Protein AF-A0A8B9VS44-F1 (afdb_monomer_lite)

Organism: NCBI:txid75864

Radius of gyration: 39.91 Å; chains: 1; bounding box: 122×141×110 Å

Foldseek 3Di:
DDDDDDDDDDDDDDDDDDDDDDDQLCPPPQWDADPPAWIARNQVRDIGNHRVSSVCVCPDPVNVVSVVVQVVVVQQLLQKKKKFFDDFVDDQVQVQVQLCVLAHWPDWAADPPTRGIIITGHPDSSSLVSVVPDPWDDDPRTTMDIDRRDDDPSDDPDPDDPDPPPQQPLVNLLLQLLVDFWQLSSLVSLLVSWADDPVRLVVLVVVLVLLVVLVCLVAPPKHKAWFDQSQLLQHGRQDAGAIEIERVVSLVVVVVCVPDPPPPPHPCPVPNPVPDDPVRVQVVSLVSQVPPRPQKDPWDWDCVDPFTWTWIAGRPNRHIYTYGYPPVLRRLLSLVSNLLCQLAVLLNSLLSLQQLLCVLQVQEDDPVQADQHAYSSLSSLLSLLLQLPDVVHQDPAQLVQQVLFDPVQFDADPNWTSGGDSHSVSDDGGPDDDRSLRSNLVSLVCLLPDQQQQWARASNVSDTHGPVVLDPLADGASGHYADNTNSNDRSNRSHHVVSSNSSNNLSPLLNVLSPDCQQGGNDPVSDRGNSSLSSHHPSSDVPVPDPWLKFKFFDDPLLDDPDPDPSVVLLLVLLVCCQCQLQVKPKDWDDDDDDDDDDDDDDDDDDDDDDDDDDDDDDDDDDDDDDDDDDDDDDDDDDDDDDDDDDDDDDDDDDDDDDDDPDPPPDPFDKTKIKIFAQFLLLPPLVVQLVVVVVPDDPPDDPPDSDDSVSSSVSSVVRCVVVDVDRDPDTPWIWMWMWTWDDDDDDGIIIMITIGTPPDDDPSNVSVSVSCSVPVNVSSCNVQVVDPPDHGDD

pLDDT: mean 75.35, std 22.22, range [22.8, 98.75]

Sequence (794 aa):
MDGDGGPGPEPVTAAGPSPAPELPPEADPDVEPLPRGGFRCRLCQVAAANRPSLAEHLRGKKHQRLQSLRAERRAQEQRSLFVSGFARGTAAEELAAYFGAFGEVVAVVMDKEKGAYAIVELREAASRERALAQPQHALAGRSLRVRPREQKDFARPSPGRGAHREPLGAGQLERALCQANDVDAQMEQLVGLLELSEGERRLRHLLVALFQEVFSEFFPGCSVLPFGSSVNGFDAHGCDLDLLLDLEPTKSLQSSARGSPGAEESILSDIDLASASPPELLELVAAVLRRCVPGVRRVHAVPTARRPVVKFSHKQSGLAGDISVDNRLALHNTRFLRLCGEADERVRPLGYAVRLWAKQQGLAGNPAGGGPLLTNYALTLLVLFFLQTRSPPVLPAVAQLRELAGDEDRVVVAGWDCSFPRDAALLEPSANSESPSSLLAEFFRVFGDFDFSGQVLSLREGRALPLPEAGELFKQGSLNLQDPFELSHNVAANVTEKTAARLGHCCRAAAKYCRSLQYRCKSTKGRGWGLARLFQPGAVEPGAGAASFLISIPVPAPWCPEEPGGGFKEICAGIAFVLRDVLRCSCTPGKPPKQLGAPRAGQSLPQDPVGGKEPPGDTAGVEEEPLQPPTASKRPQPDGTDGAATPRAKRPRVNGPEQEEEEDEEEEEVVASWSCTVWHHVWTGRRRLRRQLLHGASPEEPEEGGDSLELEQKVSEAIVQHEGADRPPEPLLRFEASARLAGGGRREPRVLLRLTPSPAPGPLFRDFFHFLQAFLPPALRRRLGWGPGAAPQS

Secondary structure (DSSP, 8-state):
-----------PPPPPPPPPPPPPTTS-TTEEE-GGG-EEETTTTEEESSHHHHHHHHTSHHHHHHHHHHHHHHHHHHTEEEEE-PPTT--HHHHHHHHHTTS-EEEEEE-TTT--EEEEEES-HHHHHHHHT-S-EEETTEEEEEEEPPP-------SS---------HHHHHHHHTTSSSHHHHHHHHHHHHSPPHHHHHHHHHHHHHHHHHHHHHSTT-EEEE-GGGTSS---TT----EEEE-HHHHHHHHHHTT-TTGGGSTTSS--TTTS-HHHHHHHHHHHHHHTSTTEEEEEEETTSSS-EEEEEETTT--EEEEEES-HHHHHHHHHHHHHHHH-TTHHHHHHHHHHHHHHTTSB--TBSBSSSBPHHHHHHHHHHHHHTSSS-SS--HHHHHHT--GGG--EETTEE----S-GGGSPPP-----HHHHHHHHHHHTTS--TTTEEEETTTTEEEEGGGG-TT----SS-BB-SS-TT-BTTTT--HHHHHHHHHHHHHHHHHHTSHHHHS--TTS---THHHHTSTTTTSTT-SS--EEEEEEPPGGGS-SSSSHHHHHHHHHHHHIIIIIS--EEEEPPPPPP-PPP------------------------------------------------------------------------EEEEEEE-S-TTSSHHHHHHHHHTTS-S-S-S--TT-HHHHHHHHHHHHHHH-SSPPSS-SEEEEEEEEEE--SSS--EEEEEEEESSS--HHHHHHHHHHHHHHHHHHHHHTT-STTPPPP-

Structure (mmCIF, N/CA/C/O backbone):
data_AF-A0A8B9VS44-F1
#
_entry.id   AF-A0A8B9VS44-F1
#
loop_
_atom_site.group_PDB
_atom_site.id
_atom_site.type_symbol
_atom_site.label_atom_id
_atom_site.label_alt_id
_atom_site.label_comp_id
_atom_site.label_asym_id
_atom_site.label_entity_id
_atom_site.label_seq_id
_atom_site.pdbx_PDB_ins_code
_atom_site.Cartn_x
_atom_site.Cartn_y
_atom_site.Cartn_z
_atom_site.occupancy
_atom_site.B_iso_or_equiv
_atom_site.auth_seq_id
_atom_site.auth_comp_id
_atom_site.auth_asym_id
_atom_site.auth_atom_id
_atom_site.pdbx_PDB_model_num
ATOM 1 N N . MET A 1 1 ? -38.003 -90.894 -26.493 1.00 36.47 1 MET A N 1
ATOM 2 C CA . MET A 1 1 ? -37.063 -92.023 -26.610 1.00 36.47 1 MET A CA 1
ATOM 3 C C . MET A 1 1 ? -35.666 -91.457 -26.682 1.00 36.47 1 MET A C 1
ATOM 5 O O . MET A 1 1 ? -35.505 -90.287 -27.011 1.00 36.47 1 MET A O 1
ATOM 9 N N . ASP A 1 2 ? -34.723 -92.290 -26.294 1.00 38.78 2 ASP A N 1
ATOM 10 C CA . ASP A 1 2 ? -33.295 -92.055 -26.127 1.00 38.78 2 ASP A CA 1
ATOM 11 C C . ASP A 1 2 ? -32.606 -91.815 -27.495 1.00 38.78 2 ASP A C 1
ATOM 13 O O . ASP A 1 2 ? -33.174 -92.144 -28.535 1.00 38.78 2 ASP A O 1
ATOM 17 N N . GLY A 1 3 ? -31.405 -91.235 -27.571 1.00 37.53 3 GLY A N 1
ATOM 18 C CA . GLY A 1 3 ? -30.534 -90.827 -26.468 1.00 37.53 3 GLY A CA 1
ATOM 19 C C . GLY A 1 3 ? -29.226 -90.171 -26.938 1.00 37.53 3 GLY A C 1
ATOM 20 O O . GLY A 1 3 ? -29.191 -89.505 -27.967 1.00 37.53 3 GLY A O 1
ATOM 21 N N . ASP A 1 4 ? -28.188 -90.361 -26.122 1.00 40.94 4 ASP A N 1
ATOM 22 C CA . ASP A 1 4 ? -26.822 -89.810 -26.186 1.00 40.94 4 ASP A CA 1
ATOM 23 C C . ASP A 1 4 ? -26.069 -89.982 -27.533 1.00 40.94 4 ASP A C 1
ATOM 25 O O . ASP A 1 4 ? -26.388 -90.858 -28.338 1.00 40.94 4 ASP A O 1
ATOM 29 N N . GLY A 1 5 ? -25.035 -89.159 -27.764 1.00 34.69 5 GLY A N 1
ATOM 30 C CA . GLY A 1 5 ? -24.206 -89.196 -28.978 1.00 34.69 5 GLY A CA 1
ATOM 31 C C . GLY A 1 5 ? -23.326 -87.961 -29.235 1.00 34.69 5 GLY A C 1
ATOM 32 O O . GLY A 1 5 ? -23.391 -87.383 -30.319 1.00 34.69 5 GLY A O 1
ATOM 33 N N . GLY A 1 6 ? -22.514 -87.524 -28.266 1.00 40.75 6 GLY A N 1
ATOM 34 C CA . GLY A 1 6 ? -21.604 -86.377 -28.441 1.00 40.75 6 GLY A CA 1
ATOM 35 C C . GLY A 1 6 ? -20.426 -86.635 -29.413 1.00 40.75 6 GLY A C 1
ATOM 36 O O . GLY A 1 6 ? -19.712 -87.622 -29.230 1.00 40.75 6 GLY A O 1
ATOM 37 N N . PRO A 1 7 ? -20.166 -85.766 -30.417 1.00 42.78 7 PRO A N 1
ATOM 38 C CA . PRO A 1 7 ? -19.037 -85.904 -31.343 1.00 42.78 7 PRO A CA 1
ATOM 39 C C . PRO A 1 7 ? -17.755 -85.178 -30.885 1.00 42.78 7 PRO A C 1
ATOM 41 O O . PRO A 1 7 ? -17.789 -84.247 -30.082 1.00 42.78 7 PRO A O 1
ATOM 44 N N . GLY A 1 8 ? -16.617 -85.612 -31.442 1.00 32.16 8 GLY A N 1
ATOM 45 C CA . GLY A 1 8 ? -15.280 -85.042 -31.221 1.00 32.16 8 GLY A CA 1
ATOM 46 C C . GLY A 1 8 ? -14.982 -83.725 -31.973 1.00 32.16 8 GLY A C 1
ATOM 47 O O . GLY A 1 8 ? -15.881 -83.147 -32.581 1.00 32.16 8 GLY A O 1
ATOM 48 N N . PRO A 1 9 ? -13.728 -83.229 -31.897 1.00 50.62 9 PRO A N 1
ATOM 49 C CA . PRO A 1 9 ? -13.396 -81.808 -32.080 1.00 50.62 9 PRO A CA 1
ATOM 50 C C . PRO A 1 9 ? -12.918 -81.406 -33.496 1.00 50.62 9 PRO A C 1
ATOM 52 O O . PRO A 1 9 ? -12.885 -82.228 -34.406 1.00 50.62 9 PRO A O 1
ATOM 55 N N . GLU A 1 10 ? -12.451 -80.146 -33.589 1.00 33.62 10 GLU A N 1
ATOM 56 C CA . GLU A 1 10 ? -11.809 -79.436 -34.722 1.00 33.62 10 GLU A CA 1
ATOM 57 C C . GLU A 1 10 ? -12.776 -78.699 -35.683 1.00 33.62 10 GLU A C 1
ATOM 59 O O . GLU A 1 10 ? -13.931 -79.106 -35.814 1.00 33.62 10 GLU A O 1
ATOM 64 N N . PRO A 1 11 ? -12.347 -77.607 -36.368 1.00 36.19 11 PRO A N 1
ATOM 65 C CA . PRO A 1 11 ? -11.006 -77.001 -36.396 1.00 36.19 11 PRO A CA 1
ATOM 66 C C . PRO A 1 11 ? -10.914 -75.581 -35.788 1.00 36.19 11 PRO A C 1
ATOM 68 O O . PRO A 1 11 ? -11.909 -74.897 -35.550 1.00 36.19 11 PRO A O 1
ATOM 71 N N . VAL A 1 12 ? -9.681 -75.108 -35.579 1.00 42.94 12 VAL A N 1
ATOM 72 C CA . VAL A 1 12 ? -9.376 -73.774 -35.026 1.00 42.94 12 VAL A CA 1
ATOM 73 C C . VAL A 1 12 ? -9.478 -72.676 -36.095 1.00 42.94 12 VAL A C 1
ATOM 75 O O . VAL A 1 12 ? -8.687 -72.639 -37.035 1.00 42.94 12 VAL A O 1
ATOM 78 N N . THR A 1 13 ? -10.389 -71.716 -35.916 1.00 35.66 13 THR A N 1
ATOM 79 C CA . THR A 1 13 ? -10.424 -70.466 -36.700 1.00 35.66 13 THR A CA 1
ATOM 80 C C . THR A 1 13 ? -9.610 -69.364 -36.019 1.00 35.66 13 THR A C 1
ATOM 82 O O . THR A 1 13 ? -9.805 -69.099 -34.833 1.00 35.66 13 THR A O 1
ATOM 85 N N . ALA A 1 14 ? -8.722 -68.699 -36.761 1.00 36.72 14 ALA A N 1
ATOM 86 C CA . ALA A 1 14 ? -7.784 -67.721 -36.206 1.00 36.72 14 ALA A CA 1
ATOM 87 C C . ALA A 1 14 ? -8.470 -66.477 -35.605 1.00 36.72 14 ALA A C 1
ATOM 89 O O . ALA A 1 14 ? -9.231 -65.781 -36.279 1.00 36.72 14 ALA A O 1
ATOM 90 N N . ALA A 1 15 ? -8.132 -66.158 -34.353 1.00 35.97 15 ALA A N 1
ATOM 91 C CA . ALA A 1 15 ? -8.428 -64.863 -33.747 1.00 35.97 15 ALA A CA 1
ATOM 92 C C . ALA A 1 15 ? -7.415 -63.799 -34.214 1.00 35.97 15 ALA A C 1
ATOM 94 O O . ALA A 1 15 ? -6.250 -64.105 -34.472 1.00 35.97 15 ALA A O 1
ATOM 95 N N . GLY A 1 16 ? -7.864 -62.544 -34.321 1.00 33.81 16 GLY A N 1
ATOM 96 C CA . GLY A 1 16 ? -7.010 -61.410 -34.690 1.00 33.81 16 GLY A CA 1
ATOM 97 C C . GLY A 1 16 ? -5.966 -61.051 -33.618 1.00 33.81 16 GLY A C 1
ATOM 98 O O . GLY A 1 16 ? -6.014 -61.578 -32.505 1.00 33.81 16 GLY A O 1
ATOM 99 N N . PRO A 1 17 ? -5.020 -60.143 -33.927 1.00 34.78 17 PRO A N 1
ATOM 100 C CA . PRO A 1 17 ? -3.938 -59.787 -33.014 1.00 34.78 17 PRO A CA 1
ATOM 101 C C . PRO A 1 17 ? -4.473 -59.169 -31.716 1.00 34.78 17 PRO A C 1
ATOM 103 O O . PRO A 1 17 ? -5.157 -58.144 -31.738 1.00 34.78 17 PRO A O 1
ATOM 106 N N . SER A 1 18 ? -4.126 -59.782 -30.583 1.00 32.41 18 SER A N 1
ATOM 107 C CA . SER A 1 18 ? -4.429 -59.255 -29.251 1.00 32.41 18 SER A CA 1
ATOM 108 C C . SER A 1 18 ? -3.856 -57.843 -29.067 1.00 32.41 18 SER A C 1
ATOM 110 O O . SER A 1 18 ? -2.734 -57.584 -29.515 1.00 32.41 18 SER A O 1
ATOM 112 N N . PRO A 1 19 ? -4.568 -56.931 -28.378 1.00 38.47 19 PRO A N 1
ATOM 113 C CA . PRO A 1 19 ? -4.016 -55.626 -28.038 1.00 38.47 19 PRO A CA 1
ATOM 114 C C . PRO A 1 19 ? -2.779 -55.778 -27.141 1.00 38.47 19 PRO A C 1
ATOM 116 O O . PRO A 1 19 ? -2.698 -56.687 -26.312 1.00 38.47 19 PRO A O 1
ATOM 119 N N . ALA A 1 20 ? -1.818 -54.866 -27.306 1.00 37.78 20 ALA A N 1
ATOM 120 C CA . ALA A 1 20 ? -0.643 -54.780 -26.443 1.00 37.78 20 ALA A CA 1
ATOM 121 C C . ALA A 1 20 ? -1.060 -54.581 -24.967 1.00 37.78 20 ALA A C 1
ATOM 123 O O . ALA A 1 20 ? -2.099 -53.964 -24.716 1.00 37.78 20 ALA A O 1
ATOM 124 N N . PRO A 1 21 ? -0.276 -55.077 -23.989 1.00 40.16 21 PRO A N 1
ATOM 125 C CA . PRO A 1 21 ? -0.634 -54.977 -22.576 1.00 40.16 21 PRO A CA 1
ATOM 126 C C . PRO A 1 21 ? -0.822 -53.514 -22.152 1.00 40.16 21 PRO A C 1
ATOM 128 O O . PRO A 1 21 ? 0.089 -52.700 -22.313 1.00 40.16 21 PRO A O 1
ATOM 131 N N . GLU A 1 22 ? -1.997 -53.184 -21.602 1.00 47.12 22 GLU A N 1
ATOM 132 C CA . GLU A 1 22 ? -2.263 -51.850 -21.054 1.00 47.12 22 GLU A CA 1
ATOM 133 C C . GLU A 1 22 ? -1.254 -51.553 -19.933 1.00 47.12 22 GLU A C 1
ATOM 135 O O . GLU A 1 22 ? -1.196 -52.261 -18.924 1.00 47.12 22 GLU A O 1
ATOM 140 N N . LEU A 1 23 ? -0.454 -50.496 -20.106 1.00 56.31 23 LEU A N 1
ATOM 141 C CA . LEU A 1 23 ? 0.411 -49.984 -19.043 1.00 56.31 23 LEU A CA 1
ATOM 142 C C . LEU A 1 23 ? -0.448 -49.599 -17.825 1.00 56.31 23 LEU A C 1
ATOM 144 O O . LEU A 1 23 ? -1.539 -49.046 -18.002 1.00 56.31 23 LEU A O 1
ATOM 148 N N . PRO A 1 24 ? 0.017 -49.853 -16.587 1.00 65.06 24 PRO A N 1
ATOM 149 C CA . PRO A 1 24 ? -0.754 -49.515 -15.399 1.00 65.06 24 PRO A CA 1
ATOM 150 C C . PRO A 1 24 ? -1.034 -48.001 -15.366 1.00 65.06 24 PRO A C 1
ATOM 152 O O . PRO A 1 24 ? -0.127 -47.215 -15.643 1.00 65.06 24 PRO A O 1
ATOM 155 N N . PRO A 1 25 ? -2.244 -47.555 -14.973 1.00 60.00 25 PRO A N 1
ATOM 156 C CA . PRO A 1 25 ? -2.655 -46.144 -15.047 1.00 60.00 25 PRO A CA 1
ATOM 157 C C . PRO A 1 25 ? -1.865 -45.201 -14.119 1.00 60.00 25 PRO A C 1
ATOM 159 O O . PRO A 1 25 ? -2.067 -43.993 -14.145 1.00 60.00 25 PRO A O 1
ATOM 162 N N . GLU A 1 26 ? -0.970 -45.749 -13.296 1.00 61.25 26 GLU A N 1
ATOM 163 C CA . GLU A 1 26 ? -0.022 -45.020 -12.446 1.00 61.25 26 GLU A CA 1
ATOM 164 C C . GLU A 1 26 ? 1.255 -44.601 -13.200 1.00 61.25 26 GLU A C 1
ATOM 166 O O . GLU A 1 26 ? 2.016 -43.786 -12.691 1.00 61.25 26 GLU A O 1
ATOM 171 N N . ALA A 1 27 ? 1.489 -45.143 -14.402 1.00 59.97 27 ALA A N 1
ATOM 172 C CA . ALA A 1 27 ? 2.627 -44.816 -15.266 1.00 59.97 27 ALA A CA 1
ATOM 173 C C . ALA A 1 27 ? 2.344 -43.663 -16.255 1.00 59.97 27 ALA A C 1
ATOM 175 O O . ALA A 1 27 ? 3.215 -43.307 -17.049 1.00 59.97 27 ALA A O 1
ATOM 176 N N . ASP A 1 28 ? 1.141 -43.080 -16.232 1.00 70.62 28 ASP A N 1
ATOM 177 C CA . ASP A 1 28 ? 0.814 -41.893 -17.028 1.00 70.62 28 ASP A CA 1
ATOM 178 C C . ASP A 1 28 ? 1.504 -40.644 -16.421 1.00 70.62 28 ASP A C 1
ATOM 180 O O . ASP A 1 28 ? 1.327 -40.368 -15.231 1.00 70.62 28 ASP A O 1
ATOM 184 N N . PRO A 1 29 ? 2.283 -39.860 -17.195 1.00 70.44 29 PRO A N 1
ATOM 185 C CA . PRO A 1 29 ? 3.050 -38.719 -16.675 1.00 70.44 29 PRO A CA 1
ATOM 186 C C . PRO A 1 29 ? 2.177 -37.564 -16.150 1.00 70.44 29 PRO A C 1
ATOM 188 O O . PRO A 1 29 ? 2.658 -36.714 -15.389 1.00 70.44 29 PRO A O 1
ATOM 191 N N . ASP A 1 30 ? 0.895 -37.526 -16.525 1.00 73.94 30 ASP A N 1
ATOM 192 C CA . ASP A 1 30 ? -0.095 -36.589 -16.002 1.00 73.94 30 ASP A CA 1
ATOM 193 C C . ASP A 1 30 ? -0.814 -37.113 -14.747 1.00 73.94 30 ASP A C 1
ATOM 195 O O . ASP A 1 30 ? -1.770 -36.477 -14.297 1.00 73.94 30 ASP A O 1
ATOM 199 N N . VAL A 1 31 ? -0.371 -38.217 -14.137 1.00 82.06 31 VAL A N 1
ATOM 200 C CA . VAL A 1 31 ? -0.886 -38.720 -12.854 1.00 82.06 31 VAL A CA 1
ATOM 201 C C . VAL A 1 31 ? 0.088 -38.429 -11.709 1.00 82.06 31 VAL A C 1
ATOM 203 O O . VA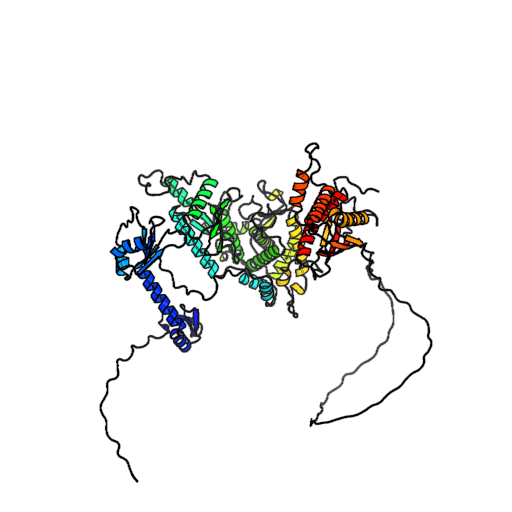L A 1 31 ? 1.302 -38.568 -11.817 1.00 82.06 31 VAL A O 1
ATOM 206 N N . GLU A 1 32 ? -0.471 -37.997 -10.582 1.00 83.50 32 GLU A N 1
ATOM 207 C CA . GLU A 1 32 ? 0.239 -37.667 -9.349 1.00 83.50 32 GLU A CA 1
ATOM 208 C C . GLU A 1 32 ? -0.380 -38.455 -8.183 1.00 83.50 32 GLU A C 1
ATOM 210 O O . GLU A 1 32 ? -1.587 -38.328 -7.953 1.00 83.50 32 GLU A O 1
ATOM 215 N N . PRO A 1 33 ? 0.381 -39.287 -7.449 1.00 83.44 33 PRO A N 1
ATOM 216 C CA . PRO A 1 33 ? -0.141 -39.989 -6.281 1.00 83.44 33 PRO A CA 1
ATOM 217 C C . PRO A 1 33 ? -0.401 -39.005 -5.132 1.00 83.44 33 PRO A C 1
ATOM 219 O O . PRO A 1 33 ? 0.385 -38.091 -4.885 1.00 83.44 33 PRO A O 1
ATOM 222 N N . LEU A 1 34 ? -1.502 -39.205 -4.409 1.00 82.56 34 LEU A N 1
ATOM 223 C CA . LEU A 1 34 ? -1.881 -38.423 -3.231 1.00 82.56 34 LEU A CA 1
ATOM 224 C C . LEU A 1 34 ? -1.802 -39.276 -1.951 1.00 82.56 34 LEU A C 1
ATOM 226 O O . LEU A 1 34 ? -1.942 -40.504 -2.007 1.00 82.56 34 LEU A O 1
ATOM 230 N N . PRO A 1 35 ? -1.656 -38.647 -0.767 1.00 74.81 35 PRO A N 1
ATOM 231 C CA . PRO A 1 35 ? -1.774 -39.340 0.512 1.00 74.81 35 PRO A CA 1
ATOM 232 C C . PRO A 1 35 ? -3.065 -40.167 0.621 1.00 74.81 35 PRO A C 1
ATOM 234 O O . PRO A 1 35 ? -4.110 -39.788 0.092 1.00 74.81 35 PRO A O 1
ATOM 237 N N . ARG A 1 36 ? -2.995 -41.283 1.360 1.00 75.56 36 ARG A N 1
ATOM 238 C CA . ARG A 1 36 ? -4.095 -42.253 1.561 1.00 75.56 36 ARG A CA 1
ATOM 239 C C . ARG A 1 36 ? -4.559 -43.003 0.295 1.00 75.56 36 ARG A C 1
ATOM 241 O O . ARG A 1 36 ? -5.658 -43.542 0.289 1.00 75.56 36 ARG A O 1
ATOM 248 N N . GLY A 1 37 ? -3.724 -43.088 -0.747 1.00 75.62 37 GLY A N 1
ATOM 249 C CA . GLY A 1 37 ? -3.979 -43.941 -1.923 1.00 75.62 37 GLY A CA 1
ATOM 250 C C . GLY A 1 37 ? -4.913 -43.336 -2.977 1.00 75.62 37 GLY A C 1
ATOM 251 O O . GLY A 1 37 ? -5.416 -44.057 -3.839 1.00 75.62 37 GLY A O 1
ATOM 252 N N . GLY A 1 38 ? -5.147 -42.023 -2.907 1.00 82.00 38 GLY A N 1
ATOM 253 C CA . GLY A 1 38 ? -5.786 -41.267 -3.982 1.00 82.00 38 GLY A CA 1
ATOM 254 C C . GLY A 1 38 ? -4.797 -40.880 -5.085 1.00 82.00 38 GLY A C 1
ATOM 255 O O . GLY A 1 38 ? -3.585 -41.026 -4.946 1.00 82.00 38 GLY A O 1
ATOM 256 N N . PHE A 1 39 ? -5.321 -40.322 -6.172 1.00 86.38 39 PHE A N 1
ATOM 257 C CA . PHE A 1 39 ? -4.554 -39.875 -7.337 1.00 86.38 39 PHE A CA 1
ATOM 258 C C . PHE A 1 39 ? -5.087 -38.531 -7.832 1.00 86.38 39 PHE A C 1
ATOM 260 O O . PHE A 1 39 ? -6.278 -38.253 -7.708 1.00 86.38 39 PHE A O 1
ATOM 267 N N . ARG A 1 40 ? -4.239 -37.706 -8.443 1.00 83.81 40 ARG A N 1
ATOM 268 C CA . ARG A 1 40 ? -4.608 -36.454 -9.111 1.00 83.81 40 ARG A CA 1
ATOM 269 C C . ARG A 1 40 ? -4.157 -36.500 -10.563 1.00 83.81 40 ARG A C 1
ATOM 271 O O . ARG A 1 40 ? -2.971 -36.617 -10.840 1.00 83.81 40 ARG A O 1
ATOM 278 N N . CYS A 1 41 ? -5.089 -36.336 -11.496 1.00 80.81 41 CYS A N 1
ATOM 279 C CA . CYS A 1 41 ? -4.733 -36.088 -12.888 1.00 80.81 41 CYS A CA 1
ATOM 280 C C . CYS A 1 41 ? -4.374 -34.605 -13.071 1.00 80.81 41 CYS A C 1
ATOM 282 O O . CYS A 1 41 ? -5.252 -33.741 -12.996 1.00 80.81 41 CYS A O 1
ATOM 284 N N . ARG A 1 42 ? -3.103 -34.309 -13.348 1.00 75.81 42 ARG A N 1
ATOM 285 C CA . ARG A 1 42 ? -2.540 -32.972 -13.606 1.00 75.81 42 ARG A CA 1
ATOM 286 C C . ARG A 1 42 ? -3.179 -32.291 -14.820 1.00 75.81 42 ARG A C 1
ATOM 288 O O . ARG A 1 42 ? -3.483 -31.100 -14.764 1.00 75.81 42 ARG A O 1
ATOM 295 N N . LEU A 1 43 ? -3.461 -33.055 -15.878 1.00 73.00 43 LEU A N 1
ATOM 296 C CA . LEU A 1 43 ? -4.094 -32.573 -17.114 1.00 73.00 43 LEU A CA 1
ATOM 297 C C . LEU A 1 43 ? -5.546 -32.107 -16.911 1.00 73.00 43 LEU A C 1
ATOM 299 O O . LEU A 1 43 ? -5.992 -31.129 -17.515 1.00 73.00 43 LEU A O 1
ATOM 303 N N . CYS A 1 44 ? -6.300 -32.805 -16.058 1.00 73.19 44 CYS A N 1
ATOM 304 C CA . CYS A 1 44 ? -7.715 -32.513 -15.817 1.00 73.19 44 CYS A CA 1
ATOM 305 C C . CYS A 1 44 ? -7.985 -31.713 -14.534 1.00 73.19 44 CYS A C 1
ATOM 307 O O . CYS A 1 44 ? -9.054 -31.101 -14.433 1.00 73.19 44 CYS A O 1
ATOM 309 N N . GLN A 1 45 ? -7.040 -31.721 -13.587 1.00 77.31 45 GLN A N 1
ATOM 310 C CA . GLN A 1 45 ? -7.185 -31.287 -12.191 1.00 77.31 45 GLN A CA 1
ATOM 311 C C . GLN A 1 45 ? -8.366 -31.979 -11.488 1.00 77.31 45 GLN A C 1
ATOM 313 O O . GLN A 1 45 ? -9.197 -31.351 -10.835 1.00 77.31 45 GLN A O 1
ATOM 318 N N . VAL A 1 46 ? -8.452 -33.301 -11.668 1.00 78.00 46 VAL A N 1
ATOM 319 C CA . VAL A 1 46 ? -9.439 -34.182 -11.025 1.00 78.00 46 VAL A CA 1
ATOM 320 C C . VAL A 1 46 ? -8.709 -35.101 -10.053 1.00 78.00 46 VAL A C 1
ATOM 322 O O . VAL A 1 46 ? -7.713 -35.720 -10.429 1.00 78.00 46 VAL A O 1
ATOM 325 N N . ALA A 1 47 ? -9.215 -35.196 -8.823 1.00 84.75 47 ALA A N 1
ATOM 326 C CA . ALA A 1 47 ? -8.788 -36.203 -7.861 1.00 84.75 47 ALA A CA 1
ATOM 327 C C . ALA A 1 47 ? -9.660 -37.463 -7.993 1.00 84.75 47 ALA A C 1
ATOM 329 O O . ALA A 1 47 ? -10.886 -37.367 -8.023 1.00 84.75 47 ALA A O 1
ATOM 330 N N . ALA A 1 48 ? -9.026 -38.631 -8.055 1.00 84.56 48 ALA A N 1
ATOM 331 C CA . ALA A 1 48 ? -9.657 -39.943 -7.991 1.00 84.56 48 ALA A CA 1
ATOM 332 C C . ALA A 1 48 ? -9.315 -40.598 -6.645 1.00 84.56 48 ALA A C 1
ATOM 334 O O . ALA A 1 48 ? -8.161 -40.586 -6.221 1.00 84.56 48 ALA A O 1
ATOM 335 N N . ALA A 1 49 ? -10.307 -41.176 -5.967 1.00 82.62 49 ALA A N 1
ATOM 336 C CA . ALA A 1 49 ? -10.122 -41.741 -4.627 1.00 82.62 49 ALA A CA 1
ATOM 337 C C . ALA A 1 49 ? -9.405 -43.107 -4.611 1.00 82.62 49 ALA A C 1
ATOM 339 O O . ALA A 1 49 ? -9.017 -43.573 -3.546 1.00 82.62 49 ALA A O 1
ATOM 340 N N . ASN A 1 50 ? -9.279 -43.770 -5.765 1.00 83.62 50 ASN A N 1
ATOM 341 C CA . ASN A 1 50 ? -8.696 -45.105 -5.912 1.00 83.62 50 ASN A CA 1
ATOM 342 C C . ASN A 1 50 ? -8.314 -45.391 -7.383 1.00 83.62 50 ASN A C 1
ATOM 344 O O . ASN A 1 50 ? -8.672 -44.634 -8.291 1.00 83.62 50 ASN A O 1
ATOM 348 N N . ARG A 1 51 ? -7.616 -46.514 -7.612 1.00 80.88 51 ARG A N 1
ATOM 349 C CA . ARG A 1 51 ? -7.156 -46.977 -8.937 1.00 80.88 51 ARG A CA 1
ATOM 350 C C . ARG A 1 51 ? -8.298 -47.192 -9.959 1.00 80.88 51 ARG A C 1
ATOM 352 O O . ARG A 1 51 ? -8.164 -46.669 -11.065 1.00 80.88 51 ARG A O 1
ATOM 359 N N . PRO A 1 52 ? -9.422 -47.877 -9.645 1.00 82.56 52 PRO A N 1
ATOM 360 C CA . PRO A 1 52 ? -10.575 -47.961 -10.551 1.00 82.56 52 PRO A CA 1
ATOM 361 C C . PRO A 1 52 ? -11.105 -46.601 -11.026 1.00 82.56 52 PRO A C 1
ATOM 363 O O . PRO A 1 52 ? -11.224 -46.383 -12.231 1.00 82.56 52 PRO A O 1
ATOM 366 N N . SER A 1 53 ? -11.347 -45.658 -10.108 1.00 82.44 53 SER A N 1
ATOM 367 C CA . SER A 1 53 ? -11.832 -44.314 -10.450 1.00 82.44 53 SER A CA 1
ATOM 368 C C . SER A 1 53 ? -10.812 -43.499 -11.255 1.00 82.44 53 SER A C 1
ATOM 370 O O . SER A 1 53 ? -11.205 -42.650 -12.054 1.00 82.44 53 SER A O 1
ATOM 372 N N . LEU A 1 54 ? -9.508 -43.756 -11.092 1.00 83.12 54 LEU A N 1
ATOM 373 C CA . LEU A 1 54 ? -8.478 -43.185 -11.963 1.00 83.12 54 LEU A CA 1
ATOM 374 C C . LEU A 1 54 ? -8.577 -43.762 -13.384 1.00 83.12 54 LEU A C 1
ATOM 376 O O . LEU A 1 54 ? -8.627 -43.000 -14.344 1.00 83.12 54 LEU A O 1
ATOM 380 N N . ALA A 1 55 ? -8.653 -45.086 -13.533 1.00 82.50 55 ALA A N 1
ATOM 381 C CA . ALA A 1 55 ? -8.741 -45.734 -14.844 1.00 82.50 55 ALA A CA 1
ATOM 382 C C . ALA A 1 55 ? -10.025 -45.351 -15.611 1.00 82.50 55 ALA A C 1
ATOM 384 O O . ALA A 1 55 ? -10.005 -45.189 -16.832 1.00 82.50 55 ALA A O 1
ATOM 385 N N . GLU A 1 56 ? -11.142 -45.160 -14.905 1.00 82.94 56 GLU A N 1
ATOM 386 C CA . GLU A 1 56 ? -12.371 -44.591 -15.466 1.00 82.94 56 GLU A CA 1
ATOM 387 C C . GLU A 1 56 ? -12.188 -43.117 -15.871 1.00 82.94 56 GLU A C 1
ATOM 389 O O . GLU A 1 56 ? -12.591 -42.724 -16.967 1.00 82.94 56 GLU A O 1
ATOM 394 N N . HIS A 1 57 ? -11.519 -42.307 -15.041 1.00 83.44 57 HIS A N 1
ATOM 395 C CA . HIS A 1 57 ? -11.226 -40.910 -15.359 1.00 83.44 57 HIS A CA 1
ATOM 396 C C . HIS A 1 57 ? -10.370 -40.752 -16.629 1.00 83.44 57 HIS A C 1
ATOM 398 O O . HIS A 1 57 ? -10.726 -39.946 -17.492 1.00 83.44 57 HIS A O 1
ATOM 404 N N . LEU A 1 58 ? -9.281 -41.521 -16.758 1.00 81.12 58 LEU A N 1
ATOM 405 C CA . LEU A 1 58 ? -8.367 -41.473 -17.909 1.00 81.12 58 LEU A CA 1
ATOM 406 C C . LEU A 1 58 ? -9.069 -41.907 -19.211 1.00 81.12 58 LEU A C 1
ATOM 408 O O . LEU A 1 58 ? -8.947 -41.240 -20.239 1.00 81.12 58 LEU A O 1
ATOM 412 N N . ARG A 1 59 ? -9.896 -42.963 -19.156 1.00 84.12 59 ARG A N 1
ATOM 413 C CA . ARG A 1 59 ? -10.748 -43.405 -20.282 1.00 84.12 59 ARG A CA 1
ATOM 414 C C . ARG A 1 59 ? -11.957 -42.494 -20.539 1.00 84.12 59 ARG A C 1
ATOM 416 O O . ARG A 1 59 ? -12.676 -42.677 -21.520 1.00 84.12 59 ARG A O 1
ATOM 423 N N . GLY A 1 60 ? -12.195 -41.494 -19.694 1.00 80.31 60 GLY A N 1
ATOM 424 C CA . GLY A 1 60 ? -13.286 -40.544 -19.854 1.00 80.31 60 GLY A CA 1
ATOM 425 C C . GLY A 1 60 ? -13.080 -39.622 -21.060 1.00 80.31 60 GLY A C 1
ATOM 426 O O . GLY A 1 60 ? -12.054 -38.952 -21.178 1.00 80.31 60 GLY A O 1
ATOM 427 N N . LYS A 1 61 ? -14.114 -39.473 -21.902 1.00 70.00 61 LYS A N 1
ATOM 428 C CA . LYS A 1 61 ? -14.114 -38.631 -23.126 1.00 70.00 61 LYS A CA 1
ATOM 429 C C . LYS A 1 61 ? -13.575 -37.201 -22.916 1.00 70.00 61 LYS A C 1
ATOM 431 O O . LYS A 1 61 ? -13.035 -36.587 -23.833 1.00 70.00 61 LYS A O 1
ATOM 436 N N . LYS A 1 62 ? -13.719 -36.654 -21.702 1.00 66.81 62 LYS A N 1
ATOM 437 C CA . LYS A 1 62 ? -13.203 -35.337 -21.286 1.00 66.81 62 LYS A CA 1
ATOM 438 C C . LYS A 1 62 ? -11.678 -35.313 -21.111 1.00 66.81 62 LYS A C 1
ATOM 440 O O . LYS A 1 62 ? -11.065 -34.314 -21.479 1.00 66.81 62 LYS A O 1
ATOM 445 N N . HIS A 1 63 ? -11.091 -36.375 -20.557 1.00 76.62 63 HIS A N 1
ATOM 446 C CA . HIS A 1 63 ? -9.644 -36.526 -20.413 1.00 76.62 63 HIS A CA 1
ATOM 447 C C . HIS A 1 63 ? -9.009 -36.726 -21.790 1.00 76.62 63 HIS A C 1
ATOM 449 O O . HIS A 1 63 ? -8.190 -35.910 -22.205 1.00 76.62 63 HIS A O 1
ATOM 455 N N . GLN A 1 64 ? -9.489 -37.721 -22.543 1.00 79.44 64 GLN A N 1
ATOM 456 C CA . GLN A 1 64 ? -9.026 -38.033 -23.901 1.00 79.44 64 GLN A CA 1
ATOM 457 C C . GLN A 1 64 ? -9.022 -36.791 -24.806 1.00 79.44 64 GLN A C 1
ATOM 459 O O . GLN A 1 64 ? -8.013 -36.491 -25.435 1.00 79.44 64 GLN A O 1
ATOM 464 N N . ARG A 1 65 ? -10.092 -35.978 -24.790 1.00 69.75 65 ARG A N 1
ATOM 465 C CA . ARG A 1 65 ? -10.146 -34.719 -25.556 1.00 69.75 65 ARG A CA 1
ATOM 466 C C . ARG A 1 65 ? -9.076 -33.701 -25.138 1.00 69.75 65 ARG A C 1
ATOM 468 O O . ARG A 1 65 ? -8.539 -33.012 -26.000 1.00 69.75 65 ARG A O 1
ATOM 475 N N . LEU A 1 66 ? -8.771 -33.567 -23.844 1.00 64.75 66 LEU A N 1
ATOM 476 C CA . LEU A 1 66 ? -7.703 -32.673 -23.372 1.00 64.75 66 LEU A CA 1
ATOM 477 C C . LEU A 1 66 ? -6.314 -33.207 -23.747 1.00 64.75 66 LEU A C 1
ATOM 479 O O . LEU A 1 66 ? -5.447 -32.416 -24.111 1.00 64.75 66 LEU A O 1
ATOM 483 N N . GLN A 1 67 ? -6.127 -34.526 -23.722 1.00 73.56 67 GLN A N 1
ATOM 484 C CA . GLN A 1 67 ? -4.891 -35.198 -24.125 1.00 73.56 67 GLN A CA 1
ATOM 485 C C . GLN A 1 67 ? -4.635 -35.010 -25.631 1.00 73.56 67 GLN A C 1
ATOM 487 O O . GLN A 1 67 ? -3.549 -34.579 -26.017 1.00 73.56 67 GLN A O 1
ATOM 492 N N . SER A 1 68 ? -5.663 -35.194 -26.472 1.00 70.38 68 SER A N 1
ATOM 493 C CA . SER A 1 68 ? -5.611 -34.898 -27.911 1.00 70.38 68 SER A CA 1
ATOM 494 C C . SER A 1 68 ? -5.265 -33.431 -28.186 1.00 70.38 68 SER A C 1
ATOM 496 O O . SER A 1 68 ? -4.336 -33.163 -28.940 1.00 70.38 68 SER A O 1
ATOM 498 N N . LEU A 1 69 ? -5.938 -32.478 -27.526 1.00 63.81 69 LEU A N 1
ATOM 499 C CA . LEU A 1 69 ? -5.659 -31.041 -27.677 1.00 63.81 69 LEU A CA 1
ATOM 500 C C . LEU A 1 69 ? -4.241 -30.653 -27.209 1.00 63.81 69 LEU A C 1
ATOM 502 O O . LEU A 1 69 ? -3.657 -29.702 -27.732 1.00 63.81 69 LEU A O 1
ATOM 506 N N . ARG A 1 70 ? -3.670 -31.372 -26.231 1.00 72.69 70 ARG A N 1
ATOM 507 C CA . ARG A 1 70 ? -2.281 -31.183 -25.783 1.00 72.69 70 ARG A CA 1
ATOM 508 C C . ARG A 1 70 ? -1.277 -31.715 -26.799 1.00 72.69 70 ARG A C 1
ATOM 510 O O . ARG A 1 70 ? -0.294 -31.031 -27.079 1.00 72.69 70 ARG A O 1
ATOM 517 N N . ALA A 1 71 ? -1.525 -32.900 -27.353 1.00 69.44 71 ALA A N 1
ATOM 518 C CA . ALA A 1 71 ? -0.703 -33.479 -28.412 1.00 69.44 71 ALA A CA 1
ATOM 519 C C . ALA A 1 71 ? -0.739 -32.610 -29.680 1.00 69.44 71 ALA A C 1
ATOM 521 O O . ALA A 1 71 ? 0.310 -32.271 -30.222 1.00 69.44 71 ALA A O 1
ATOM 522 N N . GLU A 1 72 ? -1.929 -32.164 -30.089 1.00 67.94 72 GLU A N 1
ATOM 523 C CA . GLU A 1 72 ? -2.144 -31.272 -31.231 1.00 67.94 72 GLU A CA 1
ATOM 524 C C . GLU A 1 72 ? -1.389 -29.945 -31.071 1.00 67.94 72 GLU A C 1
ATOM 526 O O . GLU A 1 72 ? -0.658 -29.554 -31.980 1.00 67.94 72 GLU A O 1
ATOM 531 N N . ARG A 1 73 ? -1.475 -29.286 -29.903 1.00 66.25 73 ARG A N 1
ATOM 532 C CA . ARG A 1 73 ? -0.709 -28.055 -29.630 1.00 66.25 73 ARG A CA 1
ATOM 533 C C . ARG A 1 73 ? 0.800 -28.272 -29.604 1.00 66.25 73 ARG A C 1
ATOM 535 O O . ARG A 1 73 ? 1.512 -27.470 -30.196 1.00 66.25 73 ARG A O 1
ATOM 542 N N . ARG A 1 74 ? 1.291 -29.348 -28.979 1.00 70.25 74 ARG A N 1
ATOM 543 C CA . ARG A 1 74 ? 2.729 -29.673 -28.979 1.00 70.25 74 ARG A CA 1
ATOM 544 C C . ARG A 1 74 ? 3.247 -29.916 -30.396 1.00 70.25 74 ARG A C 1
ATOM 546 O O . ARG A 1 74 ? 4.277 -29.364 -30.766 1.00 70.25 74 ARG A O 1
ATOM 553 N N . ALA A 1 75 ? 2.496 -30.655 -31.210 1.00 73.38 75 ALA A N 1
ATOM 554 C CA . ALA A 1 75 ? 2.815 -30.861 -32.618 1.00 73.38 75 ALA A CA 1
ATOM 555 C C . ALA A 1 75 ? 2.731 -29.554 -33.432 1.00 73.38 75 ALA A C 1
ATOM 557 O O . ALA A 1 75 ? 3.530 -29.363 -34.345 1.00 73.38 75 ALA A O 1
ATOM 558 N N . GLN A 1 76 ? 1.807 -28.642 -33.097 1.00 68.69 76 GLN A N 1
ATOM 559 C CA . GLN A 1 76 ? 1.719 -27.304 -33.693 1.00 68.69 76 GLN A CA 1
ATOM 560 C C . GLN A 1 76 ? 2.945 -26.449 -33.345 1.00 68.69 76 GLN A C 1
ATOM 562 O O . GLN A 1 76 ? 3.519 -25.799 -34.213 1.00 68.69 76 GLN A O 1
ATOM 567 N N . GLU A 1 77 ? 3.374 -26.458 -32.084 1.00 72.69 77 GLU A N 1
ATOM 568 C CA . GLU A 1 77 ? 4.548 -25.729 -31.594 1.00 72.69 77 GLU A CA 1
ATOM 569 C C . GLU A 1 77 ? 5.834 -26.243 -32.246 1.00 72.69 77 GLU A C 1
ATOM 571 O O . GLU A 1 77 ? 6.605 -25.450 -32.785 1.00 72.69 77 GLU A O 1
ATOM 576 N N . GLN A 1 78 ? 5.994 -27.565 -32.334 1.00 80.00 78 GLN A N 1
ATOM 577 C CA . GLN A 1 78 ? 7.125 -28.227 -32.993 1.00 80.00 78 GLN A CA 1
ATOM 578 C C . GLN A 1 78 ? 7.230 -27.971 -34.506 1.00 80.00 78 GLN A C 1
ATOM 580 O O . GLN A 1 78 ? 8.296 -28.220 -35.065 1.00 80.00 78 GLN A O 1
ATOM 585 N N . ARG A 1 79 ? 6.181 -27.450 -35.162 1.00 84.88 79 ARG A N 1
ATOM 586 C CA . ARG A 1 79 ? 6.160 -27.070 -36.593 1.00 84.88 79 ARG A CA 1
ATOM 587 C C . ARG A 1 79 ? 5.895 -25.573 -36.848 1.00 84.88 79 ARG A C 1
ATOM 589 O O . ARG A 1 79 ? 5.730 -25.171 -37.995 1.00 84.88 79 ARG A O 1
ATOM 596 N N . SER A 1 80 ? 5.875 -24.738 -35.803 1.00 82.31 80 SER A N 1
ATOM 597 C CA . SER A 1 80 ? 5.652 -23.284 -35.911 1.00 82.31 80 SER A CA 1
ATOM 598 C C . SER A 1 80 ? 6.936 -22.456 -35.790 1.00 82.31 80 SER A C 1
ATOM 600 O O . SER A 1 80 ? 7.733 -22.642 -34.868 1.00 82.31 80 SER A O 1
ATOM 602 N N . LEU A 1 81 ? 7.060 -21.438 -36.634 1.00 83.69 81 LEU A N 1
ATOM 603 C CA . LEU A 1 81 ? 8.024 -20.345 -36.503 1.00 83.69 81 LEU A CA 1
ATOM 604 C C . LEU A 1 81 ? 7.349 -19.108 -35.899 1.00 83.69 81 LEU A C 1
ATOM 606 O O . LEU A 1 81 ? 6.186 -18.827 -36.190 1.00 83.69 81 LEU A O 1
ATOM 610 N N . PHE A 1 82 ? 8.093 -18.335 -35.112 1.00 83.62 82 PHE A N 1
ATOM 611 C CA . PHE A 1 82 ? 7.772 -16.938 -34.817 1.00 83.62 82 PHE A CA 1
ATOM 612 C C . PHE A 1 82 ? 8.625 -16.051 -35.727 1.00 83.62 82 PHE A C 1
ATOM 614 O O . PHE A 1 82 ? 9.840 -16.235 -35.802 1.00 83.62 82 PHE A O 1
ATOM 621 N N . VAL A 1 83 ? 8.002 -15.078 -36.389 1.00 83.44 83 VAL A N 1
ATOM 622 C CA . VAL A 1 83 ? 8.650 -14.183 -37.357 1.00 83.44 83 VAL A CA 1
ATOM 623 C C . VAL A 1 83 ? 8.335 -12.730 -37.008 1.00 83.44 83 VAL A C 1
ATOM 625 O O . VAL A 1 83 ? 7.176 -12.389 -36.786 1.00 83.44 83 VAL A O 1
ATOM 628 N N . SER A 1 84 ? 9.335 -11.852 -36.999 1.00 83.81 84 SER A N 1
ATOM 629 C CA . SER A 1 84 ? 9.156 -10.394 -36.904 1.00 83.81 84 SER A CA 1
ATOM 630 C C . SER A 1 84 ? 10.169 -9.642 -37.782 1.00 83.81 84 SER A C 1
ATOM 632 O O . SER A 1 84 ? 11.006 -10.255 -38.440 1.00 83.81 84 SER A O 1
ATOM 634 N N . GLY A 1 85 ? 10.074 -8.308 -37.850 1.00 80.38 85 GLY A N 1
ATOM 635 C CA . GLY A 1 85 ? 10.984 -7.450 -38.637 1.00 80.38 85 GLY A CA 1
ATOM 636 C C . GLY A 1 85 ? 10.496 -7.080 -40.047 1.00 80.38 85 GLY A C 1
ATOM 637 O O . GLY A 1 85 ? 11.014 -6.136 -40.647 1.00 80.38 85 GLY A O 1
ATOM 638 N N . PHE A 1 86 ? 9.449 -7.746 -40.546 1.00 84.69 86 PHE A N 1
ATOM 639 C CA . PHE A 1 86 ? 8.786 -7.393 -41.807 1.00 84.69 86 PHE A CA 1
ATOM 640 C C . PHE A 1 86 ? 8.148 -5.986 -41.772 1.00 84.69 86 PHE A C 1
ATOM 642 O O . PHE A 1 86 ? 8.017 -5.349 -40.722 1.00 84.69 86 PHE A O 1
ATOM 649 N N . ALA A 1 87 ? 7.781 -5.455 -42.941 1.00 80.12 87 ALA A N 1
ATOM 650 C CA . ALA A 1 87 ? 7.202 -4.117 -43.052 1.00 80.12 87 ALA A CA 1
ATOM 651 C C . ALA A 1 87 ? 5.767 -4.067 -42.495 1.00 80.12 87 ALA A C 1
ATOM 653 O O . ALA A 1 87 ? 4.981 -4.999 -42.675 1.00 80.12 87 ALA A O 1
ATOM 654 N N . ARG A 1 88 ? 5.375 -2.951 -41.866 1.00 74.56 88 ARG A N 1
ATOM 655 C CA . ARG A 1 88 ? 3.969 -2.739 -41.483 1.00 74.56 88 ARG A CA 1
ATOM 656 C C . ARG A 1 88 ? 3.116 -2.656 -42.748 1.00 74.56 88 ARG A C 1
ATOM 658 O O . ARG A 1 88 ? 3.333 -1.756 -43.552 1.00 74.56 88 ARG A O 1
ATOM 665 N N . GLY A 1 89 ? 2.169 -3.579 -42.895 1.00 72.56 89 GLY A N 1
ATOM 666 C CA . GLY A 1 89 ? 1.358 -3.739 -44.106 1.00 72.56 89 GLY A CA 1
ATOM 667 C C . GLY A 1 89 ? 1.723 -4.954 -44.968 1.00 72.56 89 GLY A C 1
ATOM 668 O O . GLY A 1 89 ? 0.962 -5.247 -45.879 1.00 72.56 89 GLY A O 1
ATOM 669 N N . THR A 1 90 ? 2.810 -5.679 -44.656 1.00 82.19 90 THR A N 1
ATOM 670 C CA . THR A 1 90 ? 3.122 -6.988 -45.274 1.00 82.19 90 THR A CA 1
ATOM 671 C C . THR A 1 90 ? 1.928 -7.929 -45.102 1.00 82.19 90 THR A C 1
ATOM 673 O O . THR A 1 90 ? 1.461 -8.125 -43.974 1.00 82.19 90 THR A O 1
ATOM 676 N N . ALA A 1 91 ? 1.437 -8.503 -46.195 1.00 84.81 91 ALA A N 1
ATOM 677 C CA . ALA A 1 91 ? 0.314 -9.429 -46.200 1.00 84.81 91 ALA A CA 1
ATOM 678 C C . ALA A 1 91 ? 0.695 -10.802 -45.607 1.00 84.81 91 ALA A C 1
ATOM 680 O O . ALA A 1 91 ? 1.869 -11.183 -45.553 1.00 84.81 91 ALA A O 1
ATOM 681 N N . ALA A 1 92 ? -0.300 -11.581 -45.171 1.00 83.94 92 ALA A N 1
ATOM 682 C CA . ALA A 1 92 ? -0.059 -12.937 -44.664 1.00 83.94 92 ALA A CA 1
ATOM 683 C C . ALA A 1 92 ? 0.450 -13.864 -45.785 1.00 83.94 92 ALA A C 1
ATOM 685 O O . ALA A 1 92 ? 1.262 -14.759 -45.560 1.00 83.94 92 ALA A O 1
ATOM 686 N N . GLU A 1 93 ? -0.001 -13.584 -47.004 1.00 87.69 93 GLU A N 1
ATOM 687 C CA . GLU A 1 93 ? 0.291 -14.251 -48.263 1.00 87.69 93 GLU A CA 1
ATOM 688 C C . GLU A 1 93 ? 1.752 -14.049 -48.698 1.00 87.69 93 GLU A C 1
ATOM 690 O O . GLU A 1 93 ? 2.377 -14.988 -49.186 1.00 87.69 93 GLU A O 1
ATOM 695 N N . GLU A 1 94 ? 2.338 -12.869 -48.459 1.00 88.00 94 GLU A N 1
ATOM 696 C CA . GLU A 1 94 ? 3.761 -12.597 -48.729 1.00 88.00 94 GLU A CA 1
ATOM 697 C C . GLU A 1 94 ? 4.672 -13.448 -47.834 1.00 88.00 94 GLU A C 1
ATOM 699 O O . GLU A 1 94 ? 5.656 -14.030 -48.294 1.00 88.00 94 GLU A O 1
ATOM 704 N N . LEU A 1 95 ? 4.315 -13.567 -46.551 1.00 85.75 95 LEU A N 1
ATOM 705 C CA . LEU A 1 95 ? 5.021 -14.424 -45.602 1.00 85.75 95 LEU A CA 1
ATOM 706 C C . LEU A 1 95 ? 4.792 -15.909 -45.918 1.00 85.75 95 LEU A C 1
ATOM 708 O O . LEU A 1 95 ? 5.740 -16.689 -45.854 1.00 85.75 95 LEU A O 1
ATOM 712 N N . ALA A 1 96 ? 3.580 -16.306 -46.319 1.00 89.19 96 ALA A N 1
ATOM 713 C CA . ALA A 1 96 ? 3.298 -17.672 -46.759 1.00 89.19 96 ALA A CA 1
ATOM 714 C C . ALA A 1 96 ? 4.131 -18.057 -47.994 1.00 89.19 96 ALA A C 1
ATOM 716 O O . ALA A 1 96 ? 4.727 -19.132 -48.016 1.00 89.19 96 ALA A O 1
ATOM 717 N N . ALA A 1 97 ? 4.238 -17.166 -48.984 1.00 90.81 97 ALA A N 1
ATOM 718 C CA . ALA A 1 97 ? 5.063 -17.372 -50.171 1.00 90.81 97 ALA A CA 1
ATOM 719 C C . ALA A 1 97 ? 6.560 -17.462 -49.829 1.00 90.81 97 ALA A C 1
ATOM 721 O O . ALA A 1 97 ? 7.244 -18.363 -50.314 1.00 90.81 97 ALA A O 1
ATOM 722 N N . TYR A 1 98 ? 7.065 -16.582 -48.955 1.00 92.19 98 TYR A N 1
ATOM 723 C CA . TYR A 1 98 ? 8.465 -16.604 -48.522 1.00 92.19 98 TYR A CA 1
ATOM 724 C C . TYR A 1 98 ? 8.822 -17.885 -47.753 1.00 92.19 98 TYR A C 1
ATOM 726 O O . TYR A 1 98 ? 9.806 -18.551 -48.074 1.00 92.19 98 TYR A O 1
ATOM 734 N N . PHE A 1 99 ? 8.015 -18.271 -46.758 1.00 91.56 99 PHE A N 1
ATOM 735 C CA . PHE A 1 99 ? 8.284 -19.480 -45.973 1.00 91.56 99 PHE A CA 1
ATOM 736 C C . PHE A 1 99 ? 7.937 -20.782 -46.713 1.00 91.56 99 PHE A C 1
ATOM 738 O O . PHE A 1 99 ? 8.493 -21.828 -46.377 1.00 91.56 99 PHE A O 1
ATOM 745 N N . GLY A 1 100 ? 7.136 -20.706 -47.782 1.00 88.62 100 GLY A N 1
ATOM 746 C CA . GLY A 1 100 ? 6.881 -21.803 -48.719 1.00 88.62 100 GLY A CA 1
ATOM 747 C C . GLY A 1 100 ? 8.150 -22.403 -49.339 1.00 88.62 100 GLY A C 1
ATOM 748 O O . GLY A 1 100 ? 8.181 -23.594 -49.639 1.00 88.62 100 GLY A O 1
ATOM 749 N N . ALA A 1 101 ? 9.232 -21.621 -49.449 1.00 89.38 101 ALA A N 1
ATOM 750 C CA . ALA A 1 101 ? 10.540 -22.099 -49.906 1.00 89.38 101 ALA A CA 1
ATOM 751 C C . ALA A 1 101 ? 11.193 -23.136 -48.964 1.00 89.38 101 ALA A C 1
ATOM 753 O O . ALA A 1 101 ? 12.056 -23.899 -49.393 1.00 89.38 101 ALA A O 1
ATOM 754 N N . PHE A 1 102 ? 10.782 -23.190 -47.691 1.00 90.00 102 PHE A N 1
ATOM 755 C CA . PHE A 1 102 ? 11.315 -24.124 -46.688 1.00 90.00 102 PHE A CA 1
ATOM 756 C C . PHE A 1 102 ? 10.411 -25.354 -46.488 1.00 90.00 102 PHE A C 1
ATOM 758 O O . PHE A 1 102 ? 10.885 -26.397 -46.019 1.00 90.00 102 PHE A O 1
ATOM 765 N N . GLY A 1 103 ? 9.132 -25.254 -46.866 1.00 88.50 103 GLY A N 1
ATOM 766 C CA . GLY A 1 103 ? 8.138 -26.329 -46.874 1.00 88.50 103 GLY A CA 1
ATOM 767 C C . GLY A 1 103 ? 6.702 -25.801 -46.951 1.00 88.50 103 GLY A C 1
ATOM 768 O O . GLY A 1 103 ? 6.472 -24.598 -46.877 1.00 88.50 103 GLY A O 1
ATOM 769 N N . GLU A 1 104 ? 5.721 -26.699 -47.076 1.00 92.06 104 GLU A N 1
ATOM 770 C CA . GLU A 1 104 ? 4.294 -26.339 -47.133 1.00 92.06 104 GLU A CA 1
ATOM 771 C C . GLU A 1 104 ? 3.870 -25.537 -45.886 1.00 92.06 104 GLU A C 1
ATOM 773 O O . GLU A 1 104 ? 3.967 -26.024 -44.756 1.00 92.06 104 GLU A O 1
ATOM 778 N N . VAL A 1 105 ? 3.379 -24.311 -46.093 1.00 89.69 105 VAL A N 1
ATOM 779 C CA . VAL A 1 105 ? 2.817 -23.452 -45.040 1.00 89.69 105 VAL A CA 1
ATOM 780 C C . VAL A 1 105 ? 1.333 -23.778 -44.870 1.00 89.69 105 VAL A C 1
ATOM 782 O O . VAL A 1 105 ? 0.538 -23.585 -45.783 1.00 89.69 105 VAL A O 1
ATOM 785 N N . VAL A 1 106 ? 0.961 -24.252 -43.681 1.00 84.62 106 VAL A N 1
ATOM 786 C CA . VAL A 1 106 ? -0.414 -24.625 -43.312 1.00 84.62 106 VAL A CA 1
ATOM 787 C C . VAL A 1 106 ? -1.226 -23.403 -42.881 1.00 84.62 106 VAL A C 1
ATOM 789 O O . VAL A 1 106 ? -2.415 -23.315 -43.179 1.00 84.62 106 VAL A O 1
ATOM 792 N N . ALA A 1 107 ? -0.601 -22.456 -42.174 1.00 82.12 107 ALA A N 1
ATOM 793 C CA . ALA A 1 107 ? -1.245 -21.216 -41.750 1.00 82.12 107 ALA A CA 1
ATOM 794 C C . ALA A 1 107 ? -0.226 -20.102 -41.471 1.00 82.12 107 ALA A C 1
ATOM 796 O O . ALA A 1 107 ? 0.850 -20.354 -40.930 1.00 82.12 107 ALA A O 1
ATOM 797 N N . VAL A 1 108 ? -0.610 -18.853 -41.746 1.00 81.56 108 VAL A N 1
ATOM 798 C CA . VAL A 1 108 ? 0.095 -17.655 -41.263 1.00 81.56 108 VAL A CA 1
ATOM 799 C C . VAL A 1 108 ? -0.854 -16.861 -40.372 1.00 81.56 108 VAL A C 1
ATOM 801 O O . VAL A 1 108 ? -1.883 -16.359 -40.821 1.00 81.56 108 VAL A O 1
ATOM 804 N N . VAL A 1 109 ? -0.521 -16.756 -39.087 1.00 77.00 109 VAL A N 1
ATOM 805 C CA . VAL A 1 109 ? -1.315 -16.031 -38.088 1.00 77.00 109 VAL A CA 1
ATOM 806 C C . VAL A 1 109 ? -0.619 -14.713 -37.763 1.00 77.00 109 VAL A C 1
ATOM 808 O O . VAL A 1 109 ? 0.345 -14.674 -36.999 1.00 77.00 109 VAL A O 1
ATOM 811 N N . MET A 1 110 ? -1.122 -13.632 -38.356 1.00 76.12 110 MET A N 1
ATOM 812 C CA . MET A 1 110 ? -0.638 -12.265 -38.138 1.00 76.12 110 MET A CA 1
ATOM 813 C C . MET A 1 110 ? -1.120 -11.693 -36.796 1.00 76.12 110 MET A C 1
ATOM 815 O O . MET A 1 110 ? -2.237 -11.975 -36.350 1.00 76.12 110 MET A O 1
ATOM 819 N N . ASP A 1 111 ? -0.310 -10.831 -36.175 1.00 72.00 111 ASP A N 1
ATOM 820 C CA . ASP A 1 111 ? -0.725 -10.041 -35.013 1.00 72.00 111 ASP A CA 1
ATOM 821 C C . ASP A 1 111 ? -1.890 -9.090 -35.345 1.00 72.00 111 ASP A C 1
ATOM 823 O O . ASP A 1 111 ? -1.739 -8.136 -36.111 1.00 72.00 111 ASP A O 1
ATOM 827 N N . LYS A 1 112 ? -3.050 -9.332 -34.722 1.00 49.31 112 LYS A N 1
ATOM 828 C CA . LYS A 1 112 ? -4.330 -8.685 -35.061 1.00 49.31 112 LYS A CA 1
ATOM 829 C C . LYS A 1 112 ? -4.444 -7.206 -34.680 1.00 49.31 112 LYS A C 1
ATOM 831 O O . LYS A 1 112 ? -5.393 -6.567 -35.123 1.00 49.31 112 LYS A O 1
ATOM 836 N N . GLU A 1 113 ? -3.548 -6.667 -33.850 1.00 50.59 113 GLU A N 1
ATOM 837 C CA . GLU A 1 113 ? -3.632 -5.266 -33.398 1.00 50.59 113 GLU A CA 1
ATOM 838 C C . GLU A 1 113 ? -2.550 -4.349 -33.987 1.00 50.59 113 GLU A C 1
ATOM 840 O O . GLU A 1 113 ? -2.775 -3.140 -34.045 1.00 50.59 113 GLU A O 1
ATOM 845 N N . LYS A 1 114 ? -1.383 -4.868 -34.403 1.00 56.53 114 LYS A N 1
ATOM 846 C CA . LYS A 1 114 ? -0.266 -4.034 -34.891 1.00 56.53 114 LYS A CA 1
ATOM 847 C C . LYS A 1 114 ? 0.518 -4.605 -36.078 1.00 56.53 114 LYS A C 1
ATOM 849 O O . LYS A 1 114 ? 1.356 -3.877 -36.611 1.00 56.53 114 LYS A O 1
ATOM 854 N N . GLY A 1 115 ? 0.309 -5.866 -36.474 1.00 60.53 115 GLY A N 1
ATOM 855 C CA . GLY A 1 115 ? 1.079 -6.504 -37.552 1.00 60.53 115 GLY A CA 1
ATOM 856 C C . GLY A 1 115 ? 2.594 -6.499 -37.302 1.00 60.53 115 GLY A C 1
ATOM 857 O O . GLY A 1 115 ? 3.370 -6.308 -38.233 1.00 60.53 115 GLY A O 1
ATOM 858 N N . ALA A 1 116 ? 3.020 -6.613 -36.038 1.00 67.00 116 ALA A N 1
ATOM 859 C CA . ALA A 1 116 ? 4.429 -6.497 -35.639 1.00 67.00 116 ALA A CA 1
ATOM 860 C C . ALA A 1 116 ? 5.198 -7.834 -35.661 1.00 67.00 116 ALA A C 1
ATOM 862 O O . ALA A 1 116 ? 6.430 -7.848 -35.672 1.00 67.00 116 ALA A O 1
ATOM 863 N N . TYR A 1 117 ? 4.469 -8.950 -35.638 1.00 80.06 117 TYR A N 1
ATOM 864 C CA . TYR A 1 117 ? 4.986 -10.311 -35.732 1.00 80.06 117 TYR A CA 1
ATOM 865 C C . TYR A 1 117 ? 3.920 -11.228 -36.351 1.00 80.06 117 TYR A C 1
ATOM 867 O O . TYR A 1 117 ? 2.737 -10.878 -36.425 1.00 80.06 117 TYR A O 1
ATOM 875 N N . ALA A 1 118 ? 4.358 -12.399 -36.797 1.00 79.31 118 ALA A N 1
ATOM 876 C CA . ALA A 1 118 ? 3.540 -13.459 -37.361 1.00 79.31 118 ALA A CA 1
ATOM 877 C C . ALA A 1 118 ? 3.960 -14.813 -36.775 1.00 79.31 118 ALA A C 1
ATOM 879 O O . ALA A 1 118 ? 5.121 -15.014 -36.410 1.00 79.31 118 ALA A O 1
ATOM 880 N N . ILE A 1 119 ? 3.019 -15.751 -36.710 1.00 82.25 119 ILE A N 1
ATOM 881 C CA . ILE A 1 119 ? 3.298 -17.166 -36.455 1.00 82.25 119 ILE A CA 1
ATOM 882 C C . ILE A 1 119 ? 3.067 -17.910 -37.768 1.00 82.25 119 ILE A C 1
ATOM 884 O O . ILE A 1 119 ? 1.956 -17.888 -38.293 1.00 82.25 119 ILE A O 1
ATOM 888 N N . VAL A 1 120 ? 4.110 -18.549 -38.294 1.00 85.06 120 VAL A N 1
ATOM 889 C CA . VAL A 1 120 ? 4.045 -19.345 -39.526 1.00 85.06 120 VAL A CA 1
ATOM 890 C C . VAL A 1 120 ? 4.032 -20.815 -39.131 1.00 85.06 120 VAL A C 1
ATOM 892 O O . VAL A 1 120 ? 5.010 -21.318 -38.581 1.00 85.06 120 VAL A O 1
ATOM 895 N N . GLU A 1 121 ? 2.920 -21.497 -39.373 1.00 86.75 121 GLU A N 1
ATOM 896 C CA . GLU A 1 121 ? 2.784 -22.934 -39.158 1.00 86.75 121 GLU A CA 1
ATOM 897 C C . GLU A 1 121 ? 3.125 -23.682 -40.448 1.00 86.75 121 GLU A C 1
ATOM 899 O O . GLU A 1 121 ? 2.479 -23.483 -41.477 1.00 86.75 121 GLU A O 1
ATOM 904 N N . LEU A 1 122 ? 4.130 -24.552 -40.388 1.00 89.19 122 LEU A N 1
ATOM 905 C CA . LEU A 1 122 ? 4.545 -25.418 -41.489 1.00 89.19 122 LEU A CA 1
ATOM 906 C C . LEU A 1 122 ? 3.941 -26.817 -41.323 1.00 89.19 122 LEU A C 1
ATOM 908 O O . LEU A 1 122 ? 3.612 -27.236 -40.214 1.00 89.19 122 LEU A O 1
ATOM 912 N N . ARG A 1 123 ? 3.822 -27.573 -42.417 1.00 88.12 123 ARG A N 1
ATOM 913 C CA . ARG A 1 123 ? 3.274 -28.940 -42.406 1.00 88.12 123 ARG A CA 1
ATOM 914 C C . ARG A 1 123 ? 4.116 -29.908 -41.574 1.00 88.12 123 ARG A C 1
ATOM 916 O O . ARG A 1 123 ? 3.575 -30.786 -40.905 1.00 88.12 123 ARG A O 1
ATOM 923 N N . GLU A 1 124 ? 5.433 -29.724 -41.594 1.00 89.12 124 GLU A N 1
ATOM 924 C CA . GLU A 1 124 ? 6.417 -30.633 -41.006 1.00 89.12 124 GLU A CA 1
ATOM 925 C C . GLU A 1 124 ? 7.382 -29.902 -40.068 1.00 89.12 124 GLU A C 1
ATOM 927 O O . GLU A 1 124 ? 7.874 -28.817 -40.387 1.00 89.12 124 GLU A O 1
ATOM 932 N N . ALA A 1 125 ? 7.780 -30.556 -38.973 1.00 85.94 125 ALA A N 1
ATOM 933 C CA . ALA A 1 125 ? 8.855 -30.060 -38.112 1.00 85.94 125 ALA A CA 1
ATOM 934 C C . ALA A 1 125 ? 10.195 -29.918 -38.868 1.00 85.94 125 ALA A C 1
ATOM 936 O O . ALA A 1 125 ? 10.914 -28.946 -38.660 1.00 85.94 125 ALA A O 1
ATOM 937 N N . ALA A 1 126 ? 10.495 -30.812 -39.820 1.00 88.38 126 ALA A N 1
ATOM 938 C CA . ALA A 1 126 ? 11.695 -30.717 -40.657 1.00 88.38 126 ALA A CA 1
ATOM 939 C C . ALA A 1 126 ? 11.743 -29.422 -41.494 1.00 88.38 126 ALA A C 1
ATOM 941 O O . ALA A 1 126 ? 12.815 -28.857 -41.694 1.00 88.38 126 ALA A O 1
ATOM 942 N N . SER A 1 127 ? 10.586 -28.912 -41.933 1.00 90.44 127 SER A N 1
ATOM 943 C CA . SER A 1 127 ? 10.491 -27.626 -42.640 1.00 90.44 127 SER A CA 1
ATOM 944 C C . SER A 1 127 ? 10.830 -26.445 -41.722 1.00 90.44 127 SER A C 1
ATOM 946 O O . SER A 1 127 ? 11.514 -25.511 -42.137 1.00 90.44 127 SER A O 1
ATOM 948 N N . ARG A 1 128 ? 10.403 -26.508 -40.452 1.00 89.62 128 ARG A N 1
ATOM 949 C CA . ARG A 1 128 ? 10.726 -25.508 -39.422 1.00 89.62 128 ARG A CA 1
ATOM 950 C C . ARG A 1 128 ? 12.225 -25.485 -39.117 1.00 89.62 128 ARG A C 1
ATOM 952 O O . ARG A 1 128 ? 12.800 -24.404 -39.072 1.00 89.62 128 ARG A O 1
ATOM 959 N N . GLU A 1 129 ? 12.861 -26.644 -38.945 1.00 88.56 129 GLU A N 1
ATOM 960 C CA . GLU A 1 129 ? 14.308 -26.690 -38.678 1.00 88.56 129 GLU A CA 1
ATOM 961 C C . GLU A 1 129 ? 15.134 -26.231 -39.895 1.00 88.56 129 GLU A C 1
ATOM 963 O O . GLU A 1 129 ? 16.115 -25.515 -39.717 1.00 88.56 129 GLU A O 1
ATOM 968 N N . ARG A 1 130 ? 14.704 -26.525 -41.138 1.00 90.31 130 ARG A N 1
ATOM 969 C CA . ARG A 1 130 ? 15.324 -25.949 -42.354 1.00 90.31 130 ARG A CA 1
ATOM 970 C C . ARG A 1 130 ? 15.268 -24.421 -42.381 1.00 90.31 130 ARG A C 1
ATOM 972 O O . ARG A 1 130 ? 16.240 -23.798 -42.791 1.00 90.31 130 ARG A O 1
ATOM 979 N N . ALA A 1 131 ? 14.157 -23.823 -41.948 1.00 88.12 131 ALA A N 1
ATOM 980 C CA . ALA A 1 131 ? 14.056 -22.371 -41.831 1.00 88.12 131 ALA A CA 1
ATOM 981 C C . ALA A 1 131 ? 14.978 -21.827 -40.727 1.00 88.12 131 ALA A C 1
ATOM 983 O O . ALA A 1 131 ? 15.740 -20.907 -40.983 1.00 88.12 131 ALA A O 1
ATOM 984 N N . LEU A 1 132 ? 14.978 -22.431 -39.532 1.00 88.19 132 LEU A N 1
ATOM 985 C CA . LEU A 1 132 ? 15.831 -21.996 -38.413 1.00 88.19 132 LEU A CA 1
ATOM 986 C C . LEU A 1 132 ? 17.338 -22.172 -38.670 1.00 88.19 132 LEU A C 1
ATOM 988 O O . LEU A 1 132 ? 18.139 -21.483 -38.046 1.00 88.19 132 LEU A O 1
ATOM 992 N N . ALA A 1 133 ? 17.727 -23.066 -39.581 1.00 88.62 133 ALA A N 1
ATOM 993 C CA . ALA A 1 133 ? 19.116 -23.263 -39.990 1.00 88.62 133 ALA A CA 1
ATOM 994 C C . ALA A 1 133 ? 19.646 -22.185 -40.959 1.00 88.62 133 ALA A C 1
ATOM 996 O O . ALA A 1 133 ? 20.853 -22.139 -41.204 1.00 88.62 133 ALA A O 1
ATOM 997 N N . GLN A 1 134 ? 18.791 -21.323 -41.525 1.00 88.12 134 GLN A N 1
ATOM 998 C CA . GLN A 1 134 ? 19.233 -20.248 -42.412 1.00 88.12 134 GLN A CA 1
ATOM 999 C C . GLN A 1 134 ? 19.705 -19.025 -41.594 1.00 88.12 134 GLN A C 1
ATOM 1001 O O . GLN A 1 134 ? 18.912 -18.438 -40.860 1.00 88.12 134 GLN A O 1
ATOM 1006 N N . PRO A 1 135 ? 20.969 -18.572 -41.733 1.00 76.62 135 PRO A N 1
ATOM 1007 C CA . PRO A 1 135 ? 21.544 -17.554 -40.845 1.00 76.62 135 PRO A CA 1
ATOM 1008 C C . PRO A 1 135 ? 20.994 -16.135 -41.062 1.00 76.62 135 PRO A C 1
ATOM 1010 O O . PRO A 1 135 ? 21.142 -15.281 -40.192 1.00 76.62 135 PRO A O 1
ATOM 1013 N N . GLN A 1 136 ? 20.389 -15.856 -42.221 1.00 83.75 136 GLN A N 1
ATOM 1014 C CA . GLN A 1 136 ? 19.789 -14.561 -42.544 1.00 83.75 136 GLN A CA 1
ATOM 1015 C C . GLN A 1 136 ? 18.523 -14.752 -43.380 1.00 83.75 136 GLN A C 1
ATOM 1017 O O . GLN A 1 136 ? 18.558 -15.374 -44.442 1.00 83.75 136 GLN A O 1
ATOM 1022 N N . HIS A 1 137 ? 17.415 -14.164 -42.940 1.00 89.75 137 HIS A N 1
ATOM 1023 C CA . HIS A 1 137 ? 16.179 -14.076 -43.713 1.00 89.75 137 HIS A CA 1
ATOM 1024 C C . HIS A 1 137 ? 15.944 -12.632 -44.143 1.00 89.75 137 HIS A C 1
ATOM 1026 O O . HIS A 1 137 ? 16.179 -11.715 -43.360 1.00 89.75 137 HIS A O 1
ATOM 1032 N N . ALA A 1 138 ? 15.436 -12.420 -45.356 1.00 87.06 138 ALA A N 1
ATOM 1033 C CA . ALA A 1 138 ? 15.096 -11.091 -45.846 1.00 87.06 138 ALA A CA 1
ATOM 1034 C C . ALA A 1 138 ? 13.856 -11.124 -46.745 1.00 87.06 138 ALA A C 1
ATOM 1036 O O . ALA A 1 138 ? 13.744 -11.979 -47.620 1.00 87.06 138 ALA A O 1
ATOM 1037 N N . LEU A 1 139 ? 12.950 -10.165 -46.544 1.00 85.75 139 LEU A N 1
ATOM 1038 C CA . LEU A 1 139 ? 11.729 -9.973 -47.328 1.00 85.75 139 LEU A CA 1
ATOM 1039 C C . LEU A 1 139 ? 11.555 -8.476 -47.612 1.00 85.75 139 LEU A C 1
ATOM 1041 O O . LEU A 1 139 ? 11.729 -7.654 -46.712 1.00 85.75 139 LEU A O 1
ATOM 1045 N N . ALA A 1 140 ? 11.260 -8.115 -48.866 1.00 79.62 140 ALA A N 1
ATOM 1046 C CA . ALA A 1 140 ? 11.116 -6.722 -49.318 1.00 79.62 140 ALA A CA 1
ATOM 1047 C C . ALA A 1 140 ? 12.265 -5.782 -48.862 1.00 79.62 140 ALA A C 1
ATOM 1049 O O . ALA A 1 140 ? 12.039 -4.644 -48.451 1.00 79.62 140 ALA A O 1
ATOM 1050 N N . GLY A 1 141 ? 13.510 -6.276 -48.884 1.00 75.38 141 GLY A N 1
ATOM 1051 C CA . GLY A 1 141 ? 14.701 -5.519 -48.471 1.00 75.38 141 GLY A CA 1
ATOM 1052 C C . GLY A 1 141 ? 14.885 -5.341 -46.956 1.00 75.38 141 GLY A C 1
ATOM 1053 O O . GLY A 1 141 ? 15.785 -4.615 -46.542 1.00 75.38 141 GLY A O 1
ATOM 1054 N N . ARG A 1 142 ? 14.069 -5.990 -46.113 1.00 79.19 142 ARG A N 1
ATOM 1055 C CA . ARG A 1 142 ? 14.202 -5.976 -44.646 1.00 79.19 142 ARG A CA 1
ATOM 1056 C C . ARG A 1 142 ? 14.611 -7.338 -44.106 1.00 79.19 142 ARG A C 1
ATOM 1058 O O . ARG A 1 142 ? 14.056 -8.351 -44.520 1.00 79.19 142 ARG A O 1
ATOM 1065 N N . SER A 1 143 ? 15.528 -7.343 -43.139 1.00 85.31 143 SER A N 1
ATOM 1066 C CA . SER A 1 143 ? 15.900 -8.552 -42.397 1.00 85.31 143 SER A CA 1
ATOM 1067 C C . SER A 1 143 ? 14.740 -9.030 -41.514 1.00 85.31 143 SER A C 1
ATOM 1069 O O . SER A 1 143 ? 14.122 -8.229 -40.807 1.00 85.31 143 SER A O 1
ATOM 1071 N N . LEU A 1 144 ? 14.439 -10.329 -41.560 1.00 86.12 144 LEU A N 1
ATOM 1072 C CA . LEU A 1 144 ? 13.421 -10.969 -40.727 1.00 86.12 144 LEU A CA 1
ATOM 1073 C C . LEU A 1 144 ? 14.079 -11.690 -39.548 1.00 86.12 144 LEU A C 1
ATOM 1075 O O . LEU A 1 144 ? 14.950 -12.539 -39.733 1.00 86.12 144 LEU A O 1
ATOM 1079 N N . ARG A 1 145 ? 13.606 -11.417 -38.329 1.00 84.62 145 ARG A N 1
ATOM 1080 C CA . ARG A 1 145 ? 13.985 -12.177 -37.133 1.00 84.62 145 ARG A CA 1
ATOM 1081 C C . ARG A 1 145 ? 13.071 -13.396 -37.029 1.00 84.62 145 ARG A C 1
ATOM 1083 O O . ARG A 1 145 ? 11.912 -13.277 -36.632 1.00 84.62 145 ARG A O 1
ATOM 1090 N N . VAL A 1 146 ? 13.597 -14.558 -37.404 1.00 87.25 146 VAL A N 1
ATOM 1091 C CA . VAL A 1 146 ? 12.921 -15.859 -37.300 1.00 87.25 146 VAL A CA 1
ATOM 1092 C C . VAL A 1 146 ? 13.451 -16.585 -36.064 1.00 87.25 146 VAL A C 1
ATOM 1094 O O . VAL A 1 146 ? 14.659 -16.673 -35.868 1.00 87.25 146 VAL A O 1
ATOM 1097 N N . ARG A 1 147 ? 12.556 -17.076 -35.202 1.00 83.50 147 ARG A N 1
ATOM 1098 C CA . ARG A 1 147 ? 12.906 -17.827 -33.983 1.00 83.50 147 ARG A CA 1
ATOM 1099 C C . ARG A 1 147 ? 11.935 -18.996 -33.768 1.00 83.50 147 ARG A C 1
ATOM 1101 O O . ARG A 1 147 ? 10.802 -18.933 -34.260 1.00 83.50 147 ARG A O 1
ATOM 1108 N N . PRO A 1 148 ? 12.324 -20.071 -33.054 1.00 83.56 148 PRO A N 1
ATOM 1109 C CA . PRO A 1 148 ? 11.380 -21.120 -32.675 1.00 83.56 148 PRO A CA 1
ATOM 1110 C C . PRO A 1 148 ? 10.207 -20.527 -31.881 1.00 83.56 148 PRO A C 1
ATOM 1112 O O . PRO A 1 148 ? 10.388 -19.603 -31.086 1.00 83.56 148 PRO A O 1
ATOM 1115 N N . ARG A 1 149 ? 8.995 -21.057 -32.082 1.00 74.81 149 ARG A N 1
ATOM 1116 C CA . ARG A 1 149 ? 7.843 -20.691 -31.249 1.00 74.81 149 ARG A CA 1
ATOM 1117 C C . ARG A 1 149 ? 8.109 -21.118 -29.803 1.00 74.81 149 ARG A C 1
ATOM 1119 O O . ARG A 1 149 ? 8.415 -22.278 -29.545 1.00 74.81 149 ARG A O 1
ATOM 1126 N N . GLU A 1 150 ? 7.961 -20.174 -28.875 1.00 67.50 150 GLU A N 1
ATOM 1127 C CA . GLU A 1 150 ? 8.031 -20.414 -27.428 1.00 67.50 150 GLU A CA 1
ATOM 1128 C C . GLU A 1 150 ? 7.132 -21.595 -27.035 1.00 67.50 150 GLU A C 1
ATOM 1130 O O . GLU A 1 150 ? 5.919 -21.557 -27.269 1.00 67.50 150 GLU A O 1
ATOM 1135 N N . GLN A 1 151 ? 7.717 -22.624 -26.416 1.00 57.47 151 GLN A N 1
ATOM 1136 C CA . GLN A 1 151 ? 6.949 -23.714 -25.818 1.00 57.47 151 GLN A CA 1
ATOM 1137 C C . GLN A 1 151 ? 6.164 -23.157 -24.629 1.00 57.47 151 GLN A C 1
ATOM 1139 O O . GLN A 1 151 ? 6.735 -22.489 -23.766 1.00 57.47 151 GLN A O 1
ATOM 1144 N N . LYS A 1 152 ? 4.854 -23.414 -24.578 1.00 53.97 152 LYS A N 1
ATOM 1145 C CA . LYS A 1 152 ? 4.007 -22.993 -23.456 1.00 53.97 152 LYS A CA 1
ATOM 1146 C C . LYS A 1 152 ? 3.306 -24.208 -22.892 1.00 53.97 152 LYS A C 1
ATOM 1148 O O . LYS A 1 152 ? 2.662 -24.958 -23.623 1.00 53.97 152 LYS A O 1
ATOM 1153 N N . ASP A 1 153 ? 3.431 -24.399 -21.582 1.00 50.50 153 ASP A N 1
ATOM 1154 C CA . ASP A 1 153 ? 2.758 -25.501 -20.913 1.00 50.50 153 ASP A CA 1
ATOM 1155 C C . ASP A 1 153 ? 1.257 -25.484 -21.192 1.00 50.50 153 ASP A C 1
ATOM 1157 O O . ASP A 1 153 ? 0.629 -24.429 -21.337 1.00 50.50 153 ASP A O 1
ATOM 1161 N N . PHE A 1 154 ? 0.678 -26.682 -21.275 1.00 42.12 154 PHE A N 1
ATOM 1162 C CA . PHE A 1 154 ? -0.720 -26.871 -21.641 1.00 42.12 154 PHE A CA 1
ATOM 1163 C C . PHE A 1 154 ? -1.652 -26.478 -20.487 1.00 42.12 154 PHE A C 1
ATOM 1165 O O . PHE A 1 154 ? -2.293 -27.305 -19.841 1.00 42.12 154 PHE A O 1
ATOM 1172 N N . ALA A 1 155 ? -1.752 -25.174 -20.246 1.00 47.50 155 ALA A N 1
ATOM 1173 C CA . ALA A 1 155 ? -2.807 -24.585 -19.453 1.00 47.50 155 ALA A CA 1
ATOM 1174 C C . ALA A 1 155 ? -4.141 -24.842 -20.167 1.00 47.50 155 ALA A C 1
ATOM 1176 O O . ALA A 1 155 ? -4.438 -24.266 -21.220 1.00 47.50 155 ALA A O 1
ATOM 1177 N N . ARG A 1 156 ? -4.948 -25.735 -19.585 1.00 40.44 156 ARG A N 1
ATOM 1178 C CA . ARG A 1 156 ? -6.325 -26.001 -20.008 1.00 40.44 156 ARG A CA 1
ATOM 1179 C C . ARG A 1 156 ? -7.082 -24.669 -20.144 1.00 40.44 156 ARG A C 1
ATOM 1181 O O . ARG A 1 156 ? -7.136 -23.921 -19.169 1.00 40.44 156 ARG A O 1
ATOM 1188 N N . PRO A 1 157 ? -7.742 -24.387 -21.285 1.00 37.88 157 PRO A N 1
ATOM 1189 C CA . PRO A 1 157 ? -8.665 -23.263 -21.379 1.00 37.88 157 PRO A CA 1
ATOM 1190 C C . PRO A 1 157 ? -9.796 -23.446 -20.359 1.00 37.88 157 PRO A C 1
ATOM 1192 O O . PRO A 1 157 ? -10.605 -24.370 -20.480 1.00 37.88 157 PRO A O 1
ATOM 1195 N N . SER A 1 158 ? -9.826 -22.606 -19.323 1.00 34.81 158 SER A N 1
ATOM 1196 C CA . SER A 1 158 ? -10.848 -22.664 -18.276 1.00 34.81 158 SER A CA 1
ATOM 1197 C C . SER A 1 158 ? -12.227 -22.349 -18.867 1.00 34.81 158 SER A C 1
ATOM 1199 O O . SER A 1 158 ? -12.430 -21.236 -19.360 1.00 34.81 158 SER A O 1
ATOM 1201 N N . PRO A 1 159 ? -13.199 -23.283 -18.827 1.00 34.41 159 PRO A N 1
ATOM 1202 C CA . PRO A 1 159 ? -14.551 -23.024 -19.304 1.00 34.41 159 PRO A CA 1
ATOM 1203 C C . PRO A 1 159 ? -15.299 -22.178 -18.267 1.00 34.41 159 PRO A C 1
ATOM 1205 O O . PRO A 1 159 ? -16.031 -22.697 -17.430 1.00 34.41 159 PRO A O 1
ATOM 1208 N N . GLY A 1 160 ? -15.066 -20.867 -18.307 1.00 31.92 160 GLY A N 1
ATOM 1209 C CA . GLY A 1 160 ? -15.693 -19.902 -17.413 1.00 31.92 160 GLY A CA 1
ATOM 1210 C C . GLY A 1 160 ? -14.762 -18.750 -17.057 1.00 31.92 160 GLY A C 1
ATOM 1211 O O . GLY A 1 160 ? -13.905 -18.919 -16.203 1.00 31.92 160 GLY A O 1
ATOM 1212 N N . ARG A 1 161 ? -15.024 -17.591 -17.682 1.00 32.38 161 ARG A N 1
ATOM 1213 C CA . ARG A 1 161 ? -14.605 -16.219 -17.324 1.00 32.38 161 ARG A CA 1
ATOM 1214 C C . ARG A 1 161 ? -13.102 -15.983 -17.091 1.00 32.38 161 ARG A C 1
ATOM 1216 O O . ARG A 1 161 ? -12.474 -16.571 -16.221 1.00 32.38 161 ARG A O 1
ATOM 1223 N N . GLY A 1 162 ? -12.562 -14.970 -17.774 1.00 33.00 162 GLY A N 1
ATOM 1224 C CA . GLY A 1 162 ? -11.371 -14.269 -17.292 1.00 33.00 162 GLY A CA 1
ATOM 1225 C C . GLY A 1 162 ? -11.713 -13.583 -15.972 1.00 33.00 162 GLY A C 1
ATOM 1226 O O . GLY A 1 162 ? -12.254 -12.480 -15.969 1.00 33.00 162 GLY A O 1
ATOM 1227 N N . ALA A 1 163 ? -11.484 -14.281 -14.862 1.00 34.88 163 ALA A N 1
ATOM 1228 C CA . ALA A 1 163 ? -11.854 -13.813 -13.542 1.00 34.88 163 ALA A CA 1
ATOM 1229 C C . ALA A 1 163 ? -10.887 -12.719 -13.073 1.00 34.88 163 ALA A C 1
ATOM 1231 O O . ALA A 1 163 ? -9.976 -12.961 -12.285 1.00 34.88 163 ALA A O 1
ATOM 1232 N N . HIS A 1 164 ? -11.218 -11.475 -13.426 1.00 38.38 164 HIS A N 1
ATOM 1233 C CA . HIS A 1 164 ? -11.388 -10.520 -12.340 1.00 38.38 164 HIS A CA 1
ATOM 1234 C C . HIS A 1 164 ? -12.284 -11.201 -11.291 1.00 38.38 164 HIS A C 1
ATOM 1236 O O . HIS A 1 164 ? -13.493 -11.331 -11.491 1.00 38.38 164 HIS A O 1
ATOM 1242 N N . ARG A 1 165 ? -11.694 -11.654 -10.177 1.00 39.31 165 ARG A N 1
ATOM 1243 C CA . ARG A 1 165 ? -12.415 -11.571 -8.908 1.00 39.31 165 ARG A CA 1
ATOM 1244 C C . ARG A 1 165 ? -12.708 -10.084 -8.754 1.00 39.31 165 ARG A C 1
ATOM 1246 O O . ARG A 1 165 ? -11.791 -9.299 -8.520 1.00 39.31 165 ARG A O 1
ATOM 1253 N N . GLU A 1 166 ? -13.960 -9.688 -8.960 1.00 41.31 166 GLU A N 1
ATOM 1254 C CA . GLU A 1 166 ? -14.408 -8.412 -8.412 1.00 41.31 166 GLU A CA 1
ATOM 1255 C C . GLU A 1 166 ? -14.084 -8.437 -6.910 1.00 41.31 166 GLU A C 1
ATOM 1257 O O . GLU A 1 166 ? -14.258 -9.493 -6.286 1.00 41.31 166 GLU A O 1
ATOM 1262 N N . PRO A 1 167 ? -13.574 -7.337 -6.323 1.00 52.72 167 PRO A N 1
ATOM 1263 C CA . PRO A 1 167 ? -13.314 -7.286 -4.890 1.00 52.72 167 PRO A CA 1
ATOM 1264 C C . PRO A 1 167 ? -14.563 -7.750 -4.144 1.00 52.72 167 PRO A C 1
ATOM 1266 O O . PRO A 1 167 ? -15.645 -7.239 -4.438 1.00 52.72 167 PRO A O 1
ATOM 1269 N N . LEU A 1 168 ? -14.415 -8.730 -3.239 1.00 61.41 168 LEU A N 1
ATOM 1270 C CA . LEU A 1 168 ? -15.532 -9.395 -2.557 1.00 61.41 168 LEU A CA 1
ATOM 1271 C C . LEU A 1 168 ? -16.565 -8.357 -2.116 1.00 61.41 168 LEU A C 1
ATOM 1273 O O . LEU A 1 168 ? -16.306 -7.565 -1.207 1.00 61.41 168 LEU A O 1
ATOM 1277 N N . GLY A 1 169 ? -17.717 -8.339 -2.797 1.00 63.25 169 GLY A N 1
ATOM 1278 C CA . GLY A 1 169 ? -18.734 -7.315 -2.568 1.00 63.25 169 GLY A CA 1
ATOM 1279 C C . GLY A 1 169 ? -19.109 -7.288 -1.090 1.00 63.25 169 GLY A C 1
ATOM 1280 O O . GLY A 1 169 ? -19.128 -8.342 -0.459 1.00 63.25 169 GLY A O 1
ATOM 1281 N N . ALA A 1 170 ? -19.396 -6.116 -0.517 1.00 67.62 170 ALA A N 1
ATOM 1282 C CA . ALA A 1 170 ? -19.478 -5.954 0.942 1.00 67.62 170 ALA A CA 1
ATOM 1283 C C . ALA A 1 170 ? -20.365 -7.015 1.635 1.00 67.62 170 ALA A C 1
ATOM 1285 O O . ALA A 1 170 ? -19.945 -7.634 2.608 1.00 67.62 170 ALA A O 1
ATOM 1286 N N . GLY A 1 171 ? -21.535 -7.323 1.060 1.00 74.62 171 GLY A N 1
ATOM 1287 C CA . GLY A 1 171 ? -22.442 -8.367 1.555 1.00 74.62 171 GLY A CA 1
ATOM 1288 C C . GLY A 1 171 ? -22.023 -9.823 1.278 1.00 74.62 171 GLY A C 1
ATOM 1289 O O . GLY A 1 171 ? -22.701 -10.738 1.732 1.00 74.62 171 GLY A O 1
ATOM 1290 N N . GLN A 1 172 ? -20.962 -10.091 0.513 1.00 80.44 172 GLN A N 1
ATOM 1291 C CA . GLN A 1 172 ? -20.280 -11.395 0.457 1.00 80.44 172 GLN A CA 1
ATOM 1292 C C . GLN A 1 172 ? -19.249 -11.504 1.586 1.00 80.44 172 GLN A C 1
ATOM 1294 O O . GLN A 1 172 ? -19.252 -12.503 2.300 1.00 80.44 172 GLN A O 1
ATOM 1299 N N . LEU A 1 173 ? -18.432 -10.463 1.787 1.00 86.38 173 LEU A N 1
ATOM 1300 C CA . LEU A 1 173 ? -17.439 -10.414 2.862 1.00 86.38 173 LEU A CA 1
ATOM 1301 C C . LEU A 1 173 ? -18.099 -10.484 4.249 1.00 86.38 173 LEU A C 1
ATOM 1303 O O . LEU A 1 173 ? -17.703 -11.307 5.067 1.00 86.38 173 LEU A O 1
ATOM 1307 N N . GLU A 1 174 ? -19.164 -9.710 4.486 1.00 86.56 174 GLU A N 1
ATOM 1308 C CA . GLU A 1 174 ? -19.963 -9.787 5.721 1.00 86.56 174 GLU A CA 1
ATOM 1309 C C . GLU A 1 174 ? -20.514 -11.202 5.961 1.00 86.56 174 GLU A C 1
ATOM 1311 O O . GLU A 1 174 ? -20.385 -11.737 7.061 1.00 86.56 174 GLU A O 1
ATOM 1316 N N . ARG A 1 175 ? -21.067 -11.857 4.929 1.00 87.50 175 ARG A N 1
ATOM 1317 C CA . ARG A 1 175 ? -21.569 -13.238 5.048 1.00 87.50 175 ARG A CA 1
ATOM 1318 C C . ARG A 1 175 ? -20.470 -14.255 5.338 1.00 87.50 175 ARG A C 1
ATOM 1320 O O . ARG A 1 175 ? -20.760 -15.229 6.024 1.00 87.50 175 ARG A O 1
ATOM 1327 N N . ALA A 1 176 ? -19.258 -14.053 4.825 1.00 89.75 176 ALA A N 1
ATOM 1328 C CA . ALA A 1 176 ? -18.128 -14.931 5.101 1.00 89.75 176 ALA A CA 1
ATOM 1329 C C . ALA A 1 176 ? -17.646 -14.768 6.552 1.00 89.75 176 ALA A C 1
ATOM 1331 O O . ALA A 1 176 ? -17.616 -15.751 7.286 1.00 89.75 176 ALA A O 1
ATOM 1332 N N . LEU A 1 177 ? -17.386 -13.532 6.996 1.00 92.00 177 LEU A N 1
ATOM 1333 C CA . LEU A 1 177 ? -16.944 -13.231 8.366 1.00 92.00 177 LEU A CA 1
ATOM 1334 C C . LEU A 1 177 ? -17.982 -13.645 9.424 1.00 92.00 177 LEU A C 1
ATOM 1336 O O . LEU A 1 177 ? -17.628 -14.095 10.510 1.00 92.00 177 LEU A O 1
ATOM 1340 N N . CYS A 1 178 ? -19.280 -13.560 9.125 1.00 90.88 178 CYS A N 1
ATOM 1341 C CA . CYS A 1 178 ? -20.320 -14.021 10.049 1.00 90.88 178 CYS A CA 1
ATOM 1342 C C . CYS A 1 178 ? -20.333 -15.549 10.287 1.00 90.88 178 CYS A C 1
ATOM 1344 O O . CYS A 1 178 ? -21.016 -15.990 11.215 1.00 90.88 178 CYS A O 1
ATOM 1346 N N . GLN A 1 179 ? -19.607 -16.352 9.493 1.00 90.38 179 GLN A N 1
ATOM 1347 C CA . GLN A 1 179 ? -19.524 -17.813 9.655 1.00 90.38 179 GLN A CA 1
ATOM 1348 C C . GLN A 1 179 ? -18.494 -18.253 10.706 1.00 90.38 179 GLN A C 1
ATOM 1350 O O . GLN A 1 179 ? -18.735 -19.271 11.360 1.00 90.38 179 GLN A O 1
ATOM 1355 N N . ALA A 1 180 ? -17.414 -17.486 10.911 1.00 92.88 180 ALA A N 1
ATOM 1356 C CA . ALA A 1 180 ? -16.392 -17.712 11.944 1.00 92.88 180 ALA A CA 1
ATOM 1357 C C . ALA A 1 180 ? -16.982 -17.801 13.366 1.00 92.88 180 ALA A C 1
ATOM 1359 O O . ALA A 1 180 ? -18.136 -17.435 13.593 1.00 92.88 180 ALA A O 1
ATOM 1360 N N . ASN A 1 181 ? -16.235 -18.337 14.333 1.00 92.56 181 ASN A N 1
ATOM 1361 C CA . ASN A 1 181 ? -16.752 -18.611 15.685 1.00 92.56 181 ASN A CA 1
ATOM 1362 C C . ASN A 1 181 ? -16.574 -17.436 16.655 1.00 92.56 181 ASN A C 1
ATOM 1364 O O . ASN A 1 181 ? -17.488 -17.125 17.419 1.00 92.56 181 ASN A O 1
ATOM 1368 N N . ASP A 1 182 ? -15.440 -16.761 16.545 1.00 95.31 182 ASP A N 1
ATOM 1369 C CA . ASP A 1 182 ? -14.961 -15.647 17.360 1.00 95.31 182 ASP A CA 1
ATOM 1370 C C . ASP A 1 182 ? -14.322 -14.577 16.445 1.00 95.31 182 ASP A C 1
ATOM 1372 O O . ASP A 1 182 ? -14.363 -14.691 15.216 1.00 95.31 182 ASP A O 1
ATOM 1376 N N . VAL A 1 183 ? -13.795 -13.496 17.026 1.00 97.12 183 VAL A N 1
ATOM 1377 C CA . VAL A 1 183 ? -13.223 -12.378 16.253 1.00 97.12 183 VAL A CA 1
ATOM 1378 C C . VAL A 1 183 ? -11.808 -12.686 15.750 1.00 97.12 183 VAL A C 1
ATOM 1380 O O . VAL A 1 183 ? -11.427 -12.171 14.701 1.00 97.12 183 VAL A O 1
ATOM 1383 N N . ASP A 1 184 ? -11.051 -13.550 16.426 1.00 97.31 184 ASP A N 1
ATOM 1384 C CA . ASP A 1 184 ? -9.692 -13.913 16.010 1.00 97.31 184 ASP A CA 1
ATOM 1385 C C . ASP A 1 184 ? -9.755 -14.732 14.707 1.00 97.31 184 ASP A C 1
ATOM 1387 O O . ASP A 1 184 ? -9.174 -14.336 13.692 1.00 97.31 184 ASP A O 1
ATOM 1391 N N . ALA A 1 185 ? -10.640 -15.733 14.656 1.00 96.75 185 ALA A N 1
ATOM 1392 C CA . ALA A 1 185 ? -10.980 -16.473 13.442 1.00 96.75 185 ALA A CA 1
ATOM 1393 C C . ALA A 1 185 ? -11.572 -15.580 12.328 1.00 96.75 185 ALA A C 1
ATOM 1395 O O . ALA A 1 185 ? -11.374 -15.855 11.143 1.00 96.75 185 ALA A O 1
ATOM 1396 N N . GLN A 1 186 ? -12.273 -14.483 12.659 1.00 97.19 186 GLN A N 1
ATOM 1397 C CA . GLN A 1 186 ? -12.672 -13.487 11.650 1.00 97.19 186 GLN A CA 1
ATOM 1398 C C . GLN A 1 186 ? -11.468 -12.733 11.070 1.00 97.19 186 GLN A C 1
ATOM 1400 O O . GLN A 1 186 ? -11.482 -12.411 9.881 1.00 97.19 186 GLN A O 1
ATOM 1405 N N . MET A 1 187 ? -10.447 -12.424 11.874 1.00 97.81 187 MET A N 1
ATOM 1406 C CA . MET A 1 187 ? -9.247 -11.717 11.415 1.00 97.81 187 MET A CA 1
ATOM 1407 C C . MET A 1 187 ? -8.344 -12.629 10.571 1.00 97.81 187 MET A C 1
ATOM 1409 O O . MET A 1 187 ? -7.847 -12.185 9.538 1.00 97.81 187 MET A O 1
ATOM 1413 N N . GLU A 1 188 ? -8.210 -13.909 10.926 1.00 96.75 188 GLU A N 1
ATOM 1414 C CA . GLU A 1 188 ? -7.562 -14.933 10.090 1.00 96.75 188 GLU A CA 1
ATOM 1415 C C . GLU A 1 188 ? -8.280 -15.104 8.743 1.00 96.75 188 GLU A C 1
ATOM 1417 O O . GLU A 1 188 ? -7.679 -14.971 7.672 1.00 96.75 188 GLU A O 1
ATOM 1422 N N . GLN A 1 189 ? -9.599 -15.335 8.782 1.00 96.06 189 GLN A N 1
ATOM 1423 C CA . GLN A 1 189 ? -10.418 -15.508 7.583 1.00 96.06 189 GLN A CA 1
ATOM 1424 C C . GLN A 1 189 ? -10.372 -14.260 6.687 1.00 96.06 189 GLN A C 1
ATOM 1426 O O . GLN A 1 189 ? -10.406 -14.379 5.463 1.00 96.06 189 GLN A O 1
ATOM 1431 N N . LEU A 1 190 ? -10.253 -13.060 7.268 1.00 96.06 190 LEU A N 1
ATOM 1432 C CA . LEU A 1 190 ? -10.094 -11.816 6.517 1.00 96.06 190 LEU A CA 1
ATOM 1433 C C . LEU A 1 190 ? -8.801 -11.781 5.689 1.00 96.06 190 LEU A C 1
ATOM 1435 O O . LEU A 1 190 ? -8.844 -11.288 4.561 1.00 96.06 190 LEU A O 1
ATOM 1439 N N . VAL A 1 191 ? -7.681 -12.303 6.205 1.00 96.31 191 VAL A N 1
ATOM 1440 C CA . VAL A 1 191 ? -6.415 -12.379 5.452 1.00 96.31 191 VAL A CA 1
ATOM 1441 C C . VAL A 1 191 ? -6.600 -13.281 4.231 1.00 96.31 191 VAL A C 1
ATOM 1443 O O . VAL A 1 191 ? -6.452 -12.809 3.105 1.00 96.31 191 VAL A O 1
ATOM 1446 N N . GLY A 1 192 ? -7.049 -14.527 4.424 1.00 94.25 192 GLY A N 1
ATOM 1447 C CA . GLY A 1 192 ? -7.248 -15.496 3.332 1.00 94.25 192 GLY A CA 1
ATOM 1448 C C . GLY A 1 192 ? -8.360 -15.141 2.325 1.00 94.25 192 GLY A C 1
ATOM 1449 O O . GLY A 1 192 ? -8.417 -15.703 1.230 1.00 94.25 192 GLY A O 1
ATOM 1450 N N . LEU A 1 193 ? -9.256 -14.206 2.666 1.00 92.31 193 LEU A N 1
ATOM 1451 C CA . LEU A 1 193 ? -10.267 -13.653 1.751 1.00 92.31 193 LEU A CA 1
ATOM 1452 C C . LEU A 1 193 ? -9.768 -12.453 0.931 1.00 92.31 193 LEU A C 1
ATOM 1454 O O . LEU A 1 193 ? -10.399 -12.111 -0.073 1.00 92.31 193 LEU A O 1
ATOM 1458 N N . LEU A 1 194 ? -8.693 -11.790 1.363 1.00 92.81 194 LEU A N 1
ATOM 1459 C CA . LEU A 1 194 ? -8.186 -10.564 0.747 1.00 92.81 194 LEU A CA 1
ATOM 1460 C C . LEU A 1 194 ? -6.831 -10.725 0.062 1.00 92.81 194 LEU A C 1
ATOM 1462 O O . LEU A 1 194 ? -6.600 -10.017 -0.917 1.00 92.81 194 LEU A O 1
ATOM 1466 N N . GLU A 1 195 ? -5.953 -11.595 0.561 1.00 94.62 195 GLU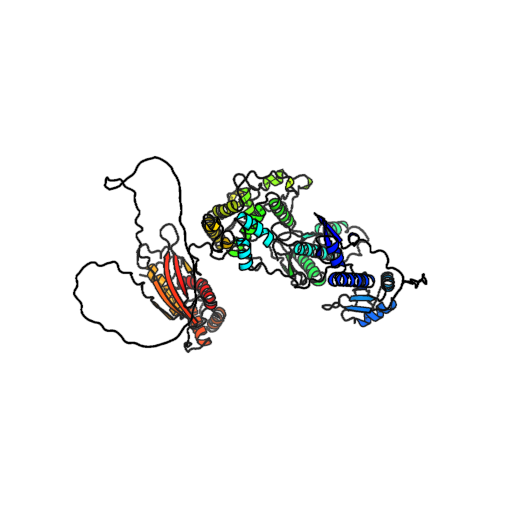 A N 1
ATOM 1467 C CA . GLU A 1 195 ? -4.604 -11.787 0.026 1.00 94.62 195 GLU A CA 1
ATOM 1468 C C . GLU A 1 195 ? -4.609 -12.346 -1.410 1.00 94.62 195 GLU A C 1
ATOM 1470 O O . GLU A 1 195 ? -5.556 -12.990 -1.869 1.00 94.62 195 GLU A O 1
ATOM 1475 N N . LEU A 1 196 ? -3.525 -12.101 -2.144 1.00 90.81 196 LEU A N 1
ATOM 1476 C CA . LEU A 1 196 ? -3.349 -12.585 -3.507 1.00 90.81 196 LEU A CA 1
ATOM 1477 C C . LEU A 1 196 ? -3.334 -14.115 -3.536 1.00 90.81 196 LEU A C 1
ATOM 1479 O O . LEU A 1 196 ? -2.496 -14.767 -2.903 1.00 90.81 196 LEU A O 1
ATOM 1483 N N . SER A 1 197 ? -4.193 -14.688 -4.376 1.00 87.50 197 SER A N 1
ATOM 1484 C CA . SER A 1 197 ? -4.138 -16.111 -4.696 1.00 87.50 197 SER A CA 1
ATOM 1485 C C . SER A 1 197 ? -2.817 -16.465 -5.384 1.00 87.50 197 SER A C 1
ATOM 1487 O O . SER A 1 197 ? -2.208 -15.634 -6.065 1.00 87.50 197 SER A O 1
ATOM 1489 N N . GLU A 1 198 ? -2.400 -17.732 -5.310 1.00 82.75 198 GLU A N 1
ATOM 1490 C CA . GLU A 1 198 ? -1.237 -18.212 -6.068 1.00 82.75 198 GLU A CA 1
ATOM 1491 C C . GLU A 1 198 ? -1.312 -17.874 -7.571 1.00 82.75 198 GLU A C 1
ATOM 1493 O O . GLU A 1 198 ? -0.285 -17.686 -8.218 1.00 82.75 198 GLU A O 1
ATOM 1498 N N . GLY A 1 199 ? -2.521 -17.818 -8.146 1.00 76.75 199 GLY A N 1
ATOM 1499 C CA . GLY A 1 199 ? -2.735 -17.455 -9.547 1.00 76.75 199 GLY A CA 1
ATOM 1500 C C . GLY A 1 199 ? -2.337 -16.010 -9.840 1.00 76.75 199 GLY A C 1
ATOM 1501 O O . GLY A 1 199 ? -1.626 -15.755 -10.810 1.00 76.75 199 GLY A O 1
ATOM 1502 N N . GLU A 1 200 ? -2.723 -15.075 -8.971 1.00 82.81 200 GLU A N 1
ATOM 1503 C CA . GLU A 1 200 ? -2.301 -13.673 -9.060 1.00 82.81 200 GLU A CA 1
ATOM 1504 C C . GLU A 1 200 ? -0.809 -13.512 -8.759 1.00 82.81 200 GLU A C 1
ATOM 1506 O O . GLU A 1 200 ? -0.130 -12.760 -9.456 1.00 82.81 200 GLU A O 1
ATOM 1511 N N . ARG A 1 201 ? -0.271 -14.248 -7.774 1.00 84.56 201 ARG A N 1
ATOM 1512 C CA . ARG A 1 201 ? 1.171 -14.247 -7.480 1.00 84.56 201 ARG A CA 1
ATOM 1513 C C . ARG A 1 201 ? 1.965 -14.740 -8.693 1.00 84.56 201 ARG A C 1
ATOM 1515 O O . ARG A 1 201 ? 2.869 -14.036 -9.136 1.00 84.56 201 ARG A O 1
ATOM 1522 N N . ARG A 1 202 ? 1.604 -15.877 -9.302 1.00 78.50 202 ARG A N 1
ATOM 1523 C CA . ARG A 1 202 ? 2.230 -16.382 -10.545 1.00 78.50 202 ARG A CA 1
ATOM 1524 C C . ARG A 1 202 ? 2.103 -15.384 -11.702 1.00 78.50 202 ARG A C 1
ATOM 1526 O O . ARG A 1 202 ? 3.083 -15.148 -12.401 1.00 78.50 202 ARG A O 1
ATOM 1533 N N . LEU A 1 203 ? 0.943 -14.743 -11.867 1.00 77.81 203 LEU A N 1
ATOM 1534 C CA . LEU A 1 203 ? 0.736 -13.712 -12.890 1.00 77.81 203 LEU A CA 1
ATOM 1535 C C . LEU A 1 203 ? 1.653 -12.492 -12.692 1.00 77.81 203 LEU A C 1
ATOM 1537 O O . LEU A 1 203 ? 2.199 -11.993 -13.671 1.00 77.81 203 LEU A O 1
ATOM 1541 N N . ARG A 1 204 ? 1.875 -12.039 -11.450 1.00 89.00 204 ARG A N 1
ATOM 1542 C CA . ARG A 1 204 ? 2.834 -10.959 -11.150 1.00 89.00 204 ARG A CA 1
ATOM 1543 C C . ARG A 1 204 ? 4.269 -11.364 -11.490 1.00 89.00 204 ARG A C 1
ATOM 1545 O O . ARG A 1 204 ? 4.943 -10.597 -12.166 1.00 89.00 204 ARG A O 1
ATOM 1552 N N . HIS A 1 205 ? 4.709 -12.569 -11.116 1.00 81.44 205 HIS A N 1
ATOM 1553 C CA . HIS A 1 205 ? 6.052 -13.065 -11.464 1.00 81.44 205 HIS A CA 1
ATOM 1554 C C . HIS A 1 205 ? 6.273 -13.138 -12.984 1.00 81.44 205 HIS A C 1
ATOM 1556 O O . HIS A 1 205 ? 7.321 -12.718 -13.466 1.00 81.44 205 HIS A O 1
ATOM 1562 N N . LEU A 1 206 ? 5.276 -13.592 -13.755 1.00 78.25 206 LEU A N 1
ATOM 1563 C CA . LEU A 1 206 ? 5.351 -13.615 -15.223 1.00 78.25 206 LEU A CA 1
ATOM 1564 C C . LEU A 1 206 ? 5.460 -12.209 -15.840 1.00 78.25 206 LEU A C 1
ATOM 1566 O O . LEU A 1 206 ? 6.126 -12.044 -16.858 1.00 78.25 206 LEU A O 1
ATOM 1570 N N . LEU A 1 207 ? 4.843 -11.189 -15.231 1.00 79.69 207 LEU A N 1
ATOM 1571 C CA . LEU A 1 207 ? 4.998 -9.800 -15.679 1.00 79.69 207 LEU A CA 1
ATOM 1572 C C . LEU A 1 207 ? 6.345 -9.203 -15.270 1.00 79.69 207 LEU A C 1
ATOM 1574 O O . LEU A 1 207 ? 6.949 -8.513 -16.081 1.00 79.69 207 LEU A O 1
ATOM 1578 N N . VAL A 1 208 ? 6.846 -9.497 -14.067 1.00 89.94 208 VAL A N 1
ATOM 1579 C CA . VAL A 1 208 ? 8.206 -9.109 -13.651 1.00 89.94 208 VAL A CA 1
ATOM 1580 C C . VAL A 1 208 ? 9.239 -9.691 -14.619 1.00 89.94 208 VAL A C 1
ATOM 1582 O O . VAL A 1 208 ? 10.089 -8.952 -15.102 1.00 89.94 208 VAL A O 1
ATOM 1585 N N . ALA A 1 209 ? 9.113 -10.972 -14.986 1.00 80.62 209 ALA A N 1
ATOM 1586 C CA . ALA A 1 209 ? 9.986 -11.621 -15.965 1.00 80.62 209 ALA A CA 1
ATOM 1587 C C . ALA A 1 209 ? 9.894 -10.985 -17.366 1.00 80.62 209 ALA A C 1
ATOM 1589 O O . ALA A 1 209 ? 10.923 -10.703 -17.969 1.00 80.62 209 ALA A O 1
ATOM 1590 N N . LEU A 1 210 ? 8.685 -10.687 -17.860 1.00 80.44 210 LEU A N 1
ATOM 1591 C CA . LEU A 1 210 ? 8.488 -9.983 -19.137 1.00 80.44 210 LEU A CA 1
ATOM 1592 C C . LEU A 1 210 ? 9.114 -8.578 -19.133 1.00 80.44 210 LEU A C 1
ATOM 1594 O O . LEU A 1 210 ? 9.691 -8.143 -20.126 1.00 80.44 210 LEU A O 1
ATOM 1598 N N . PHE A 1 211 ? 8.975 -7.843 -18.028 1.00 84.19 211 PHE A N 1
ATOM 1599 C CA . PHE A 1 211 ? 9.534 -6.499 -17.906 1.00 84.19 211 PHE A CA 1
ATOM 1600 C C . PHE A 1 211 ? 11.064 -6.574 -17.797 1.00 84.19 211 PHE A C 1
ATOM 1602 O O . PHE A 1 211 ? 11.737 -5.761 -18.420 1.00 84.19 211 PHE A O 1
ATOM 1609 N N . GLN A 1 212 ? 11.611 -7.570 -17.091 1.00 88.50 212 GLN A N 1
ATOM 1610 C CA . GLN A 1 212 ? 13.047 -7.860 -17.053 1.00 88.50 212 GLN A CA 1
ATOM 1611 C C . GLN A 1 212 ? 13.602 -8.197 -18.443 1.00 88.50 212 GLN A C 1
ATOM 1613 O O . GLN A 1 212 ? 14.602 -7.609 -18.829 1.00 88.50 212 GLN A O 1
ATOM 1618 N N . GLU A 1 213 ? 12.955 -9.086 -19.204 1.00 79.56 213 GLU A N 1
ATOM 1619 C CA . GLU A 1 213 ? 13.382 -9.465 -20.561 1.00 79.56 213 GLU A CA 1
ATOM 1620 C C . GLU A 1 213 ? 13.487 -8.235 -21.473 1.00 79.56 213 GLU A C 1
ATOM 1622 O O . GLU A 1 213 ? 14.528 -8.003 -22.085 1.00 79.56 213 GLU A O 1
ATOM 1627 N N . VAL A 1 214 ? 12.441 -7.400 -21.504 1.00 79.69 214 VAL A N 1
ATOM 1628 C CA . VAL A 1 214 ? 12.444 -6.184 -22.327 1.00 79.69 214 VAL A CA 1
ATOM 1629 C C . VAL A 1 214 ? 13.446 -5.158 -21.800 1.00 79.69 214 VAL A C 1
ATOM 1631 O O . VAL A 1 214 ? 14.205 -4.610 -22.591 1.00 79.69 214 VAL A O 1
ATOM 1634 N N . PHE A 1 215 ? 13.504 -4.881 -20.494 1.00 82.69 215 PHE A N 1
ATOM 1635 C CA . PHE A 1 215 ? 14.464 -3.898 -19.980 1.00 82.69 215 PHE A CA 1
ATOM 1636 C C . PHE A 1 215 ? 15.919 -4.356 -20.126 1.00 82.69 215 PHE A C 1
ATOM 1638 O O . PHE A 1 215 ? 16.768 -3.504 -20.354 1.00 82.69 215 PHE A O 1
ATOM 1645 N N . SER A 1 216 ? 16.223 -5.657 -20.118 1.00 81.25 216 SER A N 1
ATOM 1646 C CA . SER A 1 216 ? 17.567 -6.166 -20.422 1.00 81.25 216 SER A CA 1
ATOM 1647 C C . SER A 1 216 ? 18.014 -5.908 -21.870 1.00 81.25 216 SER A C 1
ATOM 1649 O O . SER A 1 216 ? 19.213 -5.755 -22.088 1.00 81.25 216 SER A O 1
ATOM 1651 N N . GLU A 1 217 ? 17.095 -5.794 -22.841 1.00 75.81 217 GLU A N 1
ATOM 1652 C CA . GLU A 1 217 ? 17.413 -5.380 -24.226 1.00 75.81 217 GLU A CA 1
ATOM 1653 C C . GLU A 1 217 ? 17.815 -3.890 -24.305 1.00 75.81 217 GLU A C 1
ATOM 1655 O O . GLU A 1 217 ? 18.622 -3.514 -25.152 1.00 75.81 217 GLU A O 1
ATOM 1660 N N . PHE A 1 218 ? 17.302 -3.046 -23.397 1.00 75.00 218 PHE A N 1
ATOM 1661 C CA . PHE A 1 218 ? 17.557 -1.593 -23.365 1.00 75.00 218 PHE A CA 1
ATOM 1662 C C . PHE A 1 218 ? 18.506 -1.130 -22.249 1.00 75.00 218 PHE A C 1
ATOM 1664 O O . PHE A 1 218 ? 18.900 0.030 -22.251 1.00 75.00 218 PHE A O 1
ATOM 1671 N N . PHE A 1 219 ? 18.870 -1.998 -21.303 1.00 81.12 219 PHE A N 1
ATOM 1672 C CA . PHE A 1 219 ? 19.723 -1.689 -20.152 1.00 81.12 219 PHE A CA 1
ATOM 1673 C C . PHE A 1 219 ? 20.491 -2.955 -19.698 1.00 81.12 219 PHE A C 1
ATOM 1675 O O . PHE A 1 219 ? 20.023 -3.693 -18.822 1.00 81.12 219 PHE A O 1
ATOM 1682 N N . PRO A 1 220 ? 21.672 -3.251 -20.275 1.00 79.25 220 PRO A N 1
ATOM 1683 C CA . PRO A 1 220 ? 22.487 -4.404 -19.902 1.00 79.25 220 PRO A CA 1
ATOM 1684 C C . PRO A 1 220 ? 22.781 -4.455 -18.399 1.00 79.25 220 PRO A C 1
ATOM 1686 O O . PRO A 1 220 ? 23.211 -3.469 -17.800 1.00 79.25 220 PRO A O 1
ATOM 1689 N N . GLY A 1 221 ? 22.528 -5.608 -17.780 1.00 82.44 221 GLY A N 1
ATOM 1690 C CA . GLY A 1 221 ? 22.733 -5.822 -16.344 1.00 82.44 221 GLY A CA 1
ATOM 1691 C C . GLY A 1 221 ? 21.694 -5.181 -15.411 1.00 82.44 221 GLY A C 1
ATOM 1692 O O . GLY A 1 221 ? 21.836 -5.324 -14.198 1.00 82.44 221 GLY A O 1
ATOM 1693 N N . CYS A 1 222 ? 20.654 -4.505 -15.919 1.00 90.06 222 CYS A N 1
ATOM 1694 C CA . CYS A 1 222 ? 19.601 -3.958 -15.057 1.00 90.06 222 CYS A CA 1
ATOM 1695 C C . CYS A 1 222 ? 18.804 -5.054 -14.330 1.00 90.06 222 CYS A C 1
ATOM 1697 O O . CYS A 1 222 ? 18.701 -6.189 -14.804 1.00 90.06 222 CYS A O 1
ATOM 1699 N N . SER A 1 223 ? 18.186 -4.701 -13.201 1.00 93.94 223 SER A N 1
ATOM 1700 C CA . SER A 1 223 ? 17.297 -5.602 -12.453 1.00 93.94 223 SER A CA 1
ATOM 1701 C C . SER A 1 223 ? 15.914 -4.994 -12.222 1.00 93.94 223 SER A C 1
ATOM 1703 O O . SER A 1 223 ? 15.793 -3.864 -11.752 1.00 93.94 223 SER A O 1
ATOM 1705 N N . VAL A 1 224 ? 14.861 -5.762 -12.511 1.00 95.00 224 VAL A N 1
ATOM 1706 C CA . VAL A 1 224 ? 13.456 -5.395 -12.276 1.00 95.00 224 VAL A CA 1
ATOM 1707 C C . VAL A 1 224 ? 12.965 -6.081 -11.004 1.00 95.00 224 VAL A C 1
ATOM 1709 O O . VAL A 1 224 ? 12.640 -7.268 -10.994 1.00 95.00 224 VAL A O 1
ATOM 1712 N N . LEU A 1 225 ? 12.913 -5.327 -9.910 1.00 96.62 225 LEU A N 1
ATOM 1713 C CA . LEU A 1 225 ? 12.638 -5.844 -8.572 1.00 96.62 225 LEU A CA 1
ATOM 1714 C C . LEU A 1 225 ? 11.236 -5.412 -8.107 1.00 96.62 225 LEU A C 1
ATOM 1716 O O . LEU A 1 225 ? 11.006 -4.215 -7.923 1.00 96.62 225 LEU A O 1
ATOM 1720 N N . PRO A 1 226 ? 10.279 -6.335 -7.892 1.00 97.00 226 PRO A N 1
ATOM 1721 C CA . PRO A 1 226 ? 8.973 -5.972 -7.354 1.00 97.00 226 PRO A CA 1
ATOM 1722 C C . PRO A 1 226 ? 9.113 -5.469 -5.914 1.00 97.00 226 PRO A C 1
ATOM 1724 O O . PRO A 1 226 ? 9.855 -6.044 -5.115 1.00 97.00 226 PRO A O 1
ATOM 1727 N N . PHE A 1 227 ? 8.371 -4.418 -5.571 1.00 97.00 227 PHE A N 1
ATOM 1728 C CA . PHE A 1 227 ? 8.322 -3.867 -4.219 1.00 97.00 227 PHE A CA 1
ATOM 1729 C C . PHE A 1 227 ? 6.877 -3.604 -3.769 1.00 97.00 227 PHE A C 1
ATOM 1731 O O . PHE A 1 227 ? 5.910 -4.017 -4.416 1.00 97.00 227 PHE A O 1
ATOM 1738 N N . GLY A 1 228 ? 6.724 -2.973 -2.607 1.00 95.25 228 GLY A N 1
ATOM 1739 C CA . GLY A 1 228 ? 5.451 -2.441 -2.146 1.00 95.25 228 GLY A CA 1
ATOM 1740 C C . GLY A 1 228 ? 4.398 -3.524 -1.947 1.00 95.25 228 GLY A C 1
ATOM 1741 O O . GLY A 1 228 ? 4.651 -4.578 -1.354 1.00 95.25 228 GLY A O 1
ATOM 1742 N N . SER A 1 229 ? 3.189 -3.250 -2.433 1.00 94.12 229 SER A N 1
ATOM 1743 C CA . SER A 1 229 ? 2.010 -4.053 -2.094 1.00 94.12 229 SER A CA 1
ATOM 1744 C C . SER A 1 229 ? 2.007 -5.459 -2.697 1.00 94.12 229 SER A C 1
ATOM 1746 O O . SER A 1 229 ? 1.205 -6.280 -2.281 1.00 94.12 229 SER A O 1
ATOM 1748 N N . SER A 1 230 ? 2.890 -5.770 -3.650 1.00 94.81 230 SER A N 1
ATOM 1749 C CA . SER A 1 230 ? 2.951 -7.105 -4.265 1.00 94.81 230 SER A CA 1
ATOM 1750 C C . SER A 1 230 ? 3.720 -8.144 -3.438 1.00 94.81 230 SER A C 1
ATOM 1752 O O . SER A 1 230 ? 3.622 -9.335 -3.731 1.00 94.81 230 SER A O 1
ATOM 1754 N N . VAL A 1 231 ? 4.529 -7.709 -2.462 1.00 96.50 231 VAL A N 1
ATOM 1755 C CA . VAL A 1 231 ? 5.599 -8.536 -1.859 1.00 96.50 231 VAL A CA 1
ATOM 1756 C C . VAL A 1 231 ? 5.894 -8.253 -0.375 1.00 96.50 231 VAL A C 1
ATOM 1758 O O . VAL A 1 231 ? 6.758 -8.923 0.197 1.00 96.50 231 VAL A O 1
ATOM 1761 N N . ASN A 1 232 ? 5.196 -7.306 0.260 1.00 95.88 232 ASN A N 1
ATOM 1762 C CA . ASN A 1 232 ? 5.404 -6.901 1.660 1.00 95.88 232 ASN A CA 1
ATOM 1763 C C . ASN A 1 232 ? 4.599 -7.708 2.708 1.00 95.88 232 ASN A C 1
ATOM 1765 O O . ASN A 1 232 ? 4.495 -7.267 3.846 1.00 95.88 232 ASN A O 1
ATOM 1769 N N . GLY A 1 233 ? 3.958 -8.822 2.332 1.00 94.75 233 GLY A N 1
ATOM 1770 C CA . GLY A 1 233 ? 3.101 -9.636 3.217 1.00 94.75 233 GLY A CA 1
ATOM 1771 C C . GLY A 1 233 ? 1.675 -9.097 3.440 1.00 94.75 233 GLY A C 1
ATOM 1772 O O . GLY A 1 233 ? 0.776 -9.854 3.831 1.00 94.75 233 GLY A O 1
ATOM 1773 N N . PHE A 1 234 ? 1.428 -7.822 3.122 1.00 96.81 234 PHE A N 1
ATOM 1774 C CA . PHE A 1 234 ? 0.122 -7.157 3.206 1.00 96.81 234 PHE A CA 1
ATOM 1775 C C . PHE A 1 234 ? -0.474 -6.854 1.819 1.00 96.81 234 PHE A C 1
ATOM 1777 O O . PHE A 1 234 ? -1.043 -5.778 1.578 1.00 96.81 234 PHE A O 1
ATOM 1784 N N . ASP A 1 235 ? -0.299 -7.797 0.900 1.00 95.31 235 ASP A N 1
ATOM 1785 C CA . ASP A 1 235 ? -0.870 -7.764 -0.441 1.00 95.31 235 ASP A CA 1
ATOM 1786 C C . ASP A 1 235 ? -2.405 -7.903 -0.445 1.00 95.31 235 ASP A C 1
ATOM 1788 O O . ASP A 1 235 ? -3.023 -8.222 0.569 1.00 95.31 235 ASP A O 1
ATOM 1792 N N . ALA A 1 236 ? -3.055 -7.571 -1.565 1.00 91.50 236 ALA A N 1
ATOM 1793 C CA . ALA A 1 236 ? -4.510 -7.680 -1.675 1.00 91.50 236 ALA A CA 1
ATOM 1794 C C . ALA A 1 236 ? -4.981 -7.895 -3.118 1.00 91.50 236 ALA A C 1
ATOM 1796 O O . ALA A 1 236 ? -4.371 -7.378 -4.057 1.00 91.50 236 ALA A O 1
ATOM 1797 N N . HIS A 1 237 ? -6.115 -8.577 -3.300 1.00 88.06 237 HIS A N 1
ATOM 1798 C CA . HIS A 1 237 ? -6.802 -8.713 -4.586 1.00 88.06 237 HIS A CA 1
ATOM 1799 C C . HIS A 1 237 ? -6.909 -7.370 -5.327 1.00 88.06 237 HIS A C 1
ATOM 1801 O O . HIS A 1 237 ? -7.531 -6.417 -4.851 1.00 88.06 237 HIS A O 1
ATOM 1807 N N . GLY A 1 238 ? -6.299 -7.308 -6.513 1.00 85.12 238 GLY A N 1
ATOM 1808 C CA . GLY A 1 238 ? -6.276 -6.108 -7.353 1.00 85.12 238 GLY A CA 1
ATOM 1809 C C . GLY A 1 238 ? -5.369 -4.962 -6.879 1.00 85.12 238 GLY A C 1
ATOM 1810 O O . GLY A 1 238 ? -5.539 -3.854 -7.377 1.00 85.12 238 GLY A O 1
ATOM 1811 N N . CYS A 1 239 ? -4.427 -5.181 -5.950 1.00 90.88 239 CYS A N 1
ATOM 1812 C CA . CYS A 1 239 ? -3.420 -4.170 -5.600 1.00 90.88 239 CYS A CA 1
ATOM 1813 C C . CYS A 1 239 ? -2.424 -3.914 -6.747 1.00 90.88 239 CYS A C 1
ATOM 1815 O O . CYS A 1 239 ? -2.240 -4.760 -7.630 1.00 90.88 239 CYS A O 1
ATOM 1817 N N . ASP A 1 240 ? -1.759 -2.764 -6.722 1.00 92.88 240 ASP A N 1
ATOM 1818 C CA . ASP A 1 240 ? -0.824 -2.344 -7.767 1.00 92.88 240 ASP A CA 1
ATOM 1819 C C . ASP A 1 240 ? 0.442 -3.228 -7.837 1.00 92.88 240 ASP A C 1
ATOM 1821 O O . ASP A 1 240 ? 0.782 -3.969 -6.907 1.00 92.88 240 ASP A O 1
ATOM 1825 N N . LEU A 1 241 ? 1.108 -3.221 -8.993 1.00 95.00 241 LEU A N 1
ATOM 1826 C CA . LEU A 1 241 ? 2.376 -3.908 -9.247 1.00 95.00 241 LEU A CA 1
ATOM 1827 C C . LEU A 1 241 ? 3.513 -2.881 -9.280 1.00 95.00 241 LEU A C 1
ATOM 1829 O O . LEU A 1 241 ? 3.903 -2.399 -10.341 1.00 95.00 241 LEU A O 1
ATOM 1833 N N . ASP A 1 242 ? 4.006 -2.542 -8.093 1.00 96.56 242 ASP A N 1
ATOM 1834 C CA . ASP A 1 242 ? 5.090 -1.584 -7.889 1.00 96.56 242 ASP A CA 1
ATOM 1835 C C . ASP A 1 242 ? 6.439 -2.236 -8.255 1.00 96.56 242 ASP A C 1
ATOM 1837 O O . ASP A 1 242 ? 6.788 -3.293 -7.719 1.00 96.56 242 ASP A O 1
ATOM 1841 N N . LEU A 1 243 ? 7.195 -1.638 -9.182 1.00 97.56 243 LEU A N 1
ATOM 1842 C CA . LEU A 1 243 ? 8.460 -2.179 -9.701 1.00 97.56 243 LEU A CA 1
ATOM 1843 C C . LEU A 1 243 ? 9.604 -1.179 -9.520 1.00 97.56 243 LEU A C 1
ATOM 1845 O O . LEU A 1 243 ? 9.483 -0.010 -9.880 1.00 97.56 243 LEU A O 1
ATOM 1849 N N . LEU A 1 244 ? 10.741 -1.637 -9.011 1.00 96.81 244 LEU A N 1
ATOM 1850 C CA . LEU A 1 244 ? 11.990 -0.893 -9.068 1.00 96.81 244 LEU A CA 1
ATOM 1851 C C . LEU A 1 244 ? 12.775 -1.346 -10.299 1.00 96.81 244 LEU A C 1
ATOM 1853 O O . LEU A 1 244 ? 12.982 -2.544 -10.480 1.00 96.81 244 LEU A O 1
ATOM 1857 N N . LEU A 1 245 ? 13.217 -0.395 -11.120 1.00 95.94 245 LEU A N 1
ATOM 1858 C CA . LEU A 1 245 ? 14.230 -0.626 -12.145 1.00 95.94 245 LEU A CA 1
ATOM 1859 C C . LEU A 1 245 ? 15.577 -0.163 -11.580 1.00 95.94 245 LEU A C 1
ATOM 1861 O O . LEU A 1 245 ? 15.765 1.028 -11.329 1.00 95.94 245 LEU A O 1
ATOM 1865 N N . ASP A 1 246 ? 16.470 -1.117 -11.333 1.00 93.25 246 ASP A N 1
ATOM 1866 C CA . ASP A 1 246 ? 17.817 -0.890 -10.813 1.00 93.25 246 ASP A CA 1
ATOM 1867 C C . ASP A 1 246 ? 18.777 -0.744 -11.995 1.00 93.25 246 ASP A C 1
ATOM 1869 O O . ASP A 1 246 ? 19.018 -1.713 -12.723 1.00 93.25 246 ASP A O 1
ATOM 1873 N N . LEU A 1 247 ? 19.284 0.470 -12.213 1.00 90.31 247 LEU A N 1
ATOM 1874 C CA . LEU A 1 247 ? 20.183 0.800 -13.326 1.00 90.31 247 LEU A CA 1
ATOM 1875 C C . LEU A 1 247 ? 21.640 0.961 -12.887 1.00 90.31 247 LEU A C 1
ATOM 1877 O O . LEU A 1 247 ? 22.517 1.137 -13.730 1.00 90.31 247 LEU A O 1
ATOM 1881 N N . GLU A 1 248 ? 21.918 0.869 -11.587 1.00 86.00 248 GLU A N 1
ATOM 1882 C CA . GLU A 1 248 ? 23.268 0.990 -11.032 1.00 86.00 248 GLU A CA 1
ATOM 1883 C C . GLU A 1 248 ? 24.305 0.058 -11.699 1.00 86.00 248 GLU A C 1
ATOM 1885 O O . GLU A 1 248 ? 25.365 0.561 -12.079 1.00 86.00 248 GLU A O 1
ATOM 1890 N N . PRO A 1 249 ? 24.018 -1.238 -11.974 1.00 84.31 249 PRO A N 1
ATOM 1891 C CA . PRO A 1 249 ? 24.956 -2.093 -12.708 1.00 84.31 249 PRO A CA 1
ATOM 1892 C C . PRO A 1 249 ? 25.217 -1.587 -14.134 1.00 84.31 249 PRO A C 1
ATOM 1894 O O . PRO A 1 249 ? 26.357 -1.587 -14.595 1.00 84.31 249 PRO A O 1
ATOM 1897 N N . THR A 1 250 ? 24.180 -1.105 -14.827 1.00 81.50 250 THR A N 1
ATOM 1898 C CA . THR A 1 250 ? 24.282 -0.568 -16.193 1.00 81.50 250 THR A CA 1
ATOM 1899 C C . THR A 1 250 ? 25.138 0.702 -16.233 1.00 81.50 250 THR A C 1
ATOM 1901 O O . THR A 1 250 ? 25.984 0.833 -17.118 1.00 81.50 250 THR A O 1
ATOM 1904 N N . LYS A 1 251 ? 24.999 1.600 -15.245 1.00 82.50 251 LYS A N 1
ATOM 1905 C CA . LYS A 1 251 ? 25.865 2.786 -15.096 1.00 82.50 251 LYS A CA 1
ATOM 1906 C C . LYS A 1 251 ? 27.322 2.392 -14.857 1.00 82.50 251 LYS A C 1
ATOM 1908 O O . LYS A 1 251 ? 28.209 2.954 -15.495 1.00 82.50 251 LYS A O 1
ATOM 1913 N N . SER A 1 252 ? 27.577 1.420 -13.973 1.00 82.06 252 SER A N 1
ATOM 1914 C CA . SER A 1 252 ? 28.935 0.921 -13.708 1.00 82.06 252 SER A CA 1
ATOM 1915 C C . SER A 1 252 ? 29.575 0.263 -14.940 1.00 82.06 252 SER A C 1
ATOM 1917 O O . SER A 1 252 ? 30.781 0.398 -15.157 1.00 82.06 252 SER A O 1
ATOM 1919 N N . LEU A 1 253 ? 28.780 -0.407 -15.782 1.00 76.38 253 LEU A N 1
ATOM 1920 C CA . LEU A 1 253 ? 29.247 -0.947 -17.062 1.00 76.38 253 LEU A CA 1
ATOM 1921 C C . LEU A 1 253 ? 29.561 0.170 -18.071 1.00 76.38 253 LEU A C 1
ATOM 1923 O O . LEU A 1 253 ? 30.632 0.142 -18.674 1.00 76.38 253 LEU A O 1
ATOM 1927 N N . GLN A 1 254 ? 28.695 1.181 -18.218 1.00 73.38 254 GLN A N 1
ATOM 1928 C CA . GLN A 1 254 ? 28.949 2.325 -19.109 1.00 73.38 254 GLN A CA 1
ATOM 1929 C C . GLN A 1 254 ? 30.191 3.132 -18.697 1.00 73.38 254 GLN A C 1
ATOM 1931 O O . GLN A 1 254 ? 30.995 3.492 -19.558 1.00 73.38 254 GLN A O 1
ATOM 1936 N N . SER A 1 255 ? 30.395 3.390 -17.399 1.00 69.25 255 SER A N 1
ATOM 1937 C CA . SER A 1 255 ? 31.595 4.094 -16.924 1.00 69.25 255 SER A CA 1
ATOM 1938 C C . SER A 1 255 ? 32.881 3.289 -17.141 1.00 69.25 255 SER A C 1
ATOM 1940 O O . SER A 1 255 ? 33.894 3.874 -17.519 1.00 69.25 255 SER A O 1
ATOM 1942 N N . SER A 1 256 ? 32.834 1.961 -16.997 1.00 67.62 256 SER A N 1
ATOM 1943 C CA . SER A 1 256 ? 33.980 1.080 -17.272 1.00 67.62 256 SER A CA 1
ATOM 1944 C C . SER A 1 256 ? 34.281 0.935 -18.771 1.00 67.62 256 SER A C 1
ATOM 1946 O O . SER A 1 256 ? 35.440 0.810 -19.163 1.00 67.62 256 SER A O 1
ATOM 1948 N N . ALA A 1 257 ? 33.257 0.968 -19.632 1.00 62.03 257 ALA A N 1
ATOM 1949 C CA . ALA A 1 257 ? 33.405 0.746 -21.073 1.00 62.03 257 ALA A CA 1
ATOM 1950 C C . ALA A 1 257 ? 34.090 1.909 -21.819 1.00 62.03 257 ALA A C 1
ATOM 1952 O O . ALA A 1 257 ? 34.635 1.700 -22.904 1.00 62.03 257 ALA A O 1
ATOM 1953 N N . ARG A 1 258 ? 34.132 3.114 -21.228 1.00 55.94 258 ARG A N 1
ATOM 1954 C CA . ARG A 1 258 ? 34.683 4.364 -21.806 1.00 55.94 258 ARG A CA 1
ATOM 1955 C C . ARG A 1 258 ? 36.198 4.361 -22.119 1.00 55.94 258 ARG A C 1
ATOM 1957 O O . ARG A 1 258 ? 36.752 5.414 -22.420 1.00 55.94 258 ARG A O 1
ATOM 1964 N N . GLY A 1 259 ? 36.866 3.205 -22.082 1.00 49.88 259 GLY A N 1
ATOM 1965 C CA . GLY A 1 259 ? 38.293 3.040 -22.385 1.00 49.88 259 GLY A CA 1
ATOM 1966 C C . GLY A 1 259 ? 38.663 1.839 -23.269 1.00 49.88 259 GLY A C 1
ATOM 1967 O O . GLY A 1 259 ? 39.848 1.531 -23.360 1.00 49.88 259 GLY A O 1
ATOM 1968 N N . SER A 1 260 ? 37.704 1.138 -23.894 1.00 44.50 260 SER A N 1
ATOM 1969 C CA . SER A 1 260 ? 37.977 -0.069 -24.704 1.00 44.50 260 SER A CA 1
ATOM 1970 C C . SER A 1 260 ? 37.509 0.063 -26.166 1.00 44.50 260 SER A C 1
ATOM 1972 O O . SER A 1 260 ? 36.314 0.263 -26.392 1.00 44.50 260 SER A O 1
ATOM 1974 N N . PRO A 1 261 ? 38.394 -0.093 -27.175 1.00 40.38 261 PRO A N 1
ATOM 1975 C CA . PRO A 1 261 ? 37.989 -0.109 -28.581 1.00 40.38 261 PRO A CA 1
ATOM 1976 C C . PRO A 1 261 ? 37.262 -1.423 -28.909 1.00 40.38 261 PRO A C 1
ATOM 1978 O O . PRO A 1 261 ? 37.855 -2.497 -28.841 1.00 40.38 261 PRO A O 1
ATOM 1981 N N . GLY A 1 262 ? 35.972 -1.332 -29.250 1.00 46.72 262 GLY A N 1
ATOM 1982 C CA . GLY A 1 262 ? 35.110 -2.490 -29.541 1.00 46.72 262 GLY A CA 1
ATOM 1983 C C . GLY A 1 262 ? 33.687 -2.417 -28.970 1.00 46.72 262 GLY A C 1
ATOM 1984 O O . GLY A 1 262 ? 32.889 -3.310 -29.224 1.00 46.72 262 GLY A O 1
ATOM 1985 N N . ALA A 1 263 ? 33.335 -1.366 -28.221 1.00 42.84 263 ALA A N 1
ATOM 1986 C CA . ALA A 1 263 ? 32.013 -1.211 -27.595 1.00 42.84 263 ALA A CA 1
ATOM 1987 C C . ALA A 1 263 ? 30.880 -0.724 -28.541 1.00 42.84 263 ALA A C 1
ATOM 1989 O O . ALA A 1 263 ? 29.822 -0.314 -28.067 1.00 42.84 263 ALA A O 1
ATOM 1990 N N . GLU A 1 264 ? 31.084 -0.746 -29.863 1.00 42.75 264 GLU A N 1
ATOM 1991 C CA . GLU A 1 264 ? 30.218 -0.070 -30.851 1.00 42.75 264 GLU A CA 1
ATOM 1992 C C . GLU A 1 264 ? 28.951 -0.856 -31.261 1.00 42.75 264 GLU A C 1
ATOM 1994 O O . GLU A 1 264 ? 28.102 -0.320 -31.967 1.00 42.75 264 GLU A O 1
ATOM 1999 N N . GLU A 1 265 ? 28.764 -2.099 -30.799 1.00 42.88 265 GLU A N 1
ATOM 2000 C CA . GLU A 1 265 ? 27.584 -2.926 -31.141 1.00 42.88 265 GLU A CA 1
ATOM 2001 C C . GLU A 1 265 ? 26.386 -2.775 -30.173 1.00 42.88 265 GLU A C 1
ATOM 2003 O O . GLU A 1 265 ? 25.417 -3.534 -30.248 1.00 42.88 265 GLU A O 1
ATOM 2008 N N . SER A 1 266 ? 26.411 -1.798 -29.258 1.00 42.88 266 SER A N 1
ATOM 2009 C CA . SER A 1 266 ? 25.320 -1.543 -28.304 1.00 42.88 266 SER A CA 1
ATOM 2010 C C . SER A 1 266 ? 24.547 -0.265 -28.632 1.00 42.88 266 SER A C 1
ATOM 2012 O O . SER A 1 266 ? 25.133 0.803 -28.769 1.00 42.88 266 SER A O 1
ATOM 2014 N N . ILE A 1 267 ? 23.210 -0.344 -28.633 1.00 45.16 267 ILE A N 1
ATOM 2015 C CA . ILE A 1 267 ? 22.261 0.756 -28.937 1.00 45.16 267 ILE A CA 1
ATOM 2016 C C . ILE A 1 267 ? 22.315 1.898 -27.880 1.00 45.16 267 ILE A C 1
ATOM 2018 O O . ILE A 1 267 ? 21.561 2.864 -27.934 1.00 45.16 267 ILE A O 1
ATOM 2022 N N . LEU A 1 268 ? 23.200 1.784 -26.885 1.00 48.09 268 LEU A N 1
ATOM 2023 C CA . LEU A 1 268 ? 23.332 2.669 -25.723 1.00 48.09 268 LEU A CA 1
ATOM 2024 C C . LEU A 1 268 ? 24.661 3.439 -25.698 1.00 48.09 268 LEU A C 1
ATOM 2026 O O . LEU A 1 268 ? 25.025 3.994 -24.661 1.00 48.09 268 LEU A O 1
ATOM 2030 N N . SER A 1 269 ? 25.379 3.486 -26.823 1.00 49.81 269 SER A N 1
ATOM 2031 C CA . SER A 1 269 ? 26.480 4.433 -27.056 1.00 49.81 269 SER A CA 1
ATOM 2032 C C . SER A 1 269 ? 26.040 5.893 -26.882 1.00 49.81 269 SER A C 1
ATOM 2034 O O . SER A 1 269 ? 26.812 6.725 -26.411 1.00 49.81 269 SER A O 1
ATOM 2036 N N . ASP A 1 270 ? 24.784 6.182 -27.231 1.00 51.38 270 ASP A N 1
ATOM 2037 C CA . ASP A 1 270 ? 24.286 7.541 -27.472 1.00 51.38 270 ASP A CA 1
ATOM 2038 C C . ASP A 1 270 ? 23.623 8.188 -26.239 1.00 51.38 270 ASP A C 1
ATOM 2040 O O . ASP A 1 270 ? 23.317 9.380 -26.260 1.00 51.38 270 ASP A O 1
ATOM 2044 N N . ILE A 1 271 ? 23.380 7.425 -25.163 1.00 61.84 271 ILE A N 1
ATOM 2045 C CA . ILE A 1 271 ? 22.746 7.919 -23.928 1.00 61.84 271 ILE A CA 1
ATOM 2046 C C . ILE A 1 271 ? 23.609 7.552 -22.718 1.00 61.84 271 ILE A C 1
ATOM 2048 O O . ILE A 1 271 ? 23.638 6.406 -22.271 1.00 61.84 271 ILE A O 1
ATOM 2052 N N . ASP A 1 272 ? 24.273 8.556 -22.150 1.00 69.25 272 ASP A N 1
ATOM 2053 C CA . ASP A 1 272 ? 25.029 8.439 -20.904 1.00 69.25 272 ASP A CA 1
ATOM 2054 C C . ASP A 1 272 ? 24.083 8.431 -19.691 1.00 69.25 272 ASP A C 1
ATOM 2056 O O . ASP A 1 272 ? 23.637 9.477 -19.217 1.00 69.25 272 ASP A O 1
ATOM 2060 N N . LEU A 1 273 ? 23.788 7.242 -19.158 1.00 74.81 273 LEU A N 1
ATOM 2061 C CA . LEU A 1 273 ? 22.884 7.070 -18.014 1.00 74.81 273 LEU A CA 1
ATOM 2062 C C . LEU A 1 273 ? 23.486 7.579 -16.690 1.00 74.81 273 LEU A C 1
ATOM 2064 O O . LEU A 1 273 ? 22.779 7.613 -15.683 1.00 74.81 273 LEU A O 1
ATOM 2068 N N . ALA A 1 274 ? 24.767 7.968 -16.672 1.00 71.31 274 ALA A N 1
ATOM 2069 C CA . ALA A 1 274 ? 25.412 8.591 -15.519 1.00 71.31 274 ALA A CA 1
ATOM 2070 C C . ALA A 1 274 ? 25.314 10.130 -15.525 1.00 71.31 274 ALA A C 1
ATOM 2072 O O . ALA A 1 274 ? 25.503 10.739 -14.473 1.00 71.31 274 ALA A O 1
ATOM 2073 N N . SER A 1 275 ? 25.001 10.761 -16.668 1.00 74.50 275 SER A N 1
ATOM 2074 C CA . SER A 1 275 ? 24.769 12.215 -16.769 1.00 74.50 275 SER A CA 1
ATOM 2075 C C . SER A 1 275 ? 23.337 12.611 -17.162 1.00 74.50 275 SER A C 1
ATOM 2077 O O . SER A 1 275 ? 22.959 13.764 -16.953 1.00 74.50 275 SER A O 1
ATOM 2079 N N . ALA A 1 276 ? 22.515 11.675 -17.650 1.00 79.12 276 ALA A N 1
ATOM 2080 C CA . ALA A 1 276 ? 21.089 11.889 -17.906 1.00 79.12 276 ALA A CA 1
ATOM 2081 C C . ALA A 1 276 ? 20.328 12.353 -16.647 1.00 79.12 276 ALA A C 1
ATOM 2083 O O . ALA A 1 276 ? 20.464 11.773 -15.566 1.00 79.12 276 ALA A O 1
ATOM 2084 N N . SER A 1 277 ? 19.475 13.373 -16.781 1.00 83.06 277 SER A N 1
ATOM 2085 C CA . SER A 1 277 ? 18.683 13.860 -15.648 1.00 83.06 277 SER A CA 1
ATOM 2086 C C . SER A 1 277 ? 17.532 12.897 -15.296 1.00 83.06 277 SER A C 1
ATOM 2088 O O . SER A 1 277 ? 17.018 12.187 -16.169 1.00 83.06 277 SER A O 1
ATOM 2090 N N . PRO A 1 278 ? 17.048 12.875 -14.035 1.00 83.81 278 PRO A N 1
ATOM 2091 C CA . PRO A 1 278 ? 15.961 11.977 -13.641 1.00 83.81 278 PRO A CA 1
ATOM 2092 C C . PRO A 1 278 ? 14.681 12.087 -14.498 1.00 83.81 278 PRO A C 1
ATOM 2094 O O . PRO A 1 278 ? 14.106 11.043 -14.805 1.00 83.81 278 PRO A O 1
ATOM 2097 N N . PRO A 1 279 ? 14.218 13.279 -14.942 1.00 85.88 279 PRO A N 1
ATOM 2098 C CA . PRO A 1 279 ? 13.072 13.382 -15.852 1.00 85.88 279 PRO A CA 1
ATOM 2099 C C . PRO A 1 279 ? 13.304 12.742 -17.229 1.00 85.88 279 PRO A C 1
ATOM 2101 O O . PRO A 1 279 ? 12.401 12.085 -17.746 1.00 85.88 279 PRO A O 1
ATOM 2104 N N . GLU A 1 280 ? 14.499 12.894 -17.809 1.00 85.62 280 GLU A N 1
ATOM 2105 C CA . GLU A 1 280 ? 14.859 12.293 -19.104 1.00 85.62 280 GLU A CA 1
ATOM 2106 C C . GLU A 1 280 ? 14.912 10.768 -18.997 1.00 85.62 280 GLU A C 1
ATOM 2108 O O . GLU A 1 280 ? 14.336 10.061 -19.825 1.00 85.62 280 GLU A O 1
ATOM 2113 N N . LEU A 1 281 ? 15.519 10.261 -17.920 1.00 86.81 281 LEU A N 1
ATOM 2114 C CA . LEU A 1 281 ? 15.586 8.834 -17.619 1.00 86.81 281 LEU A CA 1
ATOM 2115 C C . LEU A 1 281 ? 14.185 8.226 -17.416 1.00 86.81 281 LEU A C 1
ATOM 2117 O O . LEU A 1 281 ? 13.902 7.132 -17.908 1.00 86.81 281 LEU A O 1
ATOM 2121 N N . LEU A 1 282 ? 13.269 8.956 -16.768 1.00 90.00 282 LEU A N 1
ATOM 2122 C CA . LEU A 1 282 ? 11.868 8.547 -16.644 1.00 90.00 282 LEU A CA 1
ATOM 2123 C C . LEU A 1 282 ? 11.130 8.517 -17.992 1.00 90.00 282 LEU A C 1
ATOM 2125 O O . LEU A 1 282 ? 10.392 7.565 -18.248 1.00 90.00 282 LEU A O 1
ATOM 2129 N N . GLU A 1 283 ? 11.300 9.515 -18.864 1.00 87.25 283 GLU A N 1
ATOM 2130 C CA . GLU A 1 283 ? 10.661 9.498 -20.190 1.00 87.25 283 GLU A CA 1
ATOM 2131 C C . GLU A 1 283 ? 11.277 8.445 -21.128 1.00 87.25 283 GLU A C 1
ATOM 2133 O O . GLU A 1 283 ? 10.541 7.858 -21.927 1.00 87.25 283 GLU A O 1
ATOM 2138 N N . LEU A 1 284 ? 12.567 8.112 -20.981 1.00 85.12 284 LEU A N 1
ATOM 2139 C CA . LEU A 1 284 ? 13.210 6.976 -21.654 1.00 85.12 284 LEU A CA 1
ATOM 2140 C C . LEU A 1 284 ? 12.585 5.642 -21.213 1.00 85.12 284 LEU A C 1
ATOM 2142 O O . LEU A 1 284 ? 12.117 4.873 -22.056 1.00 85.12 284 LEU A O 1
ATOM 2146 N N . VAL A 1 285 ? 12.472 5.397 -19.902 1.00 90.00 285 VAL A N 1
ATOM 2147 C CA . VAL A 1 285 ? 11.772 4.218 -19.355 1.00 90.00 285 VAL A CA 1
ATOM 2148 C C . VAL A 1 285 ? 10.317 4.183 -19.838 1.00 90.00 285 VAL A C 1
ATOM 2150 O O . VAL A 1 285 ? 9.832 3.148 -20.303 1.00 90.00 285 VAL A O 1
ATOM 2153 N N . ALA A 1 286 ? 9.626 5.325 -19.839 1.00 88.50 286 ALA A N 1
ATOM 2154 C CA . ALA A 1 286 ? 8.276 5.437 -20.376 1.00 88.50 286 ALA A CA 1
ATOM 2155 C C . ALA A 1 286 ? 8.223 5.174 -21.894 1.00 88.50 286 ALA A C 1
ATOM 2157 O O . ALA A 1 286 ? 7.232 4.640 -22.394 1.00 88.50 286 ALA A O 1
ATOM 2158 N N . ALA A 1 287 ? 9.253 5.526 -22.669 1.00 80.69 287 ALA A N 1
ATOM 2159 C CA . ALA A 1 287 ? 9.335 5.248 -24.103 1.00 80.69 287 ALA A CA 1
ATOM 2160 C C . ALA A 1 287 ? 9.502 3.746 -24.380 1.00 80.69 287 ALA A C 1
ATOM 2162 O O . ALA A 1 287 ? 8.769 3.215 -25.217 1.00 80.69 287 ALA A O 1
ATOM 2163 N N . VAL A 1 288 ? 10.367 3.054 -23.629 1.00 79.62 288 VAL A N 1
ATOM 2164 C CA . VAL A 1 288 ? 10.521 1.588 -23.683 1.00 79.62 288 VAL A CA 1
ATOM 2165 C C . VAL A 1 288 ? 9.198 0.893 -23.331 1.00 79.62 288 VAL A C 1
ATOM 2167 O O . VAL A 1 288 ? 8.705 0.077 -24.112 1.00 79.62 288 VAL A O 1
ATOM 2170 N N . LEU A 1 289 ? 8.531 1.292 -22.239 1.00 82.25 289 LEU A N 1
ATOM 2171 C CA . LEU A 1 289 ? 7.206 0.764 -21.872 1.00 82.25 289 LEU A CA 1
ATOM 2172 C C . LEU A 1 289 ? 6.129 1.007 -22.946 1.00 82.25 289 LEU A C 1
ATOM 2174 O O . LEU A 1 289 ? 5.286 0.143 -23.176 1.00 82.25 289 LEU A O 1
ATOM 2178 N N . ARG A 1 290 ? 6.128 2.176 -23.606 1.00 81.12 290 ARG A N 1
ATOM 2179 C CA . ARG A 1 290 ? 5.149 2.528 -24.658 1.00 81.12 290 ARG A CA 1
ATOM 2180 C C . ARG A 1 290 ? 5.366 1.758 -25.964 1.00 81.12 290 ARG A C 1
ATOM 2182 O O . ARG A 1 290 ? 4.402 1.553 -26.705 1.00 81.12 290 ARG A O 1
ATOM 2189 N N . ARG A 1 291 ? 6.614 1.400 -26.288 1.00 74.81 291 ARG A N 1
ATOM 2190 C CA . ARG A 1 291 ? 7.009 0.899 -27.619 1.00 74.81 291 ARG A CA 1
ATOM 2191 C C . ARG A 1 291 ? 7.319 -0.597 -27.643 1.00 74.81 291 ARG A C 1
ATOM 2193 O O . ARG A 1 291 ? 7.000 -1.230 -28.648 1.00 74.81 291 ARG A O 1
ATOM 2200 N N . CYS A 1 292 ? 7.893 -1.135 -26.569 1.00 73.00 292 CYS A N 1
ATOM 2201 C CA . CYS A 1 292 ? 8.543 -2.447 -26.566 1.00 73.00 292 CYS A CA 1
ATOM 2202 C C . CYS A 1 292 ? 7.796 -3.485 -25.713 1.00 73.00 292 CYS A C 1
ATOM 2204 O O . CYS A 1 292 ? 7.598 -4.606 -26.174 1.00 73.00 292 CYS A O 1
ATOM 2206 N N . VAL A 1 293 ? 7.308 -3.125 -24.516 1.00 73.31 293 VAL A N 1
ATOM 2207 C CA . VAL A 1 293 ? 6.598 -4.093 -23.655 1.00 73.31 293 VAL A CA 1
ATOM 2208 C C . VAL A 1 293 ? 5.203 -4.416 -24.224 1.00 73.31 293 VAL A C 1
ATOM 2210 O O . VAL A 1 293 ? 4.358 -3.519 -24.347 1.00 73.31 293 VAL A O 1
ATOM 2213 N N . PRO A 1 294 ? 4.900 -5.684 -24.567 1.00 69.75 294 PRO A N 1
ATOM 2214 C CA . PRO A 1 294 ? 3.607 -6.049 -25.131 1.00 69.75 294 PRO A CA 1
ATOM 2215 C C . PRO A 1 294 ? 2.483 -5.888 -24.099 1.00 69.75 294 PRO A C 1
ATOM 2217 O O . PRO A 1 294 ? 2.665 -6.081 -22.902 1.00 69.75 294 PRO A O 1
ATOM 2220 N N . GLY A 1 295 ? 1.288 -5.515 -24.564 1.00 73.75 295 GLY A N 1
ATOM 2221 C CA . GLY A 1 295 ? 0.100 -5.357 -23.713 1.00 73.75 295 GLY A CA 1
ATOM 2222 C C . GLY A 1 295 ? 0.069 -4.117 -22.809 1.00 73.75 295 GLY A C 1
ATOM 2223 O O . GLY A 1 295 ? -0.999 -3.774 -22.296 1.00 73.75 295 GLY A O 1
ATOM 2224 N N . VAL A 1 296 ? 1.187 -3.414 -22.617 1.00 78.06 296 VAL A N 1
ATOM 2225 C CA . VAL A 1 296 ? 1.241 -2.200 -21.792 1.00 78.06 296 VAL A CA 1
ATOM 2226 C C . VAL A 1 296 ? 0.534 -1.019 -22.479 1.00 78.06 296 VAL A C 1
ATOM 2228 O O . VAL A 1 296 ? 0.560 -0.848 -23.699 1.00 78.06 296 VAL A O 1
ATOM 2231 N N . ARG A 1 297 ? -0.172 -0.223 -21.671 1.00 84.25 297 ARG A N 1
ATOM 2232 C CA . ARG A 1 297 ? -0.989 0.943 -22.042 1.00 84.25 297 ARG A CA 1
ATOM 2233 C C . ARG A 1 297 ? -1.040 1.943 -20.879 1.00 84.25 297 ARG A C 1
ATOM 2235 O O . ARG A 1 297 ? -0.632 1.620 -19.768 1.00 84.25 297 ARG A O 1
ATOM 2242 N N . ARG A 1 298 ? -1.604 3.138 -21.120 1.00 87.38 298 ARG A N 1
ATOM 2243 C CA . ARG A 1 298 ? -1.747 4.219 -20.114 1.00 87.38 298 ARG A CA 1
ATOM 2244 C C . ARG A 1 298 ? -0.421 4.564 -19.411 1.00 87.38 298 ARG A C 1
ATOM 2246 O O . ARG A 1 298 ? -0.398 4.773 -18.204 1.00 87.38 298 ARG A O 1
ATOM 2253 N N . VAL A 1 299 ? 0.673 4.583 -20.173 1.00 91.12 299 VAL A N 1
ATOM 2254 C CA . VAL A 1 299 ? 2.007 4.899 -19.650 1.00 91.12 299 VAL A CA 1
ATOM 2255 C C . VAL A 1 299 ? 2.158 6.409 -19.477 1.00 91.12 299 VAL A C 1
ATOM 2257 O O . VAL A 1 299 ? 1.892 7.149 -20.424 1.00 91.12 299 VAL A O 1
ATOM 2260 N N . HIS A 1 300 ? 2.596 6.857 -18.301 1.00 90.31 300 HIS A N 1
ATOM 2261 C CA . HIS A 1 300 ? 2.797 8.275 -17.993 1.00 90.31 300 HIS A CA 1
ATOM 2262 C C . HIS A 1 300 ? 3.891 8.461 -16.930 1.00 90.31 300 HIS A C 1
ATOM 2264 O O . HIS A 1 300 ? 3.781 7.909 -15.835 1.00 90.31 300 HIS A O 1
ATOM 2270 N N . ALA A 1 301 ? 4.933 9.237 -17.242 1.00 92.06 301 ALA A N 1
ATOM 2271 C CA . ALA A 1 301 ? 5.931 9.653 -16.262 1.00 92.06 301 ALA A CA 1
ATOM 2272 C C . ALA A 1 301 ? 5.387 10.767 -15.354 1.00 92.06 301 ALA A C 1
ATOM 2274 O O . ALA A 1 301 ? 4.757 11.715 -15.821 1.00 92.06 301 ALA A O 1
ATOM 2275 N N . VAL A 1 302 ? 5.677 10.671 -14.057 1.00 90.25 302 VAL A N 1
ATOM 2276 C CA . VAL A 1 302 ? 5.319 11.655 -13.028 1.00 90.25 302 VAL A CA 1
ATOM 2277 C C . VAL A 1 302 ? 6.608 12.132 -12.336 1.00 90.25 302 VAL A C 1
ATOM 2279 O O . VAL A 1 302 ? 6.893 11.730 -11.205 1.00 90.25 302 VAL A O 1
ATOM 2282 N N . PRO A 1 303 ? 7.430 12.967 -13.006 1.00 88.19 303 PRO A N 1
ATOM 2283 C CA . PRO A 1 303 ? 8.714 13.428 -12.469 1.00 88.19 303 PRO A CA 1
ATOM 2284 C C . PRO A 1 303 ? 8.570 14.424 -11.307 1.00 88.19 303 PRO A C 1
ATOM 2286 O O . PRO A 1 303 ? 9.518 14.636 -10.562 1.00 88.19 303 PRO A O 1
ATOM 2289 N N . THR A 1 304 ? 7.389 15.023 -11.128 1.00 86.31 304 THR A N 1
ATOM 2290 C CA . THR A 1 304 ? 7.084 15.998 -10.064 1.00 86.31 304 THR A CA 1
ATOM 2291 C C . THR A 1 304 ? 6.683 15.363 -8.727 1.00 86.31 304 THR A C 1
ATOM 2293 O O . THR A 1 304 ? 6.456 16.076 -7.750 1.00 86.31 304 THR A O 1
ATOM 2296 N N . ALA A 1 305 ? 6.580 14.032 -8.651 1.00 84.31 305 ALA A N 1
ATOM 2297 C CA . ALA A 1 305 ? 6.321 13.325 -7.400 1.00 84.31 305 ALA A CA 1
ATOM 2298 C C . ALA A 1 305 ? 7.588 13.248 -6.527 1.00 84.31 305 ALA A C 1
ATOM 2300 O O . ALA A 1 305 ? 8.691 13.083 -7.040 1.00 84.31 305 ALA A O 1
ATOM 2301 N N . ARG A 1 306 ? 7.428 13.266 -5.190 1.00 84.00 306 ARG A N 1
ATOM 2302 C CA . ARG A 1 306 ? 8.539 13.138 -4.213 1.00 84.00 306 ARG A CA 1
ATOM 2303 C C . ARG A 1 306 ? 9.461 11.941 -4.494 1.00 84.00 306 ARG A C 1
ATOM 2305 O O . ARG A 1 306 ? 10.659 12.012 -4.244 1.00 84.00 306 ARG A O 1
ATOM 2312 N N . ARG A 1 307 ? 8.890 10.837 -4.975 1.00 87.44 307 ARG A N 1
ATOM 2313 C CA . ARG A 1 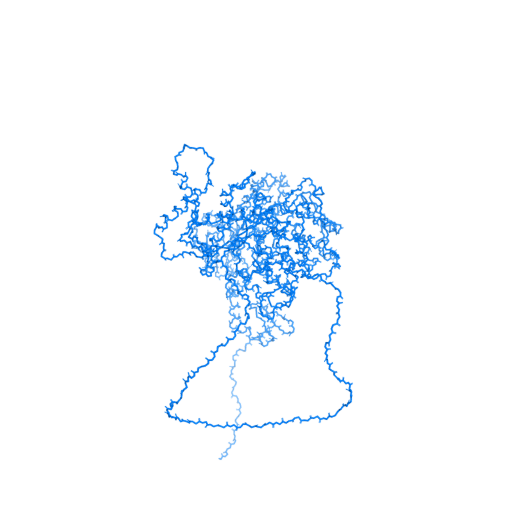307 ? 9.613 9.724 -5.591 1.00 87.44 307 ARG A CA 1
ATOM 2314 C C . ARG A 1 307 ? 9.129 9.661 -7.046 1.00 87.44 307 ARG A C 1
ATOM 2316 O O . ARG A 1 307 ? 7.965 9.307 -7.243 1.00 87.44 307 ARG A O 1
ATOM 2323 N N . PRO A 1 308 ? 9.949 10.050 -8.037 1.00 90.88 308 PRO A N 1
ATOM 2324 C CA . PRO A 1 308 ? 9.577 9.964 -9.443 1.00 90.88 308 PRO A CA 1
ATOM 2325 C C . PRO A 1 308 ? 9.199 8.533 -9.850 1.00 90.88 308 PRO A C 1
ATOM 2327 O O . PRO A 1 308 ? 9.866 7.563 -9.471 1.00 90.88 308 PRO A O 1
ATOM 2330 N N . VAL A 1 309 ? 8.115 8.407 -10.621 1.00 94.50 309 VAL A N 1
ATOM 2331 C CA . VAL A 1 309 ? 7.596 7.123 -11.118 1.00 94.50 309 VAL A CA 1
ATOM 2332 C C . VAL A 1 309 ? 7.058 7.216 -12.545 1.00 94.50 309 VAL A C 1
ATOM 2334 O O . VAL A 1 309 ? 6.554 8.256 -12.964 1.00 94.50 309 VAL A O 1
ATOM 2337 N N . VAL A 1 310 ? 7.094 6.101 -13.273 1.00 95.94 310 VAL A N 1
ATOM 2338 C CA . VAL A 1 310 ? 6.376 5.890 -14.534 1.00 95.94 310 VAL A CA 1
ATOM 2339 C C . VAL A 1 310 ? 5.192 4.962 -14.278 1.00 95.94 310 VAL A C 1
ATOM 2341 O O . VAL A 1 310 ? 5.364 3.769 -14.037 1.00 95.94 310 VAL A O 1
ATOM 2344 N N . LYS A 1 311 ? 3.977 5.508 -14.332 1.00 94.56 311 LYS A N 1
ATOM 2345 C CA . LYS A 1 311 ? 2.731 4.748 -14.156 1.00 94.56 311 LYS A CA 1
ATOM 2346 C C . LYS A 1 311 ? 2.431 3.926 -15.405 1.00 94.56 311 LYS A C 1
ATOM 2348 O O . LYS A 1 311 ? 2.679 4.405 -16.512 1.00 94.56 311 LYS A O 1
ATOM 2353 N N . PHE A 1 312 ? 1.860 2.730 -15.255 1.00 92.94 312 PHE A N 1
ATOM 2354 C CA . PHE A 1 312 ? 1.462 1.860 -16.368 1.00 92.94 312 PHE A CA 1
ATOM 2355 C C . PHE A 1 312 ? 0.206 1.022 -16.063 1.00 92.94 312 PHE A C 1
ATOM 2357 O O . PHE A 1 312 ? -0.226 0.874 -14.921 1.00 92.94 312 PHE A O 1
ATOM 2364 N N . SER A 1 313 ? -0.387 0.428 -17.104 1.00 89.50 313 SER A N 1
ATOM 2365 C CA . SER A 1 313 ? -1.391 -0.638 -16.990 1.00 89.50 313 SER A CA 1
ATOM 2366 C C . SER A 1 313 ? -1.174 -1.697 -18.067 1.00 89.50 313 SER A C 1
ATOM 2368 O O . SER A 1 313 ? -0.961 -1.361 -19.229 1.00 89.50 313 SER A O 1
ATOM 2370 N N . HIS A 1 314 ? -1.267 -2.978 -17.713 1.00 83.31 314 HIS A N 1
ATOM 2371 C CA . HIS A 1 3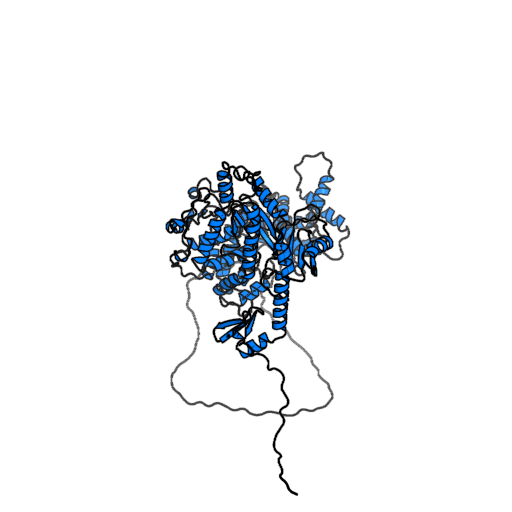14 ? -1.121 -4.092 -18.650 1.00 83.31 314 HIS A CA 1
ATOM 2372 C C . HIS A 1 314 ? -2.493 -4.687 -19.020 1.00 83.31 314 HIS A C 1
ATOM 2374 O O . HIS A 1 314 ? -3.271 -5.124 -18.169 1.00 83.31 314 HIS A O 1
ATOM 2380 N N . LYS A 1 315 ? -2.819 -4.676 -20.318 1.00 79.25 315 LYS A N 1
ATOM 2381 C CA . LYS A 1 315 ? -4.157 -4.966 -20.861 1.00 79.25 315 LYS A CA 1
ATOM 2382 C C . LYS A 1 315 ? -4.627 -6.400 -20.601 1.00 79.25 315 LYS A C 1
ATOM 2384 O O . LYS A 1 315 ? -5.804 -6.575 -20.303 1.00 79.25 315 LYS A O 1
ATOM 2389 N N . GLN A 1 316 ? -3.743 -7.393 -20.691 1.00 74.06 316 GLN A N 1
ATOM 2390 C CA . GLN A 1 316 ? -4.106 -8.814 -20.605 1.00 74.06 316 GLN A CA 1
ATOM 2391 C C . GLN A 1 316 ? -4.211 -9.335 -19.163 1.00 74.06 316 GLN A C 1
ATOM 2393 O O . GLN A 1 316 ? -4.933 -10.298 -18.930 1.00 74.06 316 GLN A O 1
ATOM 2398 N N . SER A 1 317 ? -3.515 -8.719 -18.199 1.00 71.50 317 SER A N 1
ATOM 2399 C CA . SER A 1 317 ? -3.607 -9.090 -16.773 1.00 71.50 317 SER A CA 1
ATOM 2400 C C . SER A 1 317 ? -4.603 -8.241 -15.982 1.00 71.50 317 SER A C 1
ATOM 2402 O O . SER A 1 317 ? -4.942 -8.601 -14.861 1.00 71.50 317 SER A O 1
ATOM 2404 N N . GLY A 1 318 ? -5.019 -7.090 -16.521 1.00 77.19 318 GLY A N 1
ATOM 2405 C CA . GLY A 1 318 ? -5.842 -6.110 -15.808 1.00 77.19 318 GLY A CA 1
ATOM 2406 C C . GLY A 1 318 ? -5.086 -5.293 -14.751 1.00 77.19 318 GLY A C 1
ATOM 2407 O O . GLY A 1 318 ? -5.662 -4.357 -14.203 1.00 77.19 318 GLY A O 1
ATOM 2408 N N . LEU A 1 319 ? -3.811 -5.603 -14.488 1.00 83.69 319 LEU A N 1
ATOM 2409 C CA . LEU A 1 319 ? -3.002 -4.929 -13.471 1.00 83.69 319 LEU A CA 1
ATOM 2410 C C . LEU A 1 319 ? -2.586 -3.510 -13.898 1.00 83.69 319 LEU A C 1
ATOM 2412 O O . LEU A 1 319 ? -2.438 -3.197 -15.088 1.00 83.69 319 LEU A O 1
ATOM 2416 N N . ALA A 1 320 ? -2.372 -2.667 -12.894 1.00 90.69 320 ALA A N 1
ATOM 2417 C CA . ALA A 1 320 ? -1.725 -1.365 -12.978 1.00 90.69 320 ALA A CA 1
ATOM 2418 C C . ALA A 1 320 ? -0.549 -1.320 -11.991 1.00 90.69 320 ALA A C 1
ATOM 2420 O O . ALA A 1 320 ? -0.398 -2.232 -11.175 1.00 90.69 320 ALA A O 1
ATOM 2421 N N . GLY A 1 321 ? 0.301 -0.305 -12.101 1.00 93.19 321 GLY A N 1
ATOM 2422 C CA . GLY A 1 321 ? 1.438 -0.131 -11.206 1.00 93.19 321 GLY A CA 1
ATOM 2423 C C . GLY A 1 321 ? 2.335 1.033 -11.595 1.00 93.19 321 GLY A C 1
ATOM 2424 O O . GLY A 1 321 ? 2.125 1.688 -12.621 1.00 93.19 321 GLY A O 1
ATOM 2425 N N . ASP A 1 322 ? 3.350 1.252 -10.768 1.00 95.25 322 ASP A N 1
ATOM 2426 C CA . ASP A 1 322 ? 4.335 2.319 -10.899 1.00 95.25 322 ASP A CA 1
ATOM 2427 C C . ASP A 1 322 ? 5.738 1.710 -11.021 1.00 95.25 322 ASP A C 1
ATOM 2429 O O . ASP A 1 322 ? 6.118 0.867 -10.208 1.00 95.25 322 ASP A O 1
ATOM 2433 N N . ILE A 1 323 ? 6.527 2.156 -12.004 1.00 96.44 323 ILE A N 1
ATOM 2434 C CA . ILE A 1 323 ? 7.967 1.870 -12.059 1.00 96.44 323 ILE A CA 1
ATOM 2435 C C . ILE A 1 323 ? 8.737 3.046 -11.466 1.00 96.44 323 ILE A C 1
ATOM 2437 O O . ILE A 1 323 ? 8.595 4.170 -11.941 1.00 96.44 323 ILE A O 1
ATOM 2441 N N . SER A 1 324 ? 9.573 2.800 -10.462 1.00 94.69 324 SER A N 1
ATOM 2442 C CA . SER A 1 324 ? 10.494 3.789 -9.890 1.00 94.69 324 SER A CA 1
ATOM 2443 C C . SER A 1 324 ? 11.935 3.401 -10.225 1.00 94.69 324 SER A C 1
ATOM 2445 O O . SER A 1 324 ? 12.285 2.224 -10.163 1.00 94.69 324 SER A O 1
ATOM 2447 N N . VAL A 1 325 ? 12.773 4.369 -10.589 1.00 91.38 325 VAL A N 1
ATOM 2448 C CA . VAL A 1 325 ? 14.187 4.126 -10.921 1.00 91.38 325 VAL A CA 1
ATOM 2449 C C . VAL A 1 325 ? 15.034 4.298 -9.659 1.00 91.38 325 VAL A C 1
ATOM 2451 O O . VAL A 1 325 ? 14.837 5.265 -8.924 1.00 91.38 325 VAL A O 1
ATOM 2454 N N . ASP A 1 326 ? 15.919 3.336 -9.377 1.00 83.25 326 ASP A N 1
ATOM 2455 C CA . ASP A 1 326 ? 16.920 3.336 -8.289 1.00 83.25 326 ASP A CA 1
ATOM 2456 C C . ASP A 1 326 ? 16.408 3.649 -6.857 1.00 83.25 326 ASP A C 1
ATOM 2458 O O . ASP A 1 326 ? 17.185 3.915 -5.937 1.00 83.25 326 ASP A O 1
ATOM 2462 N N . ASN A 1 327 ? 15.095 3.580 -6.613 1.00 87.81 327 ASN A N 1
ATOM 2463 C CA . ASN A 1 327 ? 14.445 3.896 -5.333 1.00 87.81 327 ASN A CA 1
ATOM 2464 C C . ASN A 1 327 ? 14.640 2.795 -4.261 1.00 87.81 327 ASN A C 1
ATOM 2466 O O . ASN A 1 327 ? 13.682 2.270 -3.689 1.00 87.81 327 ASN A O 1
ATOM 2470 N N . ARG A 1 328 ? 15.895 2.411 -4.000 1.00 92.06 328 ARG A N 1
ATOM 2471 C CA . ARG A 1 328 ? 16.275 1.245 -3.184 1.00 92.06 328 ARG A CA 1
ATOM 2472 C C . ARG A 1 328 ? 15.714 1.290 -1.754 1.00 92.06 328 ARG A C 1
ATOM 2474 O O . ARG A 1 328 ? 15.364 0.240 -1.224 1.00 92.06 328 ARG A O 1
ATOM 2481 N N . LEU A 1 329 ? 15.501 2.474 -1.167 1.00 94.38 329 LEU A N 1
ATOM 2482 C CA . LEU A 1 329 ? 14.820 2.634 0.133 1.00 94.38 329 LEU A CA 1
ATOM 2483 C C . LEU A 1 329 ? 13.441 1.948 0.168 1.00 94.38 329 LEU A C 1
ATOM 2485 O O . LEU A 1 329 ? 13.091 1.309 1.159 1.00 94.38 329 LEU A O 1
ATOM 2489 N N . ALA A 1 330 ? 12.683 1.990 -0.933 1.00 94.38 330 ALA A N 1
ATOM 2490 C CA . ALA A 1 330 ? 11.382 1.332 -1.013 1.00 94.38 330 ALA A CA 1
ATOM 2491 C C . ALA A 1 330 ? 11.483 -0.206 -0.956 1.00 94.38 330 ALA A C 1
ATOM 2493 O O . ALA A 1 330 ? 10.574 -0.850 -0.430 1.00 94.38 330 ALA A O 1
ATOM 2494 N N . LEU A 1 331 ? 12.589 -0.808 -1.419 1.00 95.31 331 LEU A N 1
ATOM 2495 C CA . LEU A 1 331 ? 12.854 -2.244 -1.251 1.00 95.31 331 LEU A CA 1
ATOM 2496 C C . LEU A 1 331 ? 13.171 -2.597 0.207 1.00 95.31 331 LEU A C 1
ATOM 2498 O O . LEU A 1 331 ? 12.665 -3.604 0.696 1.00 95.31 331 LEU A O 1
ATOM 2502 N N . HIS A 1 332 ? 13.950 -1.776 0.917 1.00 96.69 332 HIS A N 1
ATOM 2503 C CA . HIS A 1 332 ? 14.246 -2.012 2.338 1.00 96.69 332 HIS A CA 1
ATOM 2504 C C . HIS A 1 332 ? 12.987 -1.858 3.197 1.00 96.69 332 HIS A C 1
ATOM 2506 O O . HIS A 1 332 ? 12.671 -2.766 3.961 1.00 96.69 332 HIS A O 1
ATOM 2512 N N . ASN A 1 333 ? 12.176 -0.822 2.966 1.00 97.38 333 ASN A N 1
ATOM 2513 C CA . ASN A 1 333 ? 10.856 -0.681 3.592 1.00 97.38 333 ASN A CA 1
ATOM 2514 C C . ASN A 1 333 ? 9.924 -1.870 3.282 1.00 97.38 333 ASN A C 1
ATOM 2516 O O . ASN A 1 333 ? 9.242 -2.377 4.168 1.00 97.38 333 ASN A O 1
ATOM 2520 N N . THR A 1 334 ? 9.929 -2.377 2.046 1.00 97.94 334 THR A N 1
ATOM 2521 C CA . THR A 1 334 ? 9.152 -3.570 1.652 1.00 97.94 334 THR A CA 1
ATOM 2522 C C . THR A 1 334 ? 9.604 -4.834 2.389 1.00 97.94 334 THR A C 1
ATOM 2524 O O . THR A 1 334 ? 8.761 -5.617 2.829 1.00 97.94 334 THR A O 1
ATOM 2527 N N . ARG A 1 335 ? 10.921 -5.038 2.523 1.00 97.75 335 ARG A N 1
ATOM 2528 C CA . ARG A 1 335 ? 11.525 -6.178 3.232 1.00 97.75 335 ARG A CA 1
ATOM 2529 C C . ARG A 1 335 ? 11.277 -6.101 4.740 1.00 97.75 335 ARG A C 1
ATOM 2531 O O . ARG A 1 335 ? 10.886 -7.104 5.317 1.00 97.75 335 ARG A O 1
ATOM 2538 N N . PHE A 1 336 ? 11.405 -4.921 5.346 1.00 98.25 336 PHE A N 1
ATOM 2539 C CA . PHE A 1 336 ? 11.090 -4.686 6.758 1.00 98.25 336 PHE A CA 1
ATOM 2540 C C . PHE A 1 336 ? 9.621 -5.001 7.081 1.00 98.25 336 PHE A C 1
ATOM 2542 O O . PHE A 1 336 ? 9.341 -5.747 8.015 1.00 98.25 336 PHE A O 1
ATOM 2549 N N . LEU A 1 337 ? 8.678 -4.513 6.264 1.00 98.50 337 LEU A N 1
ATOM 2550 C CA . LEU A 1 337 ? 7.259 -4.849 6.425 1.00 98.50 337 LEU A CA 1
ATOM 2551 C C . LEU A 1 337 ? 6.997 -6.359 6.340 1.00 98.50 337 LEU A C 1
ATOM 2553 O O . LEU A 1 337 ? 6.164 -6.867 7.088 1.00 98.50 337 LEU A O 1
ATOM 2557 N N . ARG A 1 338 ? 7.704 -7.064 5.446 1.00 97.94 338 ARG A N 1
ATOM 2558 C CA . ARG A 1 338 ? 7.616 -8.522 5.349 1.00 97.94 338 ARG A CA 1
ATOM 2559 C C . ARG A 1 338 ? 8.163 -9.191 6.611 1.00 97.94 338 ARG A C 1
ATOM 2561 O O . ARG A 1 338 ? 7.426 -9.967 7.202 1.00 97.94 338 ARG A O 1
ATOM 2568 N N . LEU A 1 339 ? 9.374 -8.832 7.049 1.00 97.69 339 LEU A N 1
ATOM 2569 C CA . LEU A 1 339 ? 10.004 -9.370 8.258 1.00 97.69 339 LEU A CA 1
ATOM 2570 C C . LEU A 1 339 ? 9.072 -9.239 9.469 1.00 97.69 339 LEU A C 1
ATOM 2572 O O . LEU A 1 339 ? 8.823 -10.217 10.159 1.00 97.69 339 LEU A O 1
ATOM 2576 N N . CYS A 1 340 ? 8.470 -8.065 9.688 1.00 98.12 340 CYS A N 1
ATOM 2577 C CA . CYS A 1 340 ? 7.495 -7.888 10.767 1.00 98.12 340 CYS A CA 1
ATOM 2578 C C . CYS A 1 340 ? 6.239 -8.758 10.602 1.00 98.12 340 CYS A C 1
ATOM 2580 O O . CYS A 1 340 ? 5.670 -9.178 11.600 1.00 98.12 340 CYS A O 1
ATOM 2582 N N . GLY A 1 341 ? 5.798 -9.034 9.372 1.00 97.06 341 GLY A N 1
ATOM 2583 C CA . GLY A 1 341 ? 4.689 -9.952 9.084 1.00 97.06 341 GLY A CA 1
ATOM 2584 C C . GLY A 1 341 ? 5.048 -11.444 9.146 1.00 97.06 341 GLY A C 1
ATOM 2585 O O . GLY A 1 341 ? 4.140 -12.269 9.053 1.00 97.06 341 GLY A O 1
ATOM 2586 N N . GLU A 1 342 ? 6.335 -11.774 9.278 1.00 97.00 342 GLU A N 1
ATOM 2587 C CA . GLU A 1 342 ? 6.888 -13.126 9.449 1.00 97.00 342 GLU A CA 1
ATOM 2588 C C . GLU A 1 342 ? 7.352 -13.376 10.902 1.00 97.00 342 GLU A C 1
ATOM 2590 O O . GLU A 1 342 ? 7.376 -14.521 11.340 1.00 97.00 342 GLU A O 1
ATOM 2595 N N . ALA A 1 343 ? 7.658 -12.316 11.663 1.00 96.81 343 ALA A N 1
ATOM 2596 C CA . ALA A 1 343 ? 8.135 -12.364 13.050 1.00 96.81 343 ALA A CA 1
ATOM 2597 C C . ALA A 1 343 ? 7.047 -12.653 14.102 1.00 96.81 343 ALA A C 1
ATOM 2599 O O . ALA A 1 343 ? 7.346 -13.230 15.144 1.00 96.81 343 ALA A O 1
ATOM 2600 N N . ASP A 1 344 ? 5.795 -12.248 13.861 1.00 98.12 344 ASP A N 1
ATOM 2601 C CA . ASP A 1 344 ? 4.665 -12.548 14.748 1.00 98.12 344 ASP A CA 1
ATOM 2602 C C . ASP A 1 344 ? 3.373 -12.731 13.935 1.00 98.12 344 ASP A C 1
ATOM 2604 O O . ASP A 1 344 ? 2.996 -11.893 13.108 1.00 98.12 344 ASP A O 1
ATOM 2608 N N . GLU A 1 345 ? 2.672 -13.841 14.175 1.00 97.00 345 GLU A N 1
ATOM 2609 C CA . GLU A 1 345 ? 1.498 -14.254 13.397 1.00 97.00 345 GLU A CA 1
ATOM 2610 C C . GLU A 1 345 ? 0.326 -13.262 13.461 1.00 97.00 345 GLU A C 1
ATOM 2612 O O . GLU A 1 345 ? -0.471 -13.186 12.524 1.00 97.00 345 GLU A O 1
ATOM 2617 N N . ARG A 1 346 ? 0.236 -12.449 14.523 1.00 98.31 346 ARG A N 1
ATOM 2618 C CA . ARG A 1 346 ? -0.869 -11.508 14.779 1.00 98.31 346 ARG A CA 1
ATOM 2619 C C . ARG A 1 346 ? -0.753 -10.240 13.932 1.00 98.31 346 ARG A C 1
ATOM 2621 O O . ARG A 1 346 ? -1.749 -9.541 13.712 1.00 98.31 346 ARG A O 1
ATOM 2628 N N . VAL A 1 347 ? 0.442 -9.958 13.406 1.00 98.50 347 VAL A N 1
ATOM 2629 C CA . VAL A 1 347 ? 0.768 -8.745 12.643 1.00 98.50 347 VAL A CA 1
ATOM 2630 C C . VAL A 1 347 ? -0.031 -8.663 11.340 1.00 98.50 347 VAL A C 1
ATOM 2632 O O . VAL A 1 347 ? -0.610 -7.613 11.037 1.00 98.50 347 VAL A O 1
ATOM 2635 N N . ARG A 1 348 ? -0.124 -9.763 10.573 1.00 98.19 348 ARG A N 1
ATOM 2636 C CA . ARG A 1 348 ? -0.908 -9.797 9.322 1.00 98.19 348 ARG A CA 1
ATOM 2637 C C . ARG A 1 348 ? -2.419 -9.628 9.595 1.00 98.19 348 ARG A C 1
ATOM 2639 O O . ARG A 1 348 ? -2.981 -8.674 9.053 1.00 98.19 348 ARG A O 1
ATOM 2646 N N . PRO A 1 349 ? -3.080 -10.421 10.466 1.00 98.38 349 PRO A N 1
ATOM 2647 C CA . PRO A 1 349 ? -4.476 -10.214 10.872 1.00 98.38 349 PRO A CA 1
ATOM 2648 C C . PRO A 1 349 ? -4.807 -8.764 11.267 1.00 98.38 349 PRO A C 1
ATOM 2650 O O . PRO A 1 349 ? -5.770 -8.186 10.751 1.00 98.38 349 PRO A O 1
ATOM 2653 N N . LEU A 1 350 ? -3.980 -8.131 12.110 1.00 98.50 350 LEU A N 1
ATOM 2654 C CA . LEU A 1 350 ? -4.153 -6.728 12.513 1.00 98.50 350 LEU A CA 1
ATOM 2655 C C . LEU A 1 350 ? -4.005 -5.752 11.341 1.00 98.50 350 LEU A C 1
ATOM 2657 O O . LEU A 1 350 ? -4.867 -4.893 11.141 1.00 98.50 350 LEU A O 1
ATOM 2661 N N . GLY A 1 351 ? -2.949 -5.896 10.535 1.00 98.06 351 GLY A N 1
ATOM 2662 C CA . GLY A 1 351 ? -2.686 -5.019 9.393 1.00 98.06 351 GLY A CA 1
ATOM 2663 C C . GLY A 1 351 ? -3.805 -5.036 8.346 1.00 98.06 351 GLY A C 1
ATOM 2664 O O . GLY A 1 351 ? -4.174 -3.981 7.822 1.00 98.06 351 GLY A O 1
ATOM 2665 N N . TYR A 1 352 ? -4.399 -6.203 8.070 1.00 97.94 352 TYR A N 1
ATOM 2666 C CA . TYR A 1 352 ? -5.533 -6.329 7.145 1.00 97.94 352 TYR A CA 1
ATOM 2667 C C . TYR A 1 352 ? -6.824 -5.762 7.761 1.00 97.94 352 TYR A C 1
ATOM 2669 O O . TYR A 1 352 ? -7.534 -5.005 7.090 1.00 97.94 352 TYR A O 1
ATOM 2677 N N . ALA A 1 353 ? -7.107 -6.054 9.038 1.00 97.81 353 ALA A N 1
ATOM 2678 C CA . ALA A 1 353 ? -8.289 -5.544 9.734 1.00 97.81 353 ALA A CA 1
ATOM 2679 C C . ALA A 1 353 ? -8.294 -4.008 9.824 1.00 97.81 353 ALA A C 1
ATOM 2681 O O . ALA A 1 353 ? -9.276 -3.371 9.431 1.00 97.81 353 ALA A O 1
ATOM 2682 N N . VAL A 1 354 ? -7.185 -3.398 10.258 1.00 98.12 354 VAL A N 1
ATOM 2683 C CA . VAL A 1 354 ? -7.051 -1.936 10.370 1.00 98.12 354 VAL A CA 1
ATOM 2684 C C . VAL A 1 354 ? -7.101 -1.262 8.997 1.00 98.12 354 VAL A C 1
ATOM 2686 O O . VAL A 1 354 ? -7.802 -0.261 8.843 1.00 98.12 354 VAL A O 1
ATOM 2689 N N . ARG A 1 355 ? -6.437 -1.805 7.963 1.00 95.88 355 ARG A N 1
ATOM 2690 C CA . ARG A 1 355 ? -6.492 -1.223 6.607 1.00 95.88 355 ARG A CA 1
ATOM 2691 C C . ARG A 1 355 ? -7.885 -1.295 5.986 1.00 95.88 355 ARG A C 1
ATOM 2693 O O . ARG A 1 355 ? -8.310 -0.318 5.365 1.00 95.88 355 ARG A O 1
ATOM 2700 N N . LEU A 1 356 ? -8.616 -2.401 6.158 1.00 93.81 356 LEU A N 1
ATOM 2701 C CA . LEU A 1 356 ? -9.992 -2.487 5.668 1.00 93.81 356 LEU A CA 1
ATOM 2702 C C . LEU A 1 356 ? -10.917 -1.543 6.444 1.00 93.81 356 LEU A C 1
ATOM 2704 O O . LEU A 1 356 ? -11.660 -0.789 5.817 1.00 93.81 356 LEU A O 1
ATOM 2708 N N . TRP A 1 357 ? -10.841 -1.528 7.777 1.00 95.50 357 TRP A N 1
ATOM 2709 C CA . TRP A 1 357 ? -11.593 -0.585 8.609 1.00 95.50 357 TRP A CA 1
ATOM 2710 C C . TRP A 1 357 ? -11.336 0.865 8.185 1.00 95.50 357 TRP A C 1
ATOM 2712 O O . TRP A 1 357 ? -12.284 1.592 7.892 1.00 95.50 357 TRP A O 1
ATOM 2722 N N . ALA A 1 358 ? -10.071 1.269 8.046 1.00 94.69 358 ALA A N 1
ATOM 2723 C CA . ALA A 1 358 ? -9.706 2.625 7.653 1.00 94.69 358 ALA A CA 1
ATOM 2724 C C . ALA A 1 358 ? -10.242 2.981 6.256 1.00 94.69 358 ALA A C 1
ATOM 2726 O O . ALA A 1 358 ? -10.702 4.102 6.042 1.00 94.69 358 ALA A O 1
ATOM 2727 N N . LYS A 1 359 ? -10.260 2.032 5.310 1.00 90.06 359 LYS A N 1
ATOM 2728 C CA . LYS A 1 359 ? -10.883 2.227 3.992 1.00 90.06 359 LYS A CA 1
ATOM 2729 C C . LYS A 1 359 ? -12.406 2.391 4.089 1.00 90.06 359 LYS A C 1
ATOM 2731 O O . LYS A 1 359 ? -12.944 3.305 3.473 1.00 90.06 359 LYS A O 1
ATOM 2736 N N . GLN A 1 360 ? -13.096 1.567 4.881 1.00 87.88 360 GLN A N 1
ATOM 2737 C CA . GLN A 1 360 ? -14.559 1.635 5.043 1.00 87.88 360 GLN A CA 1
ATOM 2738 C C . GLN A 1 360 ? -15.018 2.887 5.802 1.00 87.88 360 GLN A C 1
ATOM 2740 O O . GLN A 1 360 ? -16.033 3.486 5.454 1.00 87.88 360 GLN A O 1
ATOM 2745 N N . GLN A 1 361 ? -14.238 3.342 6.786 1.00 87.75 361 GLN A N 1
ATOM 2746 C CA . GLN A 1 361 ? -14.449 4.635 7.441 1.00 87.75 361 GLN A CA 1
ATOM 2747 C C . GLN A 1 361 ? -13.909 5.813 6.603 1.00 87.75 361 GLN A C 1
ATOM 2749 O O . GLN A 1 361 ? -13.951 6.958 7.047 1.00 87.75 361 GLN A O 1
ATOM 2754 N N . GLY A 1 362 ? -13.412 5.590 5.379 1.00 88.56 362 GLY A N 1
ATOM 2755 C CA . GLY A 1 362 ? -12.929 6.645 4.480 1.00 88.56 362 GLY A CA 1
ATOM 2756 C C . GLY A 1 362 ? -11.765 7.466 5.048 1.00 88.56 362 GLY A C 1
ATOM 2757 O O . GLY A 1 362 ? -11.680 8.664 4.790 1.00 88.56 362 GLY A O 1
ATOM 2758 N N . LEU A 1 363 ? -10.932 6.854 5.890 1.00 91.19 363 LEU A N 1
ATOM 2759 C CA . LEU A 1 363 ? -9.663 7.374 6.418 1.00 91.19 363 LEU A CA 1
ATOM 2760 C C . LEU A 1 363 ? -8.477 7.019 5.503 1.00 91.19 363 LEU A C 1
ATOM 2762 O O . LEU A 1 363 ? -7.390 7.567 5.670 1.00 91.19 363 LEU A O 1
ATOM 2766 N N . ALA A 1 364 ? -8.689 6.106 4.549 1.00 90.75 364 ALA A N 1
ATOM 2767 C CA . ALA A 1 364 ? -7.688 5.564 3.636 1.00 90.75 364 ALA A CA 1
ATOM 2768 C C . ALA A 1 364 ? -8.218 5.464 2.197 1.00 90.75 364 ALA A C 1
ATOM 2770 O O . ALA A 1 364 ? -9.428 5.405 1.976 1.00 90.75 364 ALA A O 1
ATOM 2771 N N . GLY A 1 365 ? -7.304 5.341 1.230 1.00 77.31 365 GLY A N 1
ATOM 2772 C CA . GLY A 1 365 ? -7.644 5.043 -0.168 1.00 77.31 365 GLY A CA 1
ATOM 2773 C C . GLY A 1 365 ? -7.858 6.279 -1.045 1.00 77.31 365 GLY A C 1
ATOM 2774 O O . GLY A 1 365 ? -8.897 6.400 -1.688 1.00 77.31 365 GLY A O 1
ATOM 2775 N N . ASN A 1 366 ? -6.869 7.180 -1.088 1.00 75.81 366 ASN A N 1
ATOM 2776 C CA . ASN A 1 366 ? -6.844 8.336 -1.996 1.00 75.81 366 ASN A CA 1
ATOM 2777 C C . ASN A 1 366 ? -7.082 7.900 -3.466 1.00 75.81 366 ASN A C 1
ATOM 2779 O O . ASN A 1 366 ? -6.229 7.197 -4.014 1.00 75.81 366 ASN A O 1
ATOM 2783 N N . PRO A 1 367 ? -8.171 8.330 -4.143 1.00 54.59 367 PRO A N 1
ATOM 2784 C CA . PRO A 1 367 ? -8.540 7.821 -5.475 1.00 54.59 367 PRO A CA 1
ATOM 2785 C C . PRO A 1 367 ? -7.541 8.093 -6.611 1.00 54.59 367 PRO A C 1
ATOM 2787 O O . PRO A 1 367 ? -7.650 7.486 -7.672 1.00 54.59 367 PRO A O 1
ATOM 2790 N N . ALA A 1 368 ? -6.587 9.006 -6.404 1.00 51.75 368 ALA A N 1
ATOM 2791 C CA . ALA A 1 368 ? -5.545 9.376 -7.365 1.00 51.75 368 ALA A CA 1
ATOM 2792 C C . ALA A 1 368 ? -4.121 9.264 -6.771 1.00 51.75 368 ALA A C 1
ATOM 2794 O O . ALA A 1 368 ? -3.193 9.920 -7.242 1.00 51.75 368 ALA A O 1
ATOM 2795 N N . GLY A 1 369 ? -3.943 8.481 -5.698 1.00 54.53 369 GLY A N 1
ATOM 2796 C CA . GLY A 1 369 ? -2.685 8.364 -4.945 1.00 54.53 369 GLY A CA 1
ATOM 2797 C C . GLY A 1 369 ? -2.414 9.570 -4.038 1.00 54.53 369 GLY A C 1
ATOM 2798 O O . GLY A 1 369 ? -2.287 9.412 -2.823 1.00 54.53 369 GLY A O 1
ATOM 2799 N N . GLY A 1 370 ? -2.412 10.778 -4.606 1.00 65.19 370 GLY A N 1
ATOM 2800 C CA . GLY A 1 370 ? -2.420 12.032 -3.852 1.00 65.19 370 GLY A CA 1
ATOM 2801 C C . GLY A 1 370 ? -3.784 12.313 -3.209 1.00 65.19 370 GLY A C 1
ATOM 2802 O O . GLY A 1 370 ? -4.829 12.071 -3.814 1.00 65.19 370 GLY A O 1
ATOM 2803 N N . GLY A 1 371 ? -3.775 12.830 -1.980 1.00 82.44 371 GLY A N 1
ATOM 2804 C CA . GLY A 1 371 ? -4.972 13.237 -1.241 1.00 82.44 371 GLY A CA 1
ATOM 2805 C C . GLY A 1 371 ? -4.735 13.328 0.274 1.00 82.44 371 GLY A C 1
ATOM 2806 O O . GLY A 1 371 ? -3.651 12.975 0.741 1.00 82.44 371 GLY A O 1
ATOM 2807 N N . PRO A 1 372 ? -5.726 13.801 1.053 1.00 89.50 372 PRO A N 1
ATOM 2808 C CA . PRO A 1 372 ? -5.583 14.080 2.485 1.00 89.50 372 PRO A CA 1
ATOM 2809 C C . PRO A 1 372 ? -5.773 12.852 3.396 1.00 89.50 372 PRO A C 1
ATOM 2811 O O . PRO A 1 372 ? -5.817 13.009 4.618 1.00 89.50 372 PRO A O 1
ATOM 2814 N N . LEU A 1 373 ? -5.968 11.653 2.832 1.00 92.00 373 LEU A N 1
ATOM 2815 C CA . LEU A 1 373 ? -6.196 10.404 3.570 1.00 92.00 373 LEU A CA 1
ATOM 2816 C C . LEU A 1 373 ? -4.887 9.636 3.792 1.00 92.00 373 LEU A C 1
ATOM 2818 O O . LEU A 1 373 ? -3.926 9.807 3.035 1.00 92.00 373 LEU A O 1
ATOM 2822 N N . LEU A 1 374 ? -4.857 8.750 4.791 1.00 93.94 374 LEU A N 1
ATOM 2823 C CA . LEU A 1 374 ? -3.679 7.929 5.064 1.00 93.94 374 LEU A CA 1
ATOM 2824 C C . LEU A 1 374 ? -3.398 6.966 3.898 1.00 93.94 374 LEU A C 1
ATOM 2826 O O . LEU A 1 374 ? -4.305 6.392 3.283 1.00 93.94 374 LEU A O 1
ATOM 2830 N N . THR A 1 375 ? -2.113 6.761 3.612 1.00 94.00 375 THR A N 1
ATOM 2831 C CA . THR A 1 375 ? -1.659 5.724 2.680 1.00 94.00 375 THR A CA 1
ATOM 2832 C C . THR A 1 375 ? -1.738 4.344 3.346 1.00 94.00 375 THR A C 1
ATOM 2834 O O . THR A 1 375 ? -1.678 4.227 4.571 1.00 94.00 375 THR A O 1
ATOM 2837 N N . ASN A 1 376 ? -1.829 3.266 2.553 1.00 93.69 376 ASN A N 1
ATOM 2838 C CA . ASN A 1 376 ? -1.727 1.898 3.092 1.00 93.69 376 ASN A CA 1
ATOM 2839 C C . ASN A 1 376 ? -0.390 1.669 3.825 1.00 93.69 376 ASN A C 1
ATOM 2841 O O . ASN A 1 376 ? -0.346 0.909 4.790 1.00 93.69 376 ASN A O 1
ATOM 2845 N N . TYR A 1 377 ? 0.680 2.337 3.373 1.00 96.12 377 TYR A N 1
ATOM 2846 C CA . TYR A 1 377 ? 2.002 2.289 3.994 1.00 96.12 377 TYR A CA 1
ATOM 2847 C C . TYR A 1 377 ? 1.983 2.916 5.393 1.00 96.12 377 TYR A C 1
ATOM 2849 O O . TYR A 1 377 ? 2.274 2.225 6.365 1.00 96.12 377 TYR A O 1
ATOM 2857 N N . ALA A 1 378 ? 1.515 4.164 5.515 1.00 96.81 378 ALA A N 1
ATOM 2858 C CA . ALA A 1 378 ? 1.390 4.852 6.800 1.00 96.81 378 ALA A CA 1
ATOM 2859 C C . ALA A 1 378 ? 0.477 4.097 7.784 1.00 96.81 378 ALA A C 1
ATOM 2861 O O . ALA A 1 378 ? 0.812 3.972 8.955 1.00 96.81 378 ALA A O 1
ATOM 2862 N N . LEU A 1 379 ? -0.639 3.522 7.318 1.00 97.12 379 LEU A N 1
ATOM 2863 C CA . LEU A 1 379 ? -1.499 2.692 8.173 1.00 97.12 379 LEU A CA 1
ATOM 2864 C C . LEU A 1 379 ? -0.826 1.399 8.641 1.00 97.12 379 LEU A C 1
ATOM 2866 O O . LEU A 1 379 ? -1.045 0.991 9.775 1.00 97.12 379 LEU A O 1
ATOM 2870 N N . THR A 1 380 ? -0.001 0.767 7.802 1.00 98.31 380 THR A N 1
ATOM 2871 C CA . THR A 1 380 ? 0.756 -0.424 8.216 1.00 98.31 380 THR A CA 1
ATOM 2872 C C . THR A 1 380 ? 1.819 -0.043 9.247 1.00 98.31 380 THR A C 1
ATOM 2874 O O . THR A 1 380 ? 1.872 -0.665 10.302 1.00 98.31 380 THR A O 1
ATOM 2877 N N . LEU A 1 381 ? 2.594 1.025 9.016 1.00 98.69 381 LEU A N 1
ATOM 2878 C CA . LEU A 1 381 ? 3.580 1.507 9.993 1.00 98.69 381 LEU A CA 1
ATOM 2879 C C . LEU A 1 381 ? 2.936 1.927 11.327 1.00 98.69 381 LEU A C 1
ATOM 2881 O O . LEU A 1 381 ? 3.512 1.670 12.378 1.00 98.69 381 LEU A O 1
ATOM 2885 N N . LEU A 1 382 ? 1.726 2.498 11.309 1.00 98.50 382 LEU A N 1
ATOM 2886 C CA . LEU A 1 382 ? 0.977 2.837 12.526 1.00 98.50 382 LEU A CA 1
ATOM 2887 C C . LEU A 1 382 ? 0.590 1.588 13.343 1.00 98.50 382 LEU A C 1
ATOM 2889 O O . LEU A 1 382 ? 0.611 1.627 14.572 1.00 98.50 382 LEU A O 1
ATOM 2893 N N . VAL A 1 383 ? 0.277 0.471 12.674 1.00 98.75 383 VAL A N 1
ATOM 2894 C CA . VAL A 1 383 ? 0.059 -0.834 13.326 1.00 98.75 383 VAL A CA 1
ATOM 2895 C C . VAL A 1 383 ? 1.372 -1.405 13.869 1.00 98.75 383 VAL A C 1
ATOM 2897 O O . VAL A 1 383 ? 1.391 -1.863 15.006 1.00 98.75 383 VAL A O 1
ATOM 2900 N N . LEU A 1 384 ? 2.480 -1.335 13.120 1.00 98.75 384 LEU A N 1
ATOM 2901 C CA . LEU A 1 384 ? 3.778 -1.825 13.610 1.00 98.75 384 LEU A CA 1
ATOM 2902 C C . LEU A 1 384 ? 4.259 -1.037 14.840 1.00 98.75 384 LEU A C 1
ATOM 2904 O O . LEU A 1 384 ? 4.640 -1.645 15.836 1.00 98.75 384 LEU A O 1
ATOM 2908 N N . PHE A 1 385 ? 4.145 0.294 14.824 1.00 98.75 385 PHE A N 1
ATOM 2909 C CA . PHE A 1 385 ? 4.440 1.156 15.974 1.00 98.75 385 PHE A CA 1
ATOM 2910 C C . PHE A 1 385 ? 3.575 0.821 17.202 1.00 98.75 385 PHE A C 1
ATOM 2912 O O . PHE A 1 385 ? 4.051 0.790 18.338 1.00 98.75 385 PHE A O 1
ATOM 2919 N N . PHE A 1 386 ? 2.290 0.523 16.994 1.00 98.69 386 PHE A N 1
ATOM 2920 C CA . PHE A 1 386 ? 1.416 0.053 18.067 1.00 98.69 386 PHE A CA 1
ATOM 2921 C C . PHE A 1 386 ? 1.893 -1.278 18.667 1.00 98.69 386 PHE A C 1
ATOM 2923 O O . PHE A 1 386 ? 1.881 -1.435 19.888 1.00 98.69 386 PHE A O 1
ATOM 2930 N N . LEU A 1 387 ? 2.354 -2.212 17.833 1.00 98.75 387 LEU A N 1
ATOM 2931 C CA . LEU A 1 387 ? 2.871 -3.512 18.267 1.00 98.75 387 LEU A CA 1
ATOM 2932 C C . LEU A 1 387 ? 4.228 -3.409 18.984 1.00 98.75 387 LEU A C 1
ATOM 2934 O O . LEU A 1 387 ? 4.450 -4.118 19.965 1.00 98.75 387 LEU A O 1
ATOM 2938 N N . GLN A 1 388 ? 5.086 -2.474 18.572 1.00 98.50 388 GLN A N 1
ATOM 2939 C CA . GLN A 1 388 ? 6.324 -2.118 19.280 1.00 98.50 388 GLN A CA 1
ATOM 2940 C C . GLN A 1 388 ? 6.050 -1.495 20.662 1.00 98.50 388 GLN A C 1
ATOM 2942 O O . GLN A 1 388 ? 6.765 -1.768 21.618 1.00 98.50 388 GLN A O 1
ATOM 2947 N N . THR A 1 389 ? 4.973 -0.713 20.797 1.00 97.44 389 THR A N 1
ATOM 2948 C CA . THR A 1 389 ? 4.582 -0.039 22.054 1.00 97.44 389 THR A CA 1
ATOM 2949 C C . THR A 1 389 ? 3.678 -0.875 22.977 1.00 97.44 389 THR A C 1
ATOM 2951 O O . THR A 1 389 ? 3.042 -0.319 23.876 1.00 97.44 389 THR A O 1
ATOM 2954 N N . ARG A 1 390 ? 3.564 -2.197 22.775 1.00 97.81 390 ARG A N 1
ATOM 2955 C CA . ARG A 1 390 ? 2.890 -3.088 23.745 1.00 97.81 390 ARG A CA 1
ATOM 2956 C C . ARG A 1 390 ? 3.783 -3.360 24.960 1.00 97.81 390 ARG A C 1
ATOM 2958 O O . ARG A 1 390 ? 4.990 -3.142 24.920 1.00 97.81 390 ARG A O 1
ATOM 2965 N N . SER A 1 391 ? 3.188 -3.850 26.049 1.00 95.94 391 SER A N 1
ATOM 2966 C CA . SER A 1 391 ? 3.919 -4.256 27.255 1.00 95.94 391 SER A CA 1
ATOM 2967 C C . SER A 1 391 ? 3.515 -5.681 27.668 1.00 95.94 391 SER A C 1
ATOM 2969 O O . SER A 1 391 ? 2.407 -5.858 28.175 1.00 95.94 391 SER A O 1
ATOM 2971 N N . PRO A 1 392 ? 4.370 -6.700 27.443 1.00 97.44 392 PRO A N 1
ATOM 2972 C CA . PRO A 1 392 ? 5.632 -6.641 26.690 1.00 97.44 392 PRO A CA 1
ATOM 2973 C C . PRO A 1 392 ? 5.409 -6.369 25.180 1.00 97.44 392 PRO A C 1
ATOM 2975 O O . PRO A 1 392 ? 4.284 -6.537 24.699 1.00 97.44 392 PRO A O 1
ATOM 2978 N N . PRO A 1 393 ? 6.441 -5.943 24.423 1.00 98.00 393 PRO A N 1
ATOM 2979 C CA . PRO A 1 393 ? 6.324 -5.659 22.989 1.00 98.00 393 PRO A CA 1
ATOM 2980 C C . PRO A 1 393 ? 5.952 -6.888 22.150 1.00 98.00 393 PRO A C 1
ATOM 2982 O O . PRO A 1 393 ? 6.444 -7.990 22.397 1.00 98.00 393 PRO A O 1
ATOM 2985 N N . VAL A 1 394 ? 5.128 -6.690 21.118 1.00 98.44 394 VAL A N 1
ATOM 2986 C CA . VAL A 1 394 ? 4.819 -7.714 20.097 1.00 98.44 394 VAL A CA 1
ATOM 2987 C C . VAL A 1 394 ? 5.870 -7.719 18.980 1.00 98.44 394 VAL A C 1
ATOM 2989 O O . VAL A 1 394 ? 6.136 -8.761 18.395 1.00 98.44 394 VAL A O 1
ATOM 2992 N N . LEU A 1 395 ? 6.506 -6.575 18.709 1.00 98.19 395 LEU A N 1
ATOM 2993 C CA . LEU A 1 395 ? 7.598 -6.445 17.738 1.00 98.19 395 LEU A CA 1
ATOM 2994 C C . LEU A 1 395 ? 8.786 -5.671 18.334 1.00 98.19 395 LEU A C 1
ATOM 2996 O O . LEU A 1 395 ? 8.560 -4.750 19.122 1.00 98.19 395 LEU A O 1
ATOM 3000 N N . PRO A 1 396 ? 10.032 -5.972 17.927 1.00 97.31 396 PRO A N 1
ATOM 3001 C CA . PRO A 1 396 ? 11.203 -5.176 18.290 1.00 97.31 396 PRO A CA 1
ATOM 3002 C C . PRO A 1 396 ? 11.217 -3.806 17.590 1.00 97.31 396 PRO A C 1
ATOM 3004 O O . PRO A 1 396 ? 10.661 -3.618 16.501 1.00 97.31 396 PRO A O 1
ATOM 3007 N N . ALA A 1 397 ? 11.902 -2.841 18.201 1.00 97.69 397 ALA A N 1
ATOM 3008 C CA . ALA A 1 397 ? 12.226 -1.551 17.597 1.00 97.69 397 ALA A CA 1
ATOM 3009 C C . ALA A 1 397 ? 13.251 -1.719 16.455 1.00 97.69 397 ALA A C 1
ATOM 3011 O O . ALA A 1 397 ? 14.079 -2.631 16.488 1.00 97.69 397 ALA A O 1
ATOM 3012 N N . VAL A 1 398 ? 13.258 -0.835 15.446 1.00 97.75 398 VAL A N 1
ATOM 3013 C CA . VAL A 1 398 ? 14.212 -0.982 14.319 1.00 97.75 398 VAL A CA 1
ATOM 3014 C C . VAL A 1 398 ? 15.665 -0.743 14.758 1.00 97.75 398 VAL A C 1
ATOM 3016 O O . VAL A 1 398 ? 16.576 -1.308 14.159 1.00 97.75 398 VAL A O 1
ATOM 3019 N N . ALA A 1 399 ? 15.902 -0.001 15.847 1.00 96.75 399 ALA A N 1
ATOM 3020 C CA . ALA A 1 399 ? 17.217 0.057 16.489 1.00 96.75 399 ALA A CA 1
ATOM 3021 C C . ALA A 1 399 ? 17.697 -1.329 16.976 1.00 96.75 399 ALA A C 1
ATOM 3023 O O . ALA A 1 399 ? 18.830 -1.706 16.696 1.00 96.75 399 ALA A O 1
ATOM 3024 N N . GLN A 1 400 ? 16.821 -2.122 17.602 1.00 96.00 400 GLN A N 1
ATOM 3025 C CA . GLN A 1 400 ? 17.142 -3.480 18.069 1.00 96.00 400 GLN A CA 1
ATOM 3026 C C . GLN A 1 400 ? 17.357 -4.444 16.892 1.00 96.00 400 GLN A C 1
ATOM 3028 O O . GLN A 1 400 ? 18.298 -5.230 16.895 1.00 96.00 400 GLN A O 1
ATOM 3033 N N . LEU A 1 401 ? 16.536 -4.345 15.837 1.00 96.44 401 LEU A N 1
ATOM 3034 C CA . LEU A 1 401 ? 16.751 -5.119 14.606 1.00 96.44 401 LEU A CA 1
ATOM 3035 C C . LEU A 1 401 ? 18.116 -4.819 13.970 1.00 96.44 401 LEU A C 1
ATOM 3037 O O . LEU A 1 401 ? 18.769 -5.726 13.469 1.00 96.44 401 LEU A O 1
ATOM 3041 N N . ARG A 1 402 ? 18.574 -3.565 14.011 1.00 94.69 402 ARG A N 1
ATOM 3042 C CA . ARG A 1 402 ? 19.892 -3.165 13.500 1.00 94.69 402 ARG A CA 1
ATOM 3043 C C . ARG A 1 402 ? 21.050 -3.751 14.316 1.00 94.69 402 ARG A C 1
ATOM 3045 O O . ARG A 1 402 ? 22.092 -4.043 13.740 1.00 94.69 402 ARG A O 1
ATOM 3052 N N . GLU A 1 403 ? 20.881 -3.940 15.624 1.00 93.62 403 GLU A N 1
ATOM 3053 C CA . GLU A 1 403 ? 21.879 -4.589 16.493 1.00 93.62 403 GLU A CA 1
ATOM 3054 C C . GLU A 1 403 ? 22.002 -6.099 16.225 1.00 93.62 403 GLU A C 1
ATOM 3056 O O . GLU A 1 403 ? 23.079 -6.664 16.400 1.00 93.62 403 GLU A O 1
ATOM 3061 N N . LEU A 1 404 ? 20.931 -6.734 15.735 1.00 93.12 404 LEU A N 1
ATOM 3062 C CA . LEU A 1 404 ? 20.905 -8.140 15.311 1.00 93.12 404 LEU A CA 1
ATOM 3063 C C . LEU A 1 404 ? 21.390 -8.363 13.862 1.00 93.12 404 LEU A C 1
ATOM 3065 O O . LEU A 1 404 ? 21.475 -9.506 13.417 1.00 93.12 404 LEU A O 1
ATOM 3069 N N . ALA A 1 405 ? 21.677 -7.302 13.100 1.00 92.88 405 ALA A N 1
ATOM 3070 C CA . ALA A 1 405 ? 22.054 -7.408 11.692 1.00 92.88 405 ALA A CA 1
ATOM 3071 C C . ALA A 1 405 ? 23.468 -8.000 11.520 1.00 92.88 405 ALA A C 1
ATOM 3073 O O . ALA A 1 405 ? 24.452 -7.439 12.009 1.00 92.88 405 ALA A O 1
ATOM 3074 N N . GLY A 1 406 ? 23.576 -9.108 10.779 1.00 90.25 406 GLY A N 1
ATOM 3075 C CA . GLY A 1 406 ? 24.867 -9.695 10.409 1.00 90.25 406 GLY A CA 1
ATOM 3076 C C . GLY A 1 406 ? 25.650 -8.819 9.425 1.00 90.25 406 GLY A C 1
ATOM 3077 O O . GLY A 1 406 ? 25.113 -7.876 8.846 1.00 90.25 406 GLY A O 1
ATOM 3078 N N . ASP A 1 407 ? 26.924 -9.137 9.178 1.00 89.25 407 ASP A N 1
ATOM 3079 C CA . ASP A 1 407 ? 27.763 -8.323 8.282 1.00 89.25 407 ASP A CA 1
ATOM 3080 C C . ASP A 1 407 ? 27.236 -8.289 6.833 1.00 89.25 407 ASP A C 1
ATOM 3082 O O . ASP A 1 407 ? 27.269 -7.238 6.196 1.00 89.25 407 ASP A O 1
ATOM 3086 N N . GLU A 1 408 ? 26.634 -9.387 6.363 1.00 88.88 408 GLU A N 1
ATOM 3087 C CA . GLU A 1 408 ? 25.906 -9.472 5.084 1.00 88.88 408 GLU A CA 1
ATOM 3088 C C . GLU A 1 408 ? 24.633 -8.598 5.040 1.00 88.88 408 GLU A C 1
ATOM 3090 O O . GLU A 1 408 ? 24.121 -8.296 3.962 1.00 88.88 408 GLU A O 1
ATOM 3095 N N . ASP A 1 409 ? 24.098 -8.175 6.187 1.00 90.56 409 ASP A N 1
ATOM 3096 C CA . ASP A 1 409 ? 22.883 -7.354 6.295 1.00 90.56 409 ASP A CA 1
ATOM 3097 C C . ASP A 1 409 ? 23.183 -5.853 6.417 1.00 90.56 409 ASP A C 1
ATOM 3099 O O . ASP A 1 409 ? 22.264 -5.033 6.338 1.00 90.56 409 ASP A O 1
ATOM 3103 N N . ARG A 1 410 ? 24.460 -5.473 6.574 1.00 91.94 410 ARG A N 1
ATOM 3104 C CA . ARG A 1 410 ? 24.890 -4.075 6.708 1.00 91.94 410 ARG A CA 1
ATOM 3105 C C . ARG A 1 410 ? 24.728 -3.321 5.394 1.00 91.94 410 ARG A C 1
ATOM 3107 O O . ARG A 1 410 ? 25.403 -3.601 4.405 1.00 91.94 410 ARG A O 1
ATOM 3114 N N . VAL A 1 411 ? 23.853 -2.319 5.381 1.00 94.62 411 VAL A N 1
ATOM 3115 C CA . VAL A 1 411 ? 23.487 -1.605 4.153 1.00 94.62 411 VAL A CA 1
ATOM 3116 C C . VAL A 1 411 ? 23.036 -0.171 4.429 1.00 94.62 411 VAL A C 1
ATOM 3118 O O . VAL A 1 411 ? 22.085 0.087 5.165 1.00 94.62 411 VAL A O 1
ATOM 3121 N N . VAL A 1 412 ? 23.708 0.784 3.783 1.00 95.69 412 VAL A N 1
ATOM 3122 C CA . VAL A 1 412 ? 23.375 2.213 3.835 1.00 95.69 412 VAL A CA 1
ATOM 3123 C C . VAL A 1 412 ? 22.852 2.646 2.469 1.00 95.69 412 VAL A C 1
ATOM 3125 O O . VAL A 1 412 ? 23.515 2.448 1.453 1.00 95.69 412 VAL A O 1
ATOM 3128 N N . VAL A 1 413 ? 21.664 3.252 2.430 1.00 93.12 413 VAL A N 1
ATOM 3129 C CA . VAL A 1 413 ? 20.997 3.679 1.192 1.00 93.12 413 VAL A CA 1
ATOM 3130 C C . VAL A 1 413 ? 20.692 5.171 1.269 1.00 93.12 413 VAL A C 1
ATOM 3132 O O . VAL A 1 413 ? 19.950 5.614 2.141 1.00 93.12 413 VAL A O 1
ATOM 3135 N N . ALA A 1 414 ? 21.263 5.958 0.352 1.00 88.56 414 ALA A N 1
ATOM 3136 C CA . ALA A 1 414 ? 21.117 7.421 0.317 1.00 88.56 414 ALA A CA 1
ATOM 3137 C C . ALA A 1 414 ? 21.420 8.113 1.671 1.00 88.56 414 ALA A C 1
ATOM 3139 O O . ALA A 1 414 ? 20.729 9.049 2.066 1.00 88.56 414 ALA A O 1
ATOM 3140 N N . GLY A 1 415 ? 22.439 7.621 2.389 1.00 92.75 415 GLY A N 1
ATOM 3141 C CA . GLY A 1 415 ? 22.853 8.112 3.711 1.00 92.75 415 GLY A CA 1
ATOM 3142 C C . GLY A 1 415 ? 22.128 7.479 4.906 1.00 92.75 415 GLY A C 1
ATOM 3143 O O . GLY A 1 415 ? 22.563 7.673 6.037 1.00 92.75 415 GLY A O 1
ATOM 3144 N N . TRP A 1 416 ? 21.073 6.691 4.684 1.00 95.12 416 TRP A N 1
ATOM 3145 C CA . TRP A 1 416 ? 20.281 6.074 5.750 1.00 95.12 416 TRP A CA 1
ATOM 3146 C C . TRP A 1 416 ? 20.683 4.623 5.998 1.00 95.12 416 TRP A C 1
ATOM 3148 O O . TRP A 1 416 ? 20.715 3.815 5.070 1.00 95.12 416 TRP A O 1
ATOM 3158 N N . ASP A 1 417 ? 20.951 4.277 7.256 1.00 95.88 417 ASP A N 1
ATOM 3159 C CA . ASP A 1 417 ? 21.214 2.896 7.663 1.00 95.88 417 ASP A CA 1
ATOM 3160 C C . ASP A 1 417 ? 19.913 2.076 7.634 1.00 95.88 417 ASP A C 1
ATOM 3162 O O . ASP A 1 417 ? 18.960 2.365 8.373 1.00 95.88 417 ASP A O 1
ATOM 3166 N N . CYS A 1 418 ? 19.904 1.084 6.743 1.00 96.69 418 CYS A N 1
ATOM 3167 C CA . CYS A 1 418 ? 18.788 0.210 6.392 1.00 96.69 418 CYS A CA 1
ATOM 3168 C C . CYS A 1 418 ? 19.068 -1.263 6.753 1.00 96.69 418 CYS A C 1
ATOM 3170 O O . CYS A 1 418 ? 18.498 -2.158 6.120 1.00 96.69 418 CYS A O 1
ATOM 3172 N N . SER A 1 419 ? 19.972 -1.502 7.710 1.00 96.75 419 SER A N 1
ATOM 3173 C CA . SER A 1 419 ? 20.447 -2.832 8.117 1.00 96.75 419 SER A CA 1
ATOM 3174 C C . SER A 1 419 ? 19.489 -3.505 9.105 1.00 96.75 419 SER A C 1
ATOM 3176 O O . SER A 1 419 ? 19.107 -2.894 10.104 1.00 96.75 419 SER A O 1
ATOM 3178 N N . PHE A 1 420 ? 19.104 -4.753 8.829 1.00 96.62 420 PHE A N 1
ATOM 3179 C CA . PHE A 1 420 ? 18.276 -5.610 9.689 1.00 96.62 420 PHE A CA 1
ATOM 3180 C C . PHE A 1 420 ? 18.336 -7.077 9.201 1.00 96.62 420 PHE A C 1
ATOM 3182 O O . PHE A 1 420 ? 18.532 -7.282 7.999 1.00 96.62 420 PHE A O 1
ATOM 3189 N N . PRO A 1 421 ? 18.120 -8.080 10.080 1.00 95.06 421 PRO A N 1
ATOM 3190 C CA . PRO A 1 421 ? 18.060 -9.497 9.726 1.00 95.06 421 PRO A CA 1
ATOM 3191 C C . PRO A 1 421 ? 17.171 -9.811 8.522 1.00 95.06 421 PRO A C 1
ATOM 3193 O O . PRO A 1 421 ? 16.022 -9.372 8.444 1.00 95.06 421 PRO A O 1
ATOM 3196 N N . ARG A 1 422 ? 17.678 -10.626 7.593 1.00 91.62 422 ARG A N 1
ATOM 3197 C CA . ARG A 1 422 ? 16.906 -11.099 6.424 1.00 91.62 422 ARG A CA 1
ATOM 3198 C C . ARG A 1 422 ? 15.874 -12.181 6.737 1.00 91.62 422 ARG A C 1
ATOM 3200 O O . ARG A 1 422 ? 14.991 -12.397 5.910 1.00 91.62 422 ARG A O 1
ATOM 3207 N N . ASP A 1 423 ? 16.012 -12.862 7.870 1.00 90.44 423 ASP A N 1
ATOM 3208 C CA . ASP A 1 423 ? 15.183 -13.995 8.280 1.00 90.44 423 ASP A CA 1
ATOM 3209 C C . ASP A 1 423 ? 14.544 -13.712 9.647 1.00 90.44 423 ASP A C 1
ATOM 3211 O O . ASP A 1 423 ? 15.225 -13.303 10.590 1.00 90.44 423 ASP A O 1
ATOM 3215 N N . ALA A 1 424 ? 13.233 -13.933 9.751 1.00 92.44 424 ALA A N 1
ATOM 3216 C CA . ALA A 1 424 ? 12.483 -13.793 10.994 1.00 92.44 424 ALA A CA 1
ATOM 3217 C C . ALA A 1 424 ? 12.859 -14.866 12.032 1.00 92.44 424 ALA A C 1
ATOM 3219 O O . ALA A 1 424 ? 12.708 -14.624 13.225 1.00 92.44 424 ALA A O 1
ATOM 3220 N N . ALA A 1 425 ? 13.413 -16.010 11.611 1.00 90.44 425 ALA A N 1
ATOM 3221 C CA . ALA A 1 425 ? 13.888 -17.066 12.508 1.00 90.44 425 ALA A CA 1
ATOM 3222 C C . ALA A 1 425 ? 15.109 -16.664 13.367 1.00 90.44 425 ALA A C 1
ATOM 3224 O O . ALA A 1 425 ? 15.499 -17.412 14.261 1.00 90.44 425 ALA A O 1
ATOM 3225 N N . LEU A 1 426 ? 15.707 -15.494 13.108 1.00 88.94 426 LEU A N 1
ATOM 3226 C CA . LEU A 1 426 ? 16.767 -14.886 13.924 1.00 88.94 426 LEU A CA 1
ATOM 3227 C C . LEU A 1 426 ? 16.221 -13.967 15.036 1.00 88.94 426 LEU A C 1
ATOM 3229 O O . LEU A 1 426 ? 17.004 -13.336 15.745 1.00 88.94 426 LEU A O 1
ATOM 3233 N N . LEU A 1 427 ? 14.896 -13.845 15.167 1.00 92.50 427 LEU A N 1
ATOM 3234 C CA . LEU A 1 427 ? 14.236 -12.993 16.153 1.00 92.50 427 LEU A CA 1
ATOM 3235 C C . LEU A 1 427 ? 13.639 -13.844 17.279 1.00 92.50 427 LEU A C 1
ATOM 3237 O O . LEU A 1 427 ? 12.937 -14.821 17.029 1.00 92.50 427 LEU A O 1
ATOM 3241 N N . GLU A 1 428 ? 13.885 -13.440 18.525 1.00 91.62 428 GLU A N 1
ATOM 3242 C CA . GLU A 1 428 ? 13.279 -14.081 19.694 1.00 91.62 428 GLU A CA 1
ATOM 3243 C C . GLU A 1 428 ? 11.745 -13.901 19.689 1.00 91.62 428 GLU A C 1
ATOM 3245 O O . GLU A 1 428 ? 11.270 -12.774 19.489 1.00 91.62 428 GLU A O 1
ATOM 3250 N N . PRO A 1 429 ? 10.950 -14.963 19.934 1.00 94.06 429 PRO A N 1
ATOM 3251 C CA . PRO A 1 429 ? 9.493 -14.869 19.986 1.00 94.06 429 PRO A CA 1
ATOM 3252 C C . PRO A 1 429 ? 8.992 -13.869 21.034 1.00 94.06 429 PRO A C 1
ATOM 3254 O O . PRO A 1 429 ? 9.510 -13.787 22.150 1.00 94.06 429 PRO A O 1
ATOM 3257 N N . SER A 1 430 ? 7.925 -13.135 20.707 1.00 96.50 430 SER A N 1
ATOM 3258 C CA . SER A 1 430 ? 7.338 -12.172 21.641 1.00 96.50 430 SER A CA 1
ATOM 3259 C C . SER A 1 430 ? 6.781 -12.849 22.900 1.00 96.50 430 SER A C 1
ATOM 3261 O O . SER A 1 430 ? 5.969 -13.769 22.834 1.00 96.50 430 SER A O 1
ATOM 3263 N N . ALA A 1 431 ? 7.126 -12.298 24.068 1.00 97.31 431 ALA A N 1
ATOM 3264 C CA . ALA A 1 431 ? 6.523 -12.660 25.352 1.00 97.31 431 ALA A CA 1
ATOM 3265 C C . ALA A 1 431 ? 5.079 -12.131 25.538 1.00 97.31 431 ALA A C 1
ATOM 3267 O O . ALA A 1 431 ? 4.467 -12.350 26.586 1.00 97.31 431 ALA A O 1
ATOM 3268 N N . ASN A 1 432 ? 4.525 -11.393 24.568 1.00 98.38 432 ASN A N 1
ATOM 3269 C CA . ASN A 1 432 ? 3.169 -10.850 24.635 1.00 98.38 432 ASN A CA 1
ATOM 3270 C C . ASN A 1 432 ? 2.138 -11.926 24.273 1.00 98.38 432 ASN A C 1
ATOM 3272 O O . ASN A 1 432 ? 2.208 -12.511 23.196 1.00 98.38 432 ASN A O 1
ATOM 3276 N N . SER A 1 433 ? 1.131 -12.123 25.126 1.00 97.31 433 SER A N 1
ATOM 3277 C CA . SER A 1 433 ? 0.073 -13.137 24.978 1.00 97.31 433 SER A CA 1
ATOM 3278 C C . SER A 1 433 ? -1.318 -12.567 24.639 1.00 97.31 433 SER A C 1
ATOM 3280 O O . SER A 1 433 ? -2.318 -13.278 24.722 1.00 97.31 433 SER A O 1
ATOM 3282 N N . GLU A 1 434 ? -1.416 -11.295 24.238 1.00 98.00 434 GLU A N 1
ATOM 3283 C CA . GLU A 1 434 ? -2.676 -10.686 23.794 1.00 98.00 434 GLU A CA 1
ATOM 3284 C C . GLU A 1 434 ? -3.144 -11.277 22.450 1.00 98.00 434 GLU A C 1
ATOM 3286 O O . GLU A 1 434 ? -2.362 -11.388 21.500 1.00 98.00 434 GLU A O 1
ATOM 3291 N N . SER A 1 435 ? -4.435 -11.612 22.333 1.00 97.69 435 SER A N 1
ATOM 3292 C CA . SER A 1 435 ? -5.003 -12.116 21.073 1.00 97.69 435 SER A CA 1
ATOM 3293 C C . SER A 1 435 ? -5.189 -11.000 20.026 1.00 97.69 435 SER A C 1
ATOM 3295 O O . SER A 1 435 ? -5.300 -9.823 20.399 1.00 97.69 435 SER A O 1
ATOM 3297 N N . PRO A 1 436 ? -5.271 -11.325 18.718 1.00 97.81 436 PRO A N 1
ATOM 3298 C CA . PRO A 1 436 ? -5.487 -10.342 17.652 1.00 97.81 436 PRO A CA 1
ATOM 3299 C C . PRO A 1 436 ? -6.664 -9.386 17.903 1.00 97.81 436 PRO A C 1
ATOM 3301 O O . PRO A 1 436 ? -6.549 -8.183 17.673 1.00 97.81 436 PRO A O 1
ATOM 3304 N N . SER A 1 437 ? -7.784 -9.885 18.421 1.00 97.25 437 SER A N 1
ATOM 3305 C CA . SER A 1 437 ? -8.996 -9.113 18.703 1.00 97.25 437 SER A CA 1
ATOM 3306 C C . SER A 1 437 ? -8.909 -8.266 19.974 1.00 97.25 437 SER A C 1
ATOM 3308 O O . SER A 1 437 ? -9.592 -7.236 20.048 1.00 97.25 437 SER A O 1
ATOM 3310 N N . SER A 1 438 ? -8.048 -8.640 20.931 1.00 97.75 438 SER A N 1
ATOM 3311 C CA . SER A 1 438 ? -7.640 -7.782 22.052 1.00 97.75 438 SER A CA 1
ATOM 3312 C C . SER A 1 438 ? -6.770 -6.634 21.544 1.00 97.75 438 SER A C 1
ATOM 3314 O O . SER A 1 438 ? -7.123 -5.469 21.722 1.00 97.75 438 SER A O 1
ATOM 3316 N N . LEU A 1 439 ? -5.706 -6.958 20.801 1.00 98.69 439 LEU A N 1
ATOM 3317 C CA . LEU A 1 439 ? -4.799 -5.986 20.187 1.00 98.69 439 LEU A CA 1
ATOM 3318 C C . LEU A 1 439 ? -5.538 -5.014 19.251 1.00 98.69 439 LEU A C 1
ATOM 3320 O O . LEU A 1 439 ? -5.228 -3.827 19.235 1.00 98.69 439 LEU A O 1
ATOM 3324 N N . LEU A 1 440 ? -6.563 -5.468 18.521 1.00 98.62 440 LEU A N 1
ATOM 3325 C CA . LEU A 1 440 ? -7.394 -4.610 17.669 1.00 98.62 440 LEU A CA 1
ATOM 3326 C C . LEU A 1 440 ? -8.262 -3.639 18.489 1.00 98.62 440 LEU A C 1
ATOM 3328 O O . LEU A 1 440 ? -8.380 -2.464 18.138 1.00 98.62 440 LEU A O 1
ATOM 3332 N N . ALA A 1 441 ? -8.853 -4.101 19.594 1.00 98.00 441 ALA A N 1
ATOM 3333 C CA . ALA A 1 441 ? -9.618 -3.244 20.501 1.00 98.00 441 ALA A CA 1
ATOM 3334 C C . ALA A 1 441 ? -8.719 -2.205 21.199 1.00 98.00 441 ALA A C 1
ATOM 3336 O O . ALA A 1 441 ? -9.104 -1.043 21.352 1.00 98.00 441 ALA A O 1
ATOM 3337 N N . GLU A 1 442 ? -7.512 -2.622 21.578 1.00 98.31 442 GLU A N 1
ATOM 3338 C CA . GLU A 1 442 ? -6.488 -1.809 22.231 1.00 98.31 442 GLU A CA 1
ATOM 3339 C C . GLU A 1 442 ? -5.852 -0.792 21.265 1.00 98.31 442 GLU A C 1
ATOM 3341 O O . GLU A 1 442 ? -5.664 0.362 21.645 1.00 98.31 442 GLU A O 1
ATOM 3346 N N . PHE A 1 443 ? -5.647 -1.140 19.988 1.00 98.62 443 PHE A N 1
ATOM 3347 C CA . PHE A 1 443 ? -5.245 -0.209 18.920 1.00 98.62 443 PHE A CA 1
ATOM 3348 C C . PHE A 1 443 ? -6.218 0.971 18.822 1.00 98.62 443 PHE A C 1
ATOM 3350 O O . PHE A 1 443 ? -5.810 2.135 18.827 1.00 98.62 443 PHE A O 1
ATOM 3357 N N . PHE A 1 444 ? -7.524 0.683 18.804 1.00 98.44 444 PHE A N 1
ATOM 3358 C CA . PHE A 1 444 ? -8.553 1.721 18.784 1.00 98.44 444 PHE A CA 1
ATOM 3359 C C . PHE A 1 444 ? -8.639 2.514 20.093 1.00 98.44 444 PHE A C 1
ATOM 3361 O O . PHE A 1 444 ? -9.035 3.680 20.060 1.00 98.44 444 PHE A O 1
ATOM 3368 N N . ARG A 1 445 ? -8.286 1.916 21.241 1.00 97.69 445 ARG A N 1
ATOM 3369 C CA . ARG A 1 445 ? -8.229 2.628 22.526 1.00 97.69 445 ARG A CA 1
ATOM 3370 C C . ARG A 1 445 ? -7.061 3.612 22.547 1.00 97.69 445 ARG A C 1
ATOM 3372 O O . ARG A 1 445 ? -7.285 4.788 22.809 1.00 97.69 445 ARG A O 1
ATOM 3379 N N . VAL A 1 446 ? -5.850 3.149 22.233 1.00 97.00 446 VAL A N 1
ATOM 3380 C CA . VAL A 1 446 ? -4.626 3.967 22.205 1.00 97.00 446 VAL A CA 1
ATOM 3381 C C . VAL A 1 446 ? -4.783 5.126 21.227 1.00 97.00 446 VAL A C 1
ATOM 3383 O O . VAL A 1 446 ? -4.691 6.281 21.629 1.00 97.00 446 VAL A O 1
ATOM 3386 N N . PHE A 1 447 ? -5.115 4.844 19.965 1.00 97.50 447 PHE A N 1
ATOM 3387 C CA . PHE A 1 447 ? -5.262 5.875 18.933 1.00 97.50 447 PHE A CA 1
ATOM 3388 C C . PHE A 1 447 ? -6.603 6.614 18.953 1.00 97.50 447 PHE A C 1
ATOM 3390 O O . PHE A 1 447 ? -6.861 7.430 18.068 1.00 97.50 447 PHE A O 1
ATOM 3397 N N . GLY A 1 448 ? -7.461 6.356 19.943 1.00 95.69 448 GLY A N 1
ATOM 3398 C CA . GLY A 1 448 ? -8.647 7.169 20.197 1.00 95.69 448 GLY A CA 1
ATOM 3399 C C . GLY A 1 448 ? -8.273 8.560 20.699 1.00 95.69 448 GLY A C 1
ATOM 3400 O O . GLY A 1 448 ? -8.747 9.561 20.162 1.00 95.69 448 GLY A O 1
ATOM 3401 N N . ASP A 1 449 ? -7.387 8.604 21.694 1.00 91.12 449 ASP A N 1
ATOM 3402 C CA . ASP A 1 449 ? -7.066 9.799 22.483 1.00 91.12 449 ASP A CA 1
ATOM 3403 C C . ASP A 1 449 ? -5.571 10.183 22.411 1.00 91.12 449 ASP A C 1
ATOM 3405 O O . ASP A 1 449 ? -5.068 10.927 23.247 1.00 91.12 449 ASP A O 1
ATOM 3409 N N . PHE A 1 450 ? -4.863 9.684 21.391 1.00 93.25 450 PHE A N 1
ATOM 3410 C CA . PHE A 1 450 ? -3.449 9.970 21.127 1.00 93.25 450 PHE A CA 1
ATOM 3411 C C . PHE A 1 450 ? -3.234 11.383 20.552 1.00 93.25 450 PHE A C 1
ATOM 3413 O O . PHE A 1 450 ? -3.922 11.784 19.608 1.00 93.25 450 PHE A O 1
ATOM 3420 N N . ASP A 1 451 ? -2.231 12.112 21.055 1.00 91.62 451 ASP A N 1
ATOM 3421 C CA . ASP A 1 451 ? -1.784 13.382 20.469 1.00 91.62 451 ASP A CA 1
ATOM 3422 C C . ASP A 1 451 ? -0.860 13.139 19.264 1.00 91.62 451 ASP A C 1
ATOM 3424 O O . ASP A 1 451 ? 0.358 13.011 19.375 1.00 91.62 451 ASP A O 1
ATOM 3428 N N . PHE A 1 452 ? -1.469 13.083 18.081 1.00 91.81 452 PHE A N 1
ATOM 3429 C CA . PHE A 1 452 ? -0.770 12.938 16.802 1.00 91.81 452 PHE A CA 1
ATOM 3430 C C . PHE A 1 452 ? 0.035 14.180 16.375 1.00 91.81 452 PHE A C 1
ATOM 3432 O O . PHE A 1 452 ? 0.825 14.096 15.429 1.00 91.81 452 PHE A O 1
ATOM 3439 N N . SER A 1 453 ? -0.188 15.320 17.034 1.00 89.81 453 SER A N 1
ATOM 3440 C CA . SER A 1 453 ? 0.374 16.630 16.695 1.00 89.81 453 SER A CA 1
ATOM 3441 C C . SER A 1 453 ? 1.627 16.967 17.503 1.00 89.81 453 SER A C 1
ATOM 3443 O O . SER A 1 453 ? 2.626 17.362 16.910 1.00 89.81 453 SER A O 1
ATOM 3445 N N . GLY A 1 454 ? 1.601 16.797 18.828 1.00 89.44 454 GLY A N 1
ATOM 3446 C CA . GLY A 1 454 ? 2.708 17.136 19.732 1.00 89.44 454 GLY A CA 1
ATOM 3447 C C . GLY A 1 454 ? 3.813 16.080 19.848 1.00 89.44 454 GLY A C 1
ATOM 3448 O O . GLY A 1 454 ? 4.818 16.323 20.519 1.00 89.44 454 GLY A O 1
ATOM 3449 N N . GLN A 1 455 ? 3.655 14.916 19.209 1.00 93.62 455 GLN A N 1
ATOM 3450 C CA . GLN A 1 455 ? 4.600 13.796 19.276 1.00 93.62 455 GLN A CA 1
ATOM 3451 C C . GLN A 1 455 ? 4.892 13.203 17.895 1.00 93.62 455 GLN A C 1
ATOM 3453 O O . GLN A 1 455 ? 4.017 13.175 17.031 1.00 93.62 455 GLN A O 1
ATOM 3458 N N . VAL A 1 456 ? 6.103 12.669 17.710 1.00 96.31 456 VAL A N 1
ATOM 3459 C CA . VAL A 1 456 ? 6.508 11.884 16.535 1.00 96.31 456 VAL A CA 1
ATOM 3460 C C . VAL A 1 456 ? 6.531 10.401 16.883 1.00 96.31 456 VAL A C 1
ATOM 3462 O O . VAL A 1 456 ? 7.256 9.966 17.774 1.00 96.31 456 VAL A O 1
ATOM 3465 N N . LEU A 1 457 ? 5.747 9.604 16.165 1.00 97.75 457 LEU A N 1
ATOM 3466 C CA . LEU A 1 457 ? 5.692 8.156 16.315 1.00 97.75 457 LEU A CA 1
ATOM 3467 C C . LEU A 1 457 ? 6.906 7.552 15.589 1.00 97.75 457 LEU A C 1
ATOM 3469 O O . LEU A 1 457 ? 6.912 7.480 14.356 1.00 97.75 457 LEU A O 1
ATOM 3473 N N . SER A 1 458 ? 7.946 7.157 16.335 1.00 97.81 458 SER A N 1
ATOM 3474 C CA . SER A 1 458 ? 9.173 6.586 15.768 1.00 97.81 458 SER A CA 1
ATOM 3475 C C . SER A 1 458 ? 9.202 5.065 15.878 1.00 97.81 458 SER A C 1
ATOM 3477 O O . SER A 1 458 ? 9.277 4.505 16.972 1.00 97.81 458 SER A O 1
ATOM 3479 N N . LEU A 1 459 ? 9.220 4.385 14.728 1.00 98.25 459 LEU A N 1
ATOM 3480 C CA . LEU A 1 459 ? 9.444 2.937 14.665 1.00 98.25 459 LEU A CA 1
ATOM 3481 C C . LEU A 1 459 ? 10.908 2.551 14.925 1.00 98.25 459 LEU A C 1
ATOM 3483 O O . LEU A 1 459 ? 11.192 1.385 15.212 1.00 98.25 459 LEU A O 1
ATOM 3487 N N . ARG A 1 460 ? 11.846 3.506 14.820 1.00 96.94 460 ARG A N 1
ATOM 3488 C CA . ARG A 1 460 ? 13.265 3.257 15.104 1.00 96.94 460 ARG A CA 1
ATOM 3489 C C . ARG A 1 460 ? 13.511 3.086 16.591 1.00 96.94 460 ARG A C 1
ATOM 3491 O O . ARG A 1 460 ? 14.100 2.085 16.982 1.00 96.94 460 ARG A O 1
ATOM 3498 N N . GLU A 1 461 ? 12.972 4.007 17.378 1.00 96.56 461 GLU A N 1
ATOM 3499 C CA . GLU A 1 461 ? 13.086 4.016 18.837 1.00 96.56 461 GLU A CA 1
ATOM 3500 C C . GLU A 1 461 ? 11.998 3.170 19.528 1.00 96.56 461 GLU A C 1
ATOM 3502 O O . GLU A 1 461 ? 12.049 2.968 20.737 1.00 96.56 461 GLU A O 1
ATOM 3507 N N . GLY A 1 462 ? 10.974 2.716 18.789 1.00 96.94 462 GLY A N 1
ATOM 3508 C CA . GLY A 1 462 ? 9.832 1.969 19.336 1.00 96.94 462 GLY A CA 1
ATOM 3509 C C . GLY A 1 462 ? 8.950 2.780 20.297 1.00 96.94 462 GLY A C 1
ATOM 3510 O O . GLY A 1 462 ? 8.145 2.204 21.025 1.00 96.94 462 GLY A O 1
ATOM 3511 N N . ARG A 1 463 ? 9.103 4.112 20.324 1.00 96.50 463 ARG A N 1
ATOM 3512 C CA . ARG A 1 463 ? 8.448 5.036 21.263 1.00 96.50 463 ARG A CA 1
ATOM 3513 C C . ARG A 1 463 ? 8.001 6.324 20.575 1.00 96.50 463 ARG A C 1
ATOM 3515 O O . ARG A 1 463 ? 8.494 6.692 19.509 1.00 96.50 463 ARG A O 1
ATOM 3522 N N . ALA A 1 464 ? 7.077 7.033 21.216 1.00 95.94 464 ALA A N 1
ATOM 3523 C CA . ALA A 1 464 ? 6.764 8.403 20.839 1.00 95.94 464 ALA A CA 1
ATOM 3524 C C . ALA A 1 464 ? 7.908 9.340 21.266 1.00 95.94 464 ALA A C 1
ATOM 3526 O O . ALA A 1 464 ? 8.410 9.245 22.389 1.00 95.94 464 ALA A O 1
ATOM 3527 N N . LEU A 1 465 ? 8.311 10.232 20.366 1.00 94.00 465 LEU A N 1
ATOM 3528 C CA . LEU A 1 465 ? 9.343 11.243 20.578 1.00 94.00 465 LEU A CA 1
ATOM 3529 C C . LEU A 1 465 ? 8.695 12.628 20.731 1.00 94.00 465 LEU A C 1
ATOM 3531 O O . LEU A 1 465 ? 7.793 12.958 19.955 1.00 94.00 465 LEU A O 1
ATOM 3535 N N . PRO A 1 466 ? 9.160 13.480 21.658 1.00 90.62 466 PRO A N 1
ATOM 3536 C CA . PRO A 1 466 ? 8.924 14.919 21.594 1.00 90.62 466 PRO A CA 1
ATOM 3537 C C . PRO A 1 466 ? 9.377 15.490 20.241 1.00 90.62 466 PRO A C 1
ATOM 3539 O O . PRO A 1 466 ? 10.405 15.075 19.708 1.00 90.62 466 PRO A O 1
ATOM 3542 N N . LEU A 1 467 ? 8.657 16.479 19.699 1.00 83.94 467 LEU A N 1
ATOM 3543 C CA . LEU A 1 467 ? 8.989 17.098 18.402 1.00 83.94 467 LEU A CA 1
ATOM 3544 C C . LEU A 1 467 ? 10.470 17.536 18.241 1.00 83.94 467 LEU A C 1
ATOM 3546 O O . LEU A 1 467 ? 10.990 17.360 17.138 1.00 83.94 467 LEU A O 1
ATOM 3550 N N . PRO A 1 468 ? 11.183 18.044 19.274 1.00 81.38 468 PRO A N 1
ATOM 3551 C CA . PRO A 1 468 ? 12.612 18.367 19.162 1.00 81.38 468 PRO A CA 1
ATOM 3552 C C . PRO A 1 468 ? 13.542 17.159 18.953 1.00 81.38 468 PRO A C 1
ATOM 3554 O O . PRO A 1 468 ? 14.582 17.307 18.318 1.00 81.38 468 PRO A O 1
ATOM 3557 N N . GLU A 1 469 ? 13.186 15.962 19.438 1.00 83.44 469 GLU A N 1
ATOM 3558 C CA . GLU A 1 469 ? 14.003 14.741 19.280 1.00 83.44 469 GLU A CA 1
ATOM 3559 C C . GLU A 1 469 ? 13.966 14.179 17.843 1.00 83.44 469 GLU A C 1
ATOM 3561 O O . GLU A 1 469 ? 14.792 13.342 17.488 1.00 83.44 469 GLU A O 1
ATOM 3566 N N . ALA A 1 470 ? 13.041 14.638 16.991 1.00 76.44 470 ALA A N 1
ATOM 3567 C CA . ALA A 1 470 ? 12.876 14.126 15.626 1.00 76.44 470 ALA A CA 1
ATOM 3568 C C . ALA A 1 470 ? 13.912 14.652 14.606 1.00 76.44 470 ALA A C 1
ATOM 3570 O O . ALA A 1 470 ? 13.999 14.121 13.496 1.00 76.44 470 ALA A O 1
ATOM 3571 N N . GLY A 1 471 ? 14.700 15.669 14.975 1.00 79.44 471 GLY A N 1
ATOM 3572 C CA . GLY A 1 471 ? 15.742 16.271 14.137 1.00 79.44 471 GLY A CA 1
ATOM 3573 C C . GLY A 1 471 ? 15.237 17.324 13.139 1.00 79.44 471 GLY A C 1
ATOM 3574 O O . GLY A 1 471 ? 14.121 17.260 12.627 1.00 79.44 471 GLY A O 1
ATOM 3575 N N . GLU A 1 472 ? 16.093 18.301 12.828 1.00 77.81 472 GLU A N 1
ATOM 3576 C CA . GLU A 1 472 ? 15.747 19.529 12.081 1.00 77.81 472 GLU A CA 1
ATOM 3577 C C . GLU A 1 472 ? 15.187 19.291 10.666 1.00 77.81 472 GLU A C 1
ATOM 3579 O O . GLU A 1 472 ? 14.435 20.109 10.139 1.00 77.81 472 GLU A O 1
ATOM 3584 N N . LEU A 1 473 ? 15.537 18.163 10.039 1.00 84.94 473 LEU A N 1
ATOM 3585 C CA . LEU A 1 473 ? 15.090 17.811 8.687 1.00 84.94 473 LEU A CA 1
ATOM 3586 C C . LEU A 1 473 ? 13.701 17.145 8.651 1.00 84.94 473 LEU A C 1
ATOM 3588 O O . LEU A 1 473 ? 13.168 16.924 7.559 1.00 84.94 473 LEU A O 1
ATOM 3592 N N . PHE A 1 474 ? 13.113 16.797 9.802 1.00 90.00 474 PHE A N 1
ATOM 3593 C CA . PHE A 1 474 ? 11.827 16.103 9.868 1.00 90.00 474 PHE A CA 1
ATOM 3594 C C . PHE A 1 474 ? 10.647 17.043 9.593 1.00 90.00 474 PHE A C 1
ATOM 3596 O O . PHE A 1 474 ? 10.386 18.000 10.324 1.00 90.00 474 PHE A O 1
ATOM 3603 N N . LYS A 1 475 ? 9.878 16.748 8.538 1.00 87.38 475 LYS A N 1
ATOM 3604 C CA . LYS A 1 475 ? 8.725 17.573 8.141 1.00 87.38 475 LYS A CA 1
ATOM 3605 C C . LYS A 1 475 ? 7.484 17.253 8.977 1.00 87.38 475 LYS A C 1
ATOM 3607 O O . LYS A 1 475 ? 6.728 16.328 8.670 1.00 87.38 475 LYS A O 1
ATOM 3612 N N . GLN A 1 476 ? 7.290 18.055 10.019 1.00 89.88 476 GLN A N 1
ATOM 3613 C CA . GLN A 1 476 ? 6.137 18.001 10.915 1.00 89.88 476 GLN A CA 1
ATOM 3614 C C . GLN A 1 476 ? 4.808 18.275 10.179 1.00 89.88 476 GLN A C 1
ATOM 3616 O O . GLN A 1 476 ? 4.774 18.938 9.140 1.00 89.88 476 GLN A O 1
ATOM 3621 N N . GLY A 1 477 ? 3.705 17.764 10.724 1.00 90.88 477 GLY A N 1
ATOM 3622 C CA . GLY A 1 477 ? 2.342 17.946 10.226 1.00 90.88 477 GLY A CA 1
ATOM 3623 C C . GLY A 1 477 ? 1.295 17.528 11.263 1.00 90.88 477 GLY A C 1
ATOM 3624 O O . GLY A 1 477 ? 1.617 17.294 12.424 1.00 90.88 477 GLY A O 1
ATOM 3625 N N . SER A 1 478 ? 0.028 17.409 10.854 1.00 93.12 478 SER A N 1
ATOM 3626 C CA . SER A 1 478 ? -1.079 17.057 11.766 1.00 93.12 478 SER A CA 1
ATOM 3627 C C . SER A 1 478 ? -1.106 15.585 12.208 1.00 93.12 478 SER A C 1
ATOM 3629 O O . SER A 1 478 ? -1.917 15.211 13.052 1.00 93.12 478 SER A O 1
ATOM 3631 N N . LEU A 1 479 ? -0.259 14.745 11.610 1.00 95.62 479 LEU A N 1
ATOM 3632 C CA . LEU A 1 479 ? 0.072 13.405 12.082 1.00 95.62 479 LEU A CA 1
ATOM 3633 C C . LEU A 1 479 ? 1.550 13.167 11.765 1.00 95.62 479 LEU A C 1
ATOM 3635 O O . LEU A 1 479 ? 1.961 13.299 10.610 1.00 95.62 479 LEU A O 1
ATOM 3639 N N . ASN A 1 480 ? 2.349 12.846 12.780 1.00 96.75 480 ASN A N 1
ATOM 3640 C CA . ASN A 1 480 ? 3.799 12.705 12.648 1.00 96.75 480 ASN A CA 1
ATOM 3641 C C . ASN A 1 480 ? 4.230 11.245 12.798 1.00 96.75 480 ASN A C 1
ATOM 3643 O O . ASN A 1 480 ? 4.513 10.787 13.900 1.00 96.75 480 ASN A O 1
ATOM 3647 N N . LEU A 1 481 ? 4.286 10.507 11.690 1.00 97.62 481 LEU A N 1
ATOM 3648 C CA . LEU A 1 481 ? 4.715 9.105 11.674 1.00 97.62 481 LEU A CA 1
ATOM 3649 C C . LEU A 1 481 ? 6.020 8.991 10.887 1.00 97.62 481 LEU A C 1
ATOM 3651 O O . LEU A 1 481 ? 6.054 9.319 9.702 1.00 97.62 481 LEU A O 1
ATOM 3655 N N . GLN A 1 482 ? 7.097 8.575 11.548 1.00 97.50 482 GLN A N 1
ATOM 3656 C CA . GLN A 1 482 ? 8.437 8.538 10.962 1.00 97.50 482 GLN A CA 1
ATOM 3657 C C . GLN A 1 482 ? 8.650 7.256 10.142 1.00 97.50 482 GLN A C 1
ATOM 3659 O O . GLN A 1 482 ? 8.259 6.169 10.568 1.00 97.50 482 GLN A O 1
ATOM 3664 N N . ASP A 1 483 ? 9.276 7.371 8.970 1.00 97.56 483 ASP A N 1
ATOM 3665 C CA . ASP A 1 483 ? 9.759 6.208 8.215 1.00 97.56 483 ASP A CA 1
ATOM 3666 C C . ASP A 1 483 ? 10.878 5.485 9.003 1.00 97.56 483 ASP A C 1
ATOM 3668 O O . ASP A 1 483 ? 11.720 6.159 9.599 1.00 97.56 483 ASP A O 1
ATOM 3672 N N . PRO A 1 484 ? 10.925 4.138 9.042 1.00 97.50 484 PRO A N 1
ATOM 3673 C CA . PRO A 1 484 ? 11.904 3.402 9.853 1.00 97.50 484 PRO A CA 1
ATOM 3674 C C . PRO A 1 484 ? 13.370 3.620 9.434 1.00 97.50 484 PRO A C 1
ATOM 3676 O O . PRO A 1 484 ? 14.275 3.454 10.266 1.00 97.50 484 PRO A O 1
ATOM 3679 N N . PHE A 1 485 ? 13.626 4.000 8.175 1.00 96.62 485 PHE A N 1
ATOM 3680 C CA . PHE A 1 485 ? 14.977 4.239 7.659 1.00 96.62 485 PHE A CA 1
ATOM 3681 C C . PHE A 1 485 ? 15.207 5.696 7.256 1.00 96.62 485 PHE A C 1
ATOM 3683 O O . PHE A 1 485 ? 16.194 6.288 7.686 1.00 96.62 485 PHE A O 1
ATOM 3690 N N . GLU A 1 486 ? 14.304 6.303 6.482 1.00 95.50 486 GLU A N 1
ATOM 3691 C CA . GLU A 1 486 ? 14.437 7.696 6.041 1.00 95.50 486 GLU A CA 1
ATOM 3692 C C . GLU A 1 486 ? 13.932 8.660 7.132 1.00 95.50 486 GLU A C 1
ATOM 3694 O O . GLU A 1 486 ? 12.836 9.202 7.028 1.00 95.50 486 GLU A O 1
ATOM 3699 N N . LEU A 1 487 ? 14.706 8.885 8.201 1.00 94.44 487 LEU A N 1
ATOM 3700 C CA . LEU A 1 487 ? 14.205 9.535 9.431 1.00 94.44 487 LEU A CA 1
ATOM 3701 C C . LEU A 1 487 ? 13.723 10.988 9.265 1.00 94.44 487 LEU A C 1
ATOM 3703 O O . LEU A 1 487 ? 12.979 11.472 10.114 1.00 94.44 487 LEU A O 1
ATOM 3707 N N . SER A 1 488 ? 14.087 11.681 8.180 1.00 93.81 488 SER A N 1
ATOM 3708 C CA . SER A 1 488 ? 13.528 12.996 7.816 1.00 93.81 488 SER A CA 1
ATOM 3709 C C . SER A 1 488 ? 12.125 12.919 7.183 1.00 93.81 488 SER A C 1
ATOM 3711 O O . SER A 1 488 ? 11.435 13.933 7.033 1.00 93.81 488 SER A O 1
ATOM 3713 N N . HIS A 1 489 ? 11.670 11.722 6.805 1.00 94.81 489 HIS A N 1
ATOM 3714 C CA . HIS A 1 489 ? 10.384 11.486 6.167 1.00 94.81 489 HIS A CA 1
ATOM 3715 C C . HIS A 1 489 ? 9.281 11.183 7.186 1.00 94.81 489 HIS A C 1
ATOM 3717 O O . HIS A 1 489 ? 9.158 10.079 7.712 1.00 94.81 489 HIS A O 1
ATOM 3723 N N . ASN A 1 490 ? 8.383 12.151 7.357 1.00 95.94 490 ASN A N 1
ATOM 3724 C CA . ASN A 1 490 ? 7.043 11.889 7.867 1.00 95.94 490 ASN A CA 1
ATOM 3725 C C . ASN A 1 490 ? 6.192 11.223 6.766 1.00 95.94 490 ASN A C 1
ATOM 3727 O O . ASN A 1 490 ? 5.849 11.870 5.769 1.00 95.94 490 ASN A O 1
ATOM 3731 N N . VAL A 1 491 ? 5.835 9.945 6.933 1.00 95.69 491 VAL A N 1
ATOM 3732 C CA . VAL A 1 491 ? 5.021 9.173 5.967 1.00 95.69 491 VAL A CA 1
ATOM 3733 C C . VAL A 1 491 ? 3.555 9.615 5.925 1.00 95.69 491 VAL A C 1
ATOM 3735 O O . VAL A 1 491 ? 2.815 9.225 5.021 1.00 95.69 491 VAL A O 1
ATOM 3738 N N . ALA A 1 492 ? 3.142 10.424 6.902 1.00 95.62 492 ALA A N 1
ATOM 3739 C CA . ALA A 1 492 ? 1.806 10.977 7.060 1.00 95.62 492 ALA A CA 1
ATOM 3740 C C . ALA A 1 492 ? 1.754 12.500 6.825 1.00 95.62 492 ALA A C 1
ATOM 3742 O O . ALA A 1 492 ? 0.725 13.116 7.083 1.00 95.62 492 ALA A O 1
ATOM 3743 N N . ALA A 1 493 ? 2.801 13.122 6.264 1.00 93.19 493 ALA A N 1
ATOM 3744 C CA . ALA A 1 493 ? 2.830 14.568 5.985 1.00 93.19 493 ALA A CA 1
ATOM 3745 C C . ALA A 1 493 ? 1.717 15.067 5.032 1.00 93.19 493 ALA A C 1
ATOM 3747 O O . ALA A 1 493 ? 1.477 16.266 4.929 1.00 93.19 493 ALA A O 1
ATOM 3748 N N . ASN A 1 494 ? 1.031 14.165 4.321 1.00 92.12 494 ASN A N 1
ATOM 3749 C CA . ASN A 1 494 ? -0.138 14.479 3.494 1.00 92.12 494 ASN A CA 1
ATOM 3750 C C . ASN A 1 494 ? -1.463 14.519 4.289 1.00 92.12 494 ASN A C 1
ATOM 3752 O O . ASN A 1 494 ? -2.495 14.906 3.740 1.00 92.12 494 ASN A O 1
ATOM 3756 N N . VAL A 1 495 ? -1.464 14.070 5.546 1.00 92.81 495 VAL A N 1
ATOM 3757 C CA . VAL A 1 495 ? -2.650 13.939 6.397 1.00 92.81 495 VAL A CA 1
ATOM 3758 C C . VAL A 1 495 ? -2.984 15.294 7.013 1.00 92.81 495 VAL A C 1
ATOM 3760 O O . VAL A 1 495 ? -2.239 15.832 7.826 1.00 92.81 495 VAL A O 1
ATOM 3763 N N . THR A 1 496 ? -4.138 15.841 6.638 1.00 91.88 496 THR A N 1
ATOM 3764 C CA . THR A 1 496 ? -4.639 17.096 7.224 1.00 91.88 496 THR A CA 1
ATOM 3765 C C . THR A 1 496 ? -5.190 16.885 8.634 1.00 91.88 496 THR A C 1
ATOM 3767 O O . THR A 1 496 ? -5.689 15.804 8.949 1.00 91.88 496 THR A O 1
ATOM 3770 N N . GLU A 1 497 ? -5.214 17.945 9.441 1.00 91.50 497 GLU A N 1
ATOM 3771 C CA . GLU A 1 497 ? -5.848 18.000 10.767 1.00 91.50 497 GLU A CA 1
ATOM 3772 C C . GLU A 1 497 ? -7.261 17.396 10.778 1.00 91.50 497 GLU A C 1
ATOM 3774 O O . GLU A 1 497 ? -7.578 16.546 11.608 1.00 91.50 497 GLU A O 1
ATOM 3779 N N . LYS A 1 498 ? -8.086 17.726 9.775 1.00 88.81 498 LYS A N 1
ATOM 3780 C CA . LYS A 1 498 ? -9.432 17.159 9.607 1.00 88.81 498 LYS A CA 1
ATOM 3781 C C . LYS A 1 498 ? -9.428 15.632 9.457 1.00 88.81 498 LYS A C 1
ATOM 3783 O O . LYS A 1 498 ? -10.371 14.978 9.898 1.00 88.81 498 LYS A O 1
ATOM 3788 N N . THR A 1 499 ? -8.400 15.054 8.837 1.00 90.50 499 THR A N 1
ATOM 3789 C CA . THR A 1 499 ? -8.227 13.597 8.744 1.00 90.50 499 THR A CA 1
ATOM 3790 C C . THR A 1 499 ? -7.710 13.020 10.063 1.00 90.50 499 THR A C 1
ATOM 3792 O O . THR A 1 499 ? -8.238 12.003 10.501 1.00 90.50 499 THR A O 1
ATOM 3795 N N . ALA A 1 500 ? -6.744 13.667 10.723 1.00 92.75 500 ALA A N 1
ATOM 3796 C CA . ALA A 1 500 ? -6.182 13.214 12.000 1.00 92.75 500 ALA A CA 1
ATOM 3797 C C . ALA A 1 500 ? -7.226 13.226 13.138 1.00 92.75 500 ALA A C 1
ATOM 3799 O O . ALA A 1 500 ? -7.451 12.210 13.795 1.00 92.75 500 ALA A O 1
ATOM 3800 N N . ALA A 1 501 ? -7.972 14.323 13.297 1.00 90.12 501 ALA A N 1
ATOM 3801 C CA . ALA A 1 501 ? -9.073 14.422 14.258 1.00 90.12 501 ALA A CA 1
ATOM 3802 C C . ALA A 1 501 ? -10.184 13.389 13.981 1.00 90.12 501 ALA A C 1
ATOM 3804 O O . ALA A 1 501 ? -10.784 12.830 14.905 1.00 90.12 501 ALA A O 1
ATOM 3805 N N . ARG A 1 502 ? -10.437 13.087 12.698 1.00 92.12 502 ARG A N 1
ATOM 3806 C CA . ARG A 1 502 ? -11.401 12.064 12.274 1.00 92.12 502 ARG A CA 1
ATOM 3807 C C . ARG A 1 502 ? -10.893 10.641 12.513 1.00 92.12 502 ARG A C 1
ATOM 3809 O O . ARG A 1 502 ? -11.703 9.803 12.894 1.00 92.12 502 ARG A O 1
ATOM 3816 N N . LEU A 1 503 ? -9.591 10.378 12.371 1.00 94.56 503 LEU A N 1
ATOM 3817 C CA . LEU A 1 503 ? -8.958 9.120 12.784 1.00 94.56 503 LEU A CA 1
ATOM 3818 C C . LEU A 1 503 ? -9.190 8.887 14.284 1.00 94.56 503 LEU A C 1
ATOM 3820 O O . LEU A 1 503 ? -9.800 7.882 14.633 1.00 94.56 503 LEU A O 1
ATOM 3824 N N . GLY A 1 504 ? -8.833 9.847 15.146 1.00 94.38 504 GLY A N 1
ATOM 3825 C CA . GLY A 1 504 ? -9.046 9.735 16.597 1.00 94.38 504 GLY A CA 1
ATOM 3826 C C . GLY A 1 504 ? -10.521 9.572 16.994 1.00 94.38 504 GLY A C 1
ATOM 3827 O O . GLY A 1 504 ? -10.869 8.727 17.816 1.00 94.38 504 GLY A O 1
ATOM 3828 N N . HIS A 1 505 ? -11.438 10.311 16.356 1.00 92.56 505 HIS A N 1
ATOM 3829 C CA . HIS A 1 505 ? -12.883 10.115 16.545 1.00 92.56 505 HIS A CA 1
ATOM 3830 C C . HIS A 1 505 ? -13.346 8.700 16.145 1.00 92.56 505 HIS A C 1
ATOM 3832 O O . HIS A 1 505 ? -14.029 8.041 16.931 1.00 92.56 505 HIS A O 1
ATOM 3838 N N . CYS A 1 506 ? -12.947 8.205 14.969 1.00 94.81 506 CYS A N 1
ATOM 3839 C CA . CYS A 1 506 ? -13.286 6.854 14.527 1.00 94.81 506 CYS A CA 1
ATOM 3840 C C . CYS A 1 506 ? -12.659 5.775 15.431 1.00 94.81 506 CYS A C 1
ATOM 3842 O O . CYS A 1 506 ? -13.325 4.778 15.704 1.00 94.81 506 CYS A O 1
ATOM 3844 N N . CYS A 1 507 ? -11.437 5.977 15.935 1.00 96.56 507 CYS A N 1
ATOM 3845 C CA . CYS A 1 507 ? -10.786 5.094 16.906 1.00 96.56 507 CYS A CA 1
ATOM 3846 C C . CYS A 1 507 ? -11.548 5.055 18.243 1.00 96.56 507 CYS A C 1
ATOM 3848 O O . CYS A 1 507 ? -11.966 3.977 18.658 1.00 96.56 507 CYS A O 1
ATOM 3850 N N . ARG A 1 508 ? -11.857 6.206 18.867 1.00 94.88 508 ARG A N 1
ATOM 3851 C CA . ARG A 1 508 ? -12.699 6.276 20.087 1.00 94.88 508 ARG A CA 1
ATOM 3852 C C . ARG A 1 508 ? -14.015 5.514 19.928 1.00 94.88 508 ARG A C 1
ATOM 3854 O O . ARG A 1 508 ? -14.415 4.753 20.813 1.00 94.88 508 ARG A O 1
ATOM 3861 N N . ALA A 1 509 ? -14.691 5.719 18.798 1.00 93.00 509 ALA A N 1
ATOM 3862 C CA . ALA A 1 509 ? -15.941 5.038 18.497 1.00 93.00 509 ALA A CA 1
ATOM 3863 C C . ALA A 1 509 ? -15.725 3.520 18.340 1.00 93.00 509 ALA A C 1
ATOM 3865 O O . ALA A 1 509 ? -16.450 2.728 18.946 1.00 93.00 509 ALA A O 1
ATOM 3866 N N . ALA A 1 510 ? -14.695 3.099 17.599 1.00 96.12 510 ALA A N 1
ATOM 3867 C CA . ALA A 1 510 ? -14.372 1.688 17.396 1.00 96.12 510 ALA A CA 1
ATOM 3868 C C . ALA A 1 510 ? -14.008 0.991 18.717 1.00 96.12 510 ALA A C 1
ATOM 3870 O O . ALA A 1 510 ? -14.510 -0.099 18.982 1.00 96.12 510 ALA A O 1
ATOM 3871 N N . ALA A 1 511 ? -13.262 1.651 19.606 1.00 96.12 511 ALA A N 1
ATOM 3872 C CA . ALA A 1 511 ? -12.982 1.167 20.955 1.00 96.12 511 ALA A CA 1
ATOM 3873 C C . ALA A 1 511 ? -14.266 1.001 21.790 1.00 96.12 511 ALA A C 1
ATOM 3875 O O . ALA A 1 511 ? -14.408 0.010 22.510 1.00 96.12 511 ALA A O 1
ATOM 3876 N N . LYS A 1 512 ? -15.234 1.929 21.681 1.00 94.88 512 LYS A N 1
ATOM 3877 C CA . LYS A 1 512 ? -16.559 1.786 22.317 1.00 94.88 512 LYS 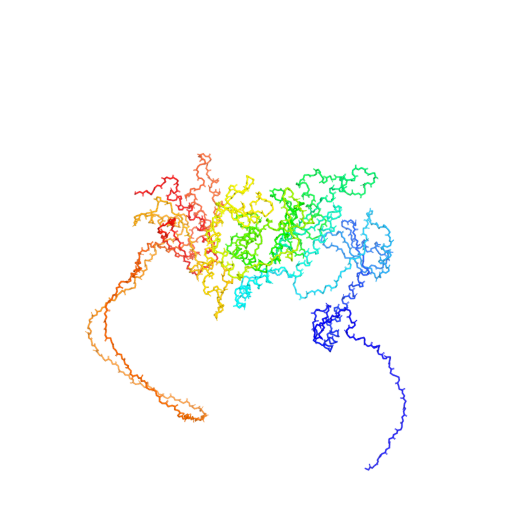A CA 1
ATOM 3878 C C . LYS A 1 512 ? -17.322 0.577 21.762 1.00 94.88 512 LYS A C 1
ATOM 3880 O O . LYS A 1 512 ? -17.931 -0.150 22.543 1.00 94.88 512 LYS A O 1
ATOM 3885 N N . TYR A 1 513 ? -17.256 0.324 20.453 1.00 95.38 513 TYR A N 1
ATOM 3886 C CA . TYR A 1 513 ? -17.863 -0.865 19.849 1.00 95.38 513 TYR A CA 1
ATOM 3887 C C . TYR A 1 513 ? -17.173 -2.171 20.283 1.00 95.38 513 TYR A C 1
ATOM 3889 O O . TYR A 1 513 ? -17.868 -3.127 20.630 1.00 95.38 513 TYR A O 1
ATOM 3897 N N . CYS A 1 514 ? -15.839 -2.213 20.355 1.00 95.81 514 CYS A N 1
ATOM 3898 C CA . CYS A 1 514 ? -15.092 -3.419 20.738 1.00 95.81 514 CYS A CA 1
ATOM 3899 C C . CYS A 1 514 ? -15.354 -3.864 22.190 1.00 95.81 514 CYS A C 1
ATOM 3901 O O . CYS A 1 514 ? -15.289 -5.051 22.501 1.00 95.81 514 CYS A O 1
ATOM 3903 N N . ARG A 1 515 ? -15.746 -2.940 23.081 1.00 94.50 515 ARG A N 1
ATOM 3904 C CA . ARG A 1 515 ? -16.207 -3.280 24.441 1.00 94.50 515 ARG A CA 1
ATOM 3905 C C . ARG A 1 515 ? -17.599 -3.935 24.484 1.00 94.50 515 ARG A C 1
ATOM 3907 O O . ARG A 1 515 ? -17.985 -4.459 25.525 1.00 94.50 515 ARG A O 1
ATOM 3914 N N . SER A 1 516 ? -18.363 -3.914 23.390 1.00 94.06 516 SER A N 1
ATOM 3915 C CA . SER A 1 516 ? -19.737 -4.433 23.351 1.00 94.06 516 SER A CA 1
ATOM 3916 C C . SER A 1 516 ? -19.814 -5.955 23.166 1.00 94.06 516 SER A C 1
ATOM 3918 O O . SER A 1 516 ? -18.976 -6.575 22.508 1.00 94.06 516 SER A O 1
ATOM 3920 N N . LEU A 1 517 ? -20.904 -6.557 23.652 1.00 91.69 517 LEU A N 1
ATOM 3921 C CA . LEU A 1 517 ? -21.224 -7.966 23.383 1.00 91.69 517 LEU A CA 1
ATOM 3922 C C . LEU A 1 517 ? -21.434 -8.258 21.884 1.00 91.69 517 LEU A C 1
ATOM 3924 O O . LEU A 1 517 ? -21.243 -9.392 21.462 1.00 91.69 517 LEU A O 1
ATOM 3928 N N . GLN A 1 518 ? -21.781 -7.260 21.058 1.00 91.56 518 GLN A N 1
ATOM 3929 C CA . GLN A 1 518 ? -21.919 -7.442 19.605 1.00 91.56 518 GLN A CA 1
ATOM 3930 C C . GLN A 1 518 ? -20.561 -7.574 18.890 1.00 91.56 518 GLN A C 1
ATOM 3932 O O . GLN A 1 518 ? -20.499 -8.184 17.825 1.00 91.56 518 GLN A O 1
ATOM 3937 N N . TYR A 1 519 ? -19.474 -7.057 19.471 1.00 94.19 519 TYR A N 1
ATOM 3938 C CA . TYR A 1 519 ? -18.122 -7.392 19.019 1.00 94.19 519 TYR A CA 1
ATOM 3939 C C . TYR A 1 519 ? -17.726 -8.785 19.515 1.00 94.19 519 TYR A C 1
ATOM 3941 O O . TYR A 1 519 ? -17.384 -9.648 18.714 1.00 94.19 519 TYR A O 1
ATOM 3949 N N . ARG A 1 520 ? -17.839 -9.015 20.829 1.00 91.19 520 ARG A N 1
ATOM 3950 C CA . ARG A 1 520 ? -17.286 -10.197 21.513 1.00 91.19 520 ARG A CA 1
ATOM 3951 C C . ARG A 1 520 ? -18.035 -11.514 21.270 1.00 91.19 520 ARG A C 1
ATOM 3953 O O . ARG A 1 520 ? -17.475 -12.564 21.566 1.00 91.19 520 ARG A O 1
ATOM 3960 N N . CYS A 1 521 ? -19.288 -11.493 20.805 1.00 88.06 521 CYS A N 1
ATOM 3961 C CA . CYS A 1 521 ? -20.134 -12.690 20.739 1.00 88.06 521 CYS A CA 1
ATOM 3962 C C . CYS A 1 521 ? -20.860 -12.850 19.391 1.00 88.06 521 CYS A C 1
ATOM 3964 O O . CYS A 1 521 ? -21.506 -11.925 18.891 1.00 88.06 521 CYS A O 1
ATOM 3966 N N . LYS A 1 522 ? -20.827 -14.075 18.849 1.00 89.12 522 LYS A N 1
ATOM 3967 C CA . LYS A 1 522 ? -21.505 -14.474 17.607 1.00 89.12 522 LYS A CA 1
ATOM 3968 C C . LYS A 1 522 ? -23.022 -14.297 17.693 1.00 89.12 522 LYS A C 1
ATOM 3970 O O . LYS A 1 522 ? -23.662 -14.711 18.660 1.00 89.12 522 LYS A O 1
ATOM 3975 N N . SER A 1 523 ? -23.630 -13.694 16.667 1.00 82.12 523 SER A N 1
ATOM 3976 C CA . SER A 1 523 ? -25.069 -13.406 16.697 1.00 82.12 523 SER A CA 1
ATOM 3977 C C . SER A 1 523 ? -25.929 -14.634 16.389 1.00 82.12 523 SER A C 1
ATOM 3979 O O . SER A 1 523 ? -26.040 -15.058 15.240 1.00 82.12 523 SER A O 1
ATOM 3981 N N . THR A 1 524 ? -26.656 -15.129 17.394 1.00 78.94 524 THR A N 1
ATOM 3982 C CA . THR A 1 524 ? -27.656 -16.210 17.254 1.00 78.94 524 THR A CA 1
ATOM 3983 C C . THR A 1 524 ? -28.824 -15.871 16.319 1.00 78.94 524 THR A C 1
ATOM 3985 O O . THR A 1 524 ? -29.547 -16.765 15.894 1.00 78.94 524 THR A O 1
ATOM 3988 N N . LYS A 1 525 ? -29.014 -14.588 15.977 1.00 74.00 525 LYS A N 1
ATOM 3989 C CA . LYS A 1 525 ? -30.071 -14.095 15.074 1.00 74.00 525 LYS A CA 1
ATOM 3990 C C . LYS A 1 525 ? -29.545 -13.682 13.689 1.00 74.00 525 LYS A C 1
ATOM 3992 O O . LYS A 1 525 ? -30.180 -12.875 13.020 1.00 74.00 525 LYS A O 1
ATOM 3997 N N . GLY A 1 526 ? -28.361 -14.159 13.288 1.00 71.56 526 GLY A N 1
ATOM 3998 C CA . GLY A 1 526 ? -27.787 -13.914 11.955 1.00 71.56 526 GLY A CA 1
ATOM 3999 C C . GLY A 1 526 ? -27.420 -12.454 11.649 1.00 71.56 526 GLY A C 1
ATOM 4000 O O . GLY A 1 526 ? -27.226 -12.106 10.488 1.00 71.56 526 GLY A O 1
ATOM 4001 N N . ARG A 1 527 ? -27.341 -11.584 12.666 1.00 79.88 527 ARG A N 1
ATOM 4002 C CA . ARG A 1 527 ? -26.979 -10.165 12.506 1.00 79.88 527 ARG A CA 1
ATOM 4003 C C . ARG A 1 527 ? -25.458 -9.998 12.441 1.00 79.88 527 ARG A C 1
ATOM 4005 O O . ARG A 1 527 ? -24.739 -10.735 13.112 1.00 79.88 527 ARG A O 1
ATOM 4012 N N . GLY A 1 528 ? -24.986 -8.987 11.708 1.00 86.94 528 GLY A N 1
ATOM 4013 C CA . GLY A 1 528 ? -23.570 -8.608 11.670 1.00 86.94 528 GLY A CA 1
ATOM 4014 C C . GLY A 1 528 ? -22.993 -8.368 13.071 1.00 86.94 528 GLY A C 1
ATOM 4015 O O . GLY A 1 528 ? -23.604 -7.687 13.902 1.00 86.94 528 GLY A O 1
ATOM 4016 N N . TRP A 1 529 ? -21.826 -8.952 13.333 1.00 93.12 529 TRP A N 1
ATOM 4017 C CA . TRP A 1 529 ? -21.148 -8.989 14.633 1.00 93.12 529 TRP A CA 1
ATOM 4018 C C . TRP A 1 529 ? -19.624 -9.022 14.424 1.00 93.12 529 TRP A C 1
ATOM 4020 O O . TRP A 1 529 ? -19.162 -9.273 13.307 1.00 93.12 529 TRP A O 1
ATOM 4030 N N . GLY A 1 530 ? -18.840 -8.733 15.466 1.00 95.06 530 GLY A N 1
ATOM 4031 C CA . GLY A 1 530 ? -17.376 -8.686 15.365 1.00 95.06 530 GLY A CA 1
ATOM 4032 C C . GLY A 1 530 ? -16.902 -7.700 14.287 1.00 95.06 530 GLY A C 1
ATOM 4033 O O . GLY A 1 530 ? -17.443 -6.590 14.173 1.00 95.06 530 GLY A O 1
ATOM 4034 N N . LEU A 1 531 ? -15.941 -8.123 13.462 1.00 95.25 531 LEU A N 1
ATOM 4035 C CA . LEU A 1 531 ? -15.416 -7.376 12.315 1.00 95.25 531 LEU A CA 1
ATOM 4036 C C . LEU A 1 531 ? -16.495 -7.003 11.290 1.00 95.25 531 LEU A C 1
ATOM 4038 O O . LEU A 1 531 ? -16.467 -5.908 10.730 1.00 95.25 531 LEU A O 1
ATOM 4042 N N . ALA A 1 532 ? -17.468 -7.889 11.051 1.00 92.19 532 ALA A N 1
ATOM 4043 C CA . ALA A 1 532 ? -18.487 -7.684 10.022 1.00 92.19 532 ALA A CA 1
ATOM 4044 C C . ALA A 1 532 ? -19.324 -6.417 10.277 1.00 92.19 532 ALA A C 1
ATOM 4046 O O . ALA A 1 532 ? -19.699 -5.719 9.337 1.00 92.19 532 ALA A O 1
ATOM 4047 N N . ARG A 1 533 ? -19.549 -6.070 11.553 1.00 90.75 533 ARG A N 1
ATOM 4048 C CA . ARG A 1 533 ? -20.170 -4.798 11.954 1.00 90.75 533 ARG A CA 1
ATOM 4049 C C . ARG A 1 533 ? -19.155 -3.650 12.037 1.00 90.75 533 ARG A C 1
ATOM 4051 O O . ARG A 1 533 ? -19.497 -2.545 11.635 1.00 90.75 533 ARG A O 1
ATOM 4058 N N . LEU A 1 534 ? -17.916 -3.888 12.480 1.00 91.81 534 LEU A N 1
ATOM 4059 C CA . LEU A 1 534 ? -16.840 -2.876 12.511 1.00 91.81 534 LEU A CA 1
ATOM 4060 C C . LEU A 1 534 ? -16.555 -2.256 11.123 1.00 91.81 534 LEU A C 1
ATOM 4062 O O . LEU A 1 534 ? -16.207 -1.078 11.021 1.00 91.81 534 LEU A O 1
ATOM 4066 N N . PHE A 1 535 ? -16.717 -3.042 10.056 1.00 89.94 535 PHE A N 1
ATOM 4067 C CA . PHE A 1 535 ? -16.503 -2.625 8.666 1.00 89.94 535 PHE A CA 1
ATOM 4068 C C . PHE A 1 535 ? -17.721 -1.964 7.996 1.00 89.94 535 PHE A C 1
ATOM 4070 O O . PHE A 1 535 ? -17.601 -1.503 6.861 1.00 89.94 535 PHE A O 1
ATOM 4077 N N . GLN A 1 536 ? -18.884 -1.894 8.651 1.00 82.06 536 GLN A N 1
ATOM 4078 C CA . GLN A 1 536 ? -20.057 -1.225 8.081 1.00 82.06 536 GLN A CA 1
ATOM 4079 C C . GLN A 1 536 ? -19.926 0.315 8.201 1.00 82.06 536 GLN A C 1
ATOM 4081 O O . GLN A 1 536 ? -19.593 0.825 9.278 1.00 82.06 536 GLN A O 1
ATOM 4086 N N . PRO A 1 537 ? -20.207 1.095 7.136 1.00 64.31 537 PRO A N 1
ATOM 4087 C CA . PRO A 1 537 ? -20.188 2.558 7.201 1.00 64.31 537 PRO A CA 1
ATOM 4088 C C . PRO A 1 537 ? -21.165 3.101 8.251 1.00 64.31 537 PRO A C 1
ATOM 4090 O O . PRO A 1 537 ? -22.335 2.724 8.273 1.00 64.31 537 PRO A O 1
ATOM 4093 N N . GLY A 1 538 ? -20.686 3.981 9.136 1.00 54.00 538 GLY A N 1
ATOM 4094 C CA . GLY A 1 538 ? -21.504 4.571 10.205 1.00 54.00 538 GLY A CA 1
ATOM 4095 C C . GLY A 1 538 ? -21.887 3.612 11.341 1.00 54.00 538 GLY A C 1
ATOM 4096 O O . GLY A 1 538 ? -22.605 4.009 12.253 1.00 54.00 538 GLY A O 1
ATOM 4097 N N . ALA A 1 539 ? -21.391 2.369 11.345 1.00 52.22 539 ALA A N 1
ATOM 4098 C CA . ALA A 1 539 ? -21.735 1.355 12.348 1.00 52.22 539 ALA A CA 1
ATOM 4099 C C . ALA A 1 539 ? -21.386 1.708 13.800 1.00 52.22 539 ALA A C 1
ATOM 4101 O O . ALA A 1 539 ? -21.883 1.062 14.727 1.00 52.22 539 ALA A O 1
ATOM 4102 N N . VAL A 1 540 ? -20.505 2.693 13.953 1.00 48.62 540 VAL A N 1
ATOM 4103 C CA . VAL A 1 540 ? -19.817 3.088 15.180 1.00 48.62 540 VAL A CA 1
ATOM 4104 C C . VAL A 1 540 ? -20.515 4.231 15.933 1.00 48.62 540 VAL A C 1
ATOM 4106 O O . VAL A 1 540 ? -20.169 4.503 17.080 1.00 48.62 540 VAL A O 1
ATOM 4109 N N . GLU A 1 541 ? -21.531 4.847 15.323 1.00 37.84 541 GLU A N 1
ATOM 4110 C CA . GLU A 1 541 ? -22.452 5.787 15.970 1.00 37.84 541 GLU A CA 1
ATOM 4111 C C . GLU A 1 541 ? -23.545 5.009 16.739 1.00 37.84 541 GLU A C 1
ATOM 4113 O O . GLU A 1 541 ? -24.322 4.265 16.118 1.00 37.84 541 GLU A O 1
ATOM 4118 N N . PRO A 1 542 ? -23.668 5.159 18.074 1.00 31.00 542 PRO A N 1
ATOM 4119 C CA . PRO A 1 542 ? -24.765 4.561 18.831 1.00 31.00 542 PRO A CA 1
ATOM 4120 C C . PRO A 1 542 ? -26.098 5.177 18.385 1.00 31.00 542 PRO A C 1
ATOM 4122 O O . PRO A 1 542 ? -26.337 6.361 18.595 1.00 31.00 542 PRO A O 1
ATOM 4125 N N . GLY A 1 543 ? -26.962 4.379 17.752 1.00 37.53 543 GLY A N 1
ATOM 4126 C CA . GLY A 1 543 ? -28.241 4.846 17.198 1.00 37.53 543 GLY A CA 1
ATOM 4127 C C . GLY A 1 543 ? -28.305 4.924 15.667 1.00 37.53 543 GLY A C 1
ATOM 4128 O O . GLY A 1 543 ? -29.375 5.205 15.130 1.00 37.53 543 GLY A O 1
ATOM 4129 N N . ALA A 1 544 ? -27.231 4.591 14.937 1.00 34.50 544 ALA A N 1
ATOM 4130 C CA . ALA A 1 544 ? -27.245 4.447 13.472 1.00 34.50 544 ALA A CA 1
ATOM 4131 C C . ALA A 1 544 ? -27.974 3.163 12.988 1.00 34.50 544 ALA A C 1
ATOM 4133 O O . ALA A 1 544 ? -27.437 2.356 12.226 1.00 34.50 544 ALA A O 1
ATOM 4134 N N . GLY A 1 545 ? -29.209 2.961 13.465 1.00 30.84 545 GLY A N 1
ATOM 4135 C CA . GLY A 1 545 ? -30.171 1.950 12.998 1.00 30.84 545 GLY A CA 1
ATOM 4136 C C . GLY A 1 545 ? -31.026 2.413 11.807 1.00 30.84 545 GLY A C 1
ATOM 4137 O O . GLY A 1 545 ? -31.835 1.650 11.292 1.00 30.84 545 GLY A O 1
ATOM 4138 N N . ALA A 1 546 ? -30.825 3.652 11.361 1.00 35.72 546 ALA A N 1
ATOM 4139 C CA . ALA A 1 546 ? -31.301 4.222 10.106 1.00 35.72 546 ALA A CA 1
ATOM 4140 C C . ALA A 1 546 ? -30.257 5.246 9.626 1.00 35.72 546 ALA A C 1
ATOM 4142 O O . ALA A 1 546 ? -29.443 5.714 10.425 1.00 35.72 546 ALA A O 1
ATOM 4143 N N . ALA A 1 547 ? -30.264 5.607 8.339 1.00 45.28 547 ALA A N 1
ATOM 4144 C CA . ALA A 1 547 ? -29.333 6.604 7.809 1.00 45.28 547 ALA A CA 1
ATOM 4145 C C . ALA A 1 547 ? -29.585 7.981 8.456 1.00 45.28 547 ALA A C 1
ATOM 4147 O O . ALA A 1 547 ? -30.585 8.639 8.172 1.00 45.28 547 ALA A O 1
ATOM 4148 N N . SER A 1 548 ? -28.684 8.413 9.338 1.00 59.16 548 SER A N 1
ATOM 4149 C CA . SER A 1 548 ? -28.738 9.713 10.005 1.00 59.16 548 SER A CA 1
ATOM 4150 C C . SER A 1 548 ? -28.261 10.818 9.061 1.00 59.16 548 SER A C 1
ATOM 4152 O O . SER A 1 548 ? -27.080 11.157 9.011 1.00 59.16 548 SER A O 1
ATOM 4154 N N . PHE A 1 549 ? -29.197 11.412 8.320 1.00 79.19 549 PHE A N 1
ATOM 4155 C CA . PHE A 1 549 ? -28.960 12.626 7.536 1.00 79.19 549 PHE A CA 1
ATOM 4156 C C . PHE A 1 549 ? -28.792 13.829 8.479 1.00 79.19 549 PHE A C 1
ATOM 4158 O O . PHE A 1 549 ? -29.710 14.619 8.688 1.00 79.19 549 PHE A O 1
ATOM 4165 N N . LEU A 1 550 ? -27.622 13.918 9.111 1.00 83.56 550 LEU A N 1
ATOM 4166 C CA . LEU A 1 550 ? -27.292 14.894 10.143 1.00 83.56 550 LEU A CA 1
ATOM 4167 C C . LEU A 1 550 ? -26.241 15.884 9.625 1.00 83.56 550 LEU A C 1
ATOM 4169 O O . LEU A 1 550 ? -25.147 15.488 9.218 1.00 83.56 550 LEU A O 1
ATOM 4173 N N . ILE A 1 551 ? -26.557 17.176 9.670 1.00 83.31 551 ILE A N 1
ATOM 4174 C CA . ILE A 1 551 ? -25.613 18.266 9.404 1.00 83.31 551 ILE A CA 1
ATOM 4175 C C . ILE A 1 551 ? -25.233 18.886 10.752 1.00 83.31 551 ILE A C 1
ATOM 4177 O O . ILE A 1 551 ? -26.101 19.318 11.507 1.00 83.31 551 ILE A O 1
ATOM 4181 N N . SER A 1 552 ? -23.935 18.923 11.062 1.00 83.00 552 SER A N 1
ATOM 4182 C CA . SER A 1 552 ? -23.402 19.572 12.266 1.00 83.00 552 SER A CA 1
ATOM 4183 C C . SER A 1 552 ? -22.817 20.933 11.899 1.00 83.00 552 SER A C 1
ATOM 4185 O O . SER A 1 552 ? -21.946 21.024 11.032 1.00 83.00 552 SER A O 1
ATOM 4187 N N . ILE A 1 553 ? -23.310 21.982 12.554 1.00 82.19 553 ILE A N 1
ATOM 4188 C CA . ILE A 1 553 ? -22.977 23.384 12.299 1.00 82.19 553 ILE A CA 1
ATOM 4189 C C . ILE A 1 553 ? -22.237 23.926 13.536 1.00 82.19 553 ILE A C 1
ATOM 4191 O O . ILE A 1 553 ? -22.865 24.054 14.587 1.00 82.19 553 ILE A O 1
ATOM 4195 N N . PRO A 1 554 ? -20.924 24.226 13.452 1.00 76.94 554 PRO A N 1
ATOM 4196 C CA . PRO A 1 554 ? -20.181 24.863 14.543 1.00 76.94 554 PRO A CA 1
ATOM 4197 C C . PRO A 1 554 ? -20.636 26.307 14.752 1.00 76.94 554 PRO A C 1
ATOM 4199 O O . PRO A 1 554 ? -20.698 27.061 13.776 1.00 76.94 554 PRO A O 1
ATOM 4202 N N . VAL A 1 555 ? -20.913 26.680 16.003 1.00 76.06 555 VAL A N 1
ATOM 4203 C CA . VAL A 1 555 ? -21.356 28.023 16.405 1.00 76.06 555 VAL A CA 1
ATOM 4204 C C . VAL A 1 555 ? -20.165 28.805 16.990 1.00 76.06 555 VAL A C 1
ATOM 4206 O O . VAL A 1 555 ? -19.424 28.241 17.794 1.00 76.06 555 VAL A O 1
ATOM 4209 N N . PRO A 1 556 ? -19.925 30.074 16.601 1.00 67.81 556 PRO A N 1
ATOM 4210 C CA . PRO A 1 556 ? -18.885 30.906 17.210 1.00 67.81 556 PRO A CA 1
ATOM 4211 C C . PRO A 1 556 ? -19.162 31.201 18.691 1.00 67.81 556 PRO A C 1
ATOM 4213 O O . PRO A 1 556 ? -20.316 31.332 19.084 1.00 67.81 556 PRO A O 1
ATOM 4216 N N . ALA A 1 557 ? -18.112 31.404 19.492 1.00 60.72 557 ALA A N 1
ATOM 4217 C CA . ALA A 1 557 ? -18.238 31.723 20.919 1.00 60.72 557 ALA A CA 1
ATOM 4218 C C . ALA A 1 557 ? -19.196 32.899 21.252 1.00 60.72 557 ALA A C 1
ATOM 4220 O O . ALA A 1 557 ? -20.059 32.691 22.097 1.00 60.72 557 ALA A O 1
ATOM 4221 N N . PRO A 1 558 ? -19.166 34.075 20.579 1.00 58.50 558 PRO A N 1
ATOM 4222 C CA . PRO A 1 558 ? -20.124 35.161 20.855 1.00 58.50 558 PRO A CA 1
ATOM 4223 C C . PRO A 1 558 ? -21.570 34.880 20.391 1.00 58.50 558 PRO A C 1
ATOM 4225 O O . PRO A 1 558 ? -22.434 35.736 20.536 1.00 58.50 558 PRO A O 1
ATOM 4228 N N . TRP A 1 559 ? -21.835 33.700 19.823 1.00 57.03 559 TRP A N 1
ATOM 4229 C CA . TRP A 1 559 ? -23.167 33.189 19.476 1.00 57.03 559 TRP A CA 1
ATOM 4230 C C . TRP A 1 559 ? -23.550 31.962 20.327 1.00 57.03 559 TRP A C 1
ATOM 4232 O O . TRP A 1 559 ? -24.570 31.318 20.072 1.00 57.03 559 TRP A O 1
ATOM 4242 N N . CYS A 1 560 ? -22.733 31.621 21.330 1.00 57.00 560 CYS A N 1
ATOM 4243 C CA . CYS A 1 560 ? -23.050 30.612 22.329 1.00 57.00 560 CYS A CA 1
ATOM 4244 C C . CYS A 1 560 ? -24.112 31.169 23.293 1.00 57.00 560 CYS A C 1
ATOM 4246 O O . CYS A 1 560 ? -23.904 32.246 23.851 1.00 57.00 560 CYS A O 1
ATOM 4248 N N . PRO A 1 561 ? -25.248 30.482 23.502 1.00 53.41 561 PRO A N 1
ATOM 4249 C CA . PRO A 1 561 ? -26.253 30.937 24.450 1.00 53.41 561 PRO A CA 1
ATOM 4250 C C . PRO A 1 561 ? -25.807 30.636 25.886 1.00 53.41 561 PRO A C 1
ATOM 4252 O O . PRO A 1 561 ? -25.935 29.509 26.352 1.00 53.41 561 PRO A O 1
ATOM 4255 N N . GLU A 1 562 ? -25.317 31.657 26.590 1.00 50.09 562 GLU A N 1
ATOM 4256 C CA . GLU A 1 562 ? -25.275 31.667 28.065 1.00 50.09 562 GLU A CA 1
ATOM 4257 C C . GLU A 1 562 ? -26.656 32.024 28.666 1.00 50.09 562 GLU A C 1
ATOM 4259 O O . GLU A 1 562 ? -26.895 31.804 29.846 1.00 50.09 562 GLU A O 1
ATOM 4264 N N . GLU A 1 563 ? -27.589 32.502 27.830 1.00 46.47 563 GLU A N 1
ATOM 4265 C CA . GLU A 1 563 ? -28.992 32.817 28.143 1.00 46.47 563 GLU A CA 1
ATOM 4266 C C . GLU A 1 563 ? -29.941 32.110 27.140 1.00 46.47 563 GLU A C 1
ATOM 4268 O O . GLU A 1 563 ? -29.686 32.134 25.923 1.00 46.47 563 GLU A O 1
ATOM 4273 N N . PRO A 1 564 ? -31.055 31.490 27.586 1.00 44.66 564 PRO A N 1
ATOM 4274 C CA . PRO A 1 564 ? -31.895 30.622 26.757 1.00 44.66 564 PRO A CA 1
ATOM 4275 C C . PRO A 1 564 ? -32.860 31.403 25.840 1.00 44.66 564 PRO A C 1
ATOM 4277 O O . PRO A 1 564 ? -34.078 31.425 26.038 1.00 44.66 564 PRO A O 1
ATOM 4280 N N . GLY A 1 565 ? -32.353 32.022 24.765 1.00 49.12 565 GLY A N 1
ATOM 4281 C CA . GLY A 1 565 ? -33.254 32.692 23.817 1.00 49.12 565 GLY A CA 1
ATOM 4282 C C . GLY A 1 565 ? -32.713 33.128 22.458 1.00 49.12 565 GLY A C 1
ATOM 4283 O O . GLY A 1 565 ? -33.327 32.773 21.454 1.00 49.12 565 GLY A O 1
ATOM 4284 N N . GLY A 1 566 ? -31.647 33.932 22.420 1.00 54.28 566 GLY A N 1
ATOM 4285 C CA . GLY A 1 566 ? -31.249 34.708 21.231 1.00 54.28 566 GLY A CA 1
ATOM 4286 C C . GLY A 1 566 ? -30.660 33.870 20.093 1.00 54.28 566 GLY A C 1
ATOM 4287 O O . GLY A 1 566 ? -31.381 33.402 19.205 1.00 54.28 566 GLY A O 1
ATOM 4288 N N . GLY A 1 567 ? -29.348 33.622 20.157 1.00 66.38 567 GLY A N 1
ATOM 4289 C CA . GLY A 1 567 ? -28.567 33.068 19.045 1.00 66.38 567 GLY A CA 1
ATOM 4290 C C . GLY A 1 567 ? -29.109 31.766 18.441 1.00 66.38 567 GLY A C 1
ATOM 4291 O O . GLY A 1 567 ? -29.019 31.572 17.230 1.00 66.38 567 GLY A O 1
ATOM 4292 N N . PHE A 1 568 ? -29.750 30.885 19.223 1.00 77.00 568 PHE A N 1
ATOM 4293 C CA . PHE A 1 568 ? -30.365 29.671 18.667 1.00 77.00 568 PHE A CA 1
ATOM 4294 C C . PHE A 1 568 ? -31.592 29.969 17.784 1.00 77.00 568 PHE A C 1
ATOM 4296 O O . PHE A 1 568 ? -31.745 29.348 16.728 1.00 77.00 568 PHE A O 1
ATOM 4303 N N . LYS A 1 569 ? -32.440 30.943 18.151 1.00 76.88 569 LYS A N 1
ATOM 4304 C CA . LYS A 1 569 ? -33.581 31.370 17.319 1.00 76.88 569 LYS A CA 1
ATOM 4305 C C . LYS A 1 569 ? -33.099 32.055 16.043 1.00 76.88 569 LYS A C 1
ATOM 4307 O O . LYS A 1 569 ? -33.637 31.773 14.974 1.00 76.88 569 LYS A O 1
ATOM 4312 N N . GLU A 1 570 ? -32.048 32.868 16.124 1.00 79.38 570 GLU A N 1
ATOM 4313 C CA . GLU A 1 570 ? -31.408 33.497 14.959 1.00 79.38 570 GLU A CA 1
ATOM 4314 C C . GLU A 1 570 ? -30.766 32.467 14.019 1.00 79.38 570 GLU A C 1
ATOM 4316 O O . GLU A 1 570 ? -30.967 32.531 12.806 1.00 79.38 570 GLU A O 1
ATOM 4321 N N . ILE A 1 571 ? -30.072 31.455 14.555 1.00 82.25 571 ILE A N 1
ATOM 4322 C CA . ILE A 1 571 ? -29.543 30.328 13.769 1.00 82.25 571 ILE A CA 1
ATOM 4323 C C . ILE A 1 571 ? -30.675 29.569 13.074 1.00 82.25 571 ILE A C 1
ATOM 4325 O O . ILE A 1 571 ? -30.581 29.283 11.879 1.00 82.25 571 ILE A O 1
ATOM 4329 N N . CYS A 1 572 ? -31.769 29.288 13.779 1.00 85.25 572 CYS A N 1
ATOM 4330 C CA . CYS A 1 572 ? -32.937 28.627 13.206 1.00 85.25 572 CYS A CA 1
ATOM 4331 C C . CYS A 1 572 ? -33.610 29.480 12.114 1.00 85.25 572 CYS A C 1
ATOM 4333 O O . CYS A 1 572 ? -33.950 28.959 11.049 1.00 85.25 572 CYS A O 1
ATOM 4335 N N . ALA A 1 573 ? -33.726 30.796 12.311 1.00 84.69 573 ALA A N 1
ATOM 4336 C CA . ALA A 1 573 ? -34.206 31.731 11.294 1.00 84.69 573 ALA A CA 1
ATOM 4337 C C . ALA A 1 573 ? -33.260 31.810 10.079 1.00 84.69 573 ALA A C 1
ATOM 4339 O O . ALA A 1 573 ? -33.723 31.853 8.939 1.00 84.69 573 ALA A O 1
ATOM 4340 N N . GLY A 1 574 ? -31.943 31.759 10.297 1.00 86.12 574 GLY A N 1
ATOM 4341 C CA . GLY A 1 574 ? -30.927 31.708 9.246 1.00 86.12 574 GLY A CA 1
ATOM 4342 C C . GLY A 1 574 ? -30.968 30.412 8.430 1.00 86.12 574 GLY A C 1
ATOM 4343 O O . GLY A 1 574 ? -30.887 30.459 7.203 1.00 86.12 574 GLY A O 1
ATOM 4344 N N . ILE A 1 575 ? -31.170 29.258 9.077 1.00 88.25 575 ILE A N 1
ATOM 4345 C CA . ILE A 1 575 ? -31.379 27.965 8.403 1.00 88.25 575 ILE A CA 1
ATOM 4346 C C . ILE A 1 575 ? -32.660 28.014 7.559 1.00 88.25 575 ILE A C 1
ATOM 4348 O O . ILE A 1 575 ? -32.632 27.653 6.379 1.00 88.25 575 ILE A O 1
ATOM 4352 N N . ALA A 1 576 ? -33.759 28.527 8.121 1.00 87.62 576 ALA A N 1
ATOM 4353 C CA . ALA A 1 576 ? -35.016 28.704 7.400 1.00 87.62 576 ALA A CA 1
ATOM 4354 C C . ALA A 1 576 ? -34.874 29.659 6.198 1.00 87.62 576 ALA A C 1
ATOM 4356 O O . ALA A 1 576 ? -35.399 29.357 5.129 1.00 87.62 576 ALA A O 1
ATOM 4357 N N . PHE A 1 577 ? -34.119 30.757 6.332 1.00 89.00 577 PHE A N 1
ATOM 4358 C CA . PHE A 1 577 ? -33.807 31.692 5.242 1.00 89.00 577 PHE A CA 1
ATOM 4359 C C . PHE A 1 577 ? -32.992 31.030 4.119 1.00 89.00 577 PHE A C 1
ATOM 4361 O O . PHE A 1 577 ? -33.326 31.171 2.943 1.00 89.00 577 PHE A O 1
ATOM 4368 N N . VAL A 1 578 ? -31.946 30.260 4.444 1.00 89.25 578 VAL A N 1
ATOM 4369 C CA . VAL A 1 578 ? -31.147 29.572 3.414 1.00 89.25 578 VAL A CA 1
ATOM 4370 C C . VAL A 1 578 ? -31.986 28.524 2.674 1.00 89.25 578 VAL A C 1
ATOM 4372 O O . VAL A 1 578 ? -31.907 28.437 1.449 1.00 89.25 578 VAL A O 1
ATOM 4375 N N . LEU A 1 579 ? -32.834 27.764 3.373 1.00 90.12 579 LEU A N 1
ATOM 4376 C CA . LEU A 1 579 ? -33.723 26.795 2.725 1.00 90.12 579 LEU A CA 1
ATOM 4377 C C . LEU A 1 579 ? -34.811 27.485 1.880 1.00 90.12 579 LEU A C 1
ATOM 4379 O O . LEU A 1 579 ? -34.985 27.142 0.711 1.00 90.12 579 LEU A O 1
ATOM 4383 N N . ARG A 1 580 ? -35.537 28.458 2.441 1.00 89.62 580 ARG A N 1
ATOM 4384 C CA . ARG A 1 580 ? -36.691 29.098 1.790 1.00 89.62 580 ARG A CA 1
ATOM 4385 C C . ARG A 1 580 ? -36.296 30.103 0.717 1.00 89.62 580 ARG A C 1
ATOM 4387 O O . ARG A 1 580 ? -36.819 30.044 -0.391 1.00 89.62 580 ARG A O 1
ATOM 4394 N N . ASP A 1 581 ? -35.401 31.024 1.042 1.00 86.31 581 ASP A N 1
ATOM 4395 C CA . ASP A 1 581 ? -35.169 32.221 0.235 1.00 86.31 581 ASP A CA 1
ATOM 4396 C C . ASP A 1 581 ? -33.985 32.021 -0.716 1.00 86.31 581 ASP A C 1
ATOM 4398 O O . ASP A 1 581 ? -34.083 32.364 -1.891 1.00 86.31 581 ASP A O 1
ATOM 4402 N N . VAL A 1 582 ? -32.899 31.382 -0.256 1.00 88.62 582 VAL A N 1
ATOM 4403 C CA . VAL A 1 582 ? -31.725 31.084 -1.104 1.00 88.62 582 VAL A CA 1
ATOM 4404 C C . VAL A 1 582 ? -31.932 29.837 -1.968 1.00 88.62 582 VAL A C 1
ATOM 4406 O O . VAL A 1 582 ? -31.539 29.838 -3.132 1.00 88.62 582 VAL A O 1
ATOM 4409 N N . LEU A 1 583 ? -32.558 28.777 -1.444 1.00 89.62 583 LEU A N 1
ATOM 4410 C CA . LEU A 1 583 ? -32.769 27.507 -2.162 1.00 89.62 583 LEU A CA 1
ATOM 4411 C C . LEU A 1 583 ? -34.206 27.292 -2.670 1.00 89.62 583 LEU A C 1
ATOM 4413 O O . LEU A 1 583 ? -34.488 26.253 -3.263 1.00 89.62 583 LEU A O 1
ATOM 4417 N N . ARG A 1 584 ? -35.106 28.270 -2.486 1.00 86.94 584 ARG A N 1
ATOM 4418 C CA . ARG A 1 584 ? -36.505 28.241 -2.966 1.00 86.94 584 ARG A CA 1
ATOM 4419 C C . ARG A 1 584 ? -37.320 27.016 -2.494 1.00 86.94 584 ARG A C 1
ATOM 4421 O O . ARG A 1 584 ? -38.331 26.659 -3.104 1.00 86.94 584 ARG A O 1
ATOM 4428 N N . CYS A 1 585 ? -36.938 26.397 -1.373 1.00 89.44 585 CYS A N 1
ATOM 4429 C CA . CYS A 1 585 ? -37.713 25.333 -0.734 1.00 89.44 585 CYS A CA 1
ATOM 4430 C C . CYS A 1 585 ? -38.994 25.903 -0.103 1.00 89.44 585 CYS A C 1
ATOM 4432 O O . CYS A 1 585 ? -38.973 26.908 0.606 1.00 89.44 585 CYS A O 1
ATOM 4434 N N . SER A 1 586 ? -40.125 25.222 -0.265 1.00 87.12 586 SER A N 1
ATOM 4435 C CA . SER A 1 586 ? -41.344 25.552 0.481 1.00 87.12 586 SER A CA 1
ATOM 4436 C C . SER A 1 586 ? -41.230 24.991 1.899 1.00 87.12 586 SER A C 1
ATOM 4438 O O . SER A 1 586 ? -41.382 23.787 2.094 1.00 87.12 586 SER A O 1
ATOM 4440 N N . CYS A 1 587 ? -40.907 25.854 2.864 1.00 87.19 587 CYS A N 1
ATOM 4441 C CA . CYS A 1 587 ? -40.690 25.491 4.265 1.00 87.19 587 CYS A CA 1
ATOM 4442 C C . CYS A 1 587 ? -41.831 26.028 5.138 1.00 87.19 587 CYS A C 1
ATOM 4444 O O . CYS A 1 587 ? -42.058 27.237 5.175 1.00 87.19 587 CYS A O 1
ATOM 4446 N N . THR A 1 588 ? -42.515 25.147 5.864 1.00 84.19 588 THR A N 1
ATOM 4447 C CA . THR A 1 588 ? -43.533 25.496 6.869 1.00 84.19 588 THR A CA 1
ATOM 4448 C C . THR A 1 588 ? -43.071 25.032 8.251 1.00 84.19 588 THR A C 1
ATOM 4450 O O . THR A 1 588 ? -42.503 23.941 8.325 1.00 84.19 588 THR A O 1
ATOM 4453 N N . PRO A 1 589 ? -43.320 25.776 9.346 1.00 79.44 589 PRO A N 1
ATOM 4454 C CA . PRO A 1 589 ? -43.035 25.294 10.698 1.00 79.44 589 PRO A CA 1
ATOM 4455 C C . PRO A 1 589 ? -43.671 23.923 10.962 1.00 79.44 589 PRO A C 1
ATOM 4457 O O . PRO A 1 589 ? -44.791 23.656 10.516 1.00 79.44 589 PRO A O 1
ATOM 4460 N N . GLY A 1 590 ? -42.947 23.048 11.656 1.00 65.25 590 GLY A N 1
ATOM 4461 C CA . GLY A 1 590 ? -43.476 21.770 12.117 1.00 65.25 590 GLY A CA 1
ATOM 4462 C C . GLY A 1 590 ? -44.513 21.959 13.225 1.00 65.25 590 GLY A C 1
ATOM 4463 O O . GLY A 1 590 ? -44.610 23.018 13.848 1.00 65.25 590 GLY A O 1
ATOM 4464 N N . LYS A 1 591 ? -45.310 20.919 13.482 1.00 50.59 591 LYS A N 1
ATOM 4465 C CA . LYS A 1 591 ? -46.153 20.883 14.685 1.00 50.59 591 LYS A CA 1
ATOM 4466 C C . LYS A 1 591 ? -45.280 20.466 15.875 1.00 50.59 591 LYS A C 1
ATOM 4468 O O . LYS A 1 591 ? -44.486 19.540 15.703 1.00 50.59 591 LYS A O 1
ATOM 4473 N N . PRO A 1 592 ? -45.434 21.075 17.065 1.00 42.88 592 PRO A N 1
ATOM 4474 C CA . PRO A 1 592 ? -44.802 20.547 18.268 1.00 42.88 592 PRO A CA 1
ATOM 4475 C C . PRO A 1 592 ? -45.305 19.116 18.543 1.00 42.88 592 PRO A C 1
ATOM 4477 O O . PRO A 1 592 ? -46.437 18.779 18.160 1.00 42.88 592 PRO A O 1
ATOM 4480 N N . PRO A 1 593 ? -44.490 18.258 19.182 1.00 38.25 593 PRO A N 1
ATOM 4481 C CA . PRO A 1 593 ? -44.905 16.907 19.535 1.00 38.25 593 PRO A CA 1
ATOM 4482 C C . PRO A 1 593 ? -46.128 16.942 20.461 1.00 38.25 593 PRO A C 1
ATOM 4484 O O . PRO A 1 593 ? -46.253 17.798 21.336 1.00 38.25 593 PRO A O 1
ATOM 4487 N N . LYS A 1 594 ? -47.056 15.997 20.274 1.00 33.62 594 LYS A N 1
ATOM 4488 C CA . LYS A 1 594 ? -48.199 15.846 21.182 1.00 33.62 594 LYS A CA 1
ATOM 4489 C C . LYS A 1 594 ? -47.708 15.294 22.520 1.00 33.62 594 LYS A C 1
ATOM 4491 O O . LYS A 1 594 ? -47.274 14.145 22.562 1.00 33.62 594 LYS A O 1
ATOM 4496 N N . GLN A 1 595 ? -47.849 16.069 23.594 1.00 33.53 595 GLN A N 1
ATOM 4497 C CA . GLN A 1 595 ? -47.696 15.561 24.959 1.00 33.53 595 GLN A CA 1
ATOM 4498 C C . GLN A 1 595 ? -48.644 14.374 25.198 1.00 33.53 595 GLN A C 1
ATOM 4500 O O . GLN A 1 595 ? -49.819 14.413 24.817 1.00 33.53 595 GLN A O 1
ATOM 4505 N N . LEU A 1 596 ? -48.133 13.323 25.842 1.00 32.25 596 LEU A N 1
ATOM 4506 C CA . LEU A 1 596 ? -48.921 12.174 26.277 1.00 32.25 596 LEU A CA 1
ATOM 4507 C C . LEU A 1 596 ? -49.383 12.436 27.720 1.00 32.25 596 LEU A C 1
ATOM 4509 O O . LEU A 1 596 ? -48.579 12.424 28.644 1.00 32.25 596 LEU A O 1
ATOM 4513 N N . GLY A 1 597 ? -50.664 12.768 27.894 1.00 28.14 597 GLY A N 1
ATOM 4514 C CA . GLY A 1 597 ? -51.175 13.348 29.141 1.00 28.14 597 GLY A CA 1
ATOM 4515 C C . GLY A 1 597 ? -51.114 12.425 30.367 1.00 28.14 597 GLY A C 1
ATOM 4516 O O . GLY A 1 597 ? -51.526 11.267 30.309 1.00 28.14 597 GLY A O 1
ATOM 4517 N N . ALA A 1 598 ? -50.664 12.990 31.490 1.00 28.98 598 ALA A N 1
ATOM 4518 C CA . ALA A 1 598 ? -50.671 12.383 32.822 1.00 28.98 598 ALA A CA 1
ATOM 4519 C C . ALA A 1 598 ? -52.113 12.256 33.405 1.00 28.98 598 ALA A C 1
ATOM 4521 O O . ALA A 1 598 ? -53.059 12.825 32.848 1.00 28.98 598 ALA A O 1
ATOM 4522 N N . PRO A 1 599 ? -52.336 11.480 34.487 1.00 37.06 599 PRO A N 1
ATOM 4523 C CA . PRO A 1 599 ? -53.654 10.917 34.791 1.00 37.06 599 PRO A CA 1
ATOM 4524 C C . PRO A 1 599 ? -54.623 11.868 35.514 1.00 37.06 599 PRO A C 1
ATOM 4526 O O . PRO A 1 599 ? -54.233 12.809 36.203 1.00 37.06 599 PRO A O 1
ATOM 4529 N N . ARG A 1 600 ? -55.919 11.533 35.449 1.00 27.19 600 ARG A N 1
ATOM 4530 C CA . ARG A 1 600 ? -56.964 12.035 36.358 1.00 27.19 600 ARG A CA 1
ATOM 4531 C C . ARG A 1 600 ? -57.722 10.875 36.996 1.00 27.19 600 ARG A C 1
ATOM 4533 O O . ARG A 1 600 ? -58.016 9.888 36.328 1.00 27.19 600 ARG A O 1
ATOM 4540 N N . ALA A 1 601 ? -58.082 11.032 38.267 1.00 28.38 601 ALA A N 1
ATOM 4541 C CA . ALA A 1 601 ? -58.896 10.082 39.019 1.00 28.38 601 ALA A CA 1
ATOM 4542 C C . ALA A 1 601 ? -60.206 10.729 39.502 1.00 28.38 601 ALA A C 1
ATOM 4544 O O . ALA A 1 601 ? -60.204 11.882 39.924 1.00 28.38 601 ALA A O 1
ATOM 4545 N N . GLY A 1 602 ? -61.290 9.943 39.494 1.00 28.66 602 GLY A N 1
ATOM 4546 C CA . GLY A 1 602 ? -62.555 10.219 40.191 1.00 28.66 602 GLY A CA 1
ATOM 4547 C C . GLY A 1 602 ? -63.599 11.055 39.435 1.00 28.66 602 GLY A C 1
ATOM 4548 O O . GLY A 1 602 ? -63.460 12.267 39.333 1.00 28.66 602 GLY A O 1
ATOM 4549 N N . GLN A 1 603 ? -64.720 10.441 39.029 1.00 27.61 603 GLN A N 1
ATOM 4550 C CA . GLN A 1 603 ? -65.979 10.403 39.812 1.00 27.61 603 GLN A CA 1
ATOM 4551 C C . GLN A 1 603 ? -67.132 9.703 39.034 1.00 27.61 603 GLN A C 1
ATOM 4553 O O . GLN A 1 603 ? -67.264 9.850 37.827 1.00 27.61 603 GLN A O 1
ATOM 4558 N N . SER A 1 604 ? -67.912 8.903 39.773 1.00 24.77 604 SER A N 1
ATOM 4559 C CA . SER A 1 604 ? -69.263 8.324 39.537 1.00 24.77 604 SER A CA 1
ATOM 4560 C C . SER A 1 604 ? -70.011 8.430 38.181 1.00 24.77 604 SER A C 1
ATOM 4562 O O . SER A 1 604 ? -70.357 9.522 37.746 1.00 24.77 604 SER A O 1
ATOM 4564 N N . LEU A 1 605 ? -70.409 7.252 37.652 1.00 30.56 605 LEU A N 1
ATOM 4565 C CA . LEU A 1 605 ? -71.794 6.747 37.394 1.00 30.56 605 LEU A CA 1
ATOM 4566 C C . LEU A 1 605 ? -72.949 7.763 37.153 1.00 30.56 605 LEU A C 1
ATOM 4568 O O . LEU A 1 605 ? -73.063 8.701 37.941 1.00 30.56 605 LEU A O 1
ATOM 4572 N N . PRO A 1 606 ? -73.903 7.506 36.209 1.00 34.03 606 PRO A N 1
ATOM 4573 C CA . PRO A 1 606 ? -74.788 6.321 36.319 1.00 34.03 606 PRO A CA 1
ATOM 4574 C C . PRO A 1 606 ? -75.364 5.634 35.040 1.00 34.03 606 PRO A C 1
ATOM 4576 O O . PRO A 1 606 ? -75.607 6.267 34.024 1.00 34.03 606 PRO A O 1
ATOM 4579 N N . GLN A 1 607 ? -75.685 4.340 35.221 1.00 25.31 607 GLN A N 1
ATOM 4580 C CA . GLN A 1 607 ? -76.844 3.538 34.740 1.00 25.31 607 GLN A CA 1
ATOM 4581 C C . GLN A 1 607 ? -77.194 3.315 33.236 1.00 25.31 607 GLN A C 1
ATOM 4583 O O . GLN A 1 607 ? -77.355 4.231 32.439 1.00 25.31 607 GLN A O 1
ATOM 4588 N N . ASP A 1 608 ? -77.423 2.020 32.954 1.00 30.16 608 ASP A N 1
ATOM 4589 C CA . ASP A 1 608 ? -78.201 1.305 31.905 1.00 30.16 608 ASP A CA 1
ATOM 4590 C C . ASP A 1 608 ? -79.624 1.886 31.609 1.00 30.16 608 ASP A C 1
ATOM 4592 O O . ASP A 1 608 ? -80.064 2.696 32.431 1.00 30.16 608 ASP A O 1
ATOM 4596 N N . PRO A 1 609 ? -80.422 1.469 30.562 1.00 41.94 609 PRO A N 1
ATOM 4597 C CA . PRO A 1 609 ? -80.596 0.050 30.140 1.00 41.94 609 PRO A CA 1
ATOM 4598 C C . PRO A 1 609 ? -81.158 -0.341 28.726 1.00 41.94 609 PRO A C 1
ATOM 4600 O O . PRO A 1 609 ? -81.567 0.500 27.934 1.00 41.94 609 PRO A O 1
ATOM 4603 N N . VAL A 1 610 ? -81.309 -1.675 28.510 1.00 26.94 610 VAL A N 1
ATOM 4604 C CA . VAL A 1 610 ? -82.080 -2.410 27.447 1.00 26.94 610 VAL A CA 1
ATOM 4605 C C . VAL A 1 610 ? -81.535 -2.270 26.004 1.00 26.94 610 VAL A C 1
ATOM 4607 O O . VAL A 1 610 ? -81.118 -1.195 25.608 1.00 26.94 610 VAL A O 1
ATOM 4610 N N . GLY A 1 611 ? -81.515 -3.260 25.092 1.00 25.89 611 GLY A N 1
ATOM 4611 C CA . GLY A 1 611 ? -81.893 -4.695 24.988 1.00 25.89 611 GLY A CA 1
ATOM 4612 C C . GLY A 1 611 ? -81.845 -5.059 23.473 1.00 25.89 611 GLY A C 1
ATOM 4613 O O . GLY A 1 611 ? -81.908 -4.151 22.654 1.00 25.89 611 GLY A O 1
ATOM 4614 N N . GLY A 1 612 ? -81.690 -6.273 22.929 1.00 24.80 612 GLY A N 1
ATOM 4615 C CA . GLY A 1 612 ? -81.956 -7.647 23.368 1.00 24.80 612 GLY A CA 1
ATOM 4616 C C . GLY A 1 612 ? -82.861 -8.355 22.329 1.00 24.80 612 GLY A C 1
ATOM 4617 O O . GLY A 1 612 ? -84.056 -8.064 22.326 1.00 24.80 612 GLY A O 1
ATOM 4618 N N . LYS A 1 613 ? -82.326 -9.238 21.449 1.00 26.69 613 LYS A N 1
ATOM 4619 C CA . LYS A 1 613 ? -83.080 -10.240 20.632 1.00 26.69 613 LYS A CA 1
ATOM 4620 C C . LYS A 1 613 ? -82.211 -11.178 19.751 1.00 26.69 613 LYS A C 1
ATOM 4622 O O . LYS A 1 613 ? -81.260 -10.724 19.129 1.00 26.69 613 LYS A O 1
ATOM 4627 N N . GLU A 1 614 ? -82.654 -12.435 19.637 1.00 24.45 614 GLU A N 1
ATOM 4628 C CA . GLU A 1 614 ? -82.312 -13.517 18.670 1.00 24.45 614 GLU A CA 1
ATOM 4629 C C . GLU A 1 614 ? -83.647 -14.175 18.196 1.00 24.45 614 GLU A C 1
ATOM 4631 O O . GLU A 1 614 ? -84.694 -13.766 18.721 1.00 24.45 614 GLU A O 1
ATOM 4636 N N . PRO A 1 615 ? -83.700 -15.244 17.352 1.00 58.00 615 PRO A N 1
ATOM 4637 C CA . PRO A 1 615 ? -82.823 -15.717 16.261 1.00 58.00 615 PRO A CA 1
ATOM 4638 C C . PRO A 1 615 ? -83.533 -15.381 14.908 1.00 58.00 615 PRO A C 1
ATOM 4640 O O . PRO A 1 615 ? -83.746 -14.174 14.749 1.00 58.00 615 PRO A O 1
ATOM 4643 N N . PRO A 1 616 ? -84.009 -16.263 13.967 1.00 43.34 616 PRO A N 1
ATOM 4644 C CA . PRO A 1 616 ? -83.766 -17.700 13.617 1.00 43.34 616 PRO A CA 1
ATOM 4645 C C . PRO A 1 616 ? -82.367 -17.961 12.986 1.00 43.34 616 PRO A C 1
ATOM 4647 O O . PRO A 1 616 ? -81.485 -17.132 13.183 1.00 43.34 616 PRO A O 1
ATOM 4650 N N . GLY A 1 617 ? -82.018 -19.058 12.279 1.00 25.89 617 GLY A N 1
ATOM 4651 C CA . GLY A 1 617 ? -82.736 -20.238 11.726 1.00 25.89 617 GLY A CA 1
ATOM 4652 C C . GLY A 1 617 ? -82.937 -20.168 10.186 1.00 25.89 617 GLY A C 1
ATOM 4653 O O . GLY A 1 617 ? -83.221 -19.089 9.678 1.00 25.89 617 GLY A O 1
ATOM 4654 N N . ASP A 1 618 ? -82.823 -21.237 9.379 1.00 28.89 618 ASP A N 1
ATOM 4655 C CA . ASP A 1 618 ? -82.600 -22.670 9.682 1.00 28.89 618 ASP A CA 1
ATOM 4656 C C . ASP A 1 618 ? -82.156 -23.485 8.419 1.00 28.89 618 ASP A C 1
ATOM 4658 O O . ASP A 1 618 ? -82.382 -23.031 7.299 1.00 28.89 618 ASP A O 1
ATOM 4662 N N . THR A 1 619 ? -81.635 -24.716 8.595 1.00 28.06 619 THR A N 1
ATOM 4663 C CA . THR A 1 619 ? -81.427 -25.827 7.603 1.00 28.06 619 THR A CA 1
ATOM 4664 C C . THR A 1 619 ? -80.453 -25.658 6.401 1.00 28.06 619 THR A C 1
ATOM 4666 O O . THR A 1 619 ? -80.299 -24.565 5.873 1.00 28.06 619 THR A O 1
ATOM 4669 N N . ALA A 1 620 ? -79.802 -26.701 5.835 1.00 30.17 620 ALA A N 1
ATOM 4670 C CA . ALA A 1 620 ? -79.416 -28.049 6.326 1.00 30.17 620 ALA A CA 1
ATOM 4671 C C . ALA A 1 620 ? -78.435 -28.797 5.364 1.00 30.17 620 ALA A C 1
ATOM 4673 O O . ALA A 1 620 ? -78.548 -28.654 4.149 1.00 30.17 620 ALA A O 1
ATOM 4674 N N . GLY A 1 621 ? -77.603 -29.705 5.915 1.00 27.11 621 GLY A N 1
ATOM 4675 C CA . GLY A 1 621 ? -77.182 -30.980 5.276 1.00 27.11 621 GLY A CA 1
ATOM 4676 C C . GLY A 1 621 ? -75.867 -31.044 4.464 1.00 27.11 621 GLY A C 1
ATOM 4677 O O . GLY A 1 621 ? -75.461 -30.040 3.892 1.00 27.11 621 GLY A O 1
ATOM 4678 N N . VAL A 1 622 ? -75.159 -32.186 4.325 1.00 30.30 622 VAL A N 1
ATOM 4679 C CA . VAL A 1 622 ? -75.188 -33.531 4.978 1.00 30.30 622 VAL A CA 1
ATOM 4680 C C . VAL A 1 622 ? -73.789 -34.193 4.811 1.00 30.30 622 VAL A C 1
ATOM 4682 O O . VAL A 1 622 ? -73.300 -34.183 3.690 1.00 30.30 622 VAL A O 1
ATOM 4685 N N . GLU A 1 623 ? -73.211 -34.726 5.910 1.00 29.59 623 GLU A N 1
ATOM 4686 C CA . GLU A 1 623 ? -72.339 -35.934 6.143 1.00 29.59 623 GLU A CA 1
ATOM 4687 C C . GLU A 1 623 ? -71.234 -36.370 5.113 1.00 29.59 623 GLU A C 1
ATOM 4689 O O . GLU A 1 623 ? -71.197 -35.903 3.984 1.00 29.59 623 GLU A O 1
ATOM 4694 N N . GLU A 1 624 ? -70.216 -37.208 5.401 1.00 26.11 624 GLU A N 1
ATOM 4695 C CA . GLU A 1 624 ? -69.887 -38.141 6.512 1.00 26.11 624 GLU A CA 1
ATOM 4696 C C . GLU A 1 624 ? -68.419 -38.005 7.033 1.00 26.11 624 GLU A C 1
ATOM 4698 O O . GLU A 1 624 ? -67.543 -37.464 6.356 1.00 26.11 624 GLU A O 1
ATOM 4703 N N . GLU A 1 625 ? -68.139 -38.561 8.226 1.00 30.33 625 GLU A N 1
ATOM 4704 C CA . GLU A 1 625 ? -66.796 -38.936 8.754 1.00 30.33 625 GLU A CA 1
ATOM 4705 C C . GLU A 1 625 ? -66.633 -40.487 8.671 1.00 30.33 625 GLU A C 1
ATOM 4707 O O . GLU A 1 625 ? -67.583 -41.131 8.217 1.00 30.33 625 GLU A O 1
ATOM 4712 N N . PRO A 1 626 ? -65.516 -41.152 9.082 1.00 41.50 626 PRO A N 1
ATOM 4713 C CA . PRO A 1 626 ? -65.479 -41.613 10.491 1.00 41.50 626 PRO A CA 1
ATOM 4714 C C . PRO A 1 626 ? -64.104 -41.930 11.177 1.00 41.50 626 PRO A C 1
ATOM 4716 O O . PRO A 1 626 ? -63.184 -42.475 10.566 1.00 41.50 626 PRO A O 1
ATOM 4719 N N . LEU A 1 627 ? -64.103 -41.823 12.522 1.00 27.66 627 LEU A N 1
ATOM 4720 C CA . LEU A 1 627 ? -63.471 -42.708 13.550 1.00 27.66 627 LEU A CA 1
ATOM 4721 C C . LEU A 1 627 ? -62.045 -42.452 14.136 1.00 27.66 627 LEU A C 1
ATOM 4723 O O . LEU A 1 627 ? -61.159 -41.846 13.545 1.00 27.66 627 LEU A O 1
ATOM 4727 N N . GLN A 1 628 ? -61.868 -42.934 15.388 1.00 27.47 628 GLN A N 1
ATOM 4728 C CA . GLN A 1 628 ? -60.811 -42.636 16.399 1.00 27.47 628 GLN A CA 1
ATOM 4729 C C . GLN A 1 628 ? -60.493 -43.898 17.278 1.00 27.47 628 GLN A C 1
ATOM 4731 O O . GLN A 1 628 ? -60.987 -44.973 16.934 1.00 27.47 628 GLN A O 1
ATOM 4736 N N . PRO A 1 629 ? -59.895 -43.833 18.508 1.00 52.38 629 PRO A N 1
ATOM 4737 C CA . PRO A 1 629 ? -58.746 -43.065 19.036 1.00 52.38 629 PRO A CA 1
ATOM 4738 C C . PRO A 1 629 ? -57.485 -43.960 19.307 1.00 52.38 629 PRO A C 1
ATOM 4740 O O . PRO A 1 629 ? -56.743 -44.079 18.335 1.00 52.38 629 PRO A O 1
ATOM 4743 N N . PRO A 1 630 ? -57.163 -44.647 20.458 1.00 44.56 630 PRO A N 1
ATOM 4744 C CA . PRO A 1 630 ? -57.589 -44.610 21.885 1.00 44.56 630 PRO A CA 1
ATOM 4745 C C . PRO A 1 630 ? -56.466 -44.502 22.986 1.00 44.56 630 PRO A C 1
ATOM 4747 O O . PRO A 1 630 ? -55.325 -44.913 22.809 1.00 44.56 630 PRO A O 1
ATOM 4750 N N . THR A 1 631 ? -56.877 -44.115 24.209 1.00 27.64 631 THR A N 1
ATOM 4751 C CA . THR A 1 631 ? -56.356 -44.487 25.570 1.00 27.64 631 THR A CA 1
ATOM 4752 C C . THR A 1 631 ? -54.962 -44.106 26.138 1.00 27.64 631 THR A C 1
ATOM 4754 O O . THR A 1 631 ? -53.900 -44.402 25.610 1.00 27.64 631 THR A O 1
ATOM 4757 N N . ALA A 1 632 ? -55.030 -43.569 27.367 1.00 26.56 632 ALA A N 1
ATOM 4758 C CA . ALA A 1 632 ? -53.983 -43.129 28.300 1.00 26.56 632 ALA A CA 1
ATOM 4759 C C . ALA A 1 632 ? -53.370 -44.219 29.224 1.00 26.56 632 ALA A C 1
ATOM 4761 O O . ALA A 1 632 ? -53.895 -45.328 29.296 1.00 26.56 632 ALA A O 1
ATOM 4762 N N . SER A 1 633 ? -52.368 -43.856 30.058 1.00 30.16 633 SER A N 1
ATOM 4763 C CA . SER A 1 633 ? -52.170 -44.404 31.430 1.00 30.16 633 SER A CA 1
ATOM 4764 C C . SER A 1 633 ? -51.166 -43.618 32.314 1.00 30.16 633 SER A C 1
ATOM 4766 O O . SER A 1 633 ? -50.604 -42.616 31.877 1.00 30.16 633 SER A O 1
ATOM 4768 N N . LYS A 1 634 ? -51.022 -44.010 33.598 1.00 28.22 634 LYS A N 1
ATOM 4769 C CA . LYS A 1 634 ? -50.405 -43.238 34.711 1.00 28.22 634 LYS A CA 1
ATOM 4770 C C . LYS A 1 634 ? -49.057 -43.787 35.243 1.00 28.22 634 LYS A C 1
ATOM 4772 O O . LYS A 1 634 ? -48.662 -44.911 34.966 1.00 28.22 634 LYS A O 1
ATOM 4777 N N . ARG A 1 635 ? -48.414 -42.951 36.076 1.00 28.89 635 ARG A N 1
ATOM 4778 C CA . ARG A 1 635 ? -47.236 -43.155 36.962 1.00 28.89 635 ARG A CA 1
ATOM 4779 C C . ARG A 1 635 ? -47.380 -44.343 37.945 1.00 28.89 635 ARG A C 1
ATOM 4781 O O . ARG A 1 635 ? -48.508 -44.660 38.318 1.00 28.89 635 ARG A O 1
ATOM 4788 N N . PRO A 1 636 ? -46.263 -44.875 38.486 1.00 35.72 636 PRO A N 1
ATOM 4789 C CA . PRO A 1 636 ? -46.070 -44.801 39.952 1.00 35.72 636 PRO A CA 1
ATOM 4790 C C . PRO A 1 636 ? -44.628 -44.445 40.413 1.00 35.72 636 PRO A C 1
ATOM 4792 O O . PRO A 1 636 ? -43.726 -44.260 39.601 1.00 35.72 636 PRO A O 1
ATOM 4795 N N . GLN A 1 637 ? -44.441 -44.308 41.734 1.00 31.48 637 GLN A N 1
ATOM 4796 C CA . GLN A 1 637 ? -43.155 -44.218 42.465 1.00 31.48 637 GLN A CA 1
ATOM 4797 C C . GLN A 1 637 ? -43.001 -45.446 43.392 1.00 31.48 637 GLN A C 1
ATOM 4799 O O . GLN A 1 637 ? -43.934 -46.247 43.476 1.00 31.48 637 GLN A O 1
ATOM 4804 N N . PRO A 1 638 ? -41.863 -45.583 44.097 1.00 45.97 638 PRO A N 1
ATOM 4805 C CA . PRO A 1 638 ? -41.962 -45.528 45.567 1.00 45.97 638 PRO A CA 1
ATOM 4806 C C . PRO A 1 638 ? -40.896 -44.649 46.273 1.00 45.97 638 PRO A C 1
ATOM 4808 O O . PRO A 1 638 ? -39.999 -44.106 45.632 1.00 45.97 638 PRO A O 1
ATOM 4811 N N . ASP A 1 639 ? -41.119 -44.486 47.583 1.00 28.56 639 ASP A N 1
ATOM 4812 C CA . ASP A 1 639 ? -40.318 -44.053 48.758 1.00 28.56 639 ASP A CA 1
ATOM 4813 C C . ASP A 1 639 ? -38.789 -43.837 48.607 1.00 28.56 639 ASP A C 1
ATOM 4815 O O . ASP A 1 639 ? -38.131 -44.523 47.832 1.00 28.56 639 ASP A O 1
ATOM 4819 N N . GLY A 1 640 ? -38.113 -42.950 49.358 1.00 27.94 640 GLY A N 1
ATOM 4820 C CA . GLY A 1 640 ? -38.471 -42.054 50.485 1.00 27.94 640 GLY A CA 1
ATOM 4821 C C . GLY A 1 640 ? -37.198 -41.283 50.946 1.00 27.94 640 GLY A C 1
ATOM 4822 O O . GLY A 1 640 ? -36.234 -41.269 50.185 1.00 27.94 640 GLY A O 1
ATOM 4823 N N . THR A 1 641 ? -37.053 -40.612 52.102 1.00 27.62 641 THR A N 1
ATOM 4824 C CA . THR A 1 641 ? -37.909 -40.263 53.267 1.00 27.62 641 THR A CA 1
ATOM 4825 C C . THR A 1 641 ? -37.373 -38.965 53.940 1.00 27.62 641 THR A C 1
ATOM 4827 O O . THR A 1 641 ? -36.251 -38.566 53.656 1.00 27.62 641 THR A O 1
ATOM 4830 N N . ASP A 1 642 ? -38.154 -38.356 54.848 1.00 26.44 642 ASP A N 1
ATOM 4831 C CA . ASP A 1 642 ? -37.817 -37.385 55.927 1.00 26.44 642 ASP A CA 1
ATOM 4832 C C . ASP A 1 642 ? -36.928 -36.130 55.695 1.00 26.44 642 ASP A C 1
ATOM 4834 O O . ASP A 1 642 ? -35.780 -36.188 55.269 1.00 26.44 642 ASP A O 1
ATOM 4838 N N . GLY A 1 643 ? -37.437 -34.965 56.140 1.00 26.72 643 GLY A N 1
ATOM 4839 C CA . GLY A 1 643 ? -36.679 -33.703 56.242 1.00 26.72 643 GLY A CA 1
ATOM 4840 C C . GLY A 1 643 ? -37.550 -32.434 56.229 1.00 26.72 643 GLY A C 1
ATOM 4841 O O . GLY A 1 643 ? -37.876 -31.912 55.167 1.00 26.72 643 GLY A O 1
ATOM 4842 N N . ALA A 1 644 ? -37.931 -31.914 57.402 1.00 26.58 644 ALA A N 1
ATOM 4843 C CA . ALA A 1 644 ? -38.676 -30.647 57.542 1.00 26.58 644 ALA A CA 1
ATOM 4844 C C . ALA A 1 644 ? -37.723 -29.414 57.501 1.00 26.58 644 ALA A C 1
ATOM 4846 O O . ALA A 1 644 ? -36.517 -29.579 57.643 1.00 26.58 644 ALA A O 1
ATOM 4847 N N . ALA A 1 645 ? -38.147 -28.151 57.333 1.00 26.66 645 ALA A N 1
ATOM 4848 C CA . ALA A 1 645 ? -39.489 -27.560 57.392 1.00 26.66 645 ALA A CA 1
ATOM 4849 C C . ALA A 1 645 ? -39.618 -26.264 56.543 1.00 26.66 645 ALA A C 1
ATOM 4851 O O . ALA A 1 645 ? -38.640 -25.695 56.069 1.00 26.66 645 ALA A O 1
ATOM 4852 N N . THR A 1 646 ? -40.847 -25.748 56.440 1.00 30.05 646 THR A N 1
ATOM 4853 C CA . THR A 1 646 ? -41.223 -24.358 56.069 1.00 30.05 646 THR A CA 1
ATOM 4854 C C . THR A 1 646 ? -42.304 -23.892 57.094 1.00 30.05 646 THR A C 1
ATOM 4856 O O . THR A 1 646 ? -42.659 -24.739 57.921 1.00 30.05 646 THR A O 1
ATOM 4859 N N . PRO A 1 647 ? -42.884 -22.654 57.124 1.00 42.50 647 PRO A N 1
ATOM 4860 C CA . PRO A 1 647 ? -42.898 -21.602 56.089 1.00 42.50 647 PRO A CA 1
ATOM 4861 C C . PRO A 1 647 ? -42.958 -20.117 56.581 1.00 42.50 647 PRO A C 1
ATOM 4863 O O . PRO A 1 647 ? -42.833 -19.807 57.761 1.00 42.50 647 PRO A O 1
ATOM 4866 N N . ARG A 1 648 ? -43.363 -19.238 55.641 1.00 26.98 648 ARG A N 1
ATOM 4867 C CA . ARG A 1 648 ? -44.178 -18.002 55.800 1.00 26.98 648 ARG A CA 1
ATOM 4868 C C . ARG A 1 648 ? -43.475 -16.651 56.009 1.00 26.98 648 ARG A C 1
ATOM 4870 O O . ARG A 1 648 ? -42.301 -16.557 56.325 1.00 26.98 648 ARG A O 1
ATOM 4877 N N . ALA A 1 649 ? -44.243 -15.588 55.735 1.00 27.88 649 ALA A N 1
ATOM 4878 C CA . ALA A 1 649 ? -43.774 -14.214 55.548 1.00 27.88 649 ALA A CA 1
ATOM 4879 C C . ALA A 1 649 ? -44.727 -13.165 56.154 1.00 27.88 649 ALA A C 1
ATOM 4881 O O . ALA A 1 649 ? -45.940 -13.398 56.183 1.00 27.88 649 ALA A O 1
ATOM 4882 N N . LYS A 1 650 ? -44.184 -11.992 56.533 1.00 26.03 650 LYS A N 1
ATOM 4883 C CA . LYS A 1 650 ? -44.797 -10.639 56.471 1.00 26.03 650 LYS A CA 1
ATOM 4884 C C . LYS A 1 650 ? -43.771 -9.539 56.858 1.00 26.03 650 LYS A C 1
ATOM 4886 O O . LYS A 1 650 ? -42.735 -9.839 57.433 1.00 26.03 650 LYS A O 1
ATOM 4891 N N . ARG A 1 651 ? -44.061 -8.284 56.471 1.00 28.33 651 ARG A N 1
ATOM 4892 C CA . ARG A 1 651 ? -43.322 -7.009 56.737 1.00 28.33 651 ARG A CA 1
ATOM 4893 C C . ARG A 1 651 ? -43.527 -6.528 58.212 1.00 28.33 651 ARG A C 1
ATOM 4895 O O . ARG A 1 651 ? -44.389 -7.153 58.834 1.00 28.33 651 ARG A O 1
ATOM 4902 N N . PRO A 1 652 ? -42.911 -5.432 58.768 1.00 32.81 652 PRO A N 1
ATOM 4903 C CA . PRO A 1 652 ? -42.212 -4.289 58.111 1.00 32.81 652 PRO A CA 1
ATOM 4904 C C . PRO A 1 652 ? -40.995 -3.599 58.831 1.00 32.81 652 PRO A C 1
ATOM 4906 O O . PRO A 1 652 ? -40.712 -3.878 59.985 1.00 32.81 652 PRO A O 1
ATOM 4909 N N . ARG A 1 653 ? -40.414 -2.576 58.153 1.00 24.08 653 ARG A N 1
ATOM 4910 C CA . ARG A 1 653 ? -39.693 -1.351 58.640 1.00 24.08 653 ARG A CA 1
ATOM 4911 C C . ARG A 1 653 ? -38.421 -1.440 59.522 1.00 24.08 653 ARG A C 1
ATOM 4913 O O . ARG A 1 653 ? -38.470 -1.971 60.619 1.00 24.08 653 ARG A O 1
ATOM 4920 N N . VAL A 1 654 ? -37.381 -0.690 59.112 1.00 26.91 654 VAL A N 1
ATOM 4921 C CA . VAL A 1 654 ? -36.692 0.437 59.819 1.00 26.91 654 VAL A CA 1
ATOM 4922 C C . VAL A 1 654 ? -35.795 1.179 58.782 1.00 26.91 654 VAL A C 1
ATOM 4924 O O . VAL A 1 654 ? -35.708 0.713 57.647 1.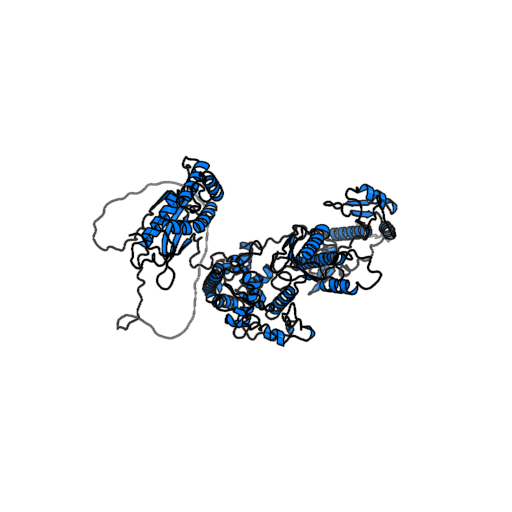00 26.91 654 VAL A O 1
ATOM 4927 N N . ASN A 1 655 ? -35.252 2.368 59.091 1.00 25.53 655 ASN A N 1
ATOM 4928 C CA . ASN A 1 655 ? -34.803 3.379 58.109 1.00 25.53 655 ASN A CA 1
ATOM 4929 C C . ASN A 1 655 ? -33.269 3.520 57.935 1.00 25.53 655 ASN A C 1
ATOM 4931 O O . ASN A 1 655 ? -32.558 3.522 58.936 1.00 25.53 655 ASN A O 1
ATOM 4935 N N . GLY A 1 656 ? -32.841 3.861 56.707 1.00 22.80 656 GLY A N 1
ATOM 4936 C CA . GLY A 1 656 ? -31.698 4.749 56.391 1.00 22.80 656 GLY A CA 1
ATOM 4937 C C . GLY A 1 656 ? -30.260 4.202 56.510 1.00 22.80 656 GLY A C 1
ATOM 4938 O O . GLY A 1 656 ? -30.068 3.120 57.068 1.00 22.80 656 GLY A O 1
ATOM 4939 N N . PRO A 1 657 ? -29.245 4.956 56.025 1.00 32.03 657 PRO A N 1
ATOM 4940 C CA . PRO A 1 657 ? -29.321 6.284 55.392 1.00 32.03 657 PRO A CA 1
ATOM 4941 C C . PRO A 1 657 ? -29.031 6.305 53.872 1.00 32.03 657 PRO A C 1
ATOM 4943 O O . PRO A 1 657 ? -28.575 5.322 53.296 1.00 32.03 657 PRO A O 1
ATOM 4946 N N . GLU A 1 658 ? -29.322 7.467 53.282 1.00 25.89 658 GLU A N 1
ATOM 4947 C CA . GLU A 1 658 ? -28.805 8.060 52.033 1.00 25.89 658 GLU A CA 1
ATOM 4948 C C . GLU A 1 658 ? -27.965 7.202 51.050 1.00 25.89 658 GLU A C 1
ATOM 4950 O O . GLU A 1 658 ? -26.798 6.885 51.287 1.00 25.89 658 GLU A O 1
ATOM 4955 N N . GLN A 1 659 ? -28.519 6.999 49.849 1.00 26.70 659 GLN A N 1
ATOM 4956 C CA . GLN A 1 659 ? -27.761 7.065 48.594 1.00 26.70 659 GLN A CA 1
ATOM 4957 C C . GLN A 1 659 ? -28.399 8.149 47.720 1.00 26.70 659 GLN A C 1
ATOM 4959 O O . GLN A 1 659 ? -29.623 8.270 47.691 1.00 26.70 659 GLN A O 1
ATOM 4964 N N . GLU A 1 660 ? -27.571 8.946 47.052 1.00 26.27 660 GLU A N 1
ATOM 4965 C CA . GLU A 1 660 ? -28.008 10.005 46.142 1.00 26.27 660 GLU A CA 1
ATOM 4966 C C . GLU A 1 660 ? -28.413 9.368 44.804 1.00 26.27 660 GLU A C 1
ATOM 4968 O O . GLU A 1 660 ? -27.564 8.947 44.018 1.00 26.27 660 GLU A O 1
ATOM 4973 N N . GLU A 1 661 ? -29.720 9.252 44.561 1.00 25.94 661 GLU A N 1
ATOM 4974 C CA . GLU A 1 661 ? -30.250 9.028 43.215 1.00 25.94 661 GLU A CA 1
ATOM 4975 C C . GLU A 1 661 ? -30.277 10.396 42.513 1.00 25.94 661 GLU A C 1
ATOM 4977 O O . GLU A 1 661 ? -31.113 11.237 42.835 1.00 25.94 661 GLU A O 1
ATOM 4982 N N . GLU A 1 662 ? -29.333 10.647 41.595 1.00 25.47 662 GLU A N 1
ATOM 4983 C CA . GLU A 1 662 ? -29.424 11.793 40.680 1.00 25.47 662 GLU A CA 1
ATOM 4984 C C . GLU A 1 662 ? -30.661 11.590 39.789 1.00 25.47 662 GLU A C 1
ATOM 4986 O O . GLU A 1 662 ? -30.693 10.693 38.944 1.00 25.47 662 GLU A O 1
ATOM 4991 N N . GLU A 1 663 ? -31.703 12.394 40.009 1.00 25.66 663 GLU A N 1
ATOM 4992 C CA . GLU A 1 663 ? -32.875 12.430 39.138 1.00 25.66 663 GLU A CA 1
ATOM 4993 C C . GLU A 1 663 ? -32.462 13.046 37.787 1.00 25.66 663 GLU A C 1
ATOM 4995 O O . GLU A 1 663 ? -32.013 14.190 37.737 1.00 25.66 663 GLU A O 1
ATOM 5000 N N . ASP A 1 664 ? -32.599 12.289 36.688 1.00 24.42 664 ASP A N 1
ATOM 5001 C CA . ASP A 1 664 ? -32.428 12.802 35.318 1.00 24.42 664 ASP A CA 1
ATOM 5002 C C . ASP A 1 664 ? -33.519 13.863 35.038 1.00 24.42 664 ASP A C 1
ATOM 5004 O O . ASP A 1 664 ? -34.605 13.549 34.538 1.00 24.42 664 ASP A O 1
ATOM 5008 N N . GLU A 1 665 ? -33.250 15.130 35.367 1.00 27.75 665 GLU A N 1
ATOM 5009 C CA . GLU A 1 665 ? -34.081 16.261 34.948 1.00 27.75 665 GLU A CA 1
ATOM 5010 C C . GLU A 1 665 ? -34.022 16.388 33.413 1.00 27.75 665 GLU A C 1
ATOM 5012 O O . GLU A 1 665 ? -33.041 16.871 32.843 1.00 27.75 665 GLU A O 1
ATOM 5017 N N . GLU A 1 666 ? -35.082 15.951 32.719 1.00 32.19 666 GLU A N 1
ATOM 5018 C CA . GLU A 1 666 ? -35.244 16.162 31.274 1.00 32.19 666 GLU A CA 1
ATOM 5019 C C . GLU A 1 666 ? -35.451 17.662 30.968 1.00 32.19 666 GLU A C 1
ATOM 5021 O O . GLU A 1 666 ? -36.578 18.124 30.774 1.00 32.19 666 GLU A O 1
ATOM 5026 N N . GLU A 1 667 ? -34.357 18.434 30.901 1.00 32.09 667 GLU A N 1
ATOM 5027 C CA . GLU A 1 667 ? -34.364 19.796 30.350 1.00 32.09 667 GLU A CA 1
ATOM 5028 C C . GLU A 1 667 ? -35.028 19.800 28.959 1.00 32.09 667 GLU A C 1
ATOM 5030 O O . GLU A 1 667 ? -34.685 18.995 28.085 1.00 32.09 667 GLU A O 1
ATOM 5035 N N . GLU A 1 668 ? -35.960 20.732 28.716 1.00 35.12 668 GLU A N 1
ATOM 5036 C CA . GLU A 1 668 ? -36.648 20.853 27.425 1.00 35.12 668 GLU A CA 1
ATOM 5037 C C . GLU A 1 668 ? -35.674 21.292 26.309 1.00 35.12 668 GLU A C 1
ATOM 5039 O O . GLU A 1 668 ? -35.543 22.478 25.994 1.00 35.12 668 GLU A O 1
ATOM 5044 N N . GLU A 1 669 ? -35.001 20.328 25.668 1.00 53.34 669 GLU A N 1
ATOM 5045 C CA . GLU A 1 669 ? -34.145 20.569 24.501 1.00 53.34 669 GLU A CA 1
ATOM 5046 C C . GLU A 1 669 ? -34.945 21.334 23.427 1.00 53.34 669 GLU A C 1
ATOM 5048 O O . GLU A 1 669 ? -35.888 20.812 22.827 1.00 53.34 669 GLU A O 1
ATOM 5053 N N . VAL A 1 670 ? -34.575 22.595 23.169 1.00 53.69 670 VAL A N 1
ATOM 5054 C CA . VAL A 1 670 ? -35.331 23.478 22.269 1.00 53.69 670 VAL A CA 1
ATOM 5055 C C . VAL A 1 670 ? -35.203 22.995 20.819 1.00 53.69 670 VAL A C 1
ATOM 5057 O O . VAL A 1 670 ? -34.260 23.339 20.103 1.00 53.69 670 VAL A O 1
ATOM 5060 N N . VAL A 1 671 ? -36.172 22.198 20.364 1.00 66.75 671 VAL A N 1
ATOM 5061 C CA . VAL A 1 671 ? -36.238 21.692 18.986 1.00 66.75 671 VAL A CA 1
ATOM 5062 C C . VAL A 1 671 ? -37.019 22.655 18.092 1.00 66.75 671 VAL A C 1
ATOM 5064 O O . VAL A 1 671 ? -38.231 22.819 18.230 1.00 66.75 671 VAL A O 1
ATOM 5067 N N . ALA A 1 672 ? -36.343 23.226 17.095 1.00 80.62 672 ALA A N 1
ATOM 5068 C CA . ALA A 1 672 ? -36.997 23.917 15.986 1.00 80.62 672 ALA A CA 1
ATOM 5069 C C . ALA A 1 672 ? -37.205 22.941 14.819 1.00 80.62 672 ALA A C 1
ATOM 5071 O O . ALA A 1 672 ? -36.243 22.329 14.351 1.00 80.62 672 ALA A O 1
ATOM 5072 N N . SER A 1 673 ? -38.440 22.793 14.330 1.00 85.81 673 SER A N 1
ATOM 5073 C CA . SER A 1 673 ? -38.765 21.891 13.218 1.00 85.81 673 SER A CA 1
ATOM 5074 C C . SER A 1 673 ? -39.448 22.589 12.040 1.00 85.81 673 SER A C 1
ATOM 5076 O O . SER A 1 673 ? -40.196 23.558 12.197 1.00 85.81 673 SER A O 1
ATOM 5078 N N . TRP A 1 674 ? -39.203 22.070 10.835 1.00 89.06 674 TRP A N 1
ATOM 5079 C CA . TRP A 1 674 ? -39.793 22.533 9.581 1.00 89.06 674 TRP A CA 1
ATOM 5080 C C . TRP A 1 674 ? -40.150 21.354 8.677 1.00 89.06 674 TRP A C 1
ATOM 5082 O O . TRP A 1 674 ? -39.334 20.464 8.455 1.00 89.06 674 TRP A O 1
ATOM 5092 N N . SER A 1 675 ? -41.336 21.388 8.077 1.00 89.44 675 SER A N 1
ATOM 5093 C CA . SER A 1 675 ? -41.675 20.557 6.921 1.00 89.44 675 SER A CA 1
ATOM 5094 C C . SER A 1 675 ? -41.246 21.289 5.649 1.00 89.44 675 SER A C 1
ATOM 5096 O O . SER A 1 675 ? -41.728 22.387 5.359 1.00 89.44 675 SER A O 1
ATOM 5098 N N . CYS A 1 676 ? -40.335 20.689 4.889 1.00 91.19 676 CYS A N 1
ATOM 5099 C CA . CYS A 1 676 ? -39.670 21.280 3.734 1.00 91.19 676 CYS A CA 1
ATOM 5100 C C . CYS A 1 676 ? -39.991 20.505 2.450 1.00 91.19 676 CYS A C 1
ATOM 5102 O O . CYS A 1 676 ? -39.938 19.277 2.406 1.00 91.19 676 CYS A O 1
ATOM 5104 N N . THR A 1 677 ? -40.299 21.231 1.376 1.00 90.75 677 THR A N 1
ATOM 5105 C CA . THR A 1 677 ? -40.593 20.669 0.049 1.00 90.75 677 THR A CA 1
ATOM 5106 C C . THR A 1 677 ? -39.740 21.346 -1.023 1.00 90.75 677 THR A C 1
ATOM 5108 O O . THR A 1 677 ? -39.708 22.575 -1.100 1.00 90.75 677 THR A O 1
ATOM 5111 N N . VAL A 1 678 ? -39.069 20.554 -1.860 1.00 90.31 678 VAL A N 1
ATOM 5112 C CA . VAL A 1 678 ? -38.224 21.009 -2.977 1.00 90.31 678 VAL A CA 1
ATOM 5113 C C . VAL A 1 678 ? -38.905 20.649 -4.293 1.00 90.31 678 VAL A C 1
ATOM 5115 O O . VAL A 1 678 ? -39.402 19.534 -4.446 1.00 90.31 678 VAL A O 1
ATOM 5118 N N . TRP A 1 679 ? -38.926 21.593 -5.234 1.00 86.81 679 TRP A N 1
ATOM 5119 C CA . TRP A 1 679 ? -39.667 21.473 -6.498 1.00 86.81 679 TRP A CA 1
ATOM 5120 C C . TRP A 1 679 ? -38.764 21.363 -7.737 1.00 86.81 679 TRP A C 1
ATOM 5122 O O . TRP A 1 679 ? -39.210 20.845 -8.749 1.00 86.81 679 TRP A O 1
ATOM 5132 N N . HIS A 1 680 ? -37.505 21.800 -7.638 1.00 87.12 680 HIS A N 1
ATOM 5133 C CA . HIS A 1 680 ? -36.558 21.966 -8.751 1.00 87.12 680 HIS A CA 1
ATOM 5134 C C . HIS A 1 680 ? -35.166 21.454 -8.342 1.00 87.12 680 HIS A C 1
ATOM 5136 O O . HIS A 1 680 ? -34.866 21.424 -7.141 1.00 87.12 680 HIS A O 1
ATOM 5142 N N . HIS A 1 681 ? -34.284 21.095 -9.281 1.00 89.25 681 HIS A N 1
ATOM 5143 C CA . HIS A 1 681 ? -32.945 20.551 -8.994 1.00 89.25 681 HIS A CA 1
ATOM 5144 C C . HIS A 1 681 ? -31.918 21.629 -8.581 1.00 89.25 681 HIS A C 1
ATOM 5146 O O . HIS A 1 681 ? -30.775 21.637 -9.047 1.00 89.25 681 HIS A O 1
ATOM 5152 N N . VAL A 1 682 ? -32.286 22.506 -7.637 1.00 87.56 682 VAL A N 1
ATOM 5153 C CA . VAL A 1 682 ? -31.534 23.698 -7.179 1.00 87.56 682 VAL A CA 1
ATOM 5154 C C . VAL A 1 682 ? -30.097 23.444 -6.695 1.00 87.56 682 VAL A C 1
ATOM 5156 O O . VAL A 1 682 ? -29.316 24.388 -6.581 1.00 87.56 682 VAL A O 1
ATOM 5159 N N . TRP A 1 683 ? -29.727 22.193 -6.409 1.00 88.75 683 TRP A N 1
ATOM 5160 C CA . TRP A 1 683 ? -28.368 21.781 -6.037 1.00 88.75 683 TRP A CA 1
ATOM 5161 C C . TRP A 1 683 ? -27.463 21.467 -7.239 1.00 88.75 683 TRP A C 1
ATOM 5163 O O . TRP A 1 683 ? -26.237 21.465 -7.115 1.00 88.75 683 TRP A O 1
ATOM 5173 N N . THR A 1 684 ? -28.049 21.210 -8.408 1.00 84.62 684 THR A N 1
ATOM 5174 C CA . THR A 1 684 ? -27.345 20.873 -9.651 1.00 84.62 684 THR A CA 1
ATOM 5175 C C . THR A 1 684 ? -27.067 22.129 -10.483 1.00 84.62 684 THR A C 1
ATOM 5177 O O . THR A 1 684 ? -27.600 23.199 -10.207 1.00 84.62 684 THR A O 1
ATOM 5180 N N . GLY A 1 685 ? -26.173 22.048 -11.475 1.00 80.94 685 GLY A N 1
ATOM 5181 C CA . GLY A 1 685 ? -25.934 23.123 -12.455 1.00 80.94 685 GLY A CA 1
ATOM 5182 C C . GLY A 1 685 ? -25.286 24.427 -11.944 1.00 80.94 685 GLY A C 1
ATOM 5183 O O . GLY A 1 685 ? -24.614 25.097 -12.732 1.00 80.94 685 GLY A O 1
ATOM 5184 N N . ARG A 1 686 ? -25.401 24.766 -10.647 1.00 86.38 686 ARG A N 1
ATOM 5185 C CA . ARG A 1 686 ? -25.083 26.077 -10.033 1.00 86.38 686 ARG A CA 1
ATOM 5186 C C . ARG A 1 686 ? -23.792 26.728 -10.538 1.00 86.38 686 ARG A C 1
ATOM 5188 O O . ARG A 1 686 ? -23.797 27.904 -10.882 1.00 86.38 686 ARG A O 1
ATOM 5195 N N . ARG A 1 687 ? -22.690 25.973 -10.652 1.00 80.56 687 ARG A N 1
ATOM 5196 C CA . ARG A 1 687 ? -21.376 26.488 -11.104 1.00 80.56 687 ARG A CA 1
ATOM 5197 C C . ARG A 1 687 ? -21.392 27.054 -12.534 1.00 80.56 687 ARG A C 1
ATOM 5199 O O . ARG A 1 687 ? -20.611 27.956 -12.828 1.00 80.56 687 ARG A O 1
ATOM 5206 N N . ARG A 1 688 ? -22.241 26.527 -13.424 1.00 80.62 688 ARG A N 1
ATOM 5207 C CA . ARG A 1 688 ? -22.402 27.023 -14.801 1.00 80.62 688 ARG A CA 1
ATOM 5208 C C . ARG A 1 688 ? -23.201 28.328 -14.800 1.00 80.62 688 ARG A C 1
ATOM 5210 O O . ARG A 1 688 ? -22.726 29.323 -15.337 1.00 80.62 688 ARG A O 1
ATOM 5217 N N . LEU A 1 689 ? -24.346 28.336 -14.118 1.00 81.88 689 LEU A N 1
ATOM 5218 C CA . LEU A 1 689 ? -25.239 29.495 -14.055 1.00 81.88 689 LEU A CA 1
ATOM 5219 C C . LEU A 1 689 ? -24.617 30.672 -13.292 1.00 81.88 689 LEU A C 1
ATOM 5221 O O . LEU A 1 689 ? -24.682 31.793 -13.781 1.00 81.88 689 LEU A O 1
ATOM 5225 N N . ARG A 1 690 ? -23.899 30.430 -12.183 1.00 85.38 690 ARG A N 1
ATOM 5226 C CA . ARG A 1 690 ? -23.148 31.482 -11.468 1.00 85.38 690 ARG A CA 1
ATOM 5227 C C . ARG A 1 690 ? -22.145 32.185 -12.387 1.00 85.38 690 ARG A C 1
ATOM 5229 O O . ARG A 1 690 ? -22.047 33.404 -12.359 1.00 85.38 690 ARG A O 1
ATOM 5236 N N . ARG A 1 691 ? -21.436 31.435 -13.242 1.00 79.81 691 ARG A N 1
ATOM 5237 C CA . ARG A 1 691 ? -20.526 32.017 -14.244 1.00 79.81 691 ARG A CA 1
ATOM 5238 C C . ARG A 1 691 ? -21.278 32.850 -15.279 1.00 79.81 691 ARG A C 1
ATOM 5240 O O . ARG A 1 691 ? -20.853 33.963 -15.549 1.00 79.81 691 ARG A O 1
ATOM 5247 N N . GLN A 1 692 ? -22.384 32.340 -15.820 1.00 79.56 692 GLN A N 1
ATOM 5248 C CA . GLN A 1 692 ? -23.183 33.060 -16.821 1.00 79.56 692 GLN A CA 1
ATOM 5249 C C . GLN A 1 692 ? -23.770 34.367 -16.264 1.00 79.56 692 GLN A C 1
ATOM 5251 O O . GLN A 1 692 ? -23.700 35.384 -16.942 1.00 79.56 692 GLN A O 1
ATOM 5256 N N . LEU A 1 693 ? -24.264 34.362 -15.021 1.00 79.44 693 LEU A N 1
ATOM 5257 C CA . LEU A 1 693 ? -24.760 35.562 -14.338 1.00 79.44 693 LEU A CA 1
ATOM 5258 C C . LEU A 1 693 ? -23.641 36.584 -14.073 1.00 79.44 693 LEU A C 1
ATOM 5260 O O . LEU A 1 693 ? -23.849 37.773 -14.284 1.00 79.44 693 LEU A O 1
ATOM 5264 N N . LEU A 1 694 ? -22.442 36.133 -13.682 1.00 75.25 694 LEU A N 1
ATOM 5265 C CA . LEU A 1 694 ? -21.278 37.012 -13.499 1.00 75.25 694 LEU A CA 1
ATOM 5266 C C . LEU A 1 694 ? -20.746 37.596 -14.822 1.00 75.25 694 LEU A C 1
ATOM 5268 O O . LEU A 1 694 ? -20.277 38.725 -14.834 1.00 75.25 694 LEU A O 1
ATOM 5272 N N . HIS A 1 695 ? -20.837 36.867 -15.940 1.00 66.75 695 HIS A N 1
ATOM 5273 C CA . HIS A 1 695 ? -20.426 37.366 -17.267 1.00 66.75 695 HIS A CA 1
ATOM 5274 C C . HIS A 1 695 ? -21.466 38.301 -17.920 1.00 66.75 695 HIS A C 1
ATOM 5276 O O . HIS A 1 695 ? -21.223 38.803 -19.014 1.00 66.75 695 HIS A O 1
ATOM 5282 N N . GLY A 1 696 ? -22.627 38.510 -17.287 1.00 56.22 696 GLY A N 1
ATOM 5283 C CA . GLY A 1 696 ? -23.675 39.428 -17.748 1.00 56.22 696 GLY A CA 1
ATOM 5284 C C . GLY A 1 696 ? -23.662 40.806 -17.075 1.00 56.22 696 GLY A C 1
ATOM 5285 O O . GLY A 1 696 ? -24.514 41.630 -17.396 1.00 56.22 696 GLY A O 1
ATOM 5286 N N . ALA A 1 697 ? -22.743 41.055 -16.137 1.00 51.06 697 ALA A N 1
ATOM 5287 C CA . ALA A 1 697 ? -22.583 42.351 -15.479 1.00 51.06 697 ALA A CA 1
ATOM 5288 C C . ALA A 1 697 ? -21.673 43.287 -16.299 1.00 51.06 697 ALA A C 1
ATOM 5290 O O . ALA A 1 697 ? -20.715 42.837 -16.927 1.00 51.06 697 ALA A O 1
ATOM 5291 N N . SER A 1 698 ? -21.971 44.590 -16.287 1.00 37.75 698 SER A N 1
ATOM 5292 C CA . SER A 1 698 ? -21.149 45.609 -16.960 1.00 37.75 698 SER A CA 1
ATOM 5293 C C . SER A 1 698 ? -19.831 45.833 -16.193 1.00 37.75 698 SER A C 1
ATOM 5295 O O . SER A 1 698 ? -19.860 45.804 -14.962 1.00 37.75 698 SER A O 1
ATOM 5297 N N . PRO A 1 699 ? -18.681 46.058 -16.859 1.00 44.75 699 PRO A N 1
ATOM 5298 C CA . PRO A 1 699 ? -17.354 45.966 -16.234 1.00 44.75 699 PRO A CA 1
ATOM 5299 C C . PRO A 1 699 ? -16.903 47.243 -15.489 1.00 44.75 699 PRO A C 1
ATOM 5301 O O . PRO A 1 699 ? -15.747 47.642 -15.602 1.00 44.75 699 PRO A O 1
ATOM 5304 N N . GLU A 1 700 ? -17.796 47.892 -14.734 1.00 37.69 700 GLU A N 1
ATOM 5305 C CA . GLU A 1 700 ? -17.516 49.146 -14.008 1.00 37.69 700 GLU A CA 1
ATOM 5306 C C . GLU A 1 700 ? -17.925 49.092 -12.520 1.00 37.69 700 GLU A C 1
ATOM 5308 O O . GLU A 1 700 ? -18.633 49.963 -12.030 1.00 37.69 700 GLU A O 1
ATOM 5313 N N . GLU A 1 701 ? -17.451 48.086 -11.775 1.00 36.19 701 GLU A N 1
ATOM 5314 C CA . GLU A 1 701 ? -17.339 48.150 -10.304 1.00 36.19 701 GLU A CA 1
ATOM 5315 C C . GLU A 1 701 ? -16.224 47.194 -9.792 1.00 36.19 701 GLU A C 1
ATOM 5317 O O . GLU A 1 701 ? -15.923 46.211 -10.477 1.00 36.19 701 GLU A O 1
ATOM 5322 N N . PRO A 1 702 ? -15.548 47.459 -8.648 1.00 37.44 702 PRO A N 1
ATOM 5323 C CA . PRO A 1 702 ? -14.357 46.699 -8.224 1.00 37.44 702 PRO A CA 1
ATOM 5324 C C . PRO A 1 702 ? -14.624 45.264 -7.718 1.00 37.44 702 PRO A C 1
ATOM 5326 O O . PRO A 1 702 ? -15.670 44.969 -7.140 1.00 37.44 702 PRO A O 1
ATOM 5329 N N . GLU A 1 703 ? -13.639 44.366 -7.860 1.00 43.62 703 GLU A N 1
ATOM 5330 C CA . GLU A 1 703 ? -13.758 42.931 -7.524 1.00 43.62 703 GLU A CA 1
ATOM 5331 C C . GLU A 1 703 ? -13.710 42.589 -6.009 1.00 43.62 703 GLU A C 1
ATOM 5333 O O . GLU A 1 703 ? -12.846 41.841 -5.559 1.00 43.62 703 GLU A O 1
ATOM 5338 N N . GLU A 1 704 ? -14.695 43.032 -5.218 1.00 41.56 704 GLU A N 1
ATOM 5339 C CA . GLU A 1 704 ? -14.916 42.551 -3.832 1.00 41.56 704 GLU A CA 1
ATOM 5340 C C . GLU A 1 704 ? -16.333 41.961 -3.607 1.00 41.56 704 GLU A C 1
ATOM 5342 O O . GLU A 1 704 ? -16.989 42.228 -2.604 1.00 41.56 704 GLU A O 1
ATOM 5347 N N . GLY A 1 705 ? -16.840 41.131 -4.540 1.00 43.16 705 GLY A N 1
ATOM 5348 C CA . GLY A 1 705 ? -18.250 40.668 -4.506 1.00 43.16 705 GLY A CA 1
ATOM 5349 C C . GLY A 1 705 ? -18.579 39.217 -4.914 1.00 43.16 705 GLY A C 1
ATOM 5350 O O . GLY A 1 705 ? -19.752 38.839 -4.925 1.00 43.16 705 GLY A O 1
ATOM 5351 N N . GLY A 1 706 ? -17.596 38.373 -5.250 1.00 45.69 706 GLY A N 1
ATOM 5352 C CA . GLY A 1 706 ? -17.810 37.123 -6.013 1.00 45.69 706 GLY A CA 1
ATOM 5353 C C . GLY A 1 706 ? -18.629 35.972 -5.379 1.00 45.69 706 GLY A C 1
ATOM 5354 O O . GLY A 1 706 ? -18.857 34.962 -6.052 1.00 45.69 706 GLY A O 1
ATOM 5355 N N . ASP A 1 707 ? -19.064 36.068 -4.116 1.00 58.81 707 ASP A N 1
ATOM 5356 C CA . ASP A 1 707 ? -19.812 35.004 -3.409 1.00 58.81 707 ASP A CA 1
ATOM 5357 C C . ASP A 1 707 ? -20.888 35.572 -2.446 1.00 58.81 707 ASP A C 1
ATOM 5359 O O . ASP A 1 707 ? -21.039 35.124 -1.306 1.00 58.81 707 ASP A O 1
ATOM 5363 N N . SER A 1 708 ? -21.657 36.574 -2.895 1.00 74.62 708 SER A N 1
ATOM 5364 C CA . SER A 1 708 ? -22.836 37.088 -2.168 1.00 74.62 708 SER A CA 1
ATOM 5365 C C . SER A 1 708 ? -23.992 36.069 -2.111 1.00 74.62 708 SER A C 1
ATOM 5367 O O . SER A 1 708 ? -24.207 35.286 -3.038 1.00 74.62 708 SER A O 1
ATOM 5369 N N . LEU A 1 709 ? -24.799 36.107 -1.041 1.00 82.31 709 LEU A N 1
ATOM 5370 C CA . LEU A 1 709 ? -26.027 35.303 -0.934 1.00 82.31 709 LEU A CA 1
ATOM 5371 C C . LEU A 1 709 ? -27.088 35.698 -1.973 1.00 82.31 709 LEU A C 1
ATOM 5373 O O . LEU A 1 709 ? -27.857 34.841 -2.407 1.00 82.31 709 LEU A O 1
ATOM 5377 N N . GLU A 1 710 ? -27.097 36.953 -2.422 1.00 82.94 710 GLU A N 1
ATOM 5378 C CA . GLU A 1 710 ? -27.988 37.428 -3.489 1.00 82.94 710 GLU A CA 1
ATOM 5379 C C . GLU A 1 710 ? -27.630 36.816 -4.848 1.00 82.94 710 GLU A C 1
ATOM 5381 O O . GLU A 1 710 ? -28.506 36.516 -5.658 1.00 82.94 710 GLU A O 1
ATOM 5386 N N . LEU A 1 711 ? -26.337 36.573 -5.095 1.00 84.31 711 LEU A N 1
ATOM 5387 C CA . LEU A 1 711 ? -25.893 35.842 -6.279 1.00 84.31 711 LEU A CA 1
ATOM 5388 C C . LEU A 1 711 ? -26.393 34.392 -6.224 1.00 84.31 711 LEU A C 1
ATOM 5390 O O . LEU A 1 711 ? -26.835 33.860 -7.237 1.00 84.31 711 LEU A O 1
ATOM 5394 N N . GLU A 1 712 ? -26.412 33.767 -5.044 1.00 88.88 712 GLU A N 1
ATOM 5395 C CA . GLU A 1 712 ? -26.966 32.419 -4.886 1.00 88.88 712 GLU A CA 1
ATOM 5396 C C . GLU A 1 712 ? -28.497 32.358 -4.988 1.00 88.88 712 GLU A C 1
ATOM 5398 O O . GLU A 1 712 ? -29.015 31.348 -5.469 1.00 88.88 712 GLU A O 1
ATOM 5403 N N . GLN A 1 713 ? -29.216 33.425 -4.625 1.00 88.88 713 GLN A N 1
ATOM 5404 C CA . GLN A 1 713 ? -30.645 33.576 -4.929 1.00 88.88 713 GLN A CA 1
ATOM 5405 C C . GLN A 1 713 ? -30.873 33.645 -6.447 1.00 88.88 713 GLN A C 1
ATOM 5407 O O . GLN A 1 713 ? -31.600 32.811 -6.988 1.00 88.88 713 GLN A O 1
ATOM 5412 N N . LYS A 1 714 ? -30.157 34.536 -7.150 1.00 86.38 714 LYS A N 1
ATOM 5413 C CA . LYS A 1 714 ? -30.209 34.682 -8.619 1.00 86.38 714 LYS A CA 1
ATOM 5414 C C . LYS A 1 714 ? -29.829 33.383 -9.350 1.00 86.38 714 LYS A C 1
ATOM 5416 O O . LYS A 1 714 ? -30.455 33.026 -10.343 1.00 86.38 714 LYS A O 1
ATOM 5421 N N . VAL A 1 715 ? -28.856 32.618 -8.839 1.00 87.56 715 VAL A N 1
ATOM 5422 C CA . VAL A 1 715 ? -28.506 31.279 -9.360 1.00 87.56 715 VAL A CA 1
ATOM 5423 C C . VAL A 1 715 ? -29.650 30.280 -9.173 1.00 87.56 715 VAL A C 1
ATOM 5425 O O . VAL A 1 715 ? -29.932 29.518 -10.095 1.00 87.56 715 VAL A O 1
ATOM 5428 N N . SER A 1 716 ? -30.319 30.265 -8.016 1.00 88.06 716 SER A N 1
ATOM 5429 C CA . SER A 1 716 ? -31.482 29.393 -7.792 1.00 88.06 716 SER A CA 1
ATOM 5430 C C . SER A 1 716 ? -32.668 29.782 -8.678 1.00 88.06 716 SER A C 1
ATOM 5432 O O . SER A 1 716 ? -33.328 28.905 -9.223 1.00 88.06 716 SER A O 1
ATOM 5434 N N . GLU A 1 717 ? -32.919 31.076 -8.867 1.00 86.31 717 GLU A N 1
ATOM 5435 C CA . GLU A 1 717 ? -33.960 31.593 -9.765 1.00 86.31 717 GLU A CA 1
ATOM 5436 C C . GLU A 1 717 ? -33.693 31.222 -11.225 1.00 86.31 717 GLU A C 1
ATOM 5438 O O . GLU A 1 717 ? -34.602 30.747 -11.900 1.00 86.31 717 GLU A O 1
ATOM 5443 N N . ALA A 1 718 ? -32.445 31.336 -11.687 1.00 85.19 718 ALA A N 1
ATOM 5444 C CA . ALA A 1 718 ? -32.049 30.896 -13.022 1.00 85.19 718 ALA A CA 1
ATOM 5445 C C . ALA A 1 718 ? -32.229 29.378 -13.225 1.00 85.19 718 ALA A C 1
ATOM 5447 O O . ALA A 1 718 ? -32.557 28.954 -14.330 1.00 85.19 718 ALA A O 1
ATOM 5448 N N . ILE A 1 719 ? -32.062 28.551 -12.180 1.00 85.38 719 ILE A N 1
ATOM 5449 C CA . ILE A 1 719 ? -32.390 27.114 -12.245 1.00 85.38 719 ILE A CA 1
ATOM 5450 C C . ILE A 1 719 ? -33.897 26.919 -12.436 1.00 85.38 719 ILE A C 1
ATOM 5452 O O . ILE A 1 719 ? -34.294 26.213 -13.357 1.00 85.38 719 ILE A O 1
ATOM 5456 N N . VAL A 1 720 ? -34.735 27.584 -11.630 1.00 84.81 720 VAL A N 1
ATOM 5457 C CA . VAL A 1 720 ? -36.202 27.499 -11.769 1.00 84.81 720 VAL A CA 1
ATOM 5458 C C . VAL A 1 720 ? -36.650 27.959 -13.160 1.00 84.81 720 VAL A C 1
ATOM 5460 O O . VAL A 1 720 ? -37.404 27.260 -13.823 1.00 84.81 720 VAL A O 1
ATOM 5463 N N . GLN A 1 721 ? -36.129 29.080 -13.663 1.00 82.12 721 GLN A N 1
ATOM 5464 C CA . GLN A 1 721 ? -36.448 29.573 -15.009 1.00 82.12 721 GLN A CA 1
ATOM 5465 C C . GLN A 1 721 ? -36.014 28.609 -16.128 1.00 82.12 721 GLN A C 1
ATOM 5467 O O . GLN A 1 721 ? -36.689 28.535 -17.153 1.00 82.12 721 GLN A O 1
ATOM 5472 N N . HIS A 1 722 ? -34.919 27.861 -15.945 1.00 80.12 722 HIS A N 1
ATOM 5473 C CA . HIS A 1 722 ? -34.466 26.847 -16.903 1.00 80.12 722 HIS A CA 1
ATOM 5474 C C . HIS A 1 722 ? -35.219 25.510 -16.815 1.00 80.12 722 HIS A C 1
ATOM 5476 O O . HIS A 1 722 ? -35.291 24.810 -17.824 1.00 80.12 722 HIS A O 1
ATOM 5482 N N . GLU A 1 723 ? -35.752 25.141 -15.648 1.00 76.94 723 GLU A N 1
ATOM 5483 C CA . GLU A 1 723 ? -36.553 23.919 -15.457 1.00 76.94 723 GLU A CA 1
ATOM 5484 C C . GLU A 1 723 ? -38.044 24.131 -15.782 1.00 76.94 723 GLU A C 1
ATOM 5486 O O . GLU A 1 723 ? -38.718 23.189 -16.195 1.00 76.94 723 GLU A O 1
ATOM 5491 N N . GLY A 1 724 ? -38.537 25.367 -15.665 1.00 69.75 724 GLY A N 1
ATOM 5492 C CA . GLY A 1 724 ? -39.907 25.775 -15.971 1.00 69.75 724 GLY A CA 1
ATOM 5493 C C . GLY A 1 724 ? -40.463 26.712 -14.896 1.00 69.75 724 GLY A C 1
ATOM 5494 O O . GLY A 1 724 ? -40.317 26.462 -13.704 1.00 69.75 724 GLY A O 1
ATOM 5495 N N . ALA A 1 725 ? -41.111 27.808 -15.304 1.00 58.50 725 ALA A N 1
ATOM 5496 C CA . ALA A 1 725 ? -41.654 28.787 -14.355 1.00 58.50 725 ALA A CA 1
ATOM 5497 C C . ALA A 1 725 ? -42.897 28.282 -13.590 1.00 58.50 725 ALA A C 1
ATOM 5499 O O . ALA A 1 725 ? -43.171 28.758 -12.486 1.00 58.50 725 ALA A O 1
ATOM 5500 N N . ASP A 1 726 ? -43.632 27.320 -14.156 1.00 62.31 726 ASP A N 1
ATOM 5501 C CA . ASP A 1 726 ? -44.752 26.659 -13.487 1.00 62.31 726 ASP A CA 1
ATOM 5502 C C . ASP A 1 726 ? -44.251 25.629 -12.471 1.00 62.31 726 ASP A C 1
ATOM 5504 O O . ASP A 1 726 ? -43.464 24.739 -12.792 1.00 62.31 726 ASP A O 1
ATOM 5508 N N . ARG A 1 727 ? -44.762 25.709 -11.235 1.00 64.94 727 ARG A N 1
ATOM 5509 C CA . ARG A 1 727 ? -44.486 24.708 -10.195 1.00 64.94 727 ARG A CA 1
ATOM 5510 C C . ARG A 1 727 ? -44.930 23.320 -10.699 1.00 64.94 727 ARG A C 1
ATOM 5512 O O . ARG A 1 727 ? -46.123 23.158 -10.966 1.00 64.94 727 ARG A O 1
ATOM 5519 N N . PRO A 1 728 ? -44.042 22.306 -10.747 1.00 71.88 728 PRO A N 1
ATOM 5520 C CA . PRO A 1 728 ? -44.416 20.972 -11.207 1.00 71.88 728 PRO A CA 1
ATOM 5521 C C . PRO A 1 728 ? -45.507 20.347 -10.317 1.00 71.88 728 PRO A C 1
ATOM 5523 O O . PRO A 1 728 ? -45.548 20.616 -9.111 1.00 71.88 728 PRO A O 1
ATOM 5526 N N . PRO A 1 729 ? -46.396 19.506 -10.885 1.00 68.25 729 PRO A N 1
ATOM 5527 C CA . PRO A 1 729 ? -47.585 19.003 -10.191 1.00 68.25 729 PRO A CA 1
ATOM 5528 C C . PRO A 1 729 ? -47.254 18.101 -8.995 1.00 68.25 729 PRO A C 1
ATOM 5530 O O . PRO A 1 729 ? -48.018 18.051 -8.031 1.00 68.25 729 PRO A O 1
ATOM 5533 N N . GLU A 1 730 ? -46.098 17.434 -9.021 1.00 77.62 730 GLU A N 1
ATOM 5534 C CA . GLU A 1 730 ? -45.558 16.681 -7.891 1.00 77.62 730 GLU A CA 1
ATOM 5535 C C . GLU A 1 730 ? -44.224 17.286 -7.422 1.00 77.62 730 GLU A C 1
ATOM 5537 O O . GLU A 1 730 ? -43.398 17.678 -8.250 1.00 77.62 730 GLU A O 1
ATOM 5542 N N . PRO A 1 731 ? -43.975 17.369 -6.101 1.00 84.50 731 PRO A N 1
ATOM 5543 C CA . PRO A 1 731 ? -42.709 17.857 -5.582 1.00 84.50 731 PRO A CA 1
ATOM 5544 C C . PRO A 1 731 ? -41.609 16.797 -5.645 1.00 84.50 731 PRO A C 1
ATOM 5546 O O . PRO A 1 731 ? -41.786 15.654 -5.226 1.00 84.50 731 PRO A O 1
ATOM 5549 N N . LEU A 1 732 ? -40.435 17.247 -6.072 1.00 86.75 732 LEU A N 1
ATOM 5550 C CA . LEU A 1 732 ? -39.223 16.465 -6.298 1.00 86.75 732 LEU A CA 1
ATOM 5551 C C . LEU A 1 732 ? -38.691 15.802 -5.010 1.00 86.75 732 LEU A C 1
ATOM 5553 O O . LEU A 1 732 ? -38.271 14.647 -5.026 1.00 86.75 732 LEU A O 1
ATOM 5557 N N . LEU A 1 733 ? -38.724 16.522 -3.881 1.00 89.88 733 LEU A N 1
ATOM 5558 C CA . LEU A 1 733 ? -38.379 16.007 -2.549 1.00 89.88 733 LEU A CA 1
ATOM 5559 C C . LEU A 1 733 ? -39.302 16.608 -1.481 1.00 89.88 733 LEU A C 1
ATOM 5561 O O . LEU A 1 733 ? -39.603 17.801 -1.514 1.00 89.88 733 LEU A O 1
ATOM 5565 N N . ARG A 1 734 ? -39.665 15.817 -0.466 1.00 89.44 734 ARG A N 1
ATOM 5566 C CA . ARG A 1 734 ? -40.217 16.303 0.811 1.00 89.44 734 ARG A CA 1
ATOM 5567 C C . ARG A 1 734 ? -39.396 15.729 1.966 1.00 89.44 734 ARG A C 1
ATOM 5569 O O . ARG A 1 734 ? -38.989 14.566 1.927 1.00 89.44 734 ARG A O 1
ATOM 5576 N N . PHE A 1 735 ? -39.149 16.535 2.990 1.00 90.62 735 PHE A N 1
ATOM 5577 C CA . PHE A 1 735 ? -38.442 16.123 4.201 1.00 90.62 735 PHE A CA 1
ATOM 5578 C C . PHE A 1 735 ? -38.832 16.999 5.389 1.00 90.62 735 PHE A C 1
ATOM 5580 O O . PHE A 1 735 ? -39.144 18.175 5.231 1.00 90.62 735 PHE A O 1
ATOM 5587 N N . GLU A 1 736 ? -38.769 16.436 6.586 1.00 89.38 736 GLU A N 1
ATOM 5588 C CA . GLU A 1 736 ? -38.764 17.203 7.826 1.00 89.38 736 GLU A CA 1
ATOM 5589 C C . GLU A 1 736 ? -37.320 17.561 8.196 1.00 89.38 736 GLU A C 1
ATOM 5591 O O . GLU A 1 736 ? -36.403 16.757 8.022 1.00 89.38 736 GLU A O 1
ATOM 5596 N N . ALA A 1 737 ? -37.105 18.775 8.683 1.00 88.62 737 ALA A N 1
ATOM 5597 C CA . ALA A 1 737 ? -35.834 19.263 9.189 1.00 88.62 737 ALA A CA 1
ATOM 5598 C C . ALA A 1 737 ? -36.013 19.640 10.660 1.00 88.62 737 ALA A C 1
ATOM 5600 O O . ALA A 1 737 ? -36.893 20.436 10.970 1.00 88.62 737 ALA A O 1
ATOM 5601 N N . SER A 1 738 ? -35.196 19.093 11.557 1.00 86.75 738 SER A N 1
ATOM 5602 C CA . SER A 1 738 ? -35.245 19.387 12.993 1.00 86.75 738 SER A CA 1
ATOM 5603 C C . SER A 1 738 ? -33.868 19.830 13.485 1.00 86.75 738 SER A C 1
ATOM 5605 O O . SER A 1 738 ? -32.917 19.041 13.459 1.00 86.75 738 SER A O 1
ATOM 5607 N N . ALA A 1 739 ? -33.754 21.084 13.914 1.00 86.00 739 ALA A N 1
ATOM 5608 C CA . ALA A 1 739 ? -32.569 21.629 14.562 1.00 86.00 739 ALA A CA 1
ATOM 5609 C C . ALA A 1 739 ? -32.686 21.495 16.084 1.00 86.00 739 ALA A C 1
ATOM 5611 O O . ALA A 1 739 ? -33.722 21.824 16.657 1.00 86.00 739 ALA A O 1
ATOM 5612 N N . ARG A 1 740 ? -31.594 21.070 16.723 1.00 84.12 740 ARG A N 1
ATOM 5613 C CA . ARG A 1 740 ? -31.392 21.117 18.178 1.00 84.12 740 ARG A CA 1
ATOM 5614 C C . ARG A 1 740 ? -29.992 21.648 18.484 1.00 84.12 740 ARG A C 1
ATOM 5616 O O . ARG A 1 740 ? -29.079 21.468 17.666 1.00 84.12 740 ARG A O 1
ATOM 5623 N N . LEU A 1 741 ? -29.810 22.292 19.630 1.00 79.69 741 LEU A N 1
ATOM 5624 C CA . LEU A 1 741 ? -28.478 22.619 20.142 1.00 79.69 741 LEU A CA 1
ATOM 5625 C C . LEU A 1 741 ? -27.818 21.344 20.698 1.00 79.69 741 LEU A C 1
ATOM 5627 O O . LEU A 1 741 ? -28.502 20.416 21.115 1.00 79.69 741 LEU A O 1
ATOM 5631 N N . ALA A 1 742 ? -26.490 21.259 20.662 1.00 70.12 742 ALA A N 1
ATOM 5632 C CA . ALA A 1 742 ? -25.738 20.170 21.270 1.00 70.12 742 ALA A CA 1
ATOM 5633 C C . ALA A 1 742 ? -24.366 20.661 21.746 1.00 70.12 742 ALA A C 1
ATOM 5635 O O . ALA A 1 742 ? -23.531 21.080 20.940 1.00 70.12 742 ALA A O 1
ATOM 5636 N N . GLY A 1 743 ? -24.130 20.549 23.054 1.00 59.03 743 GLY A N 1
ATOM 5637 C CA . GLY A 1 743 ? -22.878 20.928 23.706 1.00 59.03 743 GLY A CA 1
ATOM 5638 C C . GLY A 1 743 ? -23.111 21.807 24.930 1.00 59.03 743 GLY A C 1
ATOM 5639 O O . GLY A 1 743 ? -23.134 23.023 24.802 1.00 59.03 743 GLY A O 1
ATOM 5640 N N . GLY A 1 744 ? -23.236 21.175 26.099 1.00 46.53 744 GLY A N 1
ATOM 5641 C CA . GLY A 1 744 ? -22.967 21.800 27.395 1.00 46.53 744 GLY A CA 1
ATOM 5642 C C . GLY A 1 744 ? -21.567 21.413 27.890 1.00 46.53 744 GLY A C 1
ATOM 5643 O O . GLY A 1 744 ? -21.050 20.343 27.545 1.00 46.53 744 GLY A O 1
ATOM 5644 N N . GLY A 1 745 ? -20.933 22.274 28.687 1.00 50.34 745 GLY A N 1
ATOM 5645 C CA . GLY A 1 745 ? -19.597 22.036 29.247 1.00 50.34 745 GLY A CA 1
ATOM 5646 C C . GLY A 1 745 ? -18.443 22.210 28.245 1.00 50.34 745 GLY A C 1
ATOM 5647 O O . GLY A 1 745 ? -18.514 23.008 27.317 1.00 50.34 745 GLY A O 1
ATOM 5648 N N . ARG A 1 746 ? -17.332 21.479 28.442 1.00 37.62 746 ARG A N 1
ATOM 5649 C CA . ARG A 1 746 ? -16.031 21.685 27.753 1.00 37.62 746 ARG A CA 1
ATOM 5650 C C . ARG A 1 746 ? -15.980 21.258 26.265 1.00 37.62 746 ARG A C 1
ATOM 5652 O O . ARG A 1 746 ? -14.995 20.657 25.833 1.00 37.62 746 ARG A O 1
ATOM 5659 N N . ARG A 1 747 ? -17.019 21.509 25.465 1.00 50.78 747 ARG A N 1
ATOM 5660 C CA . ARG A 1 747 ? -17.047 21.235 24.013 1.00 50.78 747 ARG A CA 1
ATOM 5661 C C . ARG A 1 747 ? -17.588 22.438 23.249 1.00 50.78 747 ARG A C 1
ATOM 5663 O O . ARG A 1 747 ? -18.474 23.121 23.739 1.00 50.78 747 ARG A O 1
ATOM 5670 N N . GLU A 1 748 ? -17.087 22.653 22.031 1.00 58.66 748 GLU A N 1
ATOM 5671 C CA . GLU A 1 748 ? -17.608 23.694 21.134 1.00 58.66 748 GLU A CA 1
ATOM 5672 C C . GLU A 1 748 ? -19.133 23.559 20.940 1.00 58.66 748 GLU A C 1
ATOM 5674 O O . GLU A 1 748 ? -19.590 22.459 20.592 1.00 58.66 748 GLU A O 1
ATOM 5679 N N . PRO A 1 749 ? -19.913 24.647 21.075 1.00 70.88 749 PRO A N 1
ATOM 5680 C CA . PRO A 1 749 ? -21.350 24.622 20.836 1.00 70.88 749 PRO A CA 1
ATOM 5681 C C . PRO A 1 749 ? -21.651 24.340 19.359 1.00 70.88 749 PRO A C 1
ATOM 5683 O O . PRO A 1 749 ? -21.063 24.925 18.439 1.00 70.88 749 PRO A O 1
ATOM 5686 N N . ARG A 1 750 ? -22.585 23.419 19.109 1.00 80.31 750 ARG A N 1
ATOM 5687 C CA . ARG A 1 750 ? -22.970 22.995 17.757 1.00 80.31 750 ARG A CA 1
ATOM 5688 C C . ARG A 1 750 ? -24.476 22.907 17.619 1.00 80.31 750 ARG A C 1
ATOM 5690 O O . ARG A 1 750 ? -25.145 22.329 18.465 1.00 80.31 750 ARG A O 1
ATOM 5697 N N . VAL A 1 751 ? -25.004 23.379 16.494 1.00 82.94 751 VAL A N 1
ATOM 5698 C CA . VAL A 1 751 ? -26.374 23.046 16.087 1.00 82.94 751 VAL A CA 1
ATOM 5699 C C . VAL A 1 751 ? -26.343 21.775 15.246 1.00 82.94 751 VAL A C 1
ATOM 5701 O O . VAL A 1 751 ? -25.552 21.643 14.306 1.00 82.94 751 VAL A O 1
ATOM 5704 N N . LEU A 1 752 ? -27.195 20.817 15.603 1.00 83.25 752 LEU A N 1
ATOM 5705 C CA . LEU A 1 752 ? -27.389 19.566 14.882 1.00 83.25 752 LEU A CA 1
ATOM 5706 C C . LEU A 1 752 ? -28.715 19.632 14.127 1.00 83.25 752 LEU A C 1
ATOM 5708 O O . LEU A 1 752 ? -29.785 19.561 14.728 1.00 83.25 752 LEU A O 1
ATOM 5712 N N . LEU A 1 753 ? -28.635 19.751 12.803 1.00 85.38 753 LEU A N 1
ATOM 5713 C CA . LEU A 1 753 ? -29.784 19.718 11.907 1.00 85.38 753 LEU A CA 1
ATOM 5714 C C . LEU A 1 753 ? -29.966 18.291 11.378 1.00 85.38 753 LEU A C 1
ATOM 5716 O O . LEU A 1 753 ? -29.212 17.837 10.513 1.00 85.38 753 LEU A O 1
ATOM 5720 N N . ARG A 1 754 ? -30.960 17.575 11.906 1.00 86.88 754 ARG A N 1
ATOM 5721 C CA . ARG A 1 754 ? -31.409 16.281 11.374 1.00 86.88 754 ARG A CA 1
ATOM 5722 C C . ARG A 1 754 ? -32.398 16.517 10.236 1.00 86.88 754 ARG A C 1
ATOM 5724 O O . ARG A 1 754 ? -33.244 17.401 10.319 1.00 86.88 754 ARG A O 1
ATOM 5731 N N . LEU A 1 755 ? -32.298 15.696 9.198 1.00 86.69 755 LEU A N 1
ATOM 5732 C CA . LEU A 1 755 ? -33.184 15.688 8.041 1.00 86.69 755 LEU A CA 1
ATOM 5733 C C . LEU A 1 755 ? -33.854 14.306 7.932 1.00 86.69 755 LEU A C 1
ATOM 5735 O O . LEU A 1 755 ? -33.187 13.274 8.002 1.00 86.69 755 LEU A O 1
ATOM 5739 N N . THR A 1 756 ? -35.172 14.278 7.765 1.00 85.19 756 THR A N 1
ATOM 5740 C CA . THR A 1 756 ? -35.991 13.059 7.735 1.00 85.19 756 THR A CA 1
ATOM 5741 C C . THR A 1 756 ? -36.822 13.056 6.446 1.00 85.19 756 THR A C 1
ATOM 5743 O O . THR A 1 756 ? -37.828 13.761 6.371 1.00 85.19 756 THR A O 1
ATOM 5746 N N . PRO A 1 757 ? -36.410 12.327 5.394 1.00 85.81 757 PRO A N 1
ATOM 5747 C CA . PRO A 1 757 ? -37.126 12.304 4.120 1.00 85.81 757 PRO A CA 1
ATOM 5748 C C . PRO A 1 757 ? -38.465 11.567 4.226 1.00 85.81 757 PRO A C 1
ATOM 5750 O O . PRO A 1 757 ? -38.588 10.584 4.958 1.00 85.81 757 PRO A O 1
ATOM 5753 N N . SER A 1 758 ? -39.455 12.032 3.462 1.00 80.88 758 SER A N 1
ATOM 5754 C CA . SER A 1 758 ? -40.776 11.407 3.352 1.00 80.88 758 SER A CA 1
ATOM 5755 C C . SER A 1 758 ? -41.260 11.473 1.894 1.00 80.88 758 SER A C 1
ATOM 5757 O O . SER A 1 758 ? -41.580 12.563 1.425 1.00 80.88 758 SER A O 1
ATOM 5759 N N . PRO A 1 759 ? -41.321 10.362 1.133 1.00 74.56 759 PRO A N 1
ATOM 5760 C CA . PRO A 1 759 ? -41.083 8.971 1.535 1.00 74.56 759 PRO A CA 1
ATOM 5761 C C . PRO A 1 759 ? -39.598 8.644 1.802 1.00 74.56 759 PRO A C 1
ATOM 5763 O O . PRO A 1 759 ? -38.732 9.515 1.792 1.00 74.56 759 PRO A O 1
ATOM 5766 N N . ALA A 1 760 ? -39.318 7.363 2.065 1.00 70.31 760 ALA A N 1
ATOM 5767 C CA . ALA A 1 760 ? -37.995 6.815 2.374 1.00 70.31 760 ALA A CA 1
ATOM 5768 C C . ALA A 1 760 ? -36.874 7.269 1.397 1.00 70.31 760 ALA A C 1
ATOM 5770 O O . ALA A 1 760 ? -37.137 7.507 0.217 1.00 70.31 760 ALA A O 1
ATOM 5771 N N . PRO A 1 761 ? -35.608 7.367 1.858 1.00 73.81 761 PRO A N 1
ATOM 5772 C CA . PRO A 1 761 ? -34.533 8.053 1.133 1.00 73.81 761 PRO A CA 1
ATOM 5773 C C . PRO A 1 761 ? -34.167 7.423 -0.221 1.00 73.81 761 PRO A C 1
ATOM 5775 O O . PRO A 1 761 ? -33.455 6.419 -0.282 1.00 73.81 761 PRO A O 1
ATOM 5778 N N . GLY A 1 762 ? -34.567 8.087 -1.307 1.00 76.12 762 GLY A N 1
ATOM 5779 C CA . GLY A 1 762 ? -34.069 7.833 -2.662 1.00 76.12 762 GLY A CA 1
ATOM 5780 C C . GLY A 1 762 ? -32.681 8.446 -2.937 1.00 76.12 762 GLY A C 1
ATOM 5781 O O . GLY A 1 762 ? -32.160 9.207 -2.115 1.00 76.12 762 GLY A O 1
ATOM 5782 N N . PRO A 1 763 ? -32.072 8.162 -4.107 1.00 75.56 763 PRO A N 1
ATOM 5783 C CA . PRO A 1 763 ? -30.756 8.694 -4.480 1.00 75.56 763 PRO A CA 1
ATOM 5784 C C . PRO A 1 763 ? -30.740 10.228 -4.558 1.00 75.56 763 PRO A C 1
ATOM 5786 O O . PRO A 1 763 ? -29.869 10.849 -3.958 1.00 75.56 763 PRO A O 1
ATOM 5789 N N . LEU A 1 764 ? -31.768 10.842 -5.159 1.00 81.06 764 LEU A N 1
ATOM 5790 C CA . LEU A 1 764 ? -31.906 12.303 -5.268 1.00 81.06 764 LEU A CA 1
ATOM 5791 C C . LEU A 1 764 ? -31.854 13.015 -3.905 1.00 81.06 764 LEU A C 1
ATOM 5793 O O . LEU A 1 764 ? -31.306 14.111 -3.797 1.00 81.06 764 LEU A O 1
ATOM 5797 N N . PHE A 1 765 ? -32.371 12.380 -2.846 1.00 85.56 765 PHE A N 1
ATOM 5798 C CA . PHE A 1 765 ? -32.296 12.928 -1.492 1.00 85.56 765 PHE A CA 1
ATOM 5799 C C . PHE A 1 765 ? -30.875 12.870 -0.913 1.00 85.56 765 PHE A C 1
ATOM 5801 O O . PHE A 1 765 ? -30.485 13.764 -0.167 1.00 85.56 765 PHE A O 1
ATOM 5808 N N . ARG A 1 766 ? -30.073 11.856 -1.269 1.00 83.31 766 ARG A N 1
ATOM 5809 C CA . ARG A 1 766 ? -28.655 11.778 -0.877 1.00 83.31 766 ARG A CA 1
ATOM 5810 C C . ARG A 1 766 ? -27.830 12.861 -1.566 1.00 83.31 766 ARG A C 1
ATOM 5812 O O . ARG A 1 766 ? -27.023 13.505 -0.903 1.00 83.31 766 ARG A O 1
ATOM 5819 N N . ASP A 1 767 ? -28.073 13.103 -2.852 1.00 83.38 767 ASP A N 1
ATOM 5820 C CA . ASP A 1 767 ? -27.387 14.158 -3.608 1.00 83.38 767 ASP A CA 1
ATOM 5821 C C . ASP A 1 767 ? -27.709 15.547 -3.034 1.00 83.38 767 ASP A C 1
ATOM 5823 O O . ASP A 1 767 ? -26.807 16.346 -2.771 1.00 83.38 767 ASP A O 1
ATOM 5827 N N . PHE A 1 768 ? -28.990 15.806 -2.749 1.00 87.50 768 PHE A N 1
ATOM 5828 C CA . PHE A 1 768 ? -29.440 17.030 -2.086 1.00 87.50 768 PHE A CA 1
ATOM 5829 C C . PHE A 1 768 ? -28.894 17.166 -0.653 1.00 87.50 768 PHE A C 1
ATOM 5831 O O . PHE A 1 768 ? -28.465 18.252 -0.260 1.00 87.50 768 PHE A O 1
ATOM 5838 N N . PHE A 1 769 ? -28.832 16.074 0.120 1.00 88.38 769 PHE A N 1
ATOM 5839 C CA . PHE A 1 769 ? -28.219 16.065 1.451 1.00 88.38 769 PHE A CA 1
ATOM 5840 C C . PHE A 1 769 ? -26.728 16.417 1.402 1.00 88.38 769 PHE A C 1
ATOM 5842 O O . PHE A 1 769 ? -26.287 17.283 2.154 1.00 88.38 769 PHE A O 1
ATOM 5849 N N . HIS A 1 770 ? -25.950 15.795 0.512 1.00 84.00 770 HIS A N 1
ATOM 5850 C CA . HIS A 1 770 ? -24.520 16.087 0.381 1.00 84.00 770 HIS A CA 1
ATOM 5851 C C . HIS A 1 770 ? -24.263 17.514 -0.118 1.00 84.00 770 HIS A C 1
ATOM 5853 O O . HIS A 1 770 ? -23.313 18.156 0.336 1.00 84.00 770 HIS A O 1
ATOM 5859 N N . PHE A 1 771 ? -25.139 18.052 -0.973 1.00 90.56 771 PHE A N 1
ATOM 5860 C CA . PHE A 1 771 ? -25.139 19.475 -1.302 1.00 90.56 771 PHE A CA 1
ATOM 5861 C C . PHE A 1 771 ? -25.392 20.348 -0.065 1.00 90.56 771 PHE A C 1
ATOM 5863 O O . PHE A 1 771 ? -24.559 21.198 0.241 1.00 90.56 771 PHE A O 1
ATOM 5870 N N . LEU A 1 772 ? -26.480 20.127 0.687 1.00 88.94 772 LEU A N 1
ATOM 5871 C CA . LEU A 1 772 ? -26.782 20.903 1.899 1.00 88.94 772 LEU A CA 1
ATOM 5872 C C . LEU A 1 772 ? -25.654 20.818 2.936 1.00 88.94 772 LEU A C 1
ATOM 5874 O O . LEU A 1 772 ? -25.300 21.830 3.535 1.00 88.94 772 LEU A O 1
ATOM 5878 N N . GLN A 1 773 ? -25.054 19.641 3.113 1.00 85.88 773 GLN A N 1
ATOM 5879 C CA . GLN A 1 773 ? -23.946 19.401 4.038 1.00 85.88 773 GLN A CA 1
ATOM 5880 C C . GLN A 1 773 ? -22.712 20.267 3.719 1.00 85.88 773 GLN A C 1
ATOM 5882 O O . GLN A 1 773 ? -21.980 20.641 4.636 1.00 85.88 773 GLN A O 1
ATOM 5887 N N . ALA A 1 774 ? -22.495 20.613 2.445 1.00 81.25 774 ALA A N 1
ATOM 5888 C CA . ALA A 1 774 ? -21.426 21.511 2.008 1.00 81.25 774 ALA A CA 1
ATOM 5889 C C . ALA A 1 774 ? -21.867 22.986 1.913 1.00 81.25 774 ALA A C 1
ATOM 5891 O O . ALA A 1 774 ? -21.068 23.884 2.171 1.00 81.25 774 ALA A O 1
ATOM 5892 N N . PHE A 1 775 ? -23.123 23.244 1.538 1.00 87.75 775 PHE A N 1
ATOM 5893 C CA . PHE A 1 775 ? -23.647 24.573 1.211 1.00 87.75 775 PHE A CA 1
ATOM 5894 C C . PHE A 1 775 ? -24.183 25.342 2.425 1.00 87.75 775 PHE A C 1
ATOM 5896 O O . PHE A 1 775 ? -23.935 26.542 2.557 1.00 87.75 775 PHE A O 1
ATOM 5903 N N . LEU A 1 776 ? -24.905 24.667 3.325 1.00 87.88 776 LEU A N 1
ATOM 5904 C CA . LEU A 1 776 ? -25.630 25.316 4.418 1.00 87.88 776 LEU A CA 1
ATOM 5905 C C . LEU A 1 776 ? -24.701 26.004 5.437 1.00 87.88 776 LEU A C 1
ATOM 5907 O O . LEU A 1 776 ? -24.967 27.166 5.739 1.00 87.88 776 LEU A O 1
ATOM 5911 N N . PRO A 1 777 ? -23.600 25.398 5.938 1.00 85.44 777 PRO A N 1
ATOM 5912 C CA . PRO A 1 777 ? -22.761 26.074 6.932 1.00 85.44 777 PRO A CA 1
ATOM 5913 C C . PRO A 1 777 ? -22.066 27.350 6.398 1.00 85.44 777 PRO A C 1
ATOM 5915 O O . PRO A 1 777 ? -22.101 28.364 7.097 1.00 85.44 777 PRO A O 1
ATOM 5918 N N . PRO A 1 778 ? -21.496 27.387 5.169 1.00 82.19 778 PRO A N 1
ATOM 5919 C CA . PRO A 1 778 ? -20.975 28.626 4.578 1.00 82.19 778 PRO A CA 1
ATOM 5920 C C . PRO A 1 778 ? -22.049 29.655 4.193 1.00 82.19 778 PRO A C 1
ATOM 5922 O O . PRO A 1 778 ? -21.765 30.852 4.179 1.00 82.19 778 PRO A O 1
ATOM 5925 N N . ALA A 1 779 ? -23.268 29.228 3.847 1.00 83.88 779 ALA A N 1
ATOM 5926 C CA . ALA A 1 779 ? -24.375 30.150 3.582 1.00 83.88 779 ALA A CA 1
ATOM 5927 C C . ALA A 1 779 ? -24.889 30.801 4.880 1.00 83.88 779 ALA A C 1
ATOM 5929 O O . ALA A 1 779 ? -25.067 32.017 4.932 1.00 83.88 779 ALA A O 1
ATOM 5930 N N . LEU A 1 780 ? -25.038 30.015 5.951 1.00 84.94 780 LEU A N 1
ATOM 5931 C CA . LEU A 1 780 ? -25.440 30.497 7.273 1.00 84.94 780 LEU A CA 1
ATOM 5932 C C . LEU A 1 780 ? -24.408 31.472 7.862 1.00 84.94 780 LEU A C 1
ATOM 5934 O O . LEU A 1 780 ? -24.787 32.543 8.324 1.00 84.94 780 LEU A O 1
ATOM 5938 N N . ARG A 1 781 ? -23.108 31.151 7.759 1.00 81.94 781 ARG A N 1
ATOM 5939 C CA . ARG A 1 781 ? -22.001 32.043 8.164 1.00 81.94 781 ARG A CA 1
ATOM 5940 C C . ARG A 1 781 ? -22.093 33.429 7.529 1.00 81.94 781 ARG A C 1
ATOM 5942 O O . ARG A 1 781 ? -21.913 34.420 8.224 1.00 81.94 781 ARG A O 1
ATOM 5949 N N . ARG A 1 782 ? -22.410 33.495 6.230 1.00 83.25 782 ARG A N 1
ATOM 5950 C CA . ARG A 1 782 ? -22.634 34.762 5.514 1.00 83.25 782 ARG A CA 1
ATOM 5951 C C . ARG A 1 782 ? -23.917 35.464 5.964 1.00 83.25 782 ARG A C 1
ATOM 5953 O O . ARG A 1 782 ? -23.905 36.677 6.118 1.00 83.25 782 ARG A O 1
ATOM 5960 N N . ARG A 1 783 ? -25.006 34.724 6.211 1.00 82.38 783 ARG A N 1
ATOM 5961 C CA . ARG A 1 783 ? -26.295 35.302 6.638 1.00 82.38 783 ARG A CA 1
ATOM 5962 C C . ARG A 1 783 ? -26.244 35.907 8.045 1.00 82.38 783 ARG A C 1
ATOM 5964 O O . ARG A 1 783 ? -26.947 36.878 8.289 1.00 82.38 783 ARG A O 1
ATOM 5971 N N . LEU A 1 784 ? -25.440 35.333 8.939 1.00 80.88 784 LEU A N 1
ATOM 5972 C CA . LEU A 1 784 ? -25.289 35.762 10.335 1.00 80.88 784 LEU A CA 1
ATOM 5973 C C . LEU A 1 784 ? -23.996 36.562 10.589 1.00 80.88 784 LEU A C 1
ATOM 5975 O O . LEU A 1 784 ? -23.647 36.819 11.735 1.00 80.88 784 LEU A O 1
ATOM 5979 N N . GLY A 1 785 ? -23.255 36.932 9.538 1.00 72.69 785 GLY A N 1
ATOM 5980 C CA . GLY A 1 785 ? -22.061 37.775 9.659 1.00 72.69 785 GLY A CA 1
ATOM 5981 C C . GLY A 1 785 ? -20.918 37.175 10.489 1.00 72.69 785 GLY A C 1
ATOM 5982 O O . GLY A 1 785 ? -20.181 37.929 11.112 1.00 72.69 785 GLY A O 1
ATOM 5983 N N . TRP A 1 786 ? -20.752 35.845 10.520 1.00 72.88 786 TRP A N 1
ATOM 5984 C CA . TRP A 1 786 ? -19.769 35.130 11.360 1.00 72.88 786 TRP A CA 1
ATOM 5985 C C . TRP A 1 786 ? -18.305 35.306 10.890 1.00 72.88 786 TRP A C 1
ATOM 5987 O O . TRP A 1 786 ? -17.639 34.343 10.499 1.00 72.88 786 TRP A O 1
ATOM 5997 N N . GLY A 1 787 ? -17.814 36.547 10.918 1.00 56.53 787 GLY A N 1
ATOM 5998 C CA . GLY A 1 787 ? -16.415 36.937 10.742 1.00 56.53 787 GLY A CA 1
ATOM 5999 C C . GLY A 1 787 ? -15.706 37.242 12.074 1.00 56.53 787 GLY A C 1
ATOM 6000 O O . GLY A 1 787 ? -16.329 37.193 13.139 1.00 56.53 787 GLY A O 1
ATOM 6001 N N . PRO A 1 788 ? -14.397 37.553 12.044 1.00 38.19 788 PRO A N 1
ATOM 6002 C CA . PRO A 1 788 ? -13.646 37.916 13.244 1.00 38.19 788 PRO A CA 1
ATOM 6003 C C . PRO A 1 788 ? -14.181 39.225 13.851 1.00 38.19 788 PRO A C 1
ATOM 6005 O O . PRO A 1 788 ? -14.131 40.271 13.212 1.00 38.19 788 PRO A O 1
ATOM 6008 N N . GLY A 1 789 ? -14.679 39.157 15.090 1.00 47.09 789 GLY A N 1
ATOM 6009 C CA . GLY A 1 789 ? -15.184 40.313 15.849 1.00 47.09 789 GLY A CA 1
ATOM 6010 C C . GLY A 1 789 ? -16.703 40.543 15.816 1.00 47.09 789 GLY A C 1
ATOM 6011 O O . GLY A 1 789 ? -17.165 41.511 16.409 1.00 47.09 789 GLY A O 1
ATOM 6012 N N . ALA A 1 790 ? -17.492 39.681 15.164 1.00 46.97 790 ALA A N 1
ATOM 6013 C CA . ALA A 1 790 ? -18.943 39.866 15.054 1.00 46.97 790 ALA A CA 1
ATOM 6014 C C . ALA A 1 790 ? -19.740 39.330 16.266 1.00 46.97 790 ALA A C 1
ATOM 6016 O O . ALA A 1 790 ? -19.730 38.129 16.552 1.00 46.97 790 ALA A O 1
ATOM 6017 N N . ALA A 1 791 ? -20.494 40.219 16.917 1.00 46.69 791 ALA A N 1
ATOM 6018 C CA . ALA A 1 791 ? -21.544 39.904 17.890 1.00 46.69 791 ALA A CA 1
ATOM 6019 C C . ALA A 1 791 ? -22.929 39.792 17.200 1.00 46.69 791 ALA A C 1
ATOM 6021 O O . ALA A 1 791 ? -23.084 40.317 16.092 1.00 46.69 791 ALA A O 1
ATOM 6022 N N . PRO A 1 792 ? -23.933 39.127 17.810 1.00 46.62 792 PRO A N 1
ATOM 6023 C CA . PRO A 1 792 ? -25.321 39.184 17.341 1.00 46.62 792 PRO A CA 1
ATOM 6024 C C . PRO A 1 792 ? -25.871 40.621 17.360 1.00 46.62 792 PRO A C 1
ATOM 6026 O O . PRO A 1 792 ? -25.428 41.461 18.146 1.00 46.62 792 PRO A O 1
ATOM 6029 N N . GLN A 1 793 ? -26.833 40.906 16.479 1.00 48.03 793 GLN A N 1
ATOM 6030 C CA . GLN A 1 793 ? -27.529 42.196 16.426 1.00 48.03 793 GLN A CA 1
ATOM 6031 C C . GLN A 1 793 ? -28.794 42.125 17.289 1.00 48.03 793 GLN A C 1
ATOM 6033 O O . GLN A 1 793 ? -29.613 41.230 17.094 1.00 48.03 793 GLN A O 1
ATOM 6038 N N . SER A 1 794 ? -28.914 43.061 18.235 1.00 34.22 794 SER A N 1
ATOM 6039 C CA . SER A 1 794 ? -30.000 43.177 19.222 1.00 34.22 794 SER A CA 1
ATOM 6040 C C . SER A 1 794 ? -31.339 43.603 18.624 1.00 34.22 794 SER A C 1
ATOM 6042 O O . SER A 1 794 ? -31.314 44.636 17.913 1.00 34.22 794 SER A O 1
#

InterPro domains:
  IPR000504 RNA recognition motif domain [PS50102] (79-151)
  IPR000504 RNA recognition motif domain [SM00360] (80-147)
  IPR002058 PAP/25A-associated [PF03828] (438-489)
  IPR012677 Nucleotide-binding alpha-beta plait domain superfamily [G3DSA:3.30.70.330] (77-149)
  IPR013087 Zinc finger C2H2-type [PF12874] (39-63)
  IPR035979 RNA-binding domain superfamily [SSF54928] (46-162)
  IPR043519 Nucleotidyltransferase superfamily [G3DSA:3.30.460.10] (197-329)
  IPR043519 Nucleotidyltransferase superfamily [SSF81301] (181-341)
  IPR054708 Poly(A) RNA polymerase, mitochondrial-like, central palm domain [PF22600] (184-339)